Protein AF-A0A661XAD9-F1 (afdb_monomer)

pLDDT: mean 83.41, std 13.71, range [31.28, 97.62]

Sequence (780 aa):
NPQISVWRKWGVKIRLLHDPWTVIWEHNDRLERKMLQLRQERRSGLEYYFRLNKKLRKALHAAIPLLVQHSDDPRLLYIAGFYRDLLKRFVLTPRIHQNMITSIDPFAIDTTVFNLQEINEIGAQAGNGGLILGLQVSMSSRSEALIKLDQKLRARREAILRSAPGNALPYIWVIPLFEDFEVVTKTEDYLNDLWNYARTHRSASEDPETRFADMICEIFIAGSDLSQQVSQPVAAKLYKETKFKIVRWLAQKGLLDRVRLKLGSGEPMQRQGGFYDTAGGRQAFRSDKKSRQIIATHLKSSAAQSTRYAITPLRGILQSGDLRTFQSTISERLRMLAPLDRAELLFHLNQLQQYHDQELIRSAEPLILTRLKFHDRGEKELKRLTMGWPDPLYDQFLDFVRKNFREIIYGREEDVVGIHVVSYFISRMTPSFRDRPTVRPGSAATPEAGQRVITRLSRVLPLAQYGTLLRAIGHNRAQTMILGINQLTTGLFRALKEFADAQDNVTSARLLIQERILPFLPVYEILHTLRLYQDVNLEFFTPLRTLFPAGNSAVAALHEDLELMHQYIPLFQWELLKRHGLVAAEFTENGYFKQALLPAVRPDLAVLLQKDLFNRQPQNLFNFAGGTEDWQKEVARLLAIPERIRQWRKEIWQLISSKVALQVESFNQLALAISVLLKNRIDGNVTLNRNFDNLQRTFSQLRVSLQHLNDENLRQFLLAAVQYLGTASQGAGELPVNVMRALRDVERILKIEQQPLSSAEQDKFRFYILQIARLAGENG

Foldseek 3Di:
DPPDDPVNVVCCVVVVDPDVVVVVVVVVVVVVVVVVVVVVVVLVVLLVVLQVLLVVVVVVVVCVVVLVVVVVPVVSVVVVVVDDSPSPLAADAEEDELCCLVPPDVVSLLVVLLVLQSSLLSCQVSVGNGNAQEYEYPQPQALVSLVSSQVSNVVNNVVSCVVPVPGPHAAHEYEYEHQDPVRLVCVLVSVVVLLVVLCVPDDPPDDSLVSSLSHAAEYEYQLLNQCQQQHLLLSVLSQLVSQLVVLLSCLLVVCLVRHAYEYNADCAVSRVHQAADPQAFPQFFDPDPVLLVLLPVQFDPVQSVLSVLQGFHGGHLRPALHHYDRDPLRVVVLVPDDPVVSVVVVVSNVVRVVVLSVQSNVLSVLSHPDDPVSNVRSSVSSSCSRNNDDDVLQVLLSVQQRVQLLCQQQNDLVQFGHPLLLLVQQLLLADDPDPDDFFDDDDDDDPDDDCPLVVLLVCPTSCSVNGHRGGSVSNCLSVQQQQLHHSNQRSVLVSLVVSQVVCVVDDRSLVCCLPPNLVSGPLLSVLLSCQQRHPLPSPRCVVLLVLGDPPGRSSVSRNVSSVSVLVCLLSSLLVSSVSSVGPSVSQDDPSAGDLQSLQRGQLSNSCSRDNDVNQLDLCVSVVNYDHDPVSSVSNNLLSPNNVLSVVLSVVLCVQCVVLSSLLSNLVNLLSVLVSVLSVVVVPDDDDFDDDQPVVVVLLVVLLVLLVPDPDPSVSSNLNSSSVSLVVSQRRDPDRDPSSVSNSVSSVSNSVSSVVRRDPVSNVSSVVSSCSSCVSSSHRD

Nearest PDB structures (foldseek):
  1dik-assembly1_A  TM=5.136E-01  e=7.792E+00  [Clostridium] symbiosum

Mean predicted aligned error: 10.45 Å

Secondary structure (DSSP, 8-state):
-----HHHHHHHHTTSS--HHHHHHHHHHHHHHHHHHHHHHHHHHHHHHHHHHHHHHHHHHHHHHHHHHTTT-HHHHHHHHT---TTS-PPB--EEEHHHHS-S--HHHHHHHHHHHHHHHHHHHTT-TTSB-EEEEET---HHHHHHHHHHHHHHHHHHHHH-TT------EEEEEE-SHHHHHTHHHHHHHHHHHHHHSS-TTS-HHHHHHHH-SEEEE-HHHHHHHH-HHHHHHHHHHHHHHHHHHHHHTT-TTT-EEEE---SSGGGT-----TTTT-BSB--SHHHHHHHHHHS-HHHHHHGGG-BPPP-GGGS-S-EE---HHHHHHHHHS-HHHHHHHHHHHHHHHHHHHHHHHHHHHHHHHS-HHHHHHHHHHHHHHHT-S--HHHHHHHHHHHHHHHHHHH--TTTS--THHHHHHHHHHSPPSSS--SBPPPPPPPS-SSSHHHHHHHTTSSHHHH--SB-HHHHIIIIIIII---TTTTTHHHHHHHHHHHTTTSS-HHHHIIIIIGGGS-HHHHHHHHHHH--TT-TTTHHHHTTSPTT-HHHHHHHHHHHHHHHHHHHHHHHHHHHTT--HHHHEETTEE-GGGGGGB-HHHHHHHSSSTT---HHHHHTT----HHHHHHHHHHHHHHHHHHHHHHHHHHHHHHHHHHHHHHHHHHHHHHHHHHHHTTT---------HHHHHHHHHHHHHHHT-S-HHHHHHHHHHHHHHHHHTTT-SS--HHHHHHHHHHHHHHHHHTSPPPHHHHHHHHHHHHHHHHHHT---

Structure (mmCIF, N/CA/C/O backbone):
data_AF-A0A661XAD9-F1
#
_entry.id   AF-A0A661XAD9-F1
#
loop_
_atom_site.group_PDB
_atom_site.id
_atom_site.type_symbol
_atom_site.label_atom_id
_atom_site.label_alt_id
_atom_site.label_comp_id
_atom_site.label_asym_id
_atom_site.label_entity_id
_atom_site.label_seq_id
_atom_site.pdbx_PDB_ins_code
_atom_site.Cartn_x
_atom_site.Cartn_y
_atom_site.Cartn_z
_atom_site.occupancy
_atom_site.B_iso_or_equiv
_atom_site.auth_seq_id
_atom_site.auth_comp_id
_atom_site.auth_asym_id
_atom_site.auth_atom_id
_atom_site.pdbx_PDB_model_num
ATOM 1 N N . ASN A 1 1 ? -12.760 23.821 39.844 1.00 31.28 1 ASN A N 1
ATOM 2 C CA . ASN A 1 1 ? -13.287 24.764 40.851 1.00 31.28 1 ASN A CA 1
ATOM 3 C C . ASN A 1 1 ? -12.966 26.204 40.485 1.00 31.28 1 ASN A C 1
ATOM 5 O O . ASN A 1 1 ? -11.884 26.658 40.831 1.00 31.28 1 ASN A O 1
ATOM 9 N N . PRO A 1 2 ? -13.863 26.944 39.814 1.00 41.06 2 PRO A N 1
ATOM 10 C CA . PRO A 1 2 ? -13.881 28.393 39.927 1.00 41.06 2 PRO A CA 1
ATOM 11 C C . PRO A 1 2 ? -14.761 28.786 41.125 1.00 41.06 2 PRO A C 1
ATOM 13 O O . PRO A 1 2 ? -15.852 28.245 41.308 1.00 41.06 2 PRO A O 1
ATOM 16 N N . GLN A 1 3 ? -14.281 29.698 41.969 1.00 45.75 3 GLN A N 1
ATOM 17 C CA . GLN A 1 3 ? -15.066 30.274 43.061 1.00 45.75 3 GLN A CA 1
ATOM 18 C C . GLN A 1 3 ? -16.295 30.992 42.479 1.00 45.75 3 GLN A C 1
ATOM 20 O O . GLN A 1 3 ? -16.187 32.037 41.844 1.00 45.75 3 GLN A O 1
ATOM 25 N N . ILE A 1 4 ? -17.476 30.402 42.666 1.00 54.47 4 ILE A N 1
ATOM 26 C CA . ILE A 1 4 ? -18.758 31.016 42.309 1.00 54.47 4 ILE A CA 1
ATOM 27 C C . ILE A 1 4 ? -18.976 32.206 43.254 1.00 54.47 4 ILE A C 1
ATOM 29 O O . ILE A 1 4 ? -19.007 32.014 44.472 1.00 54.47 4 ILE A O 1
ATOM 33 N N . SER A 1 5 ? -19.117 33.419 42.706 1.00 63.31 5 SER A N 1
ATOM 34 C CA . SER A 1 5 ? -19.330 34.636 43.502 1.00 63.31 5 SER A CA 1
ATOM 35 C C . SER A 1 5 ? -20.592 34.530 44.370 1.00 63.31 5 SER A C 1
ATOM 37 O O . SER A 1 5 ? -21.587 33.909 43.982 1.00 63.31 5 SER A O 1
ATOM 39 N N . VAL A 1 6 ? -20.560 35.144 45.557 1.00 66.06 6 VAL A N 1
ATOM 40 C CA . VAL A 1 6 ? -21.659 35.123 46.546 1.00 66.06 6 VAL A CA 1
ATOM 41 C C . VAL A 1 6 ? -22.983 35.598 45.931 1.00 66.06 6 VAL A C 1
ATOM 43 O O . VAL A 1 6 ? -24.029 34.996 46.168 1.00 66.06 6 VAL A O 1
ATOM 46 N N . TRP A 1 7 ? -22.918 36.592 45.045 1.00 61.53 7 TRP A N 1
ATOM 47 C CA . TRP A 1 7 ? -24.056 37.127 44.296 1.00 61.53 7 TRP A CA 1
ATOM 48 C C . TRP A 1 7 ? -24.709 36.106 43.358 1.00 61.53 7 TRP A C 1
ATOM 50 O O . TRP A 1 7 ? -25.932 36.049 43.255 1.00 61.53 7 TRP A O 1
ATOM 60 N N . ARG A 1 8 ? -23.917 35.237 42.720 1.00 61.19 8 ARG A N 1
ATOM 61 C CA . ARG A 1 8 ? -24.435 34.191 41.827 1.00 61.19 8 ARG A CA 1
ATOM 62 C C . ARG A 1 8 ? -25.117 33.066 42.609 1.00 61.19 8 ARG A C 1
ATOM 64 O O . ARG A 1 8 ? -26.144 32.563 42.166 1.00 61.19 8 ARG A O 1
ATOM 71 N N . LYS A 1 9 ? -24.603 32.725 43.800 1.00 59.47 9 LYS A N 1
ATOM 72 C CA . LYS A 1 9 ? -25.277 31.801 44.733 1.00 59.47 9 LYS A CA 1
ATOM 73 C C . LYS A 1 9 ? -26.624 32.355 45.201 1.00 59.47 9 LYS A C 1
ATOM 75 O O . LYS A 1 9 ? -27.592 31.604 45.258 1.00 59.47 9 LYS A O 1
ATOM 80 N N . TRP A 1 10 ? -26.695 33.653 45.496 1.00 65.62 10 TRP A N 1
ATOM 81 C CA . TRP A 1 10 ? -27.948 34.327 45.853 1.00 65.62 10 TRP A CA 1
ATOM 82 C C . TRP A 1 10 ? -28.956 34.335 44.691 1.00 65.62 10 TRP A C 1
ATOM 84 O O . TRP A 1 10 ? -30.111 33.968 44.889 1.00 65.62 10 TRP A O 1
ATOM 94 N N . GLY A 1 11 ? -28.514 34.636 43.465 1.00 63.75 11 GLY A N 1
ATOM 95 C CA . GLY A 1 11 ? -29.372 34.613 42.272 1.00 63.75 11 GLY A CA 1
ATOM 96 C C . GLY A 1 11 ? -29.936 33.230 41.916 1.00 63.75 11 GLY A C 1
ATOM 97 O O . GLY A 1 11 ? -31.085 33.138 41.489 1.00 63.75 11 GLY A O 1
ATOM 98 N N . VAL A 1 12 ? -29.176 32.154 42.159 1.00 63.22 12 VAL A N 1
ATOM 99 C CA . VAL A 1 12 ? -29.658 30.763 42.045 1.00 63.22 12 VAL A CA 1
ATOM 100 C C . VAL A 1 12 ? -30.694 30.437 43.128 1.00 63.22 12 VAL A C 1
ATOM 102 O O . VAL A 1 12 ? -31.732 29.844 42.840 1.00 63.22 12 VAL A O 1
ATOM 105 N N . LYS A 1 13 ? -30.456 30.867 44.374 1.00 65.12 13 LYS A N 1
ATOM 106 C CA . LYS A 1 13 ? -31.336 30.580 45.522 1.00 65.12 13 LYS A CA 1
ATOM 107 C C . LYS A 1 13 ? -32.715 31.245 45.406 1.00 65.12 13 LYS A C 1
ATOM 109 O O . LYS A 1 13 ? -33.686 30.716 45.934 1.00 65.12 13 LYS A O 1
ATOM 114 N N . ILE A 1 14 ? -32.799 32.372 44.693 1.00 72.75 14 ILE A N 1
ATOM 115 C CA . ILE A 1 14 ? -34.033 33.152 44.470 1.00 72.75 14 ILE A CA 1
ATOM 116 C C . ILE A 1 14 ? -34.630 32.875 43.069 1.00 72.75 14 ILE A C 1
ATOM 118 O O . ILE A 1 14 ? -35.558 33.546 42.639 1.00 72.75 14 ILE A O 1
ATOM 122 N N . ARG A 1 15 ? -34.132 31.860 42.339 1.00 56.78 15 ARG A N 1
ATOM 123 C CA . ARG A 1 15 ? -34.590 31.461 40.986 1.00 56.78 15 ARG A CA 1
ATOM 124 C C . ARG A 1 15 ? -34.488 32.546 39.895 1.00 56.78 15 ARG A C 1
ATOM 126 O O . ARG A 1 15 ? -35.077 32.395 38.831 1.00 56.78 15 ARG A O 1
ATOM 133 N N . LEU A 1 16 ? -33.718 33.612 40.117 1.00 60.28 16 LEU A N 1
ATOM 134 C CA . LEU A 1 16 ? -33.465 34.664 39.118 1.00 60.28 16 LEU A CA 1
ATOM 135 C C . LEU A 1 16 ? -32.381 34.263 38.101 1.00 60.28 16 LEU A C 1
ATOM 137 O O . LEU A 1 16 ? -32.335 34.793 36.995 1.00 60.28 16 LEU A O 1
ATOM 141 N N . LEU A 1 17 ? -31.514 33.314 38.460 1.00 52.59 17 LEU A N 1
ATOM 142 C CA . LEU A 1 17 ? -30.503 32.714 37.589 1.00 52.59 17 LEU A CA 1
ATOM 143 C C . LEU A 1 17 ? -30.647 31.191 37.637 1.00 52.59 17 LEU A C 1
ATOM 145 O O . LEU A 1 17 ? -30.753 30.619 38.721 1.00 52.59 17 LEU A O 1
ATOM 149 N N . HIS A 1 18 ? -30.631 30.529 36.477 1.00 56.25 18 HIS A N 1
ATOM 150 C CA . HIS A 1 18 ? -30.647 29.065 36.431 1.00 56.25 18 HIS A CA 1
ATOM 151 C C . HIS A 1 18 ? -29.328 28.516 36.984 1.00 56.25 18 HIS A C 1
ATOM 153 O O . HIS A 1 18 ? -28.250 29.011 36.631 1.00 56.25 18 HIS A O 1
ATOM 159 N N . ASP A 1 19 ? -29.400 27.499 37.847 1.00 67.50 19 ASP A N 1
ATOM 160 C CA . ASP A 1 19 ? -28.199 26.826 38.328 1.00 67.50 19 ASP A CA 1
ATOM 161 C C . ASP A 1 19 ? -27.541 26.086 37.148 1.00 67.50 19 ASP A C 1
ATOM 163 O O . ASP A 1 19 ? -28.186 25.253 36.501 1.00 67.50 19 ASP A O 1
ATOM 167 N N . PRO A 1 20 ? -26.275 26.395 36.814 1.00 60.62 20 PRO A N 1
ATOM 168 C CA . PRO A 1 20 ? -25.577 25.749 35.710 1.00 60.62 20 PRO A CA 1
ATOM 169 C C . PRO A 1 20 ? -25.534 24.222 35.844 1.00 60.62 20 PRO A C 1
ATOM 171 O O . PRO A 1 20 ? -25.512 23.546 34.820 1.00 60.62 20 PRO A O 1
ATOM 174 N N . TRP A 1 21 ? -25.579 23.664 37.060 1.00 62.88 21 TRP A N 1
ATOM 175 C CA . TRP A 1 21 ? -25.668 22.214 37.252 1.00 62.88 21 TRP A CA 1
ATOM 176 C C . TRP A 1 21 ? -27.029 21.651 36.855 1.00 62.88 21 TRP A C 1
ATOM 178 O O . TRP A 1 21 ? -27.067 20.653 36.139 1.00 62.88 21 TRP A O 1
ATOM 188 N N . THR A 1 22 ? -28.132 22.306 37.226 1.00 66.81 22 THR A N 1
ATOM 189 C CA . THR A 1 22 ? -29.470 21.931 36.736 1.00 66.81 22 THR A CA 1
ATOM 190 C C . THR A 1 22 ? -29.607 22.100 35.230 1.00 66.81 22 THR A C 1
ATOM 192 O O . THR A 1 22 ? -30.152 21.213 34.594 1.00 66.81 22 THR A O 1
ATOM 195 N N . VAL A 1 23 ? -29.047 23.154 34.625 1.00 62.19 23 VAL A N 1
ATOM 196 C CA . VAL A 1 23 ? -29.096 23.336 33.159 1.00 62.19 23 VAL A CA 1
ATOM 197 C C . VAL A 1 23 ? -28.328 22.228 32.442 1.00 62.19 23 VAL A C 1
ATOM 199 O O . VAL A 1 23 ? -28.803 21.696 31.443 1.00 62.19 23 VAL A O 1
ATOM 202 N N . ILE A 1 24 ? -27.151 21.851 32.952 1.00 57.16 24 ILE A N 1
ATOM 203 C CA . ILE A 1 24 ? -26.378 20.724 32.416 1.00 57.16 24 ILE A CA 1
ATOM 204 C C . ILE A 1 24 ? -27.141 19.408 32.613 1.00 57.16 24 ILE A C 1
ATOM 206 O O . ILE A 1 24 ? -27.173 18.585 31.702 1.00 57.16 24 ILE A O 1
ATOM 210 N N . TRP A 1 25 ? -27.776 19.209 33.768 1.00 63.62 25 TRP A N 1
ATOM 211 C CA . TRP A 1 25 ? -28.559 18.010 34.063 1.00 63.62 25 TRP A CA 1
ATOM 212 C C . TRP A 1 25 ? -29.803 17.886 33.170 1.00 63.62 25 TRP A C 1
ATOM 214 O O . TRP A 1 25 ? -29.989 16.851 32.540 1.00 63.62 25 TRP A O 1
ATOM 224 N N . GLU A 1 26 ? -30.592 18.951 33.021 1.00 67.38 26 GLU A N 1
ATOM 225 C CA . GLU A 1 26 ? -31.750 19.016 32.120 1.00 67.38 26 GLU A CA 1
ATOM 226 C C . GLU A 1 26 ? -31.341 18.856 30.650 1.00 67.38 26 GLU A C 1
ATOM 228 O O . GLU A 1 26 ? -32.025 18.187 29.873 1.00 67.38 26 GLU A O 1
ATOM 233 N N . HIS A 1 27 ? -30.206 19.440 30.251 1.00 66.25 27 HIS A N 1
ATOM 234 C CA . HIS A 1 27 ? -29.651 19.254 28.913 1.00 66.25 27 HIS A CA 1
ATOM 235 C C . HIS A 1 27 ? -29.255 17.793 28.670 1.00 66.25 27 HIS A C 1
ATOM 237 O O . HIS A 1 27 ? -29.597 17.238 27.625 1.00 66.25 27 HIS A O 1
ATOM 243 N N . ASN A 1 28 ? -28.595 17.155 29.639 1.00 69.25 28 ASN A N 1
ATOM 244 C CA . ASN A 1 28 ? -28.218 15.746 29.565 1.00 69.25 28 ASN A CA 1
ATOM 245 C C . ASN A 1 28 ? -29.449 14.826 29.530 1.00 69.25 28 ASN A C 1
ATOM 247 O O . ASN A 1 28 ? -29.492 13.943 28.680 1.00 69.25 28 ASN A O 1
ATOM 251 N N . ASP A 1 29 ? -30.472 15.071 30.355 1.00 73.62 29 ASP A N 1
ATOM 252 C CA . ASP A 1 29 ? -31.743 14.323 30.342 1.00 73.62 29 ASP A CA 1
ATOM 253 C C . ASP A 1 29 ? -32.475 14.491 28.999 1.00 73.62 29 ASP A C 1
ATOM 255 O O . ASP A 1 29 ? -32.924 13.522 28.383 1.00 73.62 29 ASP A O 1
ATOM 259 N N . ARG A 1 30 ? -32.517 15.712 28.447 1.00 75.56 30 ARG A N 1
ATOM 260 C CA . ARG A 1 30 ? -33.074 15.955 27.107 1.00 75.56 30 ARG A CA 1
ATOM 261 C C . ARG A 1 30 ? -32.306 15.199 26.020 1.00 75.56 30 ARG A C 1
ATOM 263 O O . ARG A 1 30 ? -32.934 14.631 25.122 1.00 75.56 30 ARG A O 1
ATOM 270 N N . LEU A 1 31 ? -30.974 15.204 26.069 1.00 75.50 31 LEU A N 1
ATOM 271 C CA . LEU A 1 31 ? -30.135 14.465 25.125 1.00 75.50 31 LEU A CA 1
ATOM 272 C C . LEU A 1 31 ? -30.314 12.951 25.274 1.00 75.50 31 LEU A C 1
ATOM 274 O O . LEU A 1 31 ? -30.392 12.256 24.262 1.00 75.50 31 LEU A O 1
ATOM 278 N N . GLU A 1 32 ? -30.439 12.445 26.498 1.00 77.06 32 GLU A N 1
ATOM 279 C CA . GLU A 1 32 ? -30.681 11.032 26.784 1.00 77.06 32 GLU A CA 1
ATOM 280 C C . GLU A 1 32 ? -32.039 10.580 26.240 1.00 77.06 32 GLU A C 1
ATOM 282 O O . GLU A 1 32 ? -32.104 9.612 25.479 1.00 77.06 32 GLU A O 1
ATOM 287 N N . ARG A 1 33 ? -33.112 11.333 26.509 1.00 81.50 33 ARG A N 1
ATOM 288 C CA . ARG A 1 33 ? -34.440 11.076 25.927 1.00 81.50 33 ARG A CA 1
ATOM 289 C C . ARG A 1 33 ? -34.403 11.103 24.408 1.00 81.50 33 ARG A C 1
ATOM 291 O O . ARG A 1 33 ? -34.969 10.220 23.764 1.00 81.50 33 ARG A O 1
ATOM 298 N N . LYS A 1 34 ? -33.710 12.083 23.814 1.00 82.94 34 LYS A N 1
ATOM 299 C CA . LYS A 1 34 ? -33.582 12.158 22.355 1.00 82.94 34 LYS A CA 1
ATOM 300 C C . LYS A 1 34 ? -32.803 10.968 21.799 1.00 82.94 34 LYS A C 1
ATOM 302 O O . LYS A 1 34 ? -33.166 10.438 20.753 1.00 82.94 34 LYS A O 1
ATOM 307 N N . MET A 1 35 ? -31.761 10.529 22.492 1.00 81.31 35 MET A N 1
ATOM 308 C CA . MET A 1 35 ? -30.969 9.362 22.123 1.00 81.31 35 MET A CA 1
ATOM 309 C C . MET A 1 35 ? -31.800 8.073 22.201 1.00 81.31 35 MET A C 1
ATOM 311 O O . MET A 1 35 ? -31.758 7.278 21.262 1.00 81.31 35 MET A O 1
ATOM 315 N N . LEU A 1 36 ? -32.616 7.894 23.244 1.00 84.31 36 LEU A N 1
ATOM 316 C CA . LEU A 1 36 ? -33.561 6.778 23.355 1.00 84.31 36 LEU A CA 1
ATOM 317 C C . LEU A 1 36 ? -34.597 6.796 22.225 1.00 84.31 36 LEU A C 1
ATOM 319 O O . LEU A 1 36 ? -34.813 5.766 21.587 1.00 84.31 36 LEU A O 1
ATOM 323 N N . GLN A 1 37 ? -35.163 7.967 21.915 1.00 88.25 37 GLN A N 1
ATOM 324 C CA . GLN A 1 37 ? -36.078 8.139 20.785 1.00 88.25 37 GLN A CA 1
ATOM 325 C C . GLN A 1 37 ? -35.413 7.725 19.461 1.00 88.25 37 GLN A C 1
ATOM 327 O O . GLN A 1 37 ? -35.958 6.902 18.730 1.00 88.25 37 GLN A O 1
ATOM 332 N N . LEU A 1 38 ? -34.211 8.237 19.171 1.00 85.38 38 LEU A N 1
ATOM 333 C CA . LEU A 1 38 ? -33.466 7.899 17.952 1.00 85.38 38 LEU A CA 1
ATOM 334 C C . LEU A 1 38 ? -33.111 6.406 17.882 1.00 85.38 38 LEU A C 1
ATOM 336 O O . LEU A 1 38 ? -33.121 5.819 16.800 1.00 85.38 38 LEU A O 1
ATOM 340 N N . ARG A 1 39 ? -32.812 5.764 19.021 1.00 85.69 39 ARG A N 1
ATOM 341 C CA . ARG A 1 39 ? -32.597 4.309 19.087 1.00 85.69 39 ARG A CA 1
ATOM 342 C C . ARG A 1 39 ? -33.871 3.543 18.744 1.00 85.69 39 ARG A C 1
ATOM 344 O O . ARG A 1 39 ? -33.797 2.585 17.980 1.00 85.69 39 ARG A O 1
ATOM 351 N N . GLN A 1 40 ? -35.021 3.971 19.257 1.00 89.31 40 GLN A N 1
ATOM 352 C CA . GLN A 1 40 ? -36.305 3.337 18.969 1.00 89.31 40 GLN A CA 1
ATOM 353 C C . GLN A 1 40 ? -36.716 3.511 17.499 1.00 89.31 40 GLN A C 1
ATOM 355 O O . GLN A 1 40 ? -37.110 2.535 16.863 1.00 89.31 40 GLN A O 1
ATOM 360 N N . GLU A 1 41 ? -36.553 4.714 16.940 1.00 89.88 41 GLU A N 1
ATOM 361 C CA . GLU A 1 41 ? -36.772 5.007 15.514 1.00 89.88 41 GLU A CA 1
ATOM 362 C C . GLU A 1 41 ? -35.851 4.167 14.616 1.00 89.88 41 GLU A C 1
ATOM 364 O O . GLU A 1 41 ? -36.289 3.571 13.631 1.00 89.88 41 GLU A O 1
ATOM 369 N N . ARG A 1 42 ? -34.567 4.050 14.975 1.00 89.88 42 ARG A N 1
ATOM 370 C CA . ARG A 1 42 ? -33.625 3.181 14.259 1.00 89.88 42 ARG A CA 1
ATOM 371 C C . ARG A 1 42 ? -34.044 1.716 14.335 1.00 89.88 42 ARG A C 1
ATOM 373 O O . ARG A 1 42 ? -34.026 1.034 13.311 1.00 89.88 42 ARG A O 1
ATOM 380 N N . ARG A 1 43 ? -34.386 1.219 15.527 1.00 91.00 43 ARG A N 1
ATOM 381 C CA . ARG A 1 43 ? -34.778 -0.180 15.738 1.00 91.00 43 ARG A CA 1
ATOM 382 C C . ARG A 1 43 ? -36.010 -0.535 14.912 1.00 91.00 43 ARG A C 1
ATOM 384 O O . ARG A 1 43 ? -35.973 -1.533 14.198 1.00 91.00 43 ARG A O 1
ATOM 391 N N . SER A 1 44 ? -37.055 0.292 14.944 1.00 91.25 44 SER A N 1
ATOM 392 C CA . SER A 1 44 ? -38.271 0.060 14.155 1.00 91.25 44 SER A CA 1
ATOM 393 C C . SER A 1 44 ? -37.987 0.065 12.648 1.00 91.25 44 SER A C 1
ATOM 395 O O . SER A 1 44 ? -38.468 -0.814 11.928 1.00 91.25 44 SER A O 1
ATOM 397 N N . GLY A 1 45 ? -37.132 0.980 12.177 1.00 89.69 45 GLY A N 1
ATOM 398 C CA . GLY A 1 45 ? -36.659 1.004 10.794 1.00 89.69 45 GLY A CA 1
ATOM 399 C C . GLY A 1 45 ? -35.905 -0.271 10.401 1.00 89.69 45 GLY A C 1
ATOM 400 O O . GLY A 1 45 ? -36.210 -0.880 9.375 1.00 89.69 45 GLY A O 1
ATOM 401 N N . LEU A 1 46 ? -34.956 -0.722 11.228 1.00 88.06 46 LEU A N 1
ATOM 402 C CA . LEU A 1 46 ? -34.214 -1.965 10.994 1.00 88.06 46 LEU A CA 1
ATOM 403 C C . LEU A 1 46 ? -35.149 -3.179 10.966 1.00 88.06 46 LEU A C 1
ATOM 405 O O . LEU A 1 46 ? -35.093 -3.967 10.022 1.00 88.06 46 LEU A O 1
ATOM 409 N N . GLU A 1 47 ? -36.041 -3.319 11.948 1.00 90.75 47 GLU A N 1
ATOM 410 C CA . GLU A 1 47 ? -37.020 -4.410 12.004 1.00 90.75 47 GLU A CA 1
ATOM 411 C C . GLU A 1 47 ? -37.888 -4.466 10.740 1.00 90.75 47 GLU A C 1
ATOM 413 O O . GLU A 1 47 ? -38.100 -5.550 10.187 1.00 90.75 47 GLU A O 1
ATOM 418 N N . TYR A 1 48 ? -38.342 -3.313 10.238 1.00 89.88 48 TYR A N 1
ATOM 419 C CA . TYR A 1 48 ? -39.068 -3.223 8.973 1.00 89.88 48 TYR A CA 1
ATOM 420 C C . TYR A 1 48 ? -38.241 -3.770 7.799 1.00 89.88 48 TYR A C 1
ATOM 422 O O . TYR A 1 48 ? -38.704 -4.674 7.095 1.00 89.88 48 TYR A O 1
ATOM 430 N N . TYR A 1 49 ? -37.004 -3.296 7.615 1.00 85.25 49 TYR A N 1
ATOM 431 C CA . TYR A 1 49 ? -36.149 -3.729 6.503 1.00 85.25 49 TYR A CA 1
ATOM 432 C C . TYR A 1 49 ? -35.779 -5.214 6.578 1.00 85.25 49 TYR A C 1
ATOM 434 O O . TYR A 1 49 ? -35.824 -5.913 5.562 1.00 85.25 49 TYR A O 1
ATOM 442 N N . PHE A 1 50 ? -35.469 -5.738 7.766 1.00 84.75 50 PHE A N 1
ATOM 443 C CA . PHE A 1 50 ? -35.177 -7.162 7.946 1.00 84.75 50 PHE A CA 1
ATOM 444 C C . PHE A 1 50 ? -36.402 -8.043 7.665 1.00 84.75 50 PHE A C 1
ATOM 446 O O . PHE A 1 50 ? -36.277 -9.082 7.007 1.00 84.75 50 PHE A O 1
ATOM 453 N N . ARG A 1 51 ? -37.601 -7.628 8.100 1.00 85.50 51 ARG A N 1
ATOM 454 C CA . ARG A 1 51 ? -38.857 -8.331 7.782 1.00 85.50 51 ARG A CA 1
ATOM 455 C C . ARG A 1 51 ? -39.163 -8.289 6.287 1.00 85.50 51 ARG A C 1
ATOM 457 O O . ARG A 1 51 ? -39.536 -9.322 5.731 1.00 85.50 51 ARG A O 1
ATOM 464 N N . LEU A 1 52 ? -38.977 -7.142 5.632 1.00 84.56 52 LEU A N 1
ATOM 465 C CA . LEU A 1 52 ? -39.148 -6.997 4.186 1.00 84.56 52 LEU A CA 1
ATOM 466 C C . LEU A 1 52 ? -38.193 -7.923 3.425 1.00 84.56 52 LEU A C 1
ATOM 468 O O . LEU A 1 52 ? -38.641 -8.713 2.598 1.00 84.56 52 LEU A O 1
ATOM 472 N N . ASN A 1 53 ? -36.903 -7.913 3.770 1.00 79.31 53 ASN A N 1
ATOM 473 C CA . ASN A 1 53 ? -35.905 -8.802 3.174 1.00 79.31 53 ASN A CA 1
ATOM 474 C C . ASN A 1 53 ? -36.294 -10.284 3.353 1.00 79.31 53 ASN A C 1
ATOM 476 O O . ASN A 1 53 ? -36.284 -11.052 2.392 1.00 79.31 53 ASN A O 1
ATOM 480 N N . LYS A 1 54 ? -36.717 -10.698 4.557 1.00 82.38 54 LYS A N 1
ATOM 481 C CA . LYS A 1 54 ? -37.210 -12.066 4.808 1.00 82.38 54 LYS A CA 1
ATOM 482 C C . LYS A 1 54 ? -38.394 -12.429 3.904 1.00 82.38 54 LYS A C 1
ATOM 484 O O . LYS A 1 54 ? -38.409 -13.534 3.365 1.00 82.38 54 LYS A O 1
ATOM 489 N N . LYS A 1 55 ? -39.368 -11.527 3.730 1.00 86.00 55 LYS A N 1
ATOM 490 C CA . LYS A 1 55 ? -40.522 -11.741 2.838 1.00 86.00 55 LYS A CA 1
ATOM 491 C C . LYS A 1 55 ? -40.085 -11.889 1.381 1.00 86.00 55 LYS A C 1
ATOM 493 O O . LYS A 1 55 ? -40.482 -12.858 0.742 1.00 86.00 55 LYS A O 1
ATOM 498 N N . LEU A 1 56 ? -39.222 -10.995 0.896 1.00 79.12 56 LEU A N 1
ATOM 499 C CA . LEU A 1 56 ? -38.698 -11.041 -0.470 1.00 79.12 56 LEU A CA 1
ATOM 500 C C . LEU A 1 56 ? -37.922 -12.342 -0.740 1.00 79.12 56 LEU A C 1
ATOM 502 O O . LEU A 1 56 ? -38.151 -12.977 -1.764 1.00 79.12 56 LEU A O 1
ATOM 506 N N . ARG A 1 57 ? -37.080 -12.800 0.201 1.00 76.94 57 ARG A N 1
ATOM 507 C CA . ARG A 1 57 ? -36.338 -14.069 0.063 1.00 76.94 57 ARG A CA 1
ATOM 508 C C . ARG A 1 57 ? -37.270 -15.265 -0.018 1.00 76.94 57 ARG A C 1
ATOM 510 O O . ARG A 1 57 ? -37.071 -16.133 -0.858 1.00 76.94 57 ARG A O 1
ATOM 517 N N . LYS A 1 58 ? -38.288 -15.318 0.848 1.00 84.06 58 LYS A N 1
ATOM 518 C CA . LYS A 1 58 ? -39.285 -16.396 0.824 1.00 84.06 58 LYS A CA 1
ATOM 519 C C . LYS A 1 58 ? -40.055 -16.422 -0.494 1.00 84.06 58 LYS A C 1
ATOM 521 O O . LYS A 1 58 ? -40.216 -17.496 -1.058 1.00 84.06 58 LYS A O 1
ATOM 526 N N . ALA A 1 59 ? -40.489 -15.258 -0.978 1.00 83.50 59 ALA A N 1
ATOM 527 C CA . ALA A 1 59 ? -41.193 -15.142 -2.252 1.00 83.50 59 ALA A CA 1
ATOM 528 C C . ALA A 1 59 ? -40.318 -15.605 -3.425 1.00 83.50 59 ALA A C 1
ATOM 530 O O . ALA A 1 59 ? -40.771 -16.392 -4.249 1.00 83.50 59 ALA A O 1
ATOM 531 N N . LEU A 1 60 ? -39.045 -15.194 -3.452 1.00 74.19 60 LEU A N 1
ATOM 532 C CA . LEU A 1 60 ? -38.100 -15.640 -4.471 1.00 74.19 60 LEU A CA 1
ATOM 533 C C . LEU A 1 60 ? -37.886 -17.155 -4.426 1.00 74.19 60 LEU A C 1
ATOM 535 O O . LEU A 1 60 ? -38.031 -17.817 -5.445 1.00 74.19 60 LEU A O 1
ATOM 539 N N . HIS A 1 61 ? -37.564 -17.710 -3.255 1.00 77.38 61 HIS A N 1
ATOM 540 C CA . HIS A 1 61 ? -37.334 -19.148 -3.111 1.00 77.38 61 HIS A CA 1
ATOM 541 C C . HIS A 1 61 ? -38.557 -19.973 -3.521 1.00 77.38 61 HIS A C 1
ATOM 543 O O . HIS A 1 61 ? -38.393 -21.015 -4.147 1.00 77.38 61 HIS A O 1
ATOM 549 N N . ALA A 1 62 ? -39.767 -19.495 -3.219 1.00 85.31 62 ALA A N 1
ATOM 550 C CA . ALA A 1 62 ? -41.005 -20.128 -3.664 1.00 85.31 62 ALA A CA 1
ATOM 551 C C . ALA A 1 62 ? -41.199 -20.066 -5.192 1.00 85.31 62 ALA A C 1
ATOM 553 O O . ALA A 1 62 ? -41.839 -20.949 -5.752 1.00 85.31 62 ALA A O 1
ATOM 554 N N . ALA A 1 63 ? -40.633 -19.061 -5.868 1.00 80.50 63 ALA A N 1
ATOM 555 C CA . ALA A 1 63 ? -40.692 -18.912 -7.321 1.00 80.50 63 ALA A CA 1
ATOM 556 C C . ALA A 1 63 ? -39.614 -19.716 -8.075 1.00 80.50 63 ALA A C 1
ATOM 558 O O . ALA A 1 63 ? -39.766 -19.944 -9.272 1.00 80.50 63 ALA A O 1
ATOM 559 N N . ILE A 1 64 ? -38.544 -20.178 -7.409 1.00 77.25 64 ILE A N 1
ATOM 560 C CA . ILE A 1 64 ? -37.459 -20.945 -8.056 1.00 77.25 64 ILE A CA 1
ATOM 561 C C . ILE A 1 64 ? -37.978 -22.187 -8.806 1.00 77.25 64 ILE A C 1
ATOM 563 O O . ILE A 1 64 ? -37.590 -22.345 -9.960 1.00 77.25 64 ILE A O 1
ATOM 567 N N . PRO A 1 65 ? -38.853 -23.049 -8.243 1.00 83.50 65 PRO A N 1
ATOM 568 C CA . PRO A 1 65 ? -39.360 -24.217 -8.970 1.00 83.50 65 PRO A CA 1
ATOM 569 C C . PRO A 1 65 ? -40.081 -23.851 -10.274 1.00 83.50 65 PRO A C 1
ATOM 571 O O . PRO A 1 65 ? -39.867 -24.505 -11.288 1.00 83.50 65 PRO A O 1
ATOM 574 N N . LEU A 1 66 ? -40.865 -22.768 -10.264 1.00 81.81 66 LEU A N 1
ATOM 575 C CA . LEU A 1 66 ? -41.523 -22.215 -11.453 1.00 81.81 66 LEU A CA 1
ATOM 576 C C . LEU A 1 66 ? -40.501 -21.734 -12.493 1.00 81.81 66 LEU A C 1
ATOM 578 O O . LEU A 1 66 ? -40.648 -22.016 -13.676 1.00 81.81 66 LEU A O 1
ATOM 582 N N . LEU A 1 67 ? -39.436 -21.053 -12.060 1.00 74.81 67 LEU A N 1
ATOM 583 C CA . LEU A 1 67 ? -38.362 -20.613 -12.959 1.00 74.81 67 LEU A CA 1
ATOM 584 C C . LEU A 1 67 ? -37.610 -21.796 -13.587 1.00 74.81 67 LEU A C 1
ATOM 586 O O . LEU A 1 67 ? -37.250 -21.730 -14.757 1.00 74.81 67 LEU A O 1
ATOM 590 N N . VAL A 1 68 ? -37.393 -22.874 -12.827 1.00 77.31 68 VAL A N 1
ATOM 591 C CA . VAL A 1 68 ? -36.751 -24.103 -13.322 1.00 77.31 68 VAL A CA 1
ATOM 592 C C . VAL A 1 68 ? -37.654 -24.837 -14.315 1.00 77.31 68 VAL A C 1
ATOM 594 O O . VAL A 1 68 ? -37.163 -25.306 -15.331 1.00 77.31 68 VAL A O 1
ATOM 597 N N . GLN A 1 69 ? -38.966 -24.899 -14.072 1.00 84.38 69 GLN A N 1
ATOM 598 C CA . GLN A 1 69 ? -39.928 -25.520 -14.996 1.00 84.38 69 GLN A CA 1
ATOM 599 C C . GLN A 1 69 ? -40.011 -24.816 -16.356 1.00 84.38 69 GLN A C 1
ATOM 601 O O . GLN A 1 69 ? -40.377 -25.439 -17.347 1.00 84.38 69 GLN A O 1
ATOM 606 N N . HIS A 1 70 ? -39.663 -23.532 -16.408 1.00 82.38 70 HIS A N 1
ATOM 607 C CA . HIS A 1 70 ? -39.633 -22.733 -17.629 1.00 82.38 70 HIS A CA 1
ATOM 608 C C . HIS A 1 70 ? -38.197 -22.412 -18.077 1.00 82.38 70 HIS A C 1
ATOM 610 O O . HIS A 1 70 ? -37.973 -21.409 -18.755 1.00 82.38 70 HIS A O 1
ATOM 616 N N . SER A 1 71 ? -37.219 -23.259 -17.722 1.00 74.31 71 SER A N 1
ATOM 617 C CA . SER A 1 71 ? -35.812 -23.080 -18.111 1.00 74.31 71 SER A CA 1
ATOM 618 C C . SER A 1 71 ? -35.598 -23.038 -19.618 1.00 74.31 71 SER A C 1
ATOM 620 O O . SER A 1 71 ? -34.593 -22.507 -20.068 1.00 74.31 71 SER A O 1
ATOM 622 N N . ASP A 1 72 ? -36.531 -23.577 -20.393 1.00 83.69 72 ASP A N 1
ATOM 623 C CA . ASP A 1 72 ? -36.416 -23.656 -21.846 1.00 83.69 72 ASP A CA 1
ATOM 624 C C . ASP A 1 72 ? -36.808 -22.337 -22.535 1.00 83.69 72 ASP A C 1
ATOM 626 O O . ASP A 1 72 ? -36.561 -22.178 -23.729 1.00 83.69 72 ASP A O 1
ATOM 630 N N . ASP A 1 73 ? -37.386 -21.371 -21.801 1.00 84.94 73 ASP A N 1
ATOM 631 C CA . ASP A 1 73 ? -37.679 -20.028 -22.308 1.00 84.94 73 ASP A CA 1
ATOM 632 C C . ASP A 1 73 ? -36.402 -19.158 -22.294 1.00 84.94 73 ASP A C 1
ATOM 634 O O . ASP A 1 73 ? -35.947 -18.722 -21.225 1.00 84.94 73 ASP A O 1
ATOM 638 N N . PRO A 1 74 ? -35.831 -18.814 -23.468 1.00 77.62 74 PRO A N 1
ATOM 639 C CA . PRO A 1 74 ? -34.597 -18.039 -23.549 1.00 77.62 74 PRO A CA 1
ATOM 640 C C . PRO A 1 74 ? -34.731 -16.628 -22.963 1.00 77.62 74 PRO A C 1
ATOM 642 O O . PRO A 1 74 ? -33.746 -16.061 -22.487 1.00 77.62 74 PRO A O 1
ATOM 645 N N . ARG A 1 75 ? -35.935 -16.034 -22.983 1.00 79.38 75 ARG A N 1
ATOM 646 C CA . ARG A 1 75 ? -36.189 -14.699 -22.417 1.00 79.38 75 ARG A CA 1
ATOM 647 C C . ARG A 1 75 ? -36.195 -14.755 -20.900 1.00 79.38 75 ARG A C 1
ATOM 649 O O . ARG A 1 75 ? -35.608 -13.881 -20.261 1.00 79.38 75 ARG A O 1
ATOM 656 N N . LEU A 1 76 ? -36.814 -15.788 -20.332 1.00 73.56 76 LEU A N 1
ATOM 657 C CA . LEU A 1 76 ? -36.813 -16.018 -18.892 1.00 73.56 76 LEU A CA 1
ATOM 658 C C . LEU A 1 76 ? -35.392 -16.289 -18.390 1.00 73.56 76 LEU A C 1
ATOM 660 O O . LEU A 1 76 ? -34.972 -15.662 -17.423 1.00 73.56 76 LEU A O 1
ATOM 664 N N . LEU A 1 77 ? -34.629 -17.140 -19.084 1.00 69.38 77 LEU A N 1
ATOM 665 C CA . LEU A 1 77 ? -33.219 -17.416 -18.787 1.00 69.38 77 LEU A CA 1
ATOM 666 C C . LEU A 1 77 ? -32.348 -16.159 -18.868 1.00 69.38 77 LEU A C 1
ATOM 668 O O . LEU A 1 77 ? -31.525 -15.930 -17.985 1.00 69.38 77 LEU A O 1
ATOM 672 N N . TYR A 1 78 ? -32.540 -15.325 -19.893 1.00 69.44 78 TYR A N 1
ATOM 673 C CA . TYR A 1 78 ? -31.832 -14.052 -20.025 1.00 69.44 78 TYR A CA 1
ATOM 674 C C . TYR A 1 78 ? -32.127 -13.139 -18.828 1.00 69.44 78 TYR A C 1
ATOM 676 O O . TYR A 1 78 ? -31.198 -12.692 -18.159 1.00 69.44 78 TYR A O 1
ATOM 684 N N . ILE A 1 79 ? -33.404 -12.925 -18.487 1.00 70.19 79 ILE A N 1
ATOM 685 C CA . ILE A 1 79 ? -33.820 -12.086 -17.348 1.00 70.19 79 ILE A CA 1
ATOM 686 C C . ILE A 1 79 ? -33.333 -12.672 -16.012 1.00 70.19 79 ILE A C 1
ATOM 688 O O . ILE A 1 79 ? -32.799 -11.940 -15.177 1.00 70.19 79 ILE A O 1
ATOM 692 N N . ALA A 1 80 ? -33.454 -13.986 -15.818 1.00 65.44 80 ALA A N 1
ATOM 693 C CA . ALA A 1 80 ? -32.959 -14.696 -14.642 1.00 65.44 80 ALA A CA 1
ATOM 694 C C . ALA A 1 80 ? -31.425 -14.638 -14.541 1.00 65.44 80 ALA A C 1
ATOM 696 O O . ALA A 1 80 ? -30.890 -14.520 -13.443 1.00 65.44 80 ALA A O 1
ATOM 697 N N . GLY A 1 81 ? -30.706 -14.620 -15.665 1.00 61.84 81 GLY A N 1
ATOM 698 C CA . GLY A 1 81 ? -29.258 -14.407 -15.716 1.00 61.84 81 GLY A CA 1
ATOM 699 C C . GLY A 1 81 ? -28.829 -13.022 -15.217 1.00 61.84 81 GLY A C 1
ATOM 700 O O . GLY A 1 81 ? -27.738 -12.873 -14.662 1.00 61.84 81 GLY A O 1
ATOM 701 N N . PHE A 1 82 ? -29.699 -12.013 -15.337 1.00 57.72 82 PHE A N 1
ATOM 702 C CA . PHE A 1 82 ? -29.505 -10.694 -14.722 1.00 57.72 82 PHE A CA 1
ATOM 703 C C . PHE A 1 82 ? -30.048 -10.593 -13.297 1.00 57.72 82 PHE A C 1
ATOM 705 O O . PHE A 1 82 ? -29.783 -9.579 -12.639 1.00 57.72 82 PHE A O 1
ATOM 712 N N . TYR A 1 83 ? -30.765 -11.607 -12.794 1.00 58.69 83 TYR A N 1
ATOM 713 C CA . TYR A 1 83 ? -31.234 -11.623 -11.416 1.00 58.69 83 TYR A CA 1
ATOM 714 C C . TYR A 1 83 ? -30.030 -11.599 -10.474 1.00 58.69 83 TYR A C 1
ATOM 716 O O . TYR A 1 83 ? -29.341 -12.589 -10.220 1.00 58.69 83 TYR A O 1
ATOM 724 N N . ARG A 1 84 ? -29.764 -10.416 -9.929 1.00 53.50 84 ARG A N 1
ATOM 725 C CA . ARG A 1 84 ? -28.901 -10.266 -8.771 1.00 53.50 84 ARG A CA 1
ATOM 726 C C . ARG A 1 84 ? -29.777 -10.565 -7.576 1.00 53.50 84 ARG A C 1
ATOM 728 O O . ARG A 1 84 ? -30.719 -9.822 -7.320 1.00 53.50 84 ARG A O 1
ATOM 735 N N . ASP A 1 85 ? -29.450 -11.618 -6.838 1.00 55.69 85 ASP A N 1
ATOM 736 C CA . ASP A 1 85 ? -30.002 -11.804 -5.503 1.00 55.69 85 ASP A CA 1
ATOM 737 C C . ASP A 1 85 ? -29.568 -10.614 -4.632 1.00 55.69 85 ASP A C 1
ATOM 739 O O . ASP A 1 85 ? -28.499 -10.612 -4.016 1.00 55.69 85 ASP A O 1
ATOM 743 N N . LEU A 1 86 ? -30.397 -9.565 -4.625 1.00 46.84 86 LEU A N 1
ATOM 744 C CA . LEU A 1 86 ? -30.252 -8.364 -3.799 1.00 46.84 86 LEU A CA 1
ATOM 745 C C . LEU A 1 86 ? -30.331 -8.703 -2.301 1.00 46.84 86 LEU A C 1
ATOM 747 O O . LEU A 1 86 ? -30.107 -7.841 -1.454 1.00 46.84 86 LEU A O 1
ATOM 751 N N . LEU A 1 87 ? -30.659 -9.956 -1.977 1.00 49.56 87 LEU A N 1
ATOM 752 C CA . LEU A 1 87 ? -30.869 -10.497 -0.648 1.00 49.56 87 LEU A CA 1
ATOM 753 C C . LEU A 1 87 ? -29.804 -11.542 -0.287 1.00 49.56 87 LEU A C 1
ATOM 755 O O . LEU A 1 87 ? -29.920 -12.165 0.778 1.00 49.56 87 LEU A O 1
ATOM 759 N N . LYS A 1 88 ? -28.748 -11.697 -1.112 1.00 55.19 88 LYS A N 1
ATOM 760 C CA . LYS A 1 88 ? -27.540 -12.437 -0.731 1.00 55.19 88 LYS A CA 1
ATOM 761 C C . LYS A 1 88 ? -27.120 -11.950 0.645 1.00 55.19 88 LYS A C 1
ATOM 763 O O . LYS A 1 88 ? -27.039 -10.744 0.885 1.00 55.19 88 LYS A O 1
ATOM 768 N N . ARG A 1 89 ? -26.867 -12.893 1.557 1.00 61.22 89 ARG A N 1
ATOM 769 C CA . ARG A 1 89 ? -26.335 -12.584 2.887 1.00 61.22 89 ARG A CA 1
ATOM 770 C C . ARG A 1 89 ? -25.025 -11.822 2.692 1.00 61.22 89 ARG A C 1
ATOM 772 O O . ARG A 1 89 ? -24.014 -12.412 2.326 1.00 61.22 89 ARG A O 1
ATOM 779 N N . PHE A 1 90 ? -25.065 -10.510 2.873 1.00 65.88 90 PHE A N 1
ATOM 780 C CA . PHE A 1 90 ? -23.871 -9.689 2.948 1.00 65.88 90 PHE A CA 1
ATOM 781 C C . PHE A 1 90 ? -23.454 -9.616 4.410 1.00 65.88 90 PHE A C 1
ATOM 783 O O . PHE A 1 90 ? -24.299 -9.547 5.300 1.00 65.88 90 PHE A O 1
ATOM 790 N N . VAL A 1 91 ? -22.151 -9.659 4.651 1.00 77.75 91 VAL A N 1
ATOM 791 C CA . VAL A 1 91 ? -21.590 -9.475 5.985 1.00 77.75 91 VAL A CA 1
ATOM 792 C C . VAL A 1 91 ? -21.046 -8.059 6.054 1.00 77.75 91 VAL A C 1
ATOM 794 O O . VAL A 1 91 ? -20.345 -7.604 5.149 1.00 77.75 91 VAL A O 1
ATOM 797 N N . LEU A 1 92 ? -21.387 -7.352 7.120 1.00 86.31 92 LEU A N 1
ATOM 798 C CA . LEU A 1 92 ? -20.822 -6.056 7.443 1.00 86.31 92 LEU A CA 1
ATOM 799 C C . LEU A 1 92 ? -19.667 -6.269 8.420 1.00 86.31 92 LEU A C 1
ATOM 801 O O . LEU A 1 92 ? -19.826 -6.901 9.462 1.00 86.31 92 LEU A O 1
ATOM 805 N N . THR A 1 93 ? -18.508 -5.704 8.095 1.00 89.69 93 THR A N 1
ATOM 806 C CA . THR A 1 93 ? -17.344 -5.676 8.989 1.00 89.69 93 THR A CA 1
ATOM 807 C C . THR A 1 93 ? -16.974 -4.222 9.258 1.00 89.69 93 THR A C 1
ATOM 809 O O . THR A 1 93 ? -16.217 -3.625 8.486 1.00 89.69 93 THR A O 1
ATOM 812 N N . PRO A 1 94 ? -17.549 -3.598 10.300 1.00 92.31 94 PRO A N 1
ATOM 813 C CA . PRO A 1 94 ? -17.226 -2.226 10.663 1.00 92.31 94 PRO A CA 1
ATOM 814 C C . PRO A 1 94 ? -15.768 -2.096 11.104 1.00 92.31 94 PRO A C 1
ATOM 816 O O . PRO A 1 94 ? -15.163 -3.051 11.590 1.00 92.31 94 PRO A O 1
ATOM 819 N N . ARG A 1 95 ? -15.213 -0.890 10.965 1.00 90.62 95 ARG A N 1
ATOM 820 C CA . ARG A 1 95 ? -13.858 -0.550 11.410 1.00 90.62 95 ARG A CA 1
ATOM 821 C C . ARG A 1 95 ? -13.924 0.576 12.437 1.00 90.62 95 ARG A C 1
ATOM 823 O O . ARG A 1 95 ? -14.492 1.626 12.151 1.00 90.62 95 ARG A O 1
ATOM 830 N N . ILE A 1 96 ? -13.301 0.376 13.594 1.00 91.31 96 ILE A N 1
ATOM 831 C CA . ILE A 1 96 ? -13.132 1.387 14.648 1.00 91.31 96 ILE A CA 1
ATOM 832 C C . ILE A 1 96 ? -11.649 1.664 14.899 1.00 91.31 96 ILE A C 1
ATOM 834 O O . ILE A 1 96 ? -10.776 0.951 14.402 1.00 91.31 96 ILE A O 1
ATOM 838 N N . HIS A 1 97 ? -11.345 2.713 15.656 1.00 88.94 97 HIS A N 1
ATOM 839 C CA . HIS A 1 97 ? -9.983 3.035 16.080 1.00 88.94 97 HIS A CA 1
ATOM 840 C C . HIS A 1 97 ? -9.737 2.563 17.519 1.00 88.94 97 HIS A C 1
ATOM 842 O O . HIS A 1 97 ? -10.611 2.762 18.361 1.00 88.94 97 HIS A O 1
ATOM 848 N N . GLN A 1 98 ? -8.554 2.019 17.837 1.00 88.31 98 GLN A N 1
ATOM 849 C CA . GLN A 1 98 ? -8.224 1.551 19.194 1.00 88.31 98 GLN A CA 1
ATOM 850 C C . GLN A 1 98 ? -8.462 2.629 20.270 1.00 88.31 98 GLN A C 1
ATOM 852 O O . GLN A 1 98 ? -8.980 2.321 21.339 1.00 88.31 98 GLN A O 1
ATOM 857 N N . ASN A 1 99 ? -8.171 3.902 19.970 1.00 82.94 99 ASN A N 1
ATOM 858 C CA . ASN A 1 99 ? -8.426 5.030 20.887 1.00 82.94 99 ASN A CA 1
ATOM 859 C C . ASN A 1 99 ? -9.884 5.138 21.366 1.00 82.94 99 ASN A C 1
ATOM 861 O O . ASN A 1 99 ? -10.117 5.649 22.454 1.00 82.94 99 ASN A O 1
ATOM 865 N N . MET A 1 100 ? -10.858 4.660 20.585 1.00 86.06 100 MET A N 1
ATOM 866 C CA . MET A 1 100 ? -12.262 4.620 21.007 1.00 86.06 100 MET A CA 1
ATOM 867 C C . MET A 1 100 ? -12.465 3.661 22.188 1.00 86.06 100 MET A C 1
ATOM 869 O O . MET A 1 100 ? -13.303 3.909 23.045 1.00 86.06 100 MET A O 1
ATOM 873 N N . ILE A 1 101 ? -11.672 2.588 22.241 1.00 88.75 101 ILE A N 1
ATOM 874 C CA . ILE A 1 101 ? -11.703 1.564 23.290 1.00 88.75 101 ILE A CA 1
ATOM 875 C C . ILE A 1 101 ? -10.923 2.030 24.523 1.00 88.75 101 ILE A C 1
ATOM 877 O O . ILE A 1 101 ? -11.332 1.781 25.652 1.00 88.75 101 ILE A O 1
ATOM 881 N N . THR A 1 102 ? -9.789 2.704 24.313 1.00 84.94 102 THR A N 1
ATOM 882 C CA . THR A 1 102 ? -8.922 3.192 25.398 1.00 84.94 102 THR A CA 1
ATOM 883 C C . THR A 1 102 ? -9.306 4.584 25.907 1.00 84.94 102 THR A C 1
ATOM 885 O O . THR A 1 102 ? -8.576 5.147 26.721 1.00 84.94 102 THR A O 1
ATOM 888 N N . SER A 1 103 ? -10.391 5.167 25.393 1.00 82.44 103 SER A N 1
ATOM 889 C CA . SER A 1 103 ? -10.929 6.449 25.851 1.00 82.44 103 SER A CA 1
ATOM 890 C C . SER A 1 103 ? -11.281 6.384 27.339 1.00 82.44 103 SER A C 1
ATOM 892 O O . SER A 1 103 ? -11.707 5.343 27.836 1.00 82.44 103 SER A O 1
ATOM 894 N N . ILE A 1 104 ? -11.115 7.510 28.040 1.00 76.94 104 ILE A N 1
ATOM 895 C CA . ILE A 1 104 ? -11.543 7.644 29.441 1.00 76.94 104 ILE A CA 1
ATOM 896 C C . ILE A 1 104 ? -13.067 7.510 29.531 1.00 76.94 104 ILE A C 1
ATOM 898 O O . ILE A 1 104 ? -13.570 6.848 30.432 1.00 76.94 104 ILE A O 1
ATOM 902 N N . ASP A 1 105 ? -13.785 8.115 28.581 1.00 82.50 105 ASP A N 1
ATOM 903 C CA . ASP A 1 105 ? -15.231 7.963 28.446 1.00 82.50 105 ASP A CA 1
ATOM 904 C C . ASP A 1 105 ? -15.552 6.750 27.550 1.00 82.50 105 ASP A C 1
ATOM 906 O O . ASP A 1 105 ? -15.216 6.778 26.355 1.00 82.50 105 ASP A O 1
ATOM 910 N N . PRO A 1 106 ? -16.185 5.689 28.092 1.00 8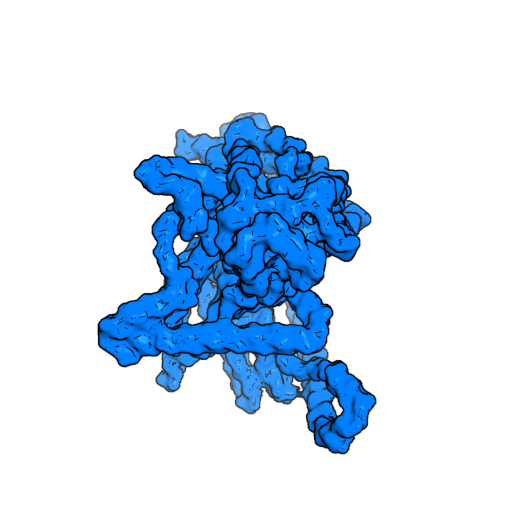4.75 106 PRO A N 1
ATOM 911 C CA . PRO A 1 106 ? -16.533 4.493 27.338 1.00 84.75 106 PRO A CA 1
ATOM 912 C C . PRO A 1 106 ? -17.828 4.639 26.520 1.00 84.75 106 PRO A C 1
ATOM 914 O O . PRO A 1 106 ? -18.152 3.732 25.750 1.00 84.75 106 PRO A O 1
ATOM 917 N N . PHE A 1 107 ? -18.567 5.750 26.630 1.00 85.94 107 PHE A N 1
ATOM 918 C CA . PHE A 1 107 ? -19.887 5.920 26.009 1.00 85.94 107 PHE A CA 1
ATOM 919 C C . PHE A 1 107 ? -19.903 5.584 24.511 1.00 85.94 107 PHE A C 1
ATOM 921 O O . PHE A 1 107 ? -20.810 4.904 24.019 1.00 85.94 107 PHE A O 1
ATOM 928 N N . ALA A 1 108 ? -18.877 6.026 23.779 1.00 86.38 108 ALA A N 1
ATOM 929 C CA . ALA A 1 108 ? -18.769 5.799 22.344 1.00 86.38 108 ALA A CA 1
ATOM 930 C C . ALA A 1 108 ? -18.607 4.304 22.009 1.00 86.38 108 ALA A C 1
ATOM 932 O O . ALA A 1 108 ? -19.301 3.786 21.124 1.00 86.38 108 ALA A O 1
ATOM 933 N N . ILE A 1 109 ? -17.714 3.595 22.711 1.00 92.19 109 ILE A N 1
ATOM 934 C CA . ILE A 1 109 ? -17.479 2.169 22.459 1.00 92.19 109 ILE A CA 1
ATOM 935 C C . ILE A 1 109 ? -18.665 1.318 22.920 1.00 92.19 109 ILE A C 1
ATOM 937 O O . ILE A 1 109 ? -19.071 0.413 22.195 1.00 92.19 109 ILE A O 1
ATOM 941 N N . ASP A 1 110 ? -19.292 1.661 24.045 1.00 92.62 110 ASP A N 1
ATOM 942 C CA . ASP A 1 110 ? -20.469 0.953 24.560 1.00 92.62 110 ASP A CA 1
ATOM 943 C C . ASP A 1 110 ? -21.672 1.111 23.635 1.00 92.62 110 ASP A C 1
ATOM 945 O O . ASP A 1 110 ? -22.343 0.131 23.303 1.00 92.62 110 ASP A O 1
ATOM 949 N N . THR A 1 111 ? -21.897 2.324 23.126 1.00 90.12 111 THR A N 1
ATOM 950 C CA . THR A 1 111 ? -22.923 2.574 22.109 1.00 90.12 111 THR A CA 1
ATOM 951 C C . THR A 1 111 ? -22.631 1.796 20.828 1.00 90.12 111 THR A C 1
ATOM 953 O O . THR A 1 111 ? -23.548 1.246 20.221 1.00 90.12 111 THR A O 1
ATOM 956 N N . THR A 1 112 ? -21.364 1.702 20.419 1.00 92.94 112 THR A N 1
ATOM 957 C CA . THR A 1 112 ? -20.975 0.921 19.238 1.00 92.94 112 THR A CA 1
ATOM 958 C C . THR A 1 112 ? -21.278 -0.560 19.443 1.00 92.94 112 THR A C 1
ATOM 960 O O . THR A 1 112 ? -22.024 -1.129 18.655 1.00 92.94 112 THR A O 1
ATOM 963 N N . VAL A 1 113 ? -20.794 -1.168 20.530 1.00 95.31 113 VAL A N 1
ATOM 964 C CA . VAL A 1 113 ? -21.053 -2.577 20.880 1.00 95.31 113 VAL A CA 1
ATOM 965 C C . VAL A 1 113 ? -22.551 -2.874 20.948 1.00 95.31 113 VAL A C 1
ATOM 967 O O . VAL A 1 113 ? -23.004 -3.874 20.388 1.00 95.31 113 VAL A O 1
ATOM 970 N N . PHE A 1 114 ? -23.331 -1.988 21.578 1.00 92.56 114 PHE A N 1
ATOM 971 C CA . PHE A 1 114 ? -24.786 -2.103 21.631 1.00 92.56 114 PHE A CA 1
ATOM 972 C C . PHE A 1 114 ? -25.396 -2.155 20.227 1.00 92.56 114 PHE A C 1
ATOM 974 O O . PHE A 1 114 ? -26.167 -3.065 19.936 1.00 92.56 114 PHE A O 1
ATOM 981 N N . ASN A 1 115 ? -25.027 -1.212 19.354 1.00 92.00 115 ASN A N 1
ATOM 982 C CA . ASN A 1 115 ? -25.571 -1.121 17.999 1.00 92.00 115 ASN A CA 1
ATOM 983 C C . ASN A 1 115 ? -25.223 -2.356 17.158 1.00 92.00 115 ASN A C 1
ATOM 985 O O . ASN A 1 115 ? -26.072 -2.852 16.423 1.00 92.00 115 ASN A O 1
ATOM 989 N N . LEU A 1 116 ? -23.989 -2.861 17.263 1.00 94.00 116 LEU A N 1
ATOM 990 C CA . LEU A 1 116 ? -23.554 -4.039 16.509 1.00 94.00 116 LEU A CA 1
ATOM 991 C C . LEU A 1 116 ? -24.368 -5.278 16.898 1.00 94.00 116 LEU A C 1
ATOM 993 O O . LEU A 1 116 ? -24.866 -5.995 16.032 1.00 94.00 116 LEU A O 1
ATOM 997 N N . GLN A 1 117 ? -24.543 -5.499 18.201 1.00 93.31 117 GLN A N 1
ATOM 998 C CA . GLN A 1 117 ? -25.307 -6.638 18.699 1.00 93.31 117 GLN A CA 1
ATOM 999 C C . GLN A 1 117 ? -26.813 -6.486 18.450 1.00 93.31 117 GLN A C 1
ATOM 1001 O O . GLN A 1 117 ? -27.465 -7.472 18.130 1.00 93.31 117 GLN A O 1
ATOM 1006 N N . GLU A 1 118 ? -27.367 -5.269 18.520 1.00 91.38 118 GLU A N 1
ATOM 1007 C CA . GLU A 1 118 ? -28.771 -5.004 18.165 1.00 91.38 118 GLU A CA 1
ATOM 1008 C C . GLU A 1 118 ? -29.063 -5.365 16.700 1.00 91.38 118 GLU A C 1
ATOM 1010 O O . GLU A 1 118 ? -30.079 -5.991 16.403 1.00 91.38 118 GLU A O 1
ATOM 1015 N N . ILE A 1 119 ? -28.160 -5.025 15.776 1.00 91.06 119 ILE A N 1
ATOM 1016 C CA . ILE A 1 119 ? -28.313 -5.382 14.361 1.00 91.06 119 ILE A CA 1
ATOM 1017 C C . ILE A 1 119 ? -28.355 -6.907 14.182 1.00 91.06 119 ILE A C 1
ATOM 1019 O O . ILE A 1 119 ? -29.209 -7.414 13.451 1.00 91.06 119 ILE A O 1
ATOM 1023 N N . ASN A 1 120 ? -27.473 -7.644 14.863 1.00 91.44 120 ASN A N 1
ATOM 1024 C CA . ASN A 1 120 ? -27.474 -9.107 14.832 1.00 91.44 120 ASN A CA 1
ATOM 1025 C C . ASN A 1 120 ? -28.696 -9.718 15.532 1.00 91.44 120 ASN A C 1
ATOM 1027 O O . ASN A 1 120 ? -29.218 -10.719 15.054 1.00 91.44 120 ASN A O 1
ATOM 1031 N N . GLU A 1 121 ? -29.188 -9.123 16.621 1.00 92.06 121 GLU A N 1
ATOM 1032 C CA . GLU A 1 121 ? -30.406 -9.548 17.326 1.00 92.06 121 GLU A CA 1
ATOM 1033 C C . GLU A 1 121 ? -31.629 -9.463 16.404 1.00 92.06 121 GLU A C 1
ATOM 1035 O O . GLU A 1 121 ? -32.336 -10.454 16.206 1.00 92.06 121 GLU A O 1
ATOM 1040 N N . ILE A 1 122 ? -31.850 -8.300 15.786 1.00 89.69 122 ILE A N 1
ATOM 1041 C CA . ILE A 1 122 ? -32.958 -8.085 14.844 1.00 89.69 122 ILE A CA 1
ATOM 1042 C C . ILE A 1 122 ? -32.792 -9.006 13.626 1.00 89.69 122 ILE A C 1
ATOM 1044 O O . ILE A 1 122 ? -33.753 -9.622 13.153 1.00 89.69 122 ILE A O 1
ATOM 1048 N N . GLY A 1 123 ? -31.555 -9.152 13.144 1.00 87.50 123 GLY A N 1
ATOM 1049 C CA . GLY A 1 123 ? -31.207 -10.092 12.088 1.00 87.50 123 GLY A CA 1
ATOM 1050 C C . GLY A 1 123 ? -31.574 -11.533 12.447 1.00 87.50 123 GLY A C 1
ATOM 1051 O O . GLY A 1 123 ? -32.216 -12.212 11.645 1.00 87.50 123 GLY A O 1
ATOM 1052 N N . ALA A 1 124 ? -31.237 -11.999 13.652 1.00 88.06 124 ALA A N 1
ATOM 1053 C CA . ALA A 1 124 ? -31.524 -13.347 14.146 1.00 88.06 124 ALA A CA 1
ATOM 1054 C C . ALA A 1 124 ? -33.029 -13.635 14.164 1.00 88.06 124 ALA A C 1
ATOM 1056 O O . ALA A 1 124 ? -33.452 -14.659 13.626 1.00 88.06 124 ALA A O 1
ATOM 1057 N N . GLN A 1 125 ? -33.849 -12.693 14.639 1.00 87.25 125 GLN A N 1
ATOM 1058 C CA . GLN A 1 125 ? -35.317 -12.797 14.600 1.00 87.25 125 GLN A CA 1
ATOM 1059 C C . GLN A 1 125 ? -35.854 -12.948 13.158 1.00 87.25 125 GLN A C 1
ATOM 1061 O O . GLN A 1 125 ? -36.859 -13.620 12.889 1.00 87.25 125 GLN A O 1
ATOM 1066 N N . ALA A 1 126 ? -35.155 -12.365 12.181 1.00 82.88 126 ALA A N 1
ATOM 1067 C CA . ALA A 1 126 ? -35.458 -12.495 10.759 1.00 82.88 126 ALA A CA 1
ATOM 1068 C C . ALA A 1 126 ? -34.788 -13.706 10.066 1.00 82.88 126 ALA A C 1
ATOM 1070 O O . ALA A 1 126 ? -34.973 -13.889 8.858 1.00 82.88 126 ALA A O 1
ATOM 1071 N N . GLY A 1 127 ? -34.066 -14.564 10.797 1.00 81.00 127 GLY A N 1
ATOM 1072 C CA . GLY A 1 127 ? -33.351 -15.735 10.267 1.00 81.00 127 GLY A CA 1
ATOM 1073 C C . GLY A 1 127 ? -31.969 -15.420 9.675 1.00 81.00 127 GLY A C 1
ATOM 1074 O O . GLY A 1 127 ? -31.509 -16.112 8.766 1.00 81.00 127 GLY A O 1
ATOM 1075 N N . ASN A 1 128 ? -31.334 -14.335 10.124 1.00 80.44 128 ASN A N 1
ATOM 1076 C CA . ASN A 1 128 ? -30.006 -13.886 9.705 1.00 80.44 128 ASN A CA 1
ATOM 1077 C C . ASN A 1 128 ? -29.223 -13.243 10.871 1.00 80.44 128 ASN A C 1
ATOM 1079 O O . ASN A 1 128 ? -28.955 -12.045 10.852 1.00 80.44 128 ASN A O 1
ATOM 1083 N N . GLY A 1 129 ? -28.874 -14.029 11.895 1.00 79.94 129 GLY A N 1
ATOM 1084 C CA . GLY A 1 129 ? -28.182 -13.530 13.096 1.00 79.94 129 GLY A CA 1
ATOM 1085 C C . GLY A 1 129 ? -26.724 -13.110 12.896 1.00 79.94 129 GLY A C 1
ATOM 1086 O O . GLY A 1 129 ? -26.145 -12.487 13.775 1.00 79.94 129 GLY A O 1
ATOM 1087 N N . GLY A 1 130 ? -26.129 -13.435 11.746 1.00 84.25 130 GLY A N 1
ATOM 1088 C CA . GLY A 1 130 ? -24.724 -13.173 11.431 1.00 84.25 130 GLY A CA 1
ATOM 1089 C C . GLY A 1 130 ? -24.521 -12.074 10.396 1.00 84.25 130 GLY A C 1
ATOM 1090 O O . GLY A 1 130 ? -23.736 -12.264 9.471 1.00 84.25 130 GLY A O 1
ATOM 1091 N N . LEU A 1 131 ? -25.249 -10.954 10.492 1.00 87.19 131 LEU A N 1
ATOM 1092 C CA . LEU A 1 131 ? -25.013 -9.830 9.578 1.00 87.19 131 LEU A CA 1
ATOM 1093 C C . LEU A 1 131 ? -23.660 -9.170 9.868 1.00 87.19 131 LEU A C 1
ATOM 1095 O O . LEU A 1 131 ? -22.935 -8.808 8.948 1.00 87.19 131 LEU A O 1
ATOM 1099 N N . ILE A 1 132 ? -23.315 -9.029 11.144 1.00 91.50 132 ILE A N 1
ATOM 1100 C CA . ILE A 1 132 ? -22.034 -8.512 11.611 1.00 91.50 132 ILE A CA 1
ATOM 1101 C C . ILE A 1 132 ? -21.283 -9.671 12.247 1.00 91.50 132 ILE A C 1
ATOM 1103 O O . ILE A 1 132 ? -21.630 -10.110 13.337 1.00 91.50 132 ILE A O 1
ATOM 1107 N N . LEU A 1 133 ? -20.261 -10.172 11.561 1.00 91.44 133 LEU A N 1
ATOM 1108 C CA . LEU A 1 133 ? -19.436 -11.274 12.066 1.00 91.44 133 LEU A CA 1
ATOM 1109 C C . LEU A 1 133 ? -18.081 -10.803 12.586 1.00 91.44 133 LEU A C 1
ATOM 1111 O O . LEU A 1 133 ? -17.434 -11.521 13.331 1.00 91.44 133 LEU A O 1
ATOM 1115 N N . GLY A 1 134 ? -17.647 -9.598 12.217 1.00 93.56 134 GLY A N 1
ATOM 1116 C CA . GLY A 1 134 ? -16.338 -9.092 12.603 1.00 93.56 134 GLY A CA 1
ATOM 1117 C C . GLY A 1 134 ? -16.337 -7.589 12.830 1.00 93.56 134 GLY A C 1
ATOM 1118 O O . GLY A 1 134 ? -17.063 -6.845 12.169 1.00 93.56 134 GLY A O 1
ATOM 1119 N N . LEU A 1 135 ? -15.483 -7.148 13.743 1.00 96.00 135 LEU A N 1
ATOM 1120 C CA . LEU A 1 135 ? -15.191 -5.757 14.042 1.00 96.00 135 LEU A CA 1
ATOM 1121 C C . LEU A 1 135 ? -13.685 -5.537 13.908 1.00 96.00 135 LEU A C 1
ATOM 1123 O O . LEU A 1 135 ? -12.888 -6.065 14.681 1.00 96.00 135 LEU A O 1
ATOM 1127 N N . GLN A 1 136 ? -13.294 -4.734 12.925 1.00 95.38 136 GLN A N 1
ATOM 1128 C CA . GLN A 1 136 ? -11.899 -4.400 12.686 1.00 95.38 136 GLN A CA 1
ATOM 1129 C C . GLN A 1 136 ? -11.441 -3.270 13.613 1.00 95.38 136 GLN A C 1
ATOM 1131 O O . GLN A 1 136 ? -12.047 -2.196 13.647 1.00 95.38 136 GLN A O 1
ATOM 1136 N N . VAL A 1 137 ? -10.325 -3.473 14.310 1.00 94.25 137 VAL A N 1
ATOM 1137 C CA . VAL A 1 137 ? -9.722 -2.478 15.206 1.00 94.25 137 VAL A CA 1
ATOM 1138 C C . VAL A 1 137 ? -8.465 -1.911 14.555 1.00 94.25 137 VAL A C 1
ATOM 1140 O O . VAL A 1 137 ? -7.525 -2.637 14.280 1.00 94.25 137 VAL A O 1
ATOM 1143 N N . SER A 1 138 ? -8.465 -0.610 14.274 1.00 89.81 138 SER A N 1
ATOM 1144 C CA . SER A 1 138 ? -7.327 0.125 13.693 1.00 89.81 138 SER A CA 1
ATOM 1145 C C . SER A 1 138 ? -6.300 0.483 14.753 1.00 89.81 138 SER A C 1
ATOM 1147 O O . SER A 1 138 ? -6.695 0.783 15.884 1.00 89.81 138 SER A O 1
ATOM 1149 N N . MET A 1 139 ? -5.032 0.599 14.355 1.00 84.81 139 MET A N 1
ATOM 1150 C CA . MET A 1 139 ? -3.911 0.923 15.244 1.00 84.81 139 MET A CA 1
ATOM 1151 C C . MET A 1 139 ? -3.854 -0.027 16.450 1.00 84.81 139 MET A C 1
ATOM 1153 O O . MET A 1 139 ? -3.680 0.416 17.588 1.00 84.81 139 MET A O 1
ATOM 1157 N N . SER A 1 140 ? -4.060 -1.327 16.205 1.00 90.44 140 SER A N 1
ATOM 1158 C CA . SER A 1 140 ? -4.013 -2.370 17.232 1.00 90.44 140 SER A CA 1
ATOM 1159 C C . SER A 1 140 ? -2.593 -2.521 17.762 1.00 90.44 140 SER A C 1
ATOM 1161 O O . SER A 1 140 ? -1.790 -3.235 17.179 1.00 90.44 140 SER A O 1
ATOM 1163 N N . SER A 1 141 ? -2.283 -1.831 18.853 1.00 88.38 141 SER A N 1
ATOM 1164 C CA . SER A 1 141 ? -0.965 -1.811 19.500 1.00 88.38 141 SER A CA 1
ATOM 1165 C C . SER A 1 141 ? -0.988 -2.289 20.948 1.00 88.38 141 SER A C 1
ATOM 1167 O O . SER A 1 141 ? 0.064 -2.584 21.501 1.00 88.38 141 SER A O 1
ATOM 1169 N N . ARG A 1 142 ? -2.173 -2.374 21.568 1.00 90.69 142 ARG A N 1
ATOM 1170 C CA . ARG A 1 142 ? -2.361 -2.838 22.950 1.00 90.69 142 ARG A CA 1
ATOM 1171 C C . ARG A 1 142 ? -3.305 -4.035 22.980 1.00 90.69 142 ARG A C 1
ATOM 1173 O O . ARG A 1 142 ? -4.446 -3.923 22.521 1.00 90.69 142 ARG A O 1
ATOM 1180 N N . SER A 1 143 ? -2.830 -5.175 23.469 1.00 93.69 143 SER A N 1
ATOM 1181 C CA . SER A 1 143 ? -3.604 -6.420 23.555 1.00 93.69 143 SER A CA 1
ATOM 1182 C C . SER A 1 143 ? -4.774 -6.263 24.536 1.00 93.69 143 SER A C 1
ATOM 1184 O O . SER A 1 143 ? -5.888 -6.711 24.257 1.00 93.69 143 SER A O 1
ATOM 1186 N N . GLU A 1 144 ? -4.599 -5.484 25.609 1.00 93.31 144 GLU A N 1
ATOM 1187 C CA . GLU A 1 144 ? -5.629 -5.243 26.627 1.00 93.31 144 GLU A CA 1
ATOM 1188 C C . GLU A 1 144 ? -6.839 -4.484 26.077 1.00 93.31 144 GLU A C 1
ATOM 1190 O O . GLU A 1 144 ? -7.958 -4.652 26.566 1.00 93.31 144 GLU A O 1
ATOM 1195 N N . ALA A 1 145 ? -6.642 -3.647 25.054 1.00 93.25 145 ALA A N 1
ATOM 1196 C CA . ALA A 1 145 ? -7.748 -2.964 24.392 1.00 93.25 145 ALA A CA 1
ATOM 1197 C C . ALA A 1 145 ? -8.669 -3.971 23.685 1.00 93.25 145 ALA A C 1
ATOM 1199 O O . ALA A 1 145 ? -9.889 -3.866 23.792 1.00 93.25 145 ALA A O 1
ATOM 1200 N N . LEU A 1 146 ? -8.104 -4.977 23.014 1.00 95.25 146 LEU A N 1
ATOM 1201 C CA . LEU A 1 146 ? -8.893 -6.013 22.347 1.00 95.25 146 LEU A CA 1
ATOM 1202 C C . LEU A 1 146 ? -9.596 -6.923 23.349 1.00 95.25 146 LEU A C 1
ATOM 1204 O O . LEU A 1 146 ? -10.776 -7.206 23.166 1.00 95.25 146 LEU A O 1
ATOM 1208 N N . ILE A 1 147 ? -8.919 -7.286 24.441 1.00 95.69 147 ILE A N 1
ATOM 1209 C CA . ILE A 1 147 ? -9.520 -8.053 25.540 1.00 95.69 147 ILE A CA 1
ATOM 1210 C C . ILE A 1 147 ? -10.745 -7.318 26.106 1.00 95.69 147 ILE A C 1
ATOM 1212 O O . ILE A 1 147 ? -11.819 -7.902 26.235 1.00 95.69 147 ILE A O 1
ATOM 1216 N N . LYS A 1 148 ? -10.630 -6.013 26.391 1.00 94.94 148 LYS A N 1
ATOM 1217 C CA . LYS A 1 148 ? -11.760 -5.202 26.884 1.00 94.94 148 LYS A CA 1
ATOM 1218 C C . LYS A 1 148 ? -12.919 -5.134 25.890 1.00 94.94 148 LYS A C 1
ATOM 1220 O O . LYS A 1 148 ? -14.079 -5.099 26.298 1.00 94.94 148 LYS A O 1
ATOM 1225 N N . LEU A 1 149 ? -12.620 -5.077 24.594 1.00 96.31 149 LEU A N 1
ATOM 1226 C CA . LEU A 1 149 ? -13.638 -5.058 23.549 1.00 96.31 149 LEU A CA 1
ATOM 1227 C C . LEU A 1 149 ? -14.377 -6.398 23.452 1.00 96.31 149 LEU A C 1
ATOM 1229 O O . LEU A 1 149 ? -15.608 -6.402 23.424 1.00 96.31 149 LEU A O 1
ATOM 1233 N N . ASP A 1 150 ? -13.646 -7.513 23.457 1.00 96.00 150 ASP A N 1
ATOM 1234 C CA . ASP A 1 150 ? -14.211 -8.866 23.478 1.00 96.00 150 ASP A CA 1
ATOM 1235 C C . ASP A 1 150 ? -15.133 -9.068 24.691 1.00 96.00 150 ASP A C 1
ATOM 1237 O O . ASP A 1 150 ? -16.288 -9.463 24.533 1.00 96.00 150 ASP A O 1
ATOM 1241 N N . GLN A 1 151 ? -14.690 -8.662 25.887 1.00 94.94 151 GLN A N 1
ATOM 1242 C CA . GLN A 1 151 ? -15.505 -8.709 27.106 1.00 94.94 151 GLN A CA 1
ATOM 1243 C C . GLN A 1 151 ? -16.838 -7.965 26.947 1.00 94.94 151 GLN A C 1
ATOM 1245 O O . GLN A 1 151 ? -17.891 -8.494 27.307 1.00 94.94 151 GLN A O 1
ATOM 1250 N N . LYS A 1 152 ? -16.820 -6.752 26.376 1.00 96.25 152 LYS A N 1
ATOM 1251 C CA . LYS A 1 152 ? -18.037 -5.960 26.128 1.00 96.25 152 LYS A CA 1
ATOM 1252 C C . LYS A 1 152 ? -18.954 -6.632 25.101 1.00 96.25 152 LYS A C 1
ATOM 1254 O O . LYS A 1 152 ? -20.164 -6.712 25.325 1.00 96.25 152 LYS A O 1
ATOM 1259 N N . LEU A 1 153 ? -18.398 -7.130 23.992 1.00 96.00 153 LEU A N 1
ATOM 1260 C CA . LEU A 1 153 ? -19.152 -7.825 22.942 1.00 96.00 153 LEU A CA 1
ATOM 1261 C C . LEU A 1 153 ? -19.820 -9.092 23.480 1.00 96.00 153 LEU A C 1
ATOM 1263 O O . LEU A 1 153 ? -21.007 -9.310 23.217 1.00 96.00 153 LEU A O 1
ATOM 1267 N N . ARG A 1 154 ? -19.087 -9.887 24.265 1.00 93.75 154 ARG A N 1
ATOM 1268 C CA . ARG A 1 154 ? -19.574 -11.114 24.896 1.00 93.75 154 ARG A CA 1
ATOM 1269 C C . ARG A 1 154 ? -20.640 -10.830 25.947 1.00 93.75 154 ARG A C 1
ATOM 1271 O O . ARG A 1 154 ? -21.714 -11.421 25.874 1.00 93.75 154 ARG A O 1
ATOM 1278 N N . ALA A 1 155 ? -20.405 -9.883 26.855 1.00 94.38 155 ALA A N 1
ATOM 1279 C CA . ALA A 1 155 ? -21.385 -9.504 27.872 1.00 94.38 155 ALA A CA 1
ATOM 1280 C C . ALA A 1 155 ? -22.712 -9.053 27.241 1.00 94.38 155 ALA A C 1
ATOM 1282 O O . ALA A 1 155 ? -23.790 -9.461 27.679 1.00 94.38 155 ALA A O 1
ATOM 1283 N N . ARG A 1 156 ? -22.651 -8.261 26.159 1.00 94.75 156 ARG A N 1
ATOM 1284 C CA . ARG A 1 156 ? -23.854 -7.833 25.437 1.00 94.75 156 ARG A CA 1
ATOM 1285 C C . ARG A 1 156 ? -24.548 -8.995 24.723 1.00 94.75 156 ARG A C 1
ATOM 1287 O O . ARG A 1 156 ? -25.774 -9.062 24.764 1.00 94.75 156 ARG A O 1
ATOM 1294 N N . ARG A 1 157 ? -23.793 -9.908 24.105 1.00 93.75 157 ARG A N 1
ATOM 1295 C CA . ARG A 1 157 ? -24.336 -11.126 23.481 1.00 93.75 157 ARG A CA 1
ATOM 1296 C C . ARG A 1 157 ? -25.071 -11.996 24.499 1.00 93.75 157 ARG A C 1
ATOM 1298 O O . ARG A 1 157 ? -26.206 -12.389 24.256 1.00 93.75 157 ARG A O 1
ATOM 1305 N N . GLU A 1 158 ? -24.447 -12.269 25.641 1.00 92.44 158 GLU A N 1
ATOM 1306 C CA . GLU A 1 158 ? -25.042 -13.075 26.711 1.00 92.44 158 GLU A CA 1
ATOM 1307 C C . GLU A 1 158 ? -26.313 -12.427 27.267 1.00 92.44 158 GLU A C 1
ATOM 1309 O O . GLU A 1 158 ? -27.300 -13.123 27.494 1.00 92.44 158 GLU A O 1
ATOM 1314 N N . ALA A 1 159 ? -26.335 -11.100 27.424 1.00 93.06 159 ALA A N 1
ATOM 1315 C CA . ALA A 1 159 ? -27.537 -10.381 27.843 1.00 93.06 159 ALA A CA 1
ATOM 1316 C C . ALA A 1 159 ? -28.716 -10.587 26.872 1.00 93.06 159 ALA A C 1
ATOM 1318 O O . ALA A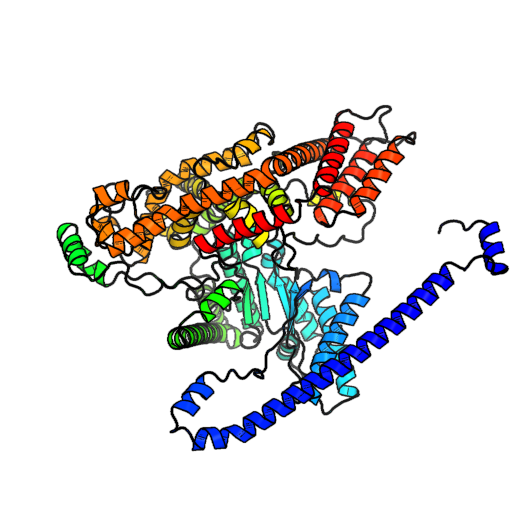 1 159 ? -29.847 -10.760 27.320 1.00 93.06 159 ALA A O 1
ATOM 1319 N N . ILE A 1 160 ? -28.453 -10.615 25.560 1.00 91.75 160 ILE A N 1
ATOM 1320 C CA . ILE A 1 160 ? -29.480 -10.862 24.536 1.00 91.75 160 ILE A CA 1
ATOM 1321 C C . ILE A 1 160 ? -29.916 -12.332 24.531 1.00 91.75 160 ILE A C 1
ATOM 1323 O O . ILE A 1 160 ? -31.102 -12.623 24.420 1.00 91.75 160 ILE A O 1
ATOM 1327 N N . LEU A 1 161 ? -28.986 -13.277 24.677 1.00 91.38 161 LEU A N 1
ATOM 1328 C CA . LEU A 1 161 ? -29.325 -14.704 24.731 1.00 91.38 161 LEU A CA 1
ATOM 1329 C C . LEU A 1 161 ? -30.148 -15.062 25.974 1.00 91.38 161 LEU A C 1
ATOM 1331 O O . LEU A 1 161 ? -31.002 -15.939 25.900 1.00 91.38 161 LEU A O 1
ATOM 1335 N N . ARG A 1 162 ? -29.950 -14.362 27.098 1.00 91.19 162 ARG A N 1
ATOM 1336 C CA . ARG A 1 162 ? -30.801 -14.519 28.289 1.00 91.19 162 ARG A CA 1
ATOM 1337 C C . ARG A 1 162 ? -32.231 -14.031 28.048 1.00 91.19 162 ARG A C 1
ATOM 1339 O O . ARG A 1 162 ? -33.158 -14.657 28.547 1.00 91.19 162 ARG A O 1
ATOM 1346 N N . SER A 1 163 ? -32.421 -12.940 27.301 1.00 88.25 163 SER A N 1
ATOM 1347 C CA . SER A 1 163 ? -33.762 -12.419 26.993 1.00 88.25 163 SER A CA 1
ATOM 1348 C C . SER A 1 163 ? -34.445 -13.142 25.827 1.00 88.25 163 SER A C 1
ATOM 1350 O O . SER A 1 163 ? -35.672 -13.173 25.769 1.00 88.25 163 SER A O 1
ATOM 1352 N N . ALA A 1 164 ? -33.677 -13.737 24.912 1.00 85.25 164 ALA A N 1
ATOM 1353 C CA . ALA A 1 164 ? -34.181 -14.469 23.753 1.00 85.25 164 ALA A CA 1
ATOM 1354 C C . ALA A 1 164 ? -33.335 -15.730 23.459 1.00 85.25 164 ALA A C 1
ATOM 1356 O O . ALA A 1 164 ? -32.543 -15.732 22.511 1.00 85.25 164 ALA A O 1
ATOM 1357 N N . PRO A 1 165 ? -33.526 -16.831 24.217 1.00 80.88 165 PRO A N 1
ATOM 1358 C CA . PRO A 1 165 ? -32.687 -18.035 24.121 1.00 80.88 165 PRO A CA 1
ATOM 1359 C C . PRO A 1 165 ? -32.750 -18.745 22.763 1.00 80.88 165 PRO A C 1
ATOM 1361 O O . PRO A 1 165 ? -31.797 -19.403 22.362 1.00 80.88 165 PRO A O 1
ATOM 1364 N N . GLY A 1 166 ? -33.864 -18.598 22.036 1.00 79.31 166 GLY A N 1
ATOM 1365 C CA . GLY A 1 166 ? -34.055 -19.192 20.709 1.00 79.31 166 GLY A CA 1
ATOM 1366 C C . GLY A 1 166 ? -33.309 -18.479 19.573 1.00 79.31 166 GLY A C 1
ATOM 1367 O O . GLY A 1 166 ? -33.349 -18.944 18.434 1.00 79.31 166 GLY A O 1
ATOM 1368 N N . ASN A 1 167 ? -32.644 -17.351 19.843 1.00 83.12 167 ASN A N 1
ATOM 1369 C CA . ASN A 1 167 ? -31.908 -16.614 18.821 1.00 83.12 167 ASN A CA 1
ATOM 1370 C C . ASN A 1 167 ? -30.523 -17.230 18.583 1.00 83.12 167 ASN A C 1
ATOM 1372 O O . ASN A 1 167 ? -29.659 -17.214 19.456 1.00 83.12 167 ASN A O 1
ATOM 1376 N N . ALA A 1 168 ? -30.263 -17.673 17.353 1.00 84.12 168 ALA A N 1
ATOM 1377 C CA . ALA A 1 168 ? -28.920 -18.045 16.920 1.00 84.12 168 ALA A CA 1
ATOM 1378 C C . ALA A 1 168 ? -28.058 -16.784 16.703 1.00 84.12 168 ALA A C 1
ATOM 1380 O O . ALA A 1 168 ? -28.074 -16.183 15.625 1.00 84.12 168 ALA A O 1
ATOM 1381 N N . LEU A 1 169 ? -27.329 -16.375 17.744 1.00 89.19 169 LEU A N 1
ATOM 1382 C CA . LEU A 1 169 ? -26.428 -15.219 17.742 1.00 89.19 169 LEU A CA 1
ATOM 1383 C C . LEU A 1 169 ? -24.957 -15.672 17.719 1.00 89.19 169 LEU A C 1
ATOM 1385 O O . LEU A 1 169 ? -24.460 -16.156 18.744 1.00 89.19 169 LEU A O 1
ATOM 1389 N N . PRO A 1 170 ? -24.243 -15.526 16.588 1.00 89.25 170 PRO A N 1
ATOM 1390 C CA . PRO A 1 170 ? -22.812 -15.806 16.523 1.00 89.25 170 PRO A CA 1
ATOM 1391 C C . PRO A 1 170 ? -22.002 -14.780 17.329 1.00 89.25 170 PRO A C 1
ATOM 1393 O O . PRO A 1 170 ? -22.505 -13.716 17.703 1.00 89.25 170 PRO A O 1
ATOM 1396 N N . TYR A 1 171 ? -20.739 -15.103 17.603 1.00 91.88 171 TYR A N 1
ATOM 1397 C CA . TYR A 1 171 ? -19.790 -14.121 18.120 1.00 91.88 171 TYR A CA 1
ATOM 1398 C C . TYR A 1 171 ? -19.468 -13.068 17.057 1.00 91.88 171 TYR A C 1
ATOM 1400 O O . TYR A 1 171 ? -19.510 -13.334 15.855 1.00 91.88 171 TYR A O 1
ATOM 1408 N N . ILE A 1 172 ? -19.158 -11.859 17.522 1.00 95.31 172 ILE A N 1
ATOM 1409 C CA . ILE A 1 172 ? -18.560 -10.825 16.683 1.00 95.31 172 ILE A CA 1
ATOM 1410 C C . ILE A 1 172 ? -17.057 -10.912 16.921 1.00 95.31 172 ILE A C 1
ATOM 1412 O O . ILE A 1 172 ? -16.589 -10.523 17.989 1.00 95.31 172 ILE A O 1
ATOM 1416 N N . TRP A 1 173 ? -16.319 -11.409 15.934 1.00 95.81 173 TRP A N 1
ATOM 1417 C CA . TRP A 1 173 ? -14.870 -11.532 16.012 1.00 95.81 173 TRP A CA 1
ATOM 1418 C C . TRP A 1 173 ? -14.201 -10.163 16.055 1.00 95.81 173 TRP A C 1
ATOM 1420 O O . TRP A 1 173 ? -14.591 -9.229 15.350 1.00 95.81 173 TRP A O 1
ATOM 1430 N N . VAL A 1 174 ? -13.143 -10.048 16.841 1.00 96.75 174 VAL A N 1
ATOM 1431 C CA . VAL A 1 174 ? -12.293 -8.867 16.881 1.00 96.75 174 VAL A CA 1
ATOM 1432 C C . VAL A 1 174 ? -11.121 -9.088 15.932 1.00 96.75 174 VAL A C 1
ATOM 1434 O O . VAL A 1 174 ? -10.355 -10.035 16.075 1.00 96.75 174 VAL A O 1
ATOM 1437 N N . ILE A 1 175 ? -10.986 -8.215 14.936 1.00 96.69 175 ILE A N 1
ATOM 1438 C CA . ILE A 1 175 ? -9.962 -8.324 13.892 1.00 96.69 175 ILE A CA 1
ATOM 1439 C C . ILE A 1 175 ? -8.895 -7.251 14.158 1.00 96.69 175 ILE A C 1
ATOM 1441 O O . ILE A 1 175 ? -9.138 -6.077 13.841 1.00 96.69 175 ILE A O 1
ATOM 1445 N N . PRO A 1 176 ? -7.735 -7.595 14.756 1.00 96.44 176 PRO A N 1
ATOM 1446 C CA . PRO A 1 176 ? -6.643 -6.642 14.926 1.00 96.44 176 PRO A CA 1
ATOM 1447 C C . PRO A 1 176 ? -6.095 -6.193 13.569 1.00 96.44 176 PRO A C 1
ATOM 1449 O O . PRO A 1 176 ? -5.749 -7.029 12.732 1.00 96.44 176 PRO A O 1
ATOM 1452 N N . LEU A 1 177 ? -5.978 -4.876 13.367 1.00 94.81 177 LEU A N 1
ATOM 1453 C CA . LEU A 1 177 ? -5.236 -4.285 12.255 1.00 94.81 177 LEU A CA 1
ATOM 1454 C C . LEU A 1 177 ? -3.926 -3.672 12.762 1.00 94.81 177 LEU A C 1
ATOM 1456 O O . LEU A 1 177 ? -3.921 -2.619 13.407 1.00 94.81 177 LEU A O 1
ATOM 1460 N N . PHE A 1 178 ? -2.816 -4.303 12.389 1.00 93.31 178 PHE A N 1
ATOM 1461 C CA . PHE A 1 178 ? -1.462 -3.837 12.667 1.00 93.31 178 PHE A CA 1
ATOM 1462 C C . PHE A 1 178 ? -0.978 -2.885 11.563 1.00 93.31 178 PHE A C 1
ATOM 1464 O O . PHE A 1 178 ? -0.927 -3.265 10.391 1.00 93.31 178 PHE A O 1
ATOM 1471 N N . GLU A 1 179 ? -0.645 -1.642 11.925 1.00 86.19 179 GLU A N 1
ATOM 1472 C CA . GLU A 1 179 ? -0.306 -0.562 10.970 1.00 86.19 179 GLU A CA 1
ATOM 1473 C C . GLU A 1 179 ? 1.118 -0.000 11.159 1.00 86.19 179 GLU A C 1
ATOM 1475 O O . GLU A 1 179 ? 1.706 0.524 10.209 1.00 86.19 179 GLU A O 1
ATOM 1480 N N . ASP A 1 180 ? 1.687 -0.136 12.362 1.00 84.00 180 ASP A N 1
ATOM 1481 C CA . ASP A 1 180 ? 2.978 0.447 12.735 1.00 84.00 180 ASP A CA 1
ATOM 1482 C C . ASP A 1 180 ? 4.126 -0.557 12.687 1.00 84.00 180 ASP A C 1
ATOM 1484 O O . ASP A 1 180 ? 3.970 -1.714 13.079 1.00 84.00 180 ASP A O 1
ATOM 1488 N N . PHE A 1 181 ? 5.302 -0.089 12.251 1.00 84.75 181 PHE A N 1
ATOM 1489 C CA . PHE A 1 181 ? 6.496 -0.921 12.091 1.00 84.75 181 PHE A CA 1
ATOM 1490 C C . PHE A 1 181 ? 6.864 -1.668 13.382 1.00 84.75 181 PHE A C 1
ATOM 1492 O O . PHE A 1 181 ? 7.009 -2.887 13.364 1.00 84.75 181 PHE A O 1
ATOM 1499 N N . GLU A 1 182 ? 6.942 -0.959 14.512 1.00 84.12 182 GLU A N 1
ATOM 1500 C CA . GLU A 1 182 ? 7.313 -1.545 15.810 1.00 84.12 182 GLU A CA 1
ATOM 1501 C C . GLU A 1 182 ? 6.299 -2.566 16.337 1.00 84.12 182 GLU A C 1
ATOM 1503 O O . GLU A 1 182 ? 6.651 -3.481 17.076 1.00 84.12 182 GLU A O 1
ATOM 1508 N N . VAL A 1 183 ? 5.027 -2.412 15.972 1.00 86.19 183 VAL A N 1
ATOM 1509 C CA . VAL A 1 183 ? 3.962 -3.314 16.418 1.00 86.19 183 VAL A CA 1
ATOM 1510 C C . VAL A 1 183 ? 3.948 -4.582 15.561 1.00 86.19 183 VAL A C 1
ATOM 1512 O O . VAL A 1 183 ? 3.768 -5.689 16.068 1.00 86.19 183 VAL A O 1
ATOM 1515 N N . VAL A 1 184 ? 4.194 -4.440 14.257 1.00 89.69 184 VAL A N 1
ATOM 1516 C CA . VAL A 1 184 ? 4.278 -5.561 13.308 1.00 89.69 184 VAL A CA 1
ATOM 1517 C C . VAL A 1 184 ? 5.476 -6.472 13.601 1.00 89.69 184 VAL A C 1
ATOM 1519 O O . VAL A 1 184 ? 5.401 -7.680 13.371 1.00 89.69 184 VAL A O 1
ATOM 1522 N N . THR A 1 185 ? 6.571 -5.939 14.149 1.00 88.00 185 THR A N 1
ATOM 1523 C CA . THR A 1 185 ? 7.718 -6.760 14.573 1.00 88.00 185 THR A CA 1
ATOM 1524 C C . THR A 1 185 ? 7.458 -7.527 15.873 1.00 88.00 185 THR A C 1
ATOM 1526 O O . THR A 1 185 ? 8.036 -8.601 16.051 1.00 88.00 185 THR A O 1
ATOM 1529 N N . LYS A 1 186 ? 6.558 -7.025 16.732 1.00 90.31 186 LYS A N 1
ATOM 1530 C CA . LYS A 1 186 ? 6.184 -7.584 18.048 1.00 90.31 186 LYS A CA 1
ATOM 1531 C C . LYS A 1 186 ? 4.818 -8.284 18.058 1.00 90.31 186 LYS A C 1
ATOM 1533 O O . LYS A 1 186 ? 4.160 -8.384 19.090 1.00 90.31 186 LYS A O 1
ATOM 1538 N N . THR A 1 187 ? 4.351 -8.762 16.903 1.00 93.12 187 THR A N 1
ATOM 1539 C CA . THR A 1 187 ? 3.010 -9.365 16.804 1.00 93.12 187 THR A CA 1
ATOM 1540 C C . THR A 1 187 ? 2.877 -10.670 17.598 1.00 93.12 187 THR A C 1
ATOM 1542 O O . THR A 1 187 ? 1.799 -10.947 18.108 1.00 93.12 187 THR A O 1
ATOM 1545 N N . GLU A 1 188 ? 3.946 -11.455 17.760 1.00 93.06 188 GLU A N 1
ATOM 1546 C CA . GLU A 1 188 ? 3.894 -12.676 18.582 1.00 93.06 188 GLU A CA 1
ATOM 1547 C C . GLU A 1 188 ? 3.595 -12.371 20.056 1.00 93.06 188 GLU A C 1
ATOM 1549 O O . GLU A 1 188 ? 2.727 -13.019 20.636 1.00 93.06 188 GLU A O 1
ATOM 1554 N N . ASP A 1 189 ? 4.238 -11.353 20.639 1.00 93.88 189 ASP A N 1
ATOM 1555 C CA . ASP A 1 189 ? 3.993 -10.925 22.025 1.00 93.88 189 ASP A CA 1
ATOM 1556 C C . ASP A 1 189 ? 2.525 -10.531 22.218 1.00 93.88 189 ASP A C 1
ATOM 1558 O O . ASP A 1 189 ? 1.848 -11.000 23.132 1.00 93.88 189 ASP A O 1
ATOM 1562 N N . TYR A 1 190 ? 1.999 -9.755 21.269 1.00 95.00 190 TYR A N 1
ATOM 1563 C CA . TYR A 1 190 ? 0.598 -9.355 21.245 1.00 95.00 190 TYR A CA 1
ATOM 1564 C C . TYR A 1 190 ? -0.358 -10.558 21.216 1.00 95.00 190 TYR A C 1
ATOM 1566 O O . TYR A 1 190 ? -1.363 -10.579 21.926 1.00 95.00 190 TYR A O 1
ATOM 1574 N N . LEU A 1 191 ? -0.067 -11.570 20.392 1.00 96.38 191 LEU A N 1
ATOM 1575 C CA . LEU A 1 191 ? -0.879 -12.786 20.296 1.00 96.38 191 LEU A CA 1
ATOM 1576 C C . LEU A 1 191 ? -0.740 -13.673 21.541 1.00 96.38 191 LEU A C 1
ATOM 1578 O O . LEU A 1 191 ? -1.722 -14.292 21.953 1.00 96.38 191 LEU A O 1
ATOM 1582 N N . ASN A 1 192 ? 0.434 -13.702 22.174 1.00 96.62 192 ASN A N 1
ATOM 1583 C CA . ASN A 1 192 ? 0.663 -14.426 23.423 1.00 96.62 192 ASN A CA 1
ATOM 1584 C C . ASN A 1 192 ? -0.211 -13.887 24.561 1.00 96.62 192 ASN A C 1
ATOM 1586 O O . ASN A 1 192 ? -0.810 -14.683 25.287 1.00 96.62 192 ASN A O 1
ATOM 1590 N N . ASP A 1 193 ? -0.355 -12.568 24.688 1.00 96.19 193 ASP A N 1
ATOM 1591 C CA . ASP A 1 193 ? -1.249 -11.960 25.684 1.00 96.19 193 ASP A CA 1
ATOM 1592 C C . ASP A 1 193 ? -2.704 -12.396 25.481 1.00 96.19 193 ASP A C 1
ATOM 1594 O O . ASP A 1 193 ? -3.395 -12.801 26.421 1.00 96.19 193 ASP A O 1
ATOM 1598 N N . LEU A 1 194 ? -3.162 -12.363 24.229 1.00 96.19 194 LEU A N 1
ATOM 1599 C CA . LEU A 1 194 ? -4.513 -12.768 23.851 1.00 96.19 194 LEU A CA 1
ATOM 1600 C C . LEU A 1 194 ? -4.757 -14.263 24.076 1.00 96.19 194 LEU A C 1
ATOM 1602 O O . LEU A 1 194 ? -5.820 -14.654 24.556 1.00 96.19 194 LEU A O 1
ATOM 1606 N N . TRP A 1 195 ? -3.765 -15.100 23.779 1.00 96.69 195 TRP A N 1
ATOM 1607 C CA . TRP A 1 195 ? -3.807 -16.532 24.054 1.00 96.69 195 TRP A CA 1
ATOM 1608 C C . TRP A 1 195 ? -3.866 -16.827 25.553 1.00 96.69 195 TRP A C 1
ATOM 1610 O O . TRP A 1 195 ? -4.677 -17.637 26.001 1.00 96.69 195 TRP A O 1
ATOM 1620 N N . ASN A 1 196 ? -3.052 -16.138 26.353 1.00 96.56 196 ASN A N 1
ATOM 1621 C CA . ASN A 1 196 ? -3.064 -16.270 27.807 1.00 96.56 196 ASN A CA 1
ATOM 1622 C C . ASN A 1 196 ? -4.422 -15.868 28.394 1.00 96.56 196 ASN A C 1
ATOM 1624 O O . ASN A 1 196 ? -4.939 -16.557 29.281 1.00 96.56 196 ASN A O 1
ATOM 1628 N N . TYR A 1 197 ? -5.032 -14.806 27.866 1.00 95.62 197 TYR A N 1
ATOM 1629 C CA . TYR A 1 197 ? -6.395 -14.420 28.209 1.00 95.62 197 TYR A CA 1
ATOM 1630 C C . TYR A 1 197 ? -7.415 -15.508 27.835 1.00 95.62 197 TYR A C 1
ATOM 1632 O O . TYR A 1 197 ? -8.180 -15.939 28.697 1.00 95.62 197 TYR A O 1
ATOM 1640 N N . ALA A 1 198 ? -7.391 -16.018 26.599 1.00 94.94 198 ALA A N 1
ATOM 1641 C CA . ALA A 1 198 ? -8.303 -17.074 26.150 1.00 94.94 198 ALA A CA 1
ATOM 1642 C C . ALA A 1 198 ? -8.184 -18.346 27.008 1.00 94.94 198 ALA A C 1
ATOM 1644 O O . ALA A 1 198 ? -9.188 -18.899 27.448 1.00 94.94 198 ALA A O 1
ATOM 1645 N N . ARG A 1 199 ? -6.957 -18.760 27.343 1.00 94.12 199 ARG A N 1
ATOM 1646 C CA . ARG A 1 199 ? -6.690 -19.929 28.194 1.00 94.12 199 ARG A CA 1
ATOM 1647 C C . ARG A 1 199 ? -7.248 -19.778 29.612 1.00 94.12 199 ARG A C 1
ATOM 1649 O O . ARG A 1 199 ? -7.679 -20.766 30.200 1.00 94.12 199 ARG A O 1
ATOM 1656 N N . THR A 1 200 ? -7.208 -18.565 30.163 1.00 92.69 200 THR A N 1
ATOM 1657 C CA . THR A 1 200 ? -7.666 -18.265 31.532 1.00 92.69 200 THR A CA 1
ATOM 1658 C C . THR A 1 200 ? -9.166 -17.971 31.613 1.00 92.69 200 THR A C 1
ATOM 1660 O O . THR A 1 200 ? -9.768 -18.226 32.649 1.00 92.69 200 THR A O 1
ATOM 1663 N N . HIS A 1 201 ? -9.782 -17.483 30.531 1.00 88.69 201 HIS A N 1
ATOM 1664 C CA . HIS A 1 201 ? -11.181 -17.035 30.478 1.00 88.69 201 HIS A CA 1
ATOM 1665 C C . HIS A 1 201 ? -12.029 -17.861 29.490 1.00 88.69 201 HIS A C 1
ATOM 1667 O O . HIS A 1 201 ? -12.856 -17.321 28.739 1.00 88.69 201 HIS A O 1
ATOM 1673 N N . ARG A 1 202 ? -11.810 -19.180 29.495 1.00 89.06 202 ARG A N 1
ATOM 1674 C CA . ARG A 1 202 ? -12.623 -20.190 28.799 1.00 89.06 202 ARG A CA 1
ATOM 1675 C C . ARG A 1 202 ? -13.634 -20.822 29.749 1.00 89.06 202 ARG A C 1
ATOM 1677 O O . ARG A 1 202 ? -13.425 -20.842 30.963 1.00 89.06 202 ARG A O 1
ATOM 1684 N N . SER A 1 203 ? -14.720 -21.355 29.205 1.00 85.56 203 SER A N 1
ATOM 1685 C CA . SER A 1 203 ? -15.583 -22.246 29.987 1.00 85.56 203 SER A CA 1
ATOM 1686 C C . SER A 1 203 ? -14.889 -23.593 30.241 1.00 85.56 203 SER A C 1
ATOM 1688 O O . SER A 1 203 ? -13.989 -23.983 29.504 1.00 85.56 203 SER A O 1
ATOM 1690 N N . ALA A 1 204 ? -15.284 -24.323 31.289 1.00 83.25 204 ALA A N 1
ATOM 1691 C CA . ALA A 1 204 ? -14.638 -25.595 31.639 1.00 83.25 204 ALA A CA 1
ATOM 1692 C C . ALA A 1 204 ? -14.745 -26.662 30.528 1.00 83.25 204 ALA A C 1
ATOM 1694 O O . ALA A 1 204 ? -13.874 -27.520 30.413 1.00 83.25 204 ALA A O 1
ATOM 1695 N N . SER A 1 205 ? -15.797 -26.589 29.707 1.00 85.94 205 SER A N 1
ATOM 1696 C CA . SER A 1 205 ? -16.066 -27.485 28.577 1.00 85.94 205 SER A CA 1
ATOM 1697 C C . SER A 1 205 ? -15.412 -27.059 27.258 1.00 85.94 205 SER A C 1
ATOM 1699 O O . SER A 1 205 ? -15.530 -27.772 26.269 1.00 85.94 205 SER A O 1
ATOM 1701 N N . GLU A 1 206 ? -14.783 -25.888 27.211 1.00 91.06 206 GLU A N 1
ATOM 1702 C CA . GLU A 1 206 ? -14.244 -25.272 25.996 1.00 91.06 206 GLU A CA 1
ATOM 1703 C C . GLU A 1 206 ? -12.720 -25.327 26.030 1.00 91.06 206 GLU A C 1
ATOM 1705 O O . GLU A 1 206 ? -12.107 -24.987 27.041 1.00 91.06 206 GLU A O 1
ATOM 1710 N N . ASP A 1 207 ? -12.090 -25.762 24.945 1.00 92.06 207 ASP A N 1
ATOM 1711 C CA . ASP A 1 207 ? -10.636 -25.757 24.783 1.00 92.06 207 ASP A CA 1
ATOM 1712 C C . ASP A 1 207 ? -10.106 -24.319 24.542 1.00 92.06 207 ASP A C 1
ATOM 1714 O O . ASP A 1 207 ? -10.838 -23.434 24.080 1.00 92.06 207 ASP A O 1
ATOM 1718 N N . PRO A 1 208 ? -8.842 -24.019 24.901 1.00 92.50 208 PRO A N 1
ATOM 1719 C CA . PRO A 1 208 ? -8.255 -22.700 24.652 1.00 92.50 208 PRO A CA 1
ATOM 1720 C C . PRO A 1 208 ? -8.322 -22.271 23.178 1.00 92.50 208 PRO A C 1
ATOM 1722 O O . PRO A 1 208 ? -8.499 -21.088 22.886 1.00 92.50 208 PRO A O 1
ATOM 1725 N N . GLU A 1 209 ? -8.211 -23.229 22.260 1.00 93.56 209 GLU A N 1
ATOM 1726 C CA . GLU A 1 209 ? -8.246 -23.044 20.815 1.00 93.56 209 GLU A CA 1
ATOM 1727 C C . GLU A 1 209 ? -9.609 -22.533 20.342 1.00 93.56 209 GLU A C 1
ATOM 1729 O O . GLU A 1 209 ? -9.667 -21.572 19.571 1.00 93.56 209 GLU A O 1
ATOM 1734 N N . THR A 1 210 ? -10.718 -23.124 20.806 1.00 93.69 210 THR A N 1
ATOM 1735 C CA . THR A 1 210 ? -12.066 -22.634 20.467 1.00 93.69 210 THR A CA 1
ATOM 1736 C C . THR A 1 210 ? -12.312 -21.284 21.107 1.00 93.69 210 THR A C 1
ATOM 1738 O O . THR A 1 210 ? -12.768 -20.373 20.420 1.00 93.69 210 THR A O 1
ATOM 1741 N N . ARG A 1 211 ? -11.888 -21.083 22.361 1.00 94.12 211 ARG A N 1
ATOM 1742 C CA . ARG A 1 211 ? -12.050 -19.783 23.021 1.00 94.12 211 ARG A CA 1
ATOM 1743 C C . ARG A 1 211 ? -11.328 -18.657 22.288 1.00 94.12 211 ARG A C 1
ATOM 1745 O O . ARG A 1 211 ? -11.843 -17.536 22.207 1.00 94.12 211 ARG A O 1
ATOM 1752 N N . PHE A 1 212 ? -10.131 -18.939 21.779 1.00 95.94 212 PHE A N 1
ATOM 1753 C CA . PHE A 1 212 ? -9.371 -17.995 20.972 1.00 95.94 212 PHE A CA 1
ATOM 1754 C C . PHE A 1 212 ? -10.056 -17.736 19.624 1.00 95.94 212 PHE A C 1
ATOM 1756 O O . PHE A 1 212 ? -10.195 -16.577 19.235 1.00 95.94 212 PHE A O 1
ATOM 1763 N N . ALA A 1 213 ? -10.536 -18.782 18.945 1.00 94.31 213 ALA A N 1
ATOM 1764 C CA . ALA A 1 213 ? -11.244 -18.672 17.666 1.00 94.31 213 ALA A CA 1
ATOM 1765 C C . ALA A 1 213 ? -12.604 -17.948 17.776 1.00 94.31 213 ALA A C 1
ATOM 1767 O O . ALA A 1 213 ? -13.022 -17.266 16.840 1.00 94.31 213 ALA A O 1
ATOM 1768 N N . ASP A 1 214 ? -13.268 -18.018 18.933 1.00 92.81 214 ASP A N 1
ATOM 1769 C CA . ASP A 1 214 ? -14.471 -17.233 19.240 1.00 92.81 214 ASP A CA 1
ATOM 1770 C C . ASP A 1 214 ? -14.165 -15.732 19.369 1.00 92.81 214 ASP A C 1
ATOM 1772 O O . ASP A 1 214 ? -15.021 -14.891 19.085 1.00 92.81 214 ASP A O 1
ATOM 1776 N N . MET A 1 215 ? -12.934 -15.383 19.760 1.00 94.62 215 MET A N 1
ATOM 1777 C CA . MET A 1 215 ? -12.473 -13.999 19.877 1.00 94.62 215 MET A CA 1
ATOM 1778 C C . MET A 1 215 ? -11.930 -13.455 18.551 1.00 94.62 215 MET A C 1
ATOM 1780 O O . MET A 1 215 ? -12.250 -12.328 18.180 1.00 94.62 215 MET A O 1
ATOM 1784 N N . ILE A 1 216 ? -11.098 -14.222 17.840 1.00 95.06 216 ILE A N 1
ATOM 1785 C CA . ILE A 1 216 ? -10.362 -13.778 16.648 1.00 95.06 216 ILE A CA 1
ATOM 1786 C C . ILE A 1 216 ? -10.485 -14.812 15.534 1.00 95.06 216 ILE A C 1
ATOM 1788 O O . ILE A 1 216 ? -10.076 -15.954 15.699 1.00 95.06 216 ILE A O 1
ATOM 1792 N N . CYS A 1 217 ? -10.941 -14.370 14.360 1.00 92.69 217 CYS A N 1
ATOM 1793 C CA . CYS A 1 217 ? -10.972 -15.183 13.139 1.00 92.69 217 CYS A CA 1
ATOM 1794 C C . CYS A 1 217 ? -9.977 -14.718 12.064 1.00 92.69 217 CYS A C 1
ATOM 1796 O O . CYS A 1 217 ? -9.734 -15.420 11.085 1.00 92.69 217 CYS A O 1
ATOM 1798 N N . GLU A 1 218 ? -9.457 -13.494 12.177 1.00 95.19 218 GLU A N 1
ATOM 1799 C CA . GLU A 1 218 ? -8.619 -12.860 11.159 1.00 95.19 218 GLU A CA 1
ATOM 1800 C C . GLU A 1 218 ? -7.584 -11.950 11.821 1.00 95.19 218 GLU A C 1
ATOM 1802 O O . GLU A 1 218 ? -7.921 -11.148 12.689 1.00 95.19 218 GLU A O 1
ATOM 1807 N N . ILE A 1 219 ? -6.338 -12.037 11.362 1.00 96.19 219 ILE A N 1
ATOM 1808 C CA . ILE A 1 219 ? -5.269 -11.092 11.687 1.00 96.19 219 ILE A CA 1
ATOM 1809 C C . ILE A 1 219 ? -4.990 -10.247 10.447 1.00 96.19 219 ILE A C 1
ATOM 1811 O O . ILE A 1 219 ? -4.781 -10.784 9.358 1.00 96.19 219 ILE A O 1
ATOM 1815 N N . PHE A 1 220 ? -4.977 -8.923 10.591 1.00 95.25 220 PHE A N 1
ATOM 1816 C CA . PHE A 1 220 ? -4.866 -8.007 9.461 1.00 95.25 220 PHE A CA 1
ATOM 1817 C C . PHE A 1 220 ? -3.595 -7.150 9.570 1.00 95.25 220 PHE A C 1
ATOM 1819 O O . PHE A 1 220 ? -3.381 -6.458 10.561 1.00 95.25 220 PHE A O 1
ATOM 1826 N N . ILE A 1 221 ? -2.748 -7.159 8.535 1.00 93.75 221 ILE A N 1
ATOM 1827 C CA . ILE A 1 221 ? -1.533 -6.328 8.461 1.00 93.75 221 ILE A CA 1
ATOM 1828 C C . ILE A 1 221 ? -1.695 -5.264 7.369 1.00 93.75 221 ILE A C 1
ATOM 1830 O O . ILE A 1 221 ? -1.908 -5.597 6.202 1.00 93.75 221 ILE A O 1
ATOM 1834 N N . ALA A 1 222 ? -1.564 -3.978 7.707 1.00 89.56 222 ALA A N 1
ATOM 1835 C CA . ALA A 1 222 ? -1.664 -2.870 6.754 1.00 89.56 222 ALA A CA 1
ATOM 1836 C C . ALA A 1 222 ? -0.360 -2.661 5.969 1.00 89.56 222 ALA A C 1
ATOM 1838 O O . ALA A 1 222 ? 0.418 -1.741 6.226 1.00 89.56 222 ALA A O 1
ATOM 1839 N N . GLY A 1 223 ? -0.146 -3.482 4.943 1.00 86.50 223 GLY A N 1
ATOM 1840 C CA . GLY A 1 223 ? 1.027 -3.381 4.079 1.00 86.50 223 GLY A CA 1
ATOM 1841 C C . GLY A 1 223 ? 1.225 -1.997 3.441 1.00 86.50 223 GLY A C 1
ATOM 1842 O O . GLY A 1 223 ? 2.360 -1.545 3.305 1.00 86.50 223 GLY A O 1
ATOM 1843 N N . SER A 1 224 ? 0.143 -1.282 3.105 1.00 83.69 224 SER A N 1
ATOM 1844 C CA . SER A 1 224 ? 0.251 0.059 2.512 1.00 83.69 224 SER A CA 1
ATOM 1845 C C . SER A 1 224 ? 0.802 1.128 3.455 1.00 83.69 224 SER A C 1
ATOM 1847 O O . SER A 1 224 ? 1.484 2.038 2.994 1.00 83.69 224 SER A O 1
ATOM 1849 N N . ASP A 1 225 ? 0.490 1.048 4.748 1.00 84.00 225 ASP A N 1
ATOM 1850 C CA . ASP A 1 225 ? 0.938 2.027 5.744 1.00 84.00 225 ASP A CA 1
ATOM 1851 C C . ASP A 1 225 ? 2.370 1.728 6.212 1.00 84.00 225 ASP A C 1
ATOM 1853 O O . ASP A 1 225 ? 3.122 2.661 6.501 1.00 84.00 225 ASP A O 1
ATOM 1857 N N . LEU A 1 226 ? 2.789 0.456 6.175 1.00 87.31 226 LEU A N 1
ATOM 1858 C CA . LEU A 1 226 ? 4.184 0.048 6.369 1.00 87.31 226 LEU A CA 1
ATOM 1859 C C . LEU A 1 226 ? 5.098 0.585 5.262 1.00 87.31 226 LEU A C 1
ATOM 1861 O O . LEU A 1 226 ? 6.150 1.149 5.561 1.00 87.31 226 LEU A O 1
ATOM 1865 N N . SER A 1 227 ? 4.685 0.492 3.991 1.00 88.12 227 SER A N 1
ATOM 1866 C CA . SER A 1 227 ? 5.485 0.977 2.851 1.00 88.12 227 SER A CA 1
ATOM 1867 C C . SER A 1 227 ? 5.828 2.462 2.926 1.00 88.12 227 SER A C 1
ATOM 1869 O O . SER A 1 227 ? 6.820 2.897 2.349 1.00 88.12 227 SER A O 1
ATOM 1871 N N . GLN A 1 228 ? 5.040 3.252 3.654 1.00 84.94 228 GLN A N 1
ATOM 1872 C CA . GLN A 1 228 ? 5.363 4.654 3.890 1.00 84.94 228 GLN A CA 1
ATOM 1873 C C . GLN A 1 228 ? 6.459 4.854 4.923 1.00 84.94 228 GLN A C 1
ATOM 1875 O O . GLN A 1 228 ? 7.186 5.831 4.836 1.00 84.94 228 GLN A O 1
ATOM 1880 N N . GLN A 1 229 ? 6.553 3.983 5.925 1.00 84.81 229 GLN A N 1
ATOM 1881 C CA . GLN A 1 229 ? 7.496 4.153 7.030 1.00 84.81 229 GLN A CA 1
ATOM 1882 C C . GLN A 1 229 ? 8.902 3.685 6.649 1.00 84.81 229 GLN A C 1
ATOM 1884 O O . GLN A 1 229 ? 9.889 4.247 7.126 1.00 84.81 229 GLN A O 1
ATOM 1889 N N . VAL A 1 230 ? 8.988 2.650 5.804 1.00 87.62 230 VAL A N 1
ATOM 1890 C CA . VAL A 1 230 ? 10.247 1.933 5.548 1.00 87.62 230 VAL A CA 1
ATOM 1891 C C . VAL A 1 230 ? 10.550 1.656 4.075 1.00 87.62 230 VAL A C 1
ATOM 1893 O O . VAL A 1 230 ? 11.553 1.005 3.815 1.00 87.62 230 VAL A O 1
ATOM 1896 N N . SER A 1 231 ? 9.757 2.172 3.126 1.00 90.75 231 SER A N 1
ATOM 1897 C CA . SER A 1 231 ? 9.733 1.823 1.687 1.00 90.75 231 SER A CA 1
ATOM 1898 C C . SER A 1 231 ? 8.983 0.526 1.348 1.00 90.75 231 SER A C 1
ATOM 1900 O O . SER A 1 231 ? 8.695 -0.310 2.208 1.00 90.75 231 SER A O 1
ATOM 1902 N N . GLN A 1 232 ? 8.643 0.350 0.067 1.00 90.56 232 GLN A N 1
ATOM 1903 C CA . GLN A 1 232 ? 7.860 -0.793 -0.406 1.00 90.56 232 GLN A CA 1
ATOM 1904 C C . GLN A 1 232 ? 8.599 -2.141 -0.309 1.00 90.56 232 GLN A C 1
ATOM 1906 O O . GLN A 1 232 ? 7.995 -3.054 0.264 1.00 90.56 232 GLN A O 1
ATOM 1911 N N . PRO A 1 233 ? 9.855 -2.299 -0.783 1.00 92.19 233 PRO A N 1
ATOM 1912 C CA . PRO A 1 233 ? 10.550 -3.590 -0.722 1.00 92.19 233 PRO A CA 1
ATOM 1913 C C . PRO A 1 233 ? 10.769 -4.066 0.717 1.00 92.19 233 PRO A C 1
ATOM 1915 O O . PRO A 1 233 ? 10.500 -5.221 1.049 1.00 92.19 233 PRO A O 1
ATOM 1918 N N . VAL A 1 234 ? 11.152 -3.142 1.600 1.00 92.88 234 VAL A N 1
ATOM 1919 C CA . VAL A 1 234 ? 11.380 -3.418 3.025 1.00 92.88 234 VAL A CA 1
ATOM 1920 C C . VAL A 1 234 ? 10.071 -3.809 3.713 1.00 92.88 234 VAL A C 1
ATOM 1922 O O . VAL A 1 234 ? 10.024 -4.794 4.443 1.00 92.88 234 VAL A O 1
ATOM 1925 N N . ALA A 1 235 ? 8.973 -3.097 3.437 1.00 91.88 235 ALA A N 1
ATOM 1926 C CA . ALA A 1 235 ? 7.659 -3.451 3.972 1.00 91.88 235 ALA A CA 1
ATOM 1927 C C . ALA A 1 235 ? 7.156 -4.812 3.461 1.00 91.88 235 ALA A C 1
ATOM 1929 O O . ALA A 1 235 ? 6.514 -5.546 4.210 1.00 91.88 235 ALA A O 1
ATOM 1930 N N . ALA A 1 236 ? 7.445 -5.168 2.204 1.00 90.56 236 ALA A N 1
ATOM 1931 C CA . ALA A 1 236 ? 7.089 -6.471 1.647 1.00 90.56 236 ALA A CA 1
ATOM 1932 C C . ALA A 1 236 ? 7.870 -7.613 2.323 1.00 90.56 236 ALA A C 1
ATOM 1934 O O . ALA A 1 236 ? 7.279 -8.643 2.652 1.00 90.56 236 ALA A O 1
ATOM 1935 N N . LYS A 1 237 ? 9.172 -7.421 2.582 1.00 91.62 237 LYS A N 1
ATOM 1936 C CA . LYS A 1 237 ? 9.995 -8.360 3.361 1.00 91.62 237 LYS A CA 1
ATOM 1937 C C . LYS A 1 237 ? 9.479 -8.498 4.793 1.00 91.62 237 LYS A C 1
ATOM 1939 O O . LYS A 1 237 ? 9.229 -9.620 5.224 1.00 91.62 237 LYS A O 1
ATOM 1944 N N . LEU A 1 238 ? 9.224 -7.381 5.474 1.00 92.00 238 LEU A N 1
ATOM 1945 C CA . LEU A 1 238 ? 8.674 -7.374 6.831 1.00 92.00 238 LEU A CA 1
ATOM 1946 C C . LEU A 1 238 ? 7.337 -8.120 6.905 1.00 92.00 238 LEU A C 1
ATOM 1948 O O . LEU A 1 238 ? 7.134 -8.932 7.799 1.00 92.00 238 LEU A O 1
ATOM 1952 N N . TYR A 1 239 ? 6.432 -7.901 5.945 1.00 92.12 239 TYR A N 1
ATOM 1953 C CA . TYR A 1 239 ? 5.175 -8.648 5.891 1.00 92.12 239 TYR A CA 1
ATOM 1954 C C . TYR A 1 239 ? 5.409 -10.156 5.768 1.00 92.12 239 TYR A C 1
ATOM 1956 O O . TYR A 1 239 ? 4.757 -10.924 6.469 1.00 92.12 239 TYR A O 1
ATOM 1964 N N . LYS A 1 240 ? 6.336 -10.594 4.908 1.00 91.62 240 LYS A N 1
ATOM 1965 C CA . LYS A 1 240 ? 6.668 -12.018 4.755 1.00 91.62 240 LYS A CA 1
ATOM 1966 C C . LYS A 1 240 ? 7.250 -12.618 6.039 1.00 91.62 240 LYS A C 1
ATOM 1968 O O . LYS A 1 240 ? 6.868 -13.725 6.413 1.00 91.62 240 LYS A O 1
ATOM 1973 N N . GLU A 1 241 ? 8.128 -11.891 6.726 1.00 92.62 241 GLU A N 1
ATOM 1974 C CA . GLU A 1 241 ? 8.685 -12.294 8.024 1.00 92.62 241 GLU A CA 1
ATOM 1975 C C . GLU A 1 241 ? 7.599 -12.411 9.092 1.00 92.62 241 GLU A C 1
ATOM 1977 O O . GLU A 1 241 ? 7.493 -13.438 9.762 1.00 92.62 241 GLU A O 1
ATOM 1982 N N . THR A 1 242 ? 6.746 -11.396 9.219 1.00 93.25 242 THR A N 1
ATOM 1983 C CA . THR A 1 242 ? 5.632 -11.414 10.168 1.00 93.25 242 THR A CA 1
ATOM 1984 C C . THR A 1 242 ? 4.607 -12.490 9.806 1.00 93.25 242 THR A C 1
ATOM 1986 O O . THR A 1 242 ? 4.094 -13.159 10.697 1.00 93.25 242 THR A O 1
ATOM 1989 N N . LYS A 1 243 ? 4.345 -12.736 8.516 1.00 93.38 243 LYS A N 1
ATOM 1990 C CA . LYS A 1 243 ? 3.503 -13.850 8.056 1.00 93.38 243 LYS A CA 1
ATOM 1991 C C . LYS A 1 243 ? 4.066 -15.185 8.528 1.00 93.38 243 LYS A C 1
ATOM 1993 O O . LYS A 1 243 ? 3.312 -15.970 9.087 1.00 93.38 243 LYS A O 1
ATOM 1998 N N . PHE A 1 244 ? 5.361 -15.436 8.332 1.00 93.25 244 PHE A N 1
ATOM 1999 C CA . PHE A 1 244 ? 6.001 -16.662 8.815 1.00 93.25 244 PHE A CA 1
ATOM 2000 C C . PHE A 1 244 ? 5.839 -16.820 10.330 1.00 93.25 244 PHE A C 1
ATOM 2002 O O . PHE A 1 244 ? 5.385 -17.867 10.785 1.00 93.25 244 PHE A O 1
ATOM 2009 N N . LYS A 1 245 ? 6.144 -15.764 11.093 1.00 94.06 245 LYS A N 1
ATOM 2010 C CA . LYS A 1 245 ? 6.003 -15.722 12.555 1.00 94.06 245 LYS A CA 1
ATOM 2011 C C . LYS A 1 245 ? 4.584 -16.062 13.017 1.00 94.06 245 LYS A C 1
ATOM 2013 O O . LYS A 1 245 ? 4.392 -16.978 13.809 1.00 94.06 245 LYS A O 1
ATOM 2018 N N . ILE A 1 246 ? 3.579 -15.392 12.452 1.00 94.81 246 ILE A N 1
ATOM 2019 C CA . ILE A 1 246 ? 2.167 -15.621 12.787 1.00 94.81 246 ILE A CA 1
ATOM 2020 C C . ILE A 1 246 ? 1.726 -17.029 12.386 1.00 94.81 246 ILE A C 1
ATOM 2022 O O . ILE A 1 246 ? 1.106 -17.713 13.188 1.00 94.81 246 ILE A O 1
ATOM 2026 N N . VAL A 1 247 ? 2.045 -17.485 11.172 1.00 93.50 247 VAL A N 1
ATOM 2027 C CA . VAL A 1 247 ? 1.659 -18.825 10.696 1.00 93.50 247 VAL A CA 1
ATOM 2028 C C . VAL A 1 247 ? 2.289 -19.913 11.564 1.00 93.50 247 VAL A C 1
ATOM 2030 O O . VAL A 1 247 ? 1.602 -20.854 11.952 1.00 93.50 247 VAL A O 1
ATOM 2033 N N . ARG A 1 248 ? 3.569 -19.769 11.923 1.00 93.00 248 ARG A N 1
ATOM 2034 C CA . ARG A 1 248 ? 4.257 -20.674 12.852 1.00 93.00 248 ARG A CA 1
ATOM 2035 C C . ARG A 1 248 ? 3.587 -20.669 14.223 1.00 93.00 248 ARG A C 1
ATOM 2037 O O . ARG A 1 248 ? 3.336 -21.738 14.771 1.00 93.00 248 ARG A O 1
ATOM 2044 N N . TRP A 1 249 ? 3.272 -19.490 14.755 1.00 94.50 249 TRP A N 1
ATOM 2045 C CA . TRP A 1 249 ? 2.585 -19.348 16.037 1.00 94.50 249 TRP A CA 1
ATOM 2046 C C . TRP A 1 249 ? 1.205 -20.020 16.012 1.00 94.50 249 TRP A C 1
ATOM 2048 O O . TRP A 1 249 ? 0.898 -20.823 16.887 1.00 94.50 249 TRP A O 1
ATOM 2058 N N . LEU A 1 250 ? 0.405 -19.778 14.969 1.00 94.25 250 LEU A N 1
ATOM 2059 C CA . LEU A 1 250 ? -0.907 -20.406 14.782 1.00 94.25 250 LEU A CA 1
ATOM 2060 C C . LEU A 1 250 ? -0.796 -21.929 14.667 1.00 94.25 250 LEU A C 1
ATOM 2062 O O . LEU A 1 250 ? -1.573 -22.641 15.297 1.00 94.25 250 LEU A O 1
ATOM 2066 N N . ALA A 1 251 ? 0.188 -22.432 13.918 1.00 91.31 251 ALA A N 1
ATOM 2067 C CA . ALA A 1 251 ? 0.459 -23.861 13.798 1.00 91.31 251 ALA A CA 1
ATOM 2068 C C . ALA A 1 251 ? 0.783 -24.499 15.158 1.00 91.31 251 ALA A C 1
ATOM 2070 O O . ALA A 1 251 ? 0.185 -25.505 15.523 1.00 91.31 251 ALA A O 1
ATOM 2071 N N . GLN A 1 252 ? 1.664 -23.879 15.948 1.00 89.62 252 GLN A N 1
ATOM 2072 C CA . GLN A 1 252 ? 2.038 -24.358 17.286 1.00 89.62 252 GLN A CA 1
ATOM 2073 C C . GLN A 1 252 ? 0.872 -24.367 18.286 1.00 89.62 252 GLN A C 1
ATOM 2075 O O . GLN A 1 252 ? 0.948 -25.056 19.302 1.00 89.62 252 GLN A O 1
ATOM 2080 N N . LYS A 1 253 ? -0.182 -23.583 18.032 1.00 91.12 253 LYS A N 1
ATOM 2081 C CA . LYS A 1 253 ? -1.399 -23.522 18.855 1.00 91.12 253 LYS A CA 1
ATOM 2082 C C . LYS A 1 253 ? -2.588 -24.273 18.249 1.00 91.12 253 LYS A C 1
ATOM 2084 O O . LYS A 1 253 ? -3.673 -24.177 18.799 1.00 91.12 253 LYS A O 1
ATOM 2089 N N . GLY A 1 254 ? -2.421 -24.976 17.125 1.00 89.69 254 GLY A N 1
ATOM 2090 C CA . GLY A 1 254 ? -3.527 -25.684 16.465 1.00 89.69 254 GLY A CA 1
ATOM 2091 C C . GLY A 1 254 ? -4.636 -24.762 15.933 1.00 89.69 254 GLY A C 1
ATOM 2092 O O . GLY A 1 254 ? -5.800 -25.142 15.926 1.00 89.69 254 GLY A O 1
ATOM 2093 N N . LEU A 1 255 ? -4.290 -23.536 15.525 1.00 92.69 255 LEU A N 1
ATOM 2094 C CA . LEU A 1 255 ? -5.235 -22.492 15.098 1.00 92.69 255 LEU A CA 1
ATOM 2095 C C . LEU A 1 255 ? -5.203 -22.194 13.590 1.00 92.69 255 LEU A C 1
ATOM 2097 O O . LEU A 1 255 ? -5.896 -21.284 13.130 1.00 92.69 255 LEU A O 1
ATOM 2101 N N . LEU A 1 256 ? -4.370 -22.892 12.817 1.00 89.06 256 LEU A N 1
ATOM 2102 C CA . LEU A 1 256 ? -4.064 -22.516 11.432 1.00 89.06 256 LEU A CA 1
ATOM 2103 C C . LEU A 1 256 ? -5.263 -22.644 10.473 1.00 89.06 256 LEU A C 1
ATOM 2105 O O . LEU A 1 256 ? -5.365 -21.878 9.521 1.00 89.06 256 LEU A O 1
ATOM 2109 N N . ASP A 1 257 ? -6.189 -23.557 10.750 1.00 88.62 257 ASP A N 1
ATOM 2110 C CA . ASP A 1 257 ? -7.460 -23.740 10.039 1.00 88.62 257 ASP A CA 1
ATOM 2111 C C . ASP A 1 257 ? -8.601 -22.858 10.591 1.00 88.62 257 ASP A C 1
ATOM 2113 O O . ASP A 1 257 ? -9.678 -22.789 9.999 1.00 88.62 257 ASP A O 1
ATOM 2117 N N . ARG A 1 258 ? -8.371 -22.155 11.711 1.00 91.44 258 ARG A N 1
ATOM 2118 C CA . ARG A 1 258 ? -9.376 -21.336 12.416 1.00 91.44 258 ARG A CA 1
ATOM 2119 C C . ARG A 1 258 ? -9.154 -19.832 12.274 1.00 91.44 258 ARG A C 1
ATOM 2121 O O . ARG A 1 258 ? -10.116 -19.066 12.314 1.00 91.44 258 ARG A O 1
ATOM 2128 N N . VAL A 1 259 ? -7.904 -19.397 12.117 1.00 94.19 259 VAL A N 1
ATOM 2129 C CA . VAL A 1 259 ? -7.527 -17.977 12.063 1.00 94.19 259 VAL A CA 1
ATOM 2130 C C . VAL A 1 259 ? -6.773 -17.685 10.776 1.00 94.19 259 VAL A C 1
ATOM 2132 O O . VAL A 1 259 ? -5.668 -18.174 10.556 1.00 94.19 259 VAL A O 1
ATOM 2135 N N . ARG A 1 260 ? -7.342 -16.817 9.937 1.00 91.88 260 ARG A N 1
ATOM 2136 C CA . ARG A 1 260 ? -6.723 -16.429 8.663 1.00 91.88 260 ARG A CA 1
ATOM 2137 C C . ARG A 1 260 ? -5.852 -15.183 8.797 1.00 91.88 260 ARG A C 1
ATOM 2139 O O . ARG A 1 260 ? -6.126 -14.296 9.604 1.00 91.88 260 ARG A O 1
ATOM 2146 N N . LEU A 1 261 ? -4.839 -15.064 7.944 1.00 92.75 261 LEU A N 1
ATOM 2147 C CA . LEU A 1 261 ? -4.023 -13.856 7.828 1.00 92.75 261 LEU A CA 1
ATOM 2148 C C . LEU A 1 261 ? -4.411 -13.073 6.573 1.00 92.75 261 LEU A C 1
ATOM 2150 O O . LEU A 1 261 ? -4.490 -13.633 5.484 1.00 92.75 261 LEU A O 1
ATOM 2154 N N . LYS A 1 262 ? -4.579 -11.757 6.709 1.00 92.69 262 LYS A N 1
ATOM 2155 C CA . LYS A 1 262 ? -4.929 -10.856 5.610 1.00 92.69 262 LYS A CA 1
ATOM 2156 C C . LYS A 1 262 ? -3.886 -9.765 5.401 1.00 92.69 262 LYS A C 1
ATOM 2158 O O . LYS A 1 262 ? -3.452 -9.104 6.347 1.00 92.69 262 LYS A O 1
ATOM 2163 N N . LEU A 1 263 ? -3.555 -9.510 4.135 1.00 90.62 263 LEU A N 1
ATOM 2164 C CA . LEU A 1 263 ? -2.728 -8.383 3.709 1.00 90.62 263 LEU A CA 1
ATOM 2165 C C . LEU A 1 263 ? -3.581 -7.185 3.272 1.00 90.62 263 LEU A C 1
ATOM 2167 O O . LEU A 1 263 ? -4.449 -7.252 2.393 1.00 90.62 263 LEU A O 1
ATOM 2171 N N . GLY A 1 264 ? -3.281 -6.038 3.868 1.00 88.50 264 GLY A N 1
ATOM 2172 C CA . GLY A 1 264 ? -3.836 -4.736 3.526 1.00 88.50 264 GLY A CA 1
ATOM 2173 C C . GLY A 1 264 ? -3.040 -4.098 2.410 1.00 88.50 264 GLY A C 1
ATOM 2174 O O . GLY A 1 264 ? -2.135 -3.309 2.673 1.00 88.50 264 GLY A O 1
ATOM 2175 N N . SER A 1 265 ? -3.393 -4.423 1.171 1.00 85.81 265 SER A N 1
ATOM 2176 C CA . SER A 1 265 ? -2.818 -3.801 -0.017 1.00 85.81 265 SER A CA 1
ATOM 2177 C C . SER A 1 265 ? -3.712 -2.679 -0.554 1.00 85.81 265 SER A C 1
ATOM 2179 O O . SER A 1 265 ? -4.943 -2.733 -0.518 1.00 85.81 265 SER A O 1
ATOM 2181 N N . GLY A 1 266 ? -3.076 -1.606 -1.013 1.00 81.88 266 GLY A N 1
ATOM 2182 C CA . GLY A 1 266 ? -3.625 -0.665 -1.979 1.00 81.88 266 GLY A CA 1
ATOM 2183 C C . GLY A 1 266 ? -3.218 -1.037 -3.392 1.00 81.88 266 GLY A C 1
ATOM 2184 O O . GLY A 1 266 ? -2.297 -1.819 -3.586 1.00 81.88 266 GLY A O 1
ATOM 2185 N N . GLU A 1 267 ? -3.929 -0.493 -4.374 1.00 79.25 267 GLU A N 1
ATOM 2186 C CA . GLU A 1 267 ? -3.737 -0.900 -5.769 1.00 79.25 267 GLU A CA 1
ATOM 2187 C C . GLU A 1 267 ? -2.381 -0.520 -6.347 1.00 79.25 267 GLU A C 1
ATOM 2189 O O . GLU A 1 267 ? -1.770 -1.407 -6.931 1.00 79.25 267 GLU A O 1
ATOM 2194 N N . PRO A 1 268 ? -1.852 0.708 -6.177 1.00 82.31 268 PRO A N 1
ATOM 2195 C CA . PRO A 1 268 ? -0.514 1.008 -6.669 1.00 82.31 268 PRO A CA 1
ATOM 2196 C C . PRO A 1 268 ? 0.513 0.089 -6.005 1.00 82.31 268 PRO A C 1
ATOM 2198 O O . PRO A 1 268 ? 0.374 -0.271 -4.830 1.00 82.31 268 PRO A O 1
ATOM 2201 N N . MET A 1 269 ? 1.572 -0.280 -6.726 1.00 85.25 269 MET A N 1
ATOM 2202 C CA . MET A 1 269 ? 2.608 -1.163 -6.181 1.00 85.25 269 MET A CA 1
ATOM 2203 C C . MET A 1 269 ? 3.289 -0.560 -4.947 1.00 85.25 269 MET A C 1
ATOM 2205 O O . MET A 1 269 ? 3.554 -1.281 -3.991 1.00 85.25 269 MET A O 1
ATOM 2209 N N . GLN A 1 270 ? 3.413 0.771 -4.890 1.00 80.69 270 GLN A N 1
ATOM 2210 C CA . GLN A 1 270 ? 3.803 1.573 -3.718 1.00 80.69 270 GLN A CA 1
ATOM 2211 C C . GLN A 1 270 ? 3.038 1.181 -2.442 1.00 80.69 270 GLN A C 1
ATOM 2213 O O . GLN A 1 270 ? 3.518 1.382 -1.330 1.00 80.69 270 GLN A O 1
ATOM 2218 N N . ARG A 1 271 ? 1.822 0.651 -2.603 1.00 80.88 271 ARG A N 1
ATOM 2219 C CA . ARG A 1 271 ? 0.898 0.237 -1.549 1.00 80.88 271 ARG A CA 1
ATOM 2220 C C . ARG A 1 271 ? 0.690 -1.284 -1.533 1.00 80.88 271 ARG A C 1
ATOM 2222 O O . ARG A 1 271 ? -0.355 -1.724 -1.075 1.00 80.88 271 ARG A O 1
ATOM 2229 N N . GLN A 1 272 ? 1.665 -2.083 -1.969 1.00 86.06 272 GLN A N 1
ATOM 2230 C CA . GLN A 1 272 ? 1.629 -3.559 -2.033 1.00 86.06 272 GLN A CA 1
ATOM 2231 C C . GLN A 1 272 ? 0.809 -4.168 -3.188 1.00 86.06 272 GLN A C 1
ATOM 2233 O O . GLN A 1 272 ? 0.475 -5.352 -3.150 1.00 86.06 272 GLN A O 1
ATOM 2238 N N . GLY A 1 273 ? 0.487 -3.393 -4.228 1.00 84.69 273 GLY A N 1
ATOM 2239 C CA . GLY A 1 273 ? 0.103 -3.950 -5.530 1.00 84.69 273 GLY A CA 1
ATOM 2240 C C . GLY A 1 273 ? -1.203 -4.754 -5.541 1.00 84.69 273 GLY A C 1
ATOM 2241 O O . GLY A 1 273 ? -1.281 -5.812 -6.153 1.00 84.69 273 GLY A O 1
ATOM 2242 N N . GLY A 1 274 ? -2.249 -4.289 -4.865 1.00 85.31 274 GLY A N 1
ATOM 2243 C CA . GLY A 1 274 ? -3.585 -4.900 -4.861 1.00 85.31 274 GLY A CA 1
ATOM 2244 C C . GLY A 1 274 ? -4.404 -4.631 -6.130 1.00 85.31 274 GLY A C 1
ATOM 2245 O O . GLY A 1 274 ? -5.588 -4.336 -6.013 1.00 85.31 274 GLY A O 1
ATOM 2246 N N . PHE A 1 275 ? -3.788 -4.657 -7.315 1.00 86.50 275 PHE A N 1
ATOM 2247 C CA . PHE A 1 275 ? -4.443 -4.398 -8.603 1.00 86.50 275 PHE A CA 1
ATOM 2248 C C . PHE A 1 275 ? -4.716 -5.688 -9.382 1.00 86.50 275 PHE A C 1
ATOM 2250 O O . PHE A 1 275 ? -4.088 -6.721 -9.151 1.00 86.50 275 PHE A O 1
ATOM 2257 N N . TYR A 1 276 ? -5.652 -5.615 -10.328 1.00 86.50 276 TYR A N 1
ATOM 2258 C CA . TYR A 1 276 ? -5.840 -6.651 -11.341 1.00 86.50 276 TYR A CA 1
ATOM 2259 C C . TYR A 1 276 ? -5.044 -6.284 -12.596 1.00 86.50 276 TYR A C 1
ATOM 2261 O O . TYR A 1 276 ? -5.220 -5.186 -13.139 1.00 86.50 276 TYR A O 1
ATOM 2269 N N . ASP A 1 277 ? -4.165 -7.192 -13.017 1.00 86.38 277 ASP A N 1
ATOM 2270 C CA . ASP A 1 277 ? -3.351 -7.066 -14.219 1.00 86.38 277 ASP A CA 1
ATOM 2271 C C . ASP A 1 277 ? -3.987 -7.827 -15.384 1.00 86.38 277 ASP A C 1
ATOM 2273 O O . ASP A 1 277 ? -4.002 -9.055 -15.397 1.00 86.38 277 ASP A O 1
ATOM 2277 N N . THR A 1 278 ? -4.472 -7.100 -16.388 1.00 83.12 278 THR A N 1
ATOM 2278 C CA . THR A 1 278 ? -5.049 -7.704 -17.596 1.00 83.12 278 THR A CA 1
ATOM 2279 C C . THR A 1 278 ? -3.991 -8.279 -18.535 1.00 83.12 278 THR A C 1
ATOM 2281 O O . THR A 1 278 ? -4.341 -9.024 -19.448 1.00 83.12 278 THR A O 1
ATOM 2284 N N . ALA A 1 279 ? -2.713 -7.935 -18.349 1.00 87.12 279 ALA A N 1
ATOM 2285 C CA . ALA A 1 279 ? -1.616 -8.446 -19.160 1.00 87.12 279 ALA A CA 1
ATOM 2286 C C . ALA A 1 279 ? -1.032 -9.766 -18.633 1.00 87.12 279 ALA A C 1
ATOM 2288 O O . ALA A 1 279 ? -0.334 -10.448 -19.383 1.00 87.12 279 ALA A O 1
ATOM 2289 N N . GLY A 1 280 ? -1.316 -10.140 -17.381 1.00 88.75 280 GLY A N 1
ATOM 2290 C CA . GLY A 1 280 ? -0.828 -11.378 -16.777 1.00 88.75 280 GLY A CA 1
ATOM 2291 C C . GLY A 1 280 ? -1.250 -12.600 -17.593 1.00 88.75 280 GLY A C 1
ATOM 2292 O O . GLY A 1 280 ? -2.406 -12.724 -17.990 1.00 88.75 280 GLY A O 1
ATOM 2293 N N . GLY A 1 281 ? -0.301 -13.486 -17.892 1.00 88.56 281 GLY A N 1
ATOM 2294 C CA . GLY A 1 281 ? -0.527 -14.674 -18.717 1.00 88.56 281 GLY A CA 1
ATOM 2295 C C . GLY A 1 281 ? -0.575 -14.421 -20.230 1.00 88.56 281 GLY A C 1
ATOM 2296 O O . GLY A 1 281 ? -0.688 -15.377 -20.994 1.00 88.56 281 GLY A O 1
ATOM 2297 N N . ARG A 1 282 ? -0.452 -13.172 -20.706 1.00 91.69 282 ARG A N 1
ATOM 2298 C CA . ARG A 1 282 ? -0.439 -12.859 -22.149 1.00 91.69 282 ARG A CA 1
ATOM 2299 C C . ARG A 1 282 ? 0.966 -12.914 -22.744 1.00 91.69 282 ARG A C 1
ATOM 2301 O O . ARG A 1 282 ? 1.944 -12.567 -22.085 1.00 91.69 282 ARG A O 1
ATOM 2308 N N . GLN A 1 283 ? 1.054 -13.260 -24.030 1.00 94.69 283 GLN A N 1
ATOM 2309 C CA . GLN A 1 283 ? 2.314 -13.235 -24.780 1.00 94.69 283 GLN A CA 1
ATOM 2310 C C . GLN A 1 283 ? 2.907 -11.817 -24.856 1.00 94.69 283 GLN A C 1
ATOM 2312 O O . GLN A 1 283 ? 2.188 -10.833 -25.065 1.00 94.69 283 GLN A O 1
ATOM 2317 N N . ALA A 1 284 ? 4.226 -11.720 -24.683 1.00 95.19 284 ALA A N 1
ATOM 2318 C CA . ALA A 1 284 ? 4.992 -10.478 -24.778 1.00 95.19 284 ALA A CA 1
ATOM 2319 C C . ALA A 1 284 ? 5.173 -10.023 -26.233 1.00 95.19 284 ALA A C 1
ATOM 2321 O O . ALA A 1 284 ? 5.104 -8.828 -26.528 1.00 95.19 284 ALA A O 1
ATOM 2322 N N . PHE A 1 285 ? 5.380 -10.984 -27.135 1.00 95.25 285 PHE A N 1
ATOM 2323 C CA . PHE A 1 285 ? 5.516 -10.754 -28.568 1.00 95.25 285 PHE A CA 1
ATOM 2324 C C . PHE A 1 285 ? 4.204 -11.016 -29.291 1.00 95.25 285 PHE A C 1
ATOM 2326 O O . PHE A 1 285 ? 3.405 -11.872 -28.911 1.00 95.25 285 PHE A O 1
ATOM 2333 N N . ARG A 1 286 ? 3.989 -10.265 -30.363 1.00 92.69 286 ARG A N 1
ATOM 2334 C CA . ARG A 1 286 ? 2.814 -10.379 -31.216 1.00 92.69 286 ARG A CA 1
ATOM 2335 C C . ARG A 1 286 ? 3.011 -11.497 -32.233 1.00 92.69 286 ARG A C 1
ATOM 2337 O O . ARG A 1 286 ? 4.107 -11.716 -32.742 1.00 92.69 286 ARG A O 1
ATOM 2344 N N . SER A 1 287 ? 1.925 -12.186 -32.559 1.00 88.31 287 SER A N 1
ATOM 2345 C CA . SER A 1 287 ? 1.940 -13.371 -33.420 1.00 88.31 287 SER A CA 1
ATOM 2346 C C . SER A 1 287 ? 1.619 -13.085 -34.894 1.00 88.31 287 SER A C 1
ATOM 2348 O O . SER A 1 287 ? 1.532 -14.029 -35.687 1.00 88.31 287 SER A O 1
ATOM 2350 N N . ASP A 1 288 ? 1.460 -11.818 -35.287 1.00 89.75 288 ASP A N 1
ATOM 2351 C CA . ASP A 1 288 ? 1.149 -11.421 -36.663 1.00 89.75 288 ASP A CA 1
ATOM 2352 C C . ASP A 1 288 ? 2.335 -11.617 -37.629 1.00 89.75 288 ASP A C 1
ATOM 2354 O O . ASP A 1 288 ? 3.494 -11.736 -37.223 1.00 89.75 288 ASP A O 1
ATOM 2358 N N . LYS A 1 289 ? 2.044 -11.666 -38.938 1.00 89.94 289 LYS A N 1
ATOM 2359 C CA . LYS A 1 289 ? 3.041 -11.953 -39.987 1.00 89.94 289 LYS A CA 1
ATOM 2360 C C . LYS A 1 289 ? 4.214 -10.967 -39.967 1.00 89.94 289 LYS A C 1
ATOM 2362 O O . LYS A 1 289 ? 5.355 -11.395 -40.129 1.00 89.94 289 LYS A O 1
ATOM 2367 N N . LYS A 1 290 ? 3.946 -9.676 -39.744 1.00 89.38 290 LYS A N 1
ATOM 2368 C CA . LYS A 1 290 ? 4.969 -8.623 -39.740 1.00 89.38 290 LYS A CA 1
ATOM 2369 C C . LYS A 1 290 ? 5.896 -8.778 -38.535 1.00 89.38 290 LYS A C 1
ATOM 2371 O O . LYS A 1 290 ? 7.112 -8.753 -38.692 1.00 89.38 290 LYS A O 1
ATOM 2376 N N . SER A 1 291 ? 5.334 -9.042 -37.358 1.00 90.75 291 SER A N 1
ATOM 2377 C CA . SER A 1 291 ? 6.099 -9.316 -36.136 1.00 90.75 291 SER A CA 1
ATOM 2378 C C . SER A 1 291 ? 7.003 -10.544 -36.276 1.00 90.75 291 SER A C 1
ATOM 2380 O O . SER A 1 291 ? 8.172 -10.486 -35.902 1.00 90.75 291 SER A O 1
ATOM 2382 N N . ARG A 1 292 ? 6.519 -11.630 -36.898 1.00 91.00 292 ARG A N 1
ATOM 2383 C CA . ARG A 1 292 ? 7.348 -12.822 -37.175 1.00 91.00 292 ARG A CA 1
ATOM 2384 C C . ARG A 1 292 ? 8.514 -12.524 -38.118 1.00 91.00 292 ARG A C 1
ATOM 2386 O O . ARG A 1 292 ? 9.604 -13.036 -37.891 1.00 91.00 292 ARG A O 1
ATOM 2393 N N . GLN A 1 293 ? 8.295 -11.702 -39.147 1.00 91.44 293 GLN A N 1
ATOM 2394 C CA . GLN A 1 293 ? 9.359 -11.272 -40.061 1.00 91.44 293 GLN A CA 1
ATOM 2395 C C . GLN A 1 293 ? 10.422 -10.452 -39.324 1.00 91.44 293 GLN A C 1
ATOM 2397 O O . GLN A 1 293 ? 11.600 -10.765 -39.427 1.00 91.44 293 GLN A O 1
ATOM 2402 N N . ILE A 1 294 ? 10.011 -9.467 -38.518 1.00 91.44 294 ILE A N 1
ATOM 2403 C CA . ILE A 1 294 ? 10.923 -8.651 -37.699 1.00 91.44 294 ILE A CA 1
ATOM 2404 C C . ILE A 1 294 ? 11.765 -9.538 -36.767 1.00 91.44 294 ILE A C 1
ATOM 2406 O O . ILE A 1 294 ? 12.985 -9.397 -36.708 1.00 91.44 294 ILE A O 1
ATOM 2410 N N . ILE A 1 295 ? 11.125 -10.479 -36.068 1.00 93.50 295 ILE A N 1
ATOM 2411 C CA . ILE A 1 295 ? 11.800 -11.425 -35.170 1.00 93.50 295 ILE A CA 1
ATOM 2412 C C . ILE A 1 295 ? 12.834 -12.261 -35.935 1.00 93.50 295 ILE A C 1
ATOM 2414 O O . ILE A 1 295 ? 13.979 -12.343 -35.499 1.00 93.50 295 ILE A O 1
ATOM 2418 N N . ALA A 1 296 ? 12.461 -12.838 -37.080 1.00 92.88 296 ALA A N 1
ATOM 2419 C CA . ALA A 1 296 ? 13.356 -13.675 -37.880 1.00 92.88 296 ALA A CA 1
ATOM 2420 C C . ALA A 1 296 ? 14.560 -12.902 -38.448 1.00 92.88 296 ALA A C 1
ATOM 2422 O O . ALA A 1 296 ? 15.642 -13.467 -38.565 1.00 92.88 296 ALA A O 1
ATOM 2423 N N . THR A 1 297 ? 14.392 -11.616 -38.770 1.00 92.81 297 THR A N 1
ATOM 2424 C CA . THR A 1 297 ? 15.472 -10.770 -39.301 1.00 92.81 297 THR A CA 1
ATOM 2425 C C . THR A 1 297 ? 16.496 -10.378 -38.233 1.00 92.81 297 THR A C 1
ATOM 2427 O O . THR A 1 297 ? 17.683 -10.272 -38.528 1.00 92.81 297 THR A O 1
ATOM 2430 N N . HIS A 1 298 ? 16.062 -10.140 -36.991 1.00 92.00 298 HIS A N 1
ATOM 2431 C CA . HIS A 1 298 ? 16.904 -9.517 -35.955 1.00 92.00 298 HIS A CA 1
ATOM 2432 C C . HIS A 1 298 ? 17.354 -10.464 -34.829 1.00 92.00 298 HIS A C 1
ATOM 2434 O O . HIS A 1 298 ? 18.133 -10.063 -33.949 1.00 92.00 298 HIS A O 1
ATOM 2440 N N . LEU A 1 299 ? 16.881 -11.713 -34.831 1.00 94.19 299 LEU A N 1
ATOM 2441 C CA . LEU A 1 299 ? 17.205 -12.727 -33.830 1.00 94.19 299 LEU A CA 1
ATOM 2442 C C . LEU A 1 299 ? 17.665 -14.035 -34.476 1.00 94.19 299 LEU A C 1
ATOM 2444 O O . LEU A 1 299 ? 17.203 -14.429 -35.541 1.00 94.19 299 LEU A O 1
ATOM 2448 N N . LYS A 1 300 ? 18.557 -14.745 -33.777 1.00 93.75 300 LYS A N 1
ATOM 2449 C CA . LYS A 1 300 ? 18.934 -16.124 -34.121 1.00 93.75 300 LYS A CA 1
ATOM 2450 C C . LYS A 1 300 ? 17.736 -17.059 -33.932 1.00 93.75 300 LYS A C 1
ATOM 2452 O O . LYS A 1 300 ? 16.862 -16.775 -33.117 1.00 93.75 300 LYS A O 1
ATOM 2457 N N . SER A 1 301 ? 17.731 -18.211 -34.601 1.00 90.88 301 SER A N 1
ATOM 2458 C CA . SER A 1 301 ? 16.609 -19.164 -34.566 1.00 90.88 301 SER A CA 1
ATOM 2459 C C . SER A 1 301 ? 16.193 -19.599 -33.151 1.00 90.88 301 SER A C 1
ATOM 2461 O O . SER A 1 301 ? 14.999 -19.701 -32.876 1.00 90.88 301 SER A O 1
ATOM 2463 N N . SER A 1 302 ? 17.148 -19.803 -32.233 1.00 91.81 302 SER A N 1
ATOM 2464 C CA . SER A 1 302 ? 16.871 -20.132 -30.822 1.00 91.81 302 SER A CA 1
ATOM 2465 C C . SER A 1 302 ? 16.128 -19.002 -30.100 1.00 91.81 302 SER A C 1
ATOM 2467 O O . SER A 1 302 ? 15.068 -19.221 -29.513 1.00 91.81 302 SER A O 1
ATOM 2469 N N . ALA A 1 303 ? 16.651 -17.779 -30.205 1.00 93.12 303 ALA A N 1
ATOM 2470 C CA . ALA A 1 303 ? 16.068 -16.569 -29.636 1.00 93.12 303 ALA A CA 1
ATOM 2471 C C . ALA A 1 303 ? 14.693 -16.262 -30.247 1.00 93.12 303 ALA A C 1
ATOM 2473 O O . ALA A 1 303 ? 13.750 -15.909 -29.546 1.00 93.12 303 ALA A O 1
ATOM 2474 N N . ALA A 1 304 ? 14.541 -16.450 -31.559 1.00 93.25 304 ALA A N 1
ATOM 2475 C CA . ALA A 1 304 ? 13.265 -16.301 -32.244 1.00 93.25 304 ALA A CA 1
ATOM 2476 C C . ALA A 1 304 ? 12.224 -17.298 -31.711 1.00 93.25 304 ALA A C 1
ATOM 2478 O O . ALA A 1 304 ? 11.079 -16.920 -31.471 1.00 93.25 304 ALA A O 1
ATOM 2479 N N . GLN A 1 305 ? 12.612 -18.550 -31.456 1.00 92.12 305 GLN A N 1
ATOM 2480 C CA . GLN A 1 305 ? 11.708 -19.557 -30.905 1.00 92.12 305 GLN A CA 1
ATOM 2481 C C . GLN A 1 305 ? 11.286 -19.242 -29.461 1.00 92.12 305 GLN A C 1
ATOM 2483 O O . GLN A 1 305 ? 10.122 -19.460 -29.118 1.00 92.12 305 GLN A O 1
ATOM 2488 N N . SER A 1 306 ? 12.174 -18.683 -28.628 1.00 93.12 306 SER A N 1
ATOM 2489 C CA . SER A 1 306 ? 11.837 -18.321 -27.240 1.00 93.12 306 SER A CA 1
ATOM 2490 C C . SER A 1 306 ? 10.757 -17.234 -27.154 1.00 93.12 306 SER A C 1
ATOM 2492 O O . SER A 1 306 ? 9.929 -17.272 -26.245 1.00 93.12 306 SER A O 1
ATOM 2494 N N . THR A 1 307 ? 10.651 -16.349 -28.157 1.00 94.62 307 THR A N 1
ATOM 2495 C CA . THR A 1 307 ? 9.584 -15.326 -28.220 1.00 94.62 307 THR A CA 1
ATOM 2496 C C . THR A 1 307 ? 8.166 -15.904 -28.196 1.00 94.62 307 THR A C 1
ATOM 2498 O O . THR A 1 307 ? 7.248 -15.247 -27.706 1.00 94.62 307 THR A O 1
ATOM 2501 N N . ARG A 1 308 ? 7.970 -17.144 -28.669 1.00 91.19 308 ARG A N 1
ATOM 2502 C CA . ARG A 1 308 ? 6.658 -17.819 -28.702 1.00 91.19 308 ARG A CA 1
ATOM 2503 C C . ARG A 1 308 ? 6.161 -18.220 -27.314 1.00 91.19 308 ARG A C 1
ATOM 2505 O O . ARG A 1 308 ? 4.953 -18.304 -27.102 1.00 91.19 308 ARG A O 1
ATOM 2512 N N . TYR A 1 309 ? 7.092 -18.462 -26.397 1.00 91.62 309 TYR A N 1
ATOM 2513 C CA . TYR A 1 309 ? 6.827 -18.860 -25.014 1.00 91.62 309 TYR A CA 1
ATOM 2514 C C . TYR A 1 309 ? 6.948 -17.689 -24.040 1.00 91.62 309 TYR A C 1
ATOM 2516 O O . TYR A 1 309 ? 6.728 -17.858 -22.843 1.00 91.62 309 TYR A O 1
ATOM 2524 N N . ALA A 1 310 ? 7.287 -16.502 -24.546 1.00 95.31 310 ALA A N 1
ATOM 2525 C CA . ALA A 1 310 ? 7.503 -15.340 -23.716 1.00 95.31 310 ALA A CA 1
ATOM 2526 C C . ALA A 1 310 ? 6.171 -14.793 -23.203 1.00 95.31 310 ALA A C 1
ATOM 2528 O O . ALA A 1 310 ? 5.418 -14.163 -23.950 1.00 95.31 310 ALA A O 1
ATOM 2529 N N . ILE A 1 311 ? 5.870 -15.049 -21.933 1.00 94.44 311 ILE A N 1
ATOM 2530 C CA . ILE A 1 311 ? 4.582 -14.744 -21.307 1.00 94.44 311 ILE A CA 1
ATOM 2531 C C . ILE A 1 311 ? 4.800 -13.768 -20.152 1.00 94.44 311 ILE A C 1
ATOM 2533 O O . ILE A 1 311 ? 5.742 -13.901 -19.375 1.00 94.44 311 ILE A O 1
ATOM 2537 N N . THR A 1 312 ? 3.930 -12.765 -20.037 1.00 93.62 312 THR A N 1
ATOM 2538 C CA . THR A 1 312 ? 3.933 -11.846 -18.896 1.00 93.62 312 THR A CA 1
ATOM 2539 C C . THR A 1 312 ? 3.546 -12.616 -17.627 1.00 93.62 312 THR A C 1
ATOM 2541 O O . THR A 1 312 ? 2.494 -13.259 -17.616 1.00 93.62 312 THR A O 1
ATOM 2544 N N . PRO A 1 313 ? 4.353 -12.568 -16.550 1.00 91.88 313 PRO A N 1
ATOM 2545 C CA . PRO A 1 313 ? 4.058 -13.302 -15.323 1.00 91.88 313 PRO A CA 1
ATOM 2546 C C . PRO A 1 313 ? 2.751 -12.823 -14.680 1.00 91.88 313 PRO A C 1
ATOM 2548 O O . PRO A 1 313 ? 2.304 -11.699 -14.912 1.00 91.88 313 PRO A O 1
ATOM 2551 N N . LEU A 1 314 ? 2.146 -13.668 -13.842 1.00 90.50 314 LEU A N 1
ATOM 2552 C CA . LEU A 1 314 ? 0.995 -13.272 -13.030 1.00 90.50 314 LEU A CA 1
ATOM 2553 C C . LEU A 1 314 ? 1.420 -12.237 -11.979 1.00 90.50 314 LEU A C 1
ATOM 2555 O O . LEU A 1 314 ? 2.457 -12.374 -11.328 1.00 90.50 314 LEU A O 1
ATOM 2559 N N . ARG A 1 315 ? 0.619 -11.179 -11.829 1.00 89.12 315 ARG A N 1
ATOM 2560 C CA . ARG A 1 315 ? 0.928 -10.015 -10.986 1.00 89.12 315 ARG A CA 1
ATOM 2561 C C . ARG A 1 315 ? -0.294 -9.548 -10.210 1.00 89.12 315 ARG A C 1
ATOM 2563 O O . ARG A 1 315 ? -1.419 -10.001 -10.427 1.00 89.12 315 ARG A O 1
ATOM 2570 N N . GLY A 1 316 ? -0.053 -8.621 -9.289 1.00 87.88 316 GLY A N 1
ATOM 2571 C CA . GLY A 1 316 ? -1.095 -8.020 -8.475 1.00 87.88 316 GLY A CA 1
ATOM 2572 C C . GLY A 1 316 ? -1.803 -9.058 -7.605 1.00 87.88 316 GLY A C 1
ATOM 2573 O O . GLY A 1 316 ? -1.155 -9.812 -6.878 1.00 87.88 316 GLY A O 1
ATOM 2574 N N . ILE A 1 317 ? -3.132 -9.132 -7.692 1.00 88.00 317 ILE A N 1
ATOM 2575 C CA . ILE A 1 317 ? -3.927 -10.104 -6.920 1.00 88.00 317 ILE A CA 1
ATOM 2576 C C . ILE A 1 317 ? -3.691 -11.572 -7.306 1.00 88.00 317 ILE A C 1
ATOM 2578 O O . ILE A 1 317 ? -4.050 -12.446 -6.529 1.00 88.00 317 ILE A O 1
ATOM 2582 N N . LEU A 1 318 ? -3.091 -11.845 -8.470 1.00 88.00 318 LEU A N 1
ATOM 2583 C CA . LEU A 1 318 ? -2.768 -13.202 -8.933 1.00 88.00 318 LEU A CA 1
ATOM 2584 C C . LEU A 1 318 ? -1.319 -13.612 -8.624 1.00 88.00 318 LEU A C 1
ATOM 2586 O O . LEU A 1 318 ? -0.901 -14.707 -8.983 1.00 88.00 318 LEU A O 1
ATOM 2590 N N . GLN A 1 319 ? -0.534 -12.738 -7.986 1.00 85.62 319 GLN A N 1
ATOM 2591 C CA . GLN A 1 319 ? 0.879 -13.001 -7.700 1.00 85.62 319 GLN A CA 1
ATOM 2592 C C . GLN A 1 319 ? 1.082 -14.048 -6.591 1.00 85.62 319 GLN A C 1
ATOM 2594 O O . GLN A 1 319 ? 2.095 -14.743 -6.579 1.00 85.62 319 GLN A O 1
ATOM 2599 N N . SER A 1 320 ? 0.165 -14.122 -5.625 1.00 84.00 320 SER A N 1
ATOM 2600 C CA . SER A 1 320 ? 0.242 -15.047 -4.491 1.00 84.00 320 SER A CA 1
ATOM 2601 C C . SER A 1 320 ? -1.150 -15.476 -4.038 1.00 84.00 320 SER A C 1
ATOM 2603 O O . SER A 1 320 ? -2.118 -14.750 -4.253 1.00 84.00 320 SER A O 1
ATOM 2605 N N . GLY A 1 321 ? -1.237 -16.621 -3.354 1.00 85.56 321 GLY A N 1
ATOM 2606 C CA . GLY A 1 321 ? -2.464 -17.088 -2.694 1.00 85.56 321 GLY A CA 1
ATOM 2607 C C . GLY A 1 321 ? -2.796 -16.366 -1.391 1.00 85.56 321 GLY A C 1
ATOM 2608 O O . GLY A 1 321 ? -3.609 -16.853 -0.616 1.00 85.56 321 GLY A O 1
ATOM 2609 N N . ASP A 1 322 ? -2.179 -15.210 -1.130 1.00 87.06 322 ASP A N 1
ATOM 2610 C CA . ASP A 1 322 ? -2.482 -14.424 0.062 1.00 87.06 322 ASP A CA 1
ATOM 2611 C C . ASP A 1 322 ? -3.909 -13.876 0.008 1.00 87.06 322 ASP A C 1
ATOM 2613 O O . ASP A 1 322 ? -4.347 -13.315 -1.004 1.00 87.06 322 ASP A O 1
ATOM 2617 N N . LEU A 1 323 ? -4.605 -13.918 1.143 1.00 88.75 323 LEU A N 1
ATOM 2618 C CA . LEU A 1 323 ? -5.851 -13.187 1.306 1.00 88.75 323 LEU A CA 1
ATOM 2619 C C . LEU A 1 323 ? -5.560 -11.679 1.302 1.00 88.75 323 LEU A C 1
ATOM 2621 O O . LEU A 1 323 ? -4.971 -11.124 2.234 1.00 88.75 323 LEU A O 1
ATOM 2625 N N . ARG A 1 324 ? -5.984 -10.994 0.238 1.00 87.31 324 ARG A N 1
ATOM 2626 C CA . ARG A 1 324 ? -5.740 -9.561 0.024 1.00 87.31 324 ARG A CA 1
ATOM 2627 C C . ARG A 1 324 ? -7.024 -8.749 0.098 1.00 87.31 324 ARG A C 1
ATOM 2629 O O . ARG A 1 324 ? -8.128 -9.232 -0.137 1.00 87.31 324 ARG A O 1
ATOM 2636 N N . THR A 1 325 ? -6.869 -7.468 0.406 1.00 82.06 325 THR A N 1
ATOM 2637 C CA . THR A 1 325 ? -7.987 -6.519 0.382 1.00 82.06 325 THR A CA 1
ATOM 2638 C C . THR A 1 325 ? -8.273 -6.067 -1.047 1.00 82.06 325 THR A C 1
ATOM 2640 O O . THR A 1 325 ? -7.392 -5.516 -1.701 1.00 82.06 325 THR A O 1
ATOM 2643 N N . PHE A 1 326 ? -9.512 -6.222 -1.515 1.00 79.81 326 PHE A N 1
ATOM 2644 C CA . PHE A 1 326 ? -9.958 -5.602 -2.765 1.00 79.81 326 PHE A CA 1
ATOM 2645 C C . PHE A 1 326 ? -10.454 -4.188 -2.475 1.00 79.81 326 PHE A C 1
ATOM 2647 O O . PHE A 1 326 ? -11.464 -3.989 -1.801 1.00 79.81 326 PHE A O 1
ATOM 2654 N N . GLN A 1 327 ? -9.704 -3.188 -2.940 1.00 77.62 327 GLN A N 1
ATOM 2655 C CA . GLN A 1 327 ? -10.119 -1.790 -2.847 1.00 77.62 327 GLN A CA 1
ATOM 2656 C C . GLN A 1 327 ? -11.174 -1.462 -3.916 1.00 77.62 327 GLN A C 1
ATOM 2658 O O . GLN A 1 327 ? -11.581 -2.303 -4.724 1.00 77.62 327 GLN A O 1
ATOM 2663 N N . SER A 1 328 ? -11.713 -0.246 -3.869 1.00 69.31 328 SER A N 1
ATOM 2664 C CA . SER A 1 328 ? -12.852 0.130 -4.708 1.00 69.31 328 SER A CA 1
ATOM 2665 C C . SER A 1 328 ? -12.552 0.070 -6.196 1.00 69.31 328 SER A C 1
ATOM 2667 O O . SER A 1 328 ? -13.421 -0.294 -6.970 1.00 69.31 328 SER A O 1
ATOM 2669 N N . THR A 1 329 ? -11.338 0.397 -6.607 1.00 72.56 329 THR A N 1
ATOM 2670 C CA . THR A 1 329 ? -10.987 0.489 -8.021 1.00 72.56 329 THR A CA 1
ATOM 2671 C C . THR A 1 329 ? -10.857 -0.882 -8.642 1.00 72.56 329 THR A C 1
ATOM 2673 O O . THR A 1 329 ? -11.395 -1.100 -9.725 1.00 72.56 329 THR A O 1
ATOM 2676 N N . ILE A 1 330 ? -10.192 -1.819 -7.964 1.00 79.44 330 ILE A N 1
ATOM 2677 C CA . ILE A 1 330 ? -10.180 -3.204 -8.415 1.00 79.44 330 ILE A CA 1
ATOM 2678 C C . ILE A 1 330 ? -11.608 -3.738 -8.431 1.00 79.44 330 ILE A C 1
ATOM 2680 O O . ILE A 1 330 ? -12.011 -4.291 -9.442 1.00 79.44 330 ILE A O 1
ATOM 2684 N N . SER A 1 331 ? -12.416 -3.462 -7.404 1.00 79.69 331 SER A N 1
ATOM 2685 C CA . SER A 1 331 ? -13.827 -3.869 -7.380 1.00 79.69 331 SER A CA 1
ATOM 2686 C C . SER A 1 331 ? -14.613 -3.329 -8.584 1.00 79.69 331 SER A C 1
ATOM 2688 O O . SER A 1 331 ? -15.367 -4.080 -9.198 1.00 79.69 331 SER A O 1
ATOM 2690 N N . GLU A 1 332 ? -14.409 -2.067 -8.969 1.00 77.62 332 GLU A N 1
ATOM 2691 C CA . GLU A 1 332 ? -15.007 -1.473 -10.172 1.00 77.62 332 GLU A CA 1
ATOM 2692 C C . GLU A 1 332 ? -14.459 -2.094 -11.460 1.00 77.62 332 GLU A C 1
ATOM 2694 O O . GLU A 1 332 ? -15.233 -2.456 -12.342 1.00 77.62 332 GLU A O 1
ATOM 2699 N N . ARG A 1 333 ? -13.144 -2.315 -11.565 1.00 79.62 333 ARG A N 1
ATOM 2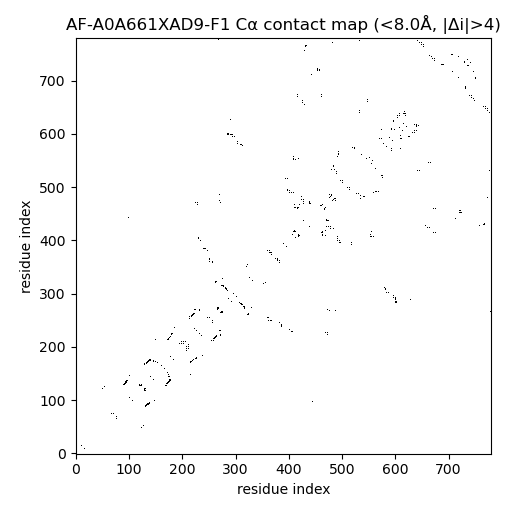700 C CA . ARG A 1 333 ? -12.553 -3.022 -12.711 1.00 79.62 333 ARG A CA 1
ATOM 2701 C C . ARG A 1 333 ? -13.163 -4.410 -12.870 1.00 79.62 333 ARG A C 1
ATOM 2703 O O . ARG A 1 333 ? -13.559 -4.762 -13.972 1.00 79.62 333 ARG A O 1
ATOM 2710 N N . LEU A 1 334 ? -13.312 -5.157 -11.774 1.00 82.31 334 LEU A N 1
ATOM 2711 C CA . LEU A 1 334 ? -13.944 -6.476 -11.773 1.00 82.31 334 LEU A CA 1
ATOM 2712 C C . LEU A 1 334 ? -15.423 -6.410 -12.171 1.00 82.31 334 LEU A C 1
ATOM 2714 O O . LEU A 1 334 ? -15.919 -7.338 -12.801 1.00 82.31 334 LEU A O 1
ATOM 2718 N N . ARG A 1 335 ? -16.142 -5.331 -11.831 1.00 79.62 335 ARG A N 1
ATOM 2719 C CA . ARG A 1 335 ? -17.531 -5.116 -12.278 1.00 79.62 335 ARG A CA 1
ATOM 2720 C C . ARG A 1 335 ? -17.633 -4.896 -13.783 1.00 79.62 335 ARG A C 1
ATOM 2722 O O . ARG A 1 335 ? -18.633 -5.315 -14.356 1.00 79.62 335 ARG A O 1
ATOM 2729 N N . MET A 1 336 ? -16.623 -4.263 -14.377 1.00 83.25 336 MET A N 1
ATOM 2730 C CA . MET A 1 336 ? -16.558 -3.952 -15.807 1.00 83.25 336 MET A CA 1
ATOM 2731 C C . MET A 1 336 ? -16.010 -5.101 -16.665 1.00 83.25 336 MET A C 1
ATOM 2733 O O . MET A 1 336 ? -16.042 -5.000 -17.888 1.00 83.25 336 MET A O 1
ATOM 2737 N N . LEU A 1 337 ? -15.516 -6.184 -16.054 1.00 83.50 337 LEU A N 1
ATOM 2738 C CA . LEU A 1 337 ? -15.151 -7.399 -16.783 1.00 83.50 337 LEU A CA 1
ATOM 2739 C C . LEU A 1 337 ? -16.390 -8.084 -17.366 1.00 83.50 337 LEU A C 1
ATOM 2741 O O . LEU A 1 337 ? -17.478 -8.036 -16.778 1.00 83.50 337 LEU A O 1
ATOM 2745 N N . ALA A 1 338 ? -16.203 -8.780 -18.490 1.00 85.50 338 ALA A N 1
ATOM 2746 C CA . ALA A 1 338 ? -17.233 -9.655 -19.026 1.00 85.50 338 ALA A CA 1
ATOM 2747 C C . ALA A 1 338 ? -17.618 -10.720 -17.975 1.00 85.50 338 ALA A C 1
ATOM 2749 O O . ALA A 1 338 ? -16.768 -11.132 -17.177 1.00 85.50 338 ALA A O 1
ATOM 2750 N N . PRO A 1 339 ? -18.884 -11.184 -17.937 1.00 80.81 339 PRO A N 1
ATOM 2751 C CA . PRO A 1 339 ? -19.326 -12.154 -16.936 1.00 80.81 339 PRO A CA 1
ATOM 2752 C C . PRO A 1 339 ? -18.459 -13.417 -16.863 1.00 80.81 339 PRO A C 1
ATOM 2754 O O . PRO A 1 339 ? -18.206 -13.887 -15.754 1.00 80.81 339 PRO A O 1
ATOM 2757 N N . LEU A 1 340 ? -17.981 -13.913 -18.013 1.00 82.50 340 LEU A N 1
ATOM 2758 C CA . LEU A 1 340 ? -17.092 -15.073 -18.106 1.00 82.50 340 LEU A CA 1
ATOM 2759 C C . LEU A 1 340 ? -15.721 -14.786 -17.477 1.00 82.50 340 LEU A C 1
ATOM 2761 O O . LEU A 1 340 ? -15.378 -15.432 -16.493 1.00 82.50 340 LEU A O 1
ATOM 2765 N N . ASP A 1 341 ? -15.010 -13.754 -17.944 1.00 83.44 341 ASP A N 1
ATOM 2766 C CA . ASP A 1 341 ? -13.696 -13.354 -17.408 1.00 83.44 341 ASP A CA 1
ATOM 2767 C C . ASP A 1 341 ? -13.735 -13.121 -15.892 1.00 83.44 341 ASP A C 1
ATOM 2769 O O . ASP A 1 341 ? -12.821 -13.479 -15.147 1.00 83.44 341 ASP A O 1
ATOM 2773 N N . ARG A 1 342 ? -14.826 -12.515 -15.404 1.00 85.50 342 ARG A N 1
ATOM 2774 C CA . ARG A 1 342 ? -15.031 -12.295 -13.973 1.00 85.50 342 ARG A CA 1
ATOM 2775 C C . ARG A 1 342 ? -15.217 -13.610 -13.220 1.00 85.50 342 ARG A C 1
ATOM 2777 O O . ARG A 1 342 ? -14.690 -13.741 -12.118 1.00 85.50 342 ARG A O 1
ATOM 2784 N N . ALA A 1 343 ? -15.996 -14.543 -13.765 1.00 84.44 343 ALA A N 1
ATOM 2785 C CA . ALA A 1 343 ? -16.218 -15.848 -13.153 1.00 84.44 343 ALA A CA 1
ATOM 2786 C C . ALA A 1 343 ? -14.917 -16.660 -13.101 1.00 84.44 343 ALA A C 1
ATOM 2788 O O . ALA A 1 343 ? -14.578 -17.172 -12.036 1.00 84.44 343 ALA A O 1
ATOM 2789 N N . GLU A 1 344 ? -14.158 -16.691 -14.197 1.00 85.69 344 GLU A N 1
ATOM 2790 C CA . GLU A 1 344 ? -12.845 -17.339 -14.272 1.00 85.69 344 GLU A CA 1
ATOM 2791 C C . GLU A 1 344 ? -11.868 -16.741 -13.261 1.00 85.69 344 GLU A C 1
ATOM 2793 O O . GLU A 1 344 ? -11.258 -17.465 -12.476 1.00 85.69 344 GLU A O 1
ATOM 2798 N N . LEU A 1 345 ? -11.771 -15.411 -13.201 1.00 86.81 345 LEU A N 1
ATOM 2799 C CA . LEU A 1 345 ? -10.898 -14.741 -12.245 1.00 86.81 345 LEU A CA 1
ATOM 2800 C C . LEU A 1 345 ? -11.255 -15.095 -10.797 1.00 86.81 345 LEU A C 1
ATOM 2802 O O . LEU A 1 345 ? -10.372 -15.437 -10.013 1.00 86.81 345 LEU A O 1
ATOM 2806 N N . LEU A 1 346 ? -12.536 -15.005 -10.424 1.00 87.62 346 LEU A N 1
ATOM 2807 C CA . LEU A 1 346 ? -12.982 -15.323 -9.064 1.00 87.62 346 LEU A CA 1
ATOM 2808 C C . LEU A 1 346 ? -12.771 -16.803 -8.727 1.00 87.62 346 LEU A C 1
ATOM 2810 O O . LEU A 1 346 ? -12.383 -17.114 -7.601 1.00 87.62 346 LEU A O 1
ATOM 2814 N N . PHE A 1 347 ? -12.982 -17.699 -9.693 1.00 88.06 347 PHE A N 1
ATOM 2815 C CA . PHE A 1 347 ? -12.691 -19.120 -9.545 1.00 88.06 347 PHE A CA 1
ATOM 2816 C C . PHE A 1 347 ? -11.201 -19.349 -9.273 1.00 88.06 347 PHE A C 1
ATOM 2818 O O . PHE A 1 347 ? -10.859 -19.968 -8.268 1.00 88.06 347 PHE A O 1
ATOM 2825 N N . HIS A 1 348 ? -10.312 -18.796 -10.101 1.00 89.38 348 HIS A N 1
ATOM 2826 C CA . HIS A 1 348 ? -8.868 -18.968 -9.942 1.00 89.38 348 HIS A CA 1
ATOM 2827 C C . HIS A 1 348 ? -8.327 -18.337 -8.660 1.00 89.38 348 HIS A C 1
ATOM 2829 O O . HIS A 1 348 ? -7.463 -18.927 -8.020 1.00 89.38 348 HIS A O 1
ATOM 2835 N N . LEU A 1 349 ? -8.852 -17.183 -8.238 1.00 88.94 349 LEU A N 1
ATOM 2836 C CA . LEU A 1 349 ? -8.495 -16.580 -6.952 1.00 88.94 349 LEU A CA 1
ATOM 2837 C C . LEU A 1 349 ? -8.886 -17.477 -5.777 1.00 88.94 349 LEU A C 1
ATOM 2839 O O . LEU A 1 349 ? -8.089 -17.657 -4.860 1.00 88.94 349 LEU A O 1
ATOM 2843 N N . ASN A 1 350 ? -10.091 -18.052 -5.815 1.00 90.19 350 ASN A N 1
ATOM 2844 C CA . ASN A 1 350 ? -10.548 -18.970 -4.778 1.00 90.19 350 ASN A CA 1
ATOM 2845 C C . ASN A 1 350 ? -9.695 -20.248 -4.751 1.00 90.19 350 ASN A C 1
ATOM 2847 O O . ASN A 1 350 ? -9.232 -20.646 -3.690 1.00 90.19 350 ASN A O 1
ATOM 2851 N N . GLN A 1 351 ? -9.423 -20.845 -5.915 1.00 92.50 351 GLN A N 1
ATOM 2852 C CA . GLN A 1 351 ? -8.563 -22.029 -6.023 1.00 92.50 351 GLN A CA 1
ATOM 2853 C C . GLN A 1 351 ? -7.144 -21.756 -5.514 1.00 92.50 351 GLN A C 1
ATOM 2855 O O . GLN A 1 351 ? -6.595 -22.554 -4.762 1.00 92.50 351 GLN A O 1
ATOM 2860 N N . LEU A 1 352 ? -6.563 -20.608 -5.872 1.00 91.12 352 LEU A N 1
ATOM 2861 C CA . LEU A 1 352 ? -5.226 -20.219 -5.433 1.00 91.12 352 LEU A CA 1
ATOM 2862 C C . LEU A 1 352 ? -5.152 -20.041 -3.909 1.00 91.12 352 LEU A C 1
ATOM 2864 O O . LEU A 1 352 ? -4.176 -20.470 -3.300 1.00 91.12 352 LEU A O 1
ATOM 2868 N N . GLN A 1 353 ? -6.174 -19.435 -3.296 1.00 90.06 353 GLN A N 1
ATOM 2869 C CA . GLN A 1 353 ? -6.259 -19.272 -1.840 1.00 90.06 353 GLN A CA 1
ATOM 2870 C C . GLN A 1 353 ? -6.451 -20.615 -1.131 1.00 90.06 353 GLN A C 1
ATOM 2872 O O . GLN A 1 353 ? -5.700 -20.927 -0.215 1.00 90.06 353 GLN A O 1
ATOM 2877 N N . GLN A 1 354 ? -7.391 -21.443 -1.597 1.00 91.69 354 GLN A N 1
ATOM 2878 C CA . GLN A 1 354 ? -7.643 -22.769 -1.025 1.00 91.69 354 GLN A CA 1
ATOM 2879 C C . GLN A 1 354 ? -6.405 -23.665 -1.092 1.00 91.69 354 GLN A C 1
ATOM 2881 O O . GLN A 1 354 ? -6.048 -24.289 -0.096 1.00 91.69 354 GLN A O 1
ATOM 2886 N N . TYR A 1 355 ? -5.728 -23.693 -2.242 1.00 92.81 355 TYR A N 1
ATOM 2887 C CA . TYR A 1 355 ? -4.481 -24.432 -2.409 1.00 92.81 355 TYR A CA 1
ATOM 2888 C C . TYR A 1 355 ? -3.398 -23.923 -1.452 1.00 92.81 355 TYR A C 1
ATOM 2890 O O . TYR A 1 355 ? -2.743 -24.712 -0.777 1.00 92.81 355 TYR A O 1
ATOM 2898 N N . HIS A 1 356 ? -3.228 -22.601 -1.354 1.00 90.75 356 HIS A N 1
ATOM 2899 C CA . HIS A 1 356 ? -2.233 -21.996 -0.469 1.00 90.75 356 HIS A CA 1
ATOM 2900 C C . HIS A 1 356 ? -2.496 -22.321 1.010 1.00 90.75 356 HIS A C 1
ATOM 2902 O O . HIS A 1 356 ? -1.565 -22.681 1.729 1.00 90.75 356 HIS A O 1
ATOM 2908 N N . ASP A 1 357 ? -3.750 -22.248 1.457 1.00 89.88 357 ASP A N 1
ATOM 2909 C CA . ASP A 1 357 ? -4.139 -22.569 2.834 1.00 89.88 357 ASP A CA 1
ATOM 2910 C C . ASP A 1 357 ? -3.943 -24.061 3.149 1.00 89.88 357 ASP A C 1
ATOM 2912 O O . ASP A 1 357 ? -3.389 -24.403 4.196 1.00 89.88 357 ASP A O 1
ATOM 2916 N N . GLN A 1 358 ? -4.312 -24.957 2.226 1.00 91.81 358 GLN A N 1
ATOM 2917 C CA . GLN A 1 358 ? -4.079 -26.400 2.366 1.00 91.81 358 GLN A CA 1
ATOM 2918 C C . GLN A 1 358 ? -2.590 -26.734 2.474 1.00 91.81 358 GLN A C 1
ATOM 2920 O O . GLN A 1 358 ? -2.198 -27.530 3.327 1.00 91.81 358 GLN A O 1
ATOM 2925 N N . GLU A 1 359 ? -1.752 -26.102 1.652 1.00 91.81 359 GLU A N 1
ATOM 2926 C CA . GLU A 1 359 ? -0.303 -26.289 1.708 1.00 91.81 359 GLU A CA 1
ATOM 2927 C C . GLU A 1 359 ? 0.274 -25.825 3.050 1.00 91.81 359 GLU A C 1
ATOM 2929 O O . GLU A 1 359 ? 1.090 -26.536 3.635 1.00 91.81 359 GLU A O 1
ATOM 2934 N N . LEU A 1 360 ? -0.186 -24.689 3.588 1.00 90.69 360 LEU A N 1
ATOM 2935 C CA . LEU A 1 360 ? 0.227 -24.234 4.919 1.00 90.69 360 LEU A CA 1
ATOM 2936 C C . LEU A 1 360 ? -0.182 -25.222 6.019 1.00 90.69 360 LEU A C 1
ATOM 2938 O O . LEU A 1 360 ? 0.647 -25.540 6.872 1.00 90.69 360 LEU A O 1
ATOM 2942 N N . ILE A 1 361 ? -1.423 -25.718 5.998 1.00 89.81 361 ILE A N 1
ATOM 2943 C CA . ILE A 1 361 ? -1.926 -26.693 6.981 1.00 89.81 361 ILE A CA 1
ATOM 2944 C C . ILE A 1 361 ? -1.103 -27.980 6.923 1.00 89.81 361 ILE A C 1
ATOM 2946 O O . ILE A 1 361 ? -0.572 -28.414 7.945 1.00 89.81 361 ILE A O 1
ATOM 2950 N N . ARG A 1 362 ? -0.902 -28.532 5.723 1.00 88.75 362 ARG A N 1
ATOM 2951 C CA . ARG A 1 362 ? -0.102 -29.743 5.507 1.00 88.75 362 ARG A CA 1
ATOM 2952 C C . ARG A 1 362 ? 1.331 -29.582 6.011 1.00 88.75 362 ARG A C 1
ATOM 2954 O O . ARG A 1 362 ? 1.874 -30.468 6.664 1.00 88.75 362 ARG A O 1
ATOM 2961 N N . SER A 1 363 ? 1.964 -28.444 5.730 1.00 87.94 363 SER A N 1
ATOM 2962 C CA . SER A 1 363 ? 3.322 -28.155 6.204 1.00 87.94 363 SER A CA 1
ATOM 2963 C C . SER A 1 363 ? 3.406 -27.944 7.717 1.00 87.94 363 SER A C 1
ATOM 2965 O O . SER A 1 363 ? 4.486 -28.101 8.287 1.00 87.94 363 SER A O 1
ATOM 2967 N N . ALA A 1 364 ? 2.291 -27.603 8.366 1.00 86.38 364 ALA A N 1
ATOM 2968 C CA . ALA A 1 364 ? 2.196 -27.405 9.805 1.00 86.38 364 ALA A CA 1
ATOM 2969 C C . ALA A 1 364 ? 1.913 -28.692 10.598 1.00 86.38 364 ALA A C 1
ATOM 2971 O O . ALA A 1 364 ? 2.265 -28.739 11.775 1.00 86.38 364 ALA A O 1
ATOM 2972 N N . GLU A 1 365 ? 1.352 -29.745 9.991 1.00 83.56 365 GLU A N 1
ATOM 2973 C CA . GLU A 1 365 ? 1.075 -31.034 10.660 1.00 83.56 365 GLU A CA 1
ATOM 2974 C C . GLU A 1 365 ? 2.254 -31.576 11.503 1.00 83.56 365 GLU A C 1
ATOM 2976 O O . GLU A 1 365 ? 2.031 -31.981 12.651 1.00 83.56 365 GLU A O 1
ATOM 2981 N N . PRO A 1 366 ? 3.522 -31.533 11.030 1.00 82.69 366 PRO A N 1
ATOM 2982 C CA . PRO A 1 366 ? 4.666 -32.016 11.805 1.00 82.69 366 PRO A CA 1
ATOM 2983 C C . PRO A 1 366 ? 4.936 -31.230 13.098 1.00 82.69 366 PRO A C 1
ATOM 2985 O O . PRO A 1 366 ? 5.576 -31.768 13.999 1.00 82.69 366 PRO A O 1
ATOM 2988 N N . LEU A 1 367 ? 4.474 -29.976 13.198 1.00 78.75 367 LEU A N 1
ATOM 2989 C CA . LEU A 1 367 ? 4.637 -29.130 14.389 1.00 78.75 367 LEU A CA 1
ATOM 2990 C C . LEU A 1 367 ? 3.667 -29.513 15.511 1.00 78.75 367 LEU A C 1
ATOM 2992 O O . LEU A 1 367 ? 3.978 -29.299 16.679 1.00 78.75 367 LEU A O 1
ATOM 2996 N N . ILE A 1 368 ? 2.508 -30.070 15.153 1.00 72.19 368 ILE A N 1
ATOM 2997 C CA . ILE A 1 368 ? 1.449 -30.454 16.093 1.00 72.19 368 ILE A CA 1
ATOM 2998 C C . ILE A 1 368 ? 1.660 -31.894 16.578 1.00 72.19 368 ILE A C 1
ATOM 3000 O O . ILE A 1 368 ? 1.440 -32.193 17.749 1.00 72.19 368 ILE A O 1
ATOM 3004 N N . LEU A 1 369 ? 2.083 -32.798 15.684 1.00 62.56 369 LEU A N 1
ATOM 3005 C CA . LEU A 1 369 ? 1.893 -34.235 15.893 1.00 62.56 369 LEU A CA 1
ATOM 3006 C C . LEU A 1 369 ? 3.095 -35.017 16.459 1.00 62.56 369 LEU A C 1
ATOM 3008 O O . LEU A 1 369 ? 2.847 -36.067 17.046 1.00 62.56 369 LEU A O 1
ATOM 3012 N N . THR A 1 370 ? 4.377 -34.625 16.313 1.00 52.62 370 THR A N 1
ATOM 3013 C CA . THR A 1 370 ? 5.480 -35.581 16.625 1.00 52.62 370 THR A CA 1
ATOM 3014 C C . THR A 1 370 ? 6.905 -35.032 16.881 1.00 52.62 370 THR A C 1
ATOM 3016 O O . THR A 1 370 ? 7.266 -33.927 16.499 1.00 52.62 370 THR A O 1
ATOM 3019 N N . ARG A 1 371 ? 7.720 -35.899 17.531 1.00 56.44 371 ARG A N 1
ATOM 3020 C CA . ARG A 1 371 ? 9.193 -35.938 17.769 1.00 56.44 371 ARG A CA 1
ATOM 3021 C C . ARG A 1 371 ? 10.046 -34.841 17.086 1.00 56.44 371 ARG A C 1
ATOM 3023 O O . ARG A 1 371 ? 10.018 -34.718 15.868 1.00 56.44 371 ARG A O 1
ATOM 3030 N N . LEU A 1 372 ? 10.945 -34.201 17.856 1.00 58.97 372 LEU A N 1
ATOM 3031 C CA . LEU A 1 372 ? 11.882 -33.104 17.492 1.00 58.97 372 LEU A CA 1
ATOM 3032 C C . LEU A 1 372 ? 12.360 -33.039 16.021 1.00 58.97 372 LEU A C 1
ATOM 3034 O O . LEU A 1 372 ? 12.344 -31.969 15.425 1.00 58.97 372 LEU A O 1
ATOM 3038 N N . LYS A 1 373 ? 12.751 -34.161 15.397 1.00 59.19 373 LYS A N 1
ATOM 3039 C CA . LYS A 1 373 ? 13.236 -34.181 13.999 1.00 59.19 373 LYS A CA 1
ATOM 3040 C C . LYS A 1 373 ? 12.175 -33.799 12.950 1.00 59.19 373 LYS A C 1
ATOM 3042 O O . LYS A 1 373 ? 12.533 -33.309 11.881 1.00 59.19 373 LYS A O 1
ATOM 3047 N N . PHE A 1 374 ? 10.889 -34.034 13.216 1.00 62.03 374 PHE A N 1
ATOM 3048 C CA . PHE A 1 374 ? 9.793 -33.674 12.305 1.00 62.03 374 PHE A CA 1
ATOM 3049 C C . PHE A 1 374 ? 9.397 -32.198 12.434 1.00 62.03 374 PHE A C 1
ATOM 3051 O O . PHE A 1 374 ? 9.042 -31.579 11.429 1.00 62.03 374 PHE A O 1
ATOM 3058 N N . HIS A 1 375 ? 9.574 -31.619 13.626 1.00 74.25 375 HIS A N 1
ATOM 3059 C CA . HIS A 1 375 ? 9.365 -30.196 13.893 1.00 74.25 375 HIS A CA 1
ATOM 3060 C C . HIS A 1 375 ? 10.254 -29.316 12.994 1.00 74.25 375 HIS A C 1
ATOM 3062 O O . HIS A 1 375 ? 9.749 -28.437 12.296 1.00 74.25 375 HIS A O 1
ATOM 3068 N N . ASP A 1 376 ? 11.556 -29.614 12.908 1.00 80.12 376 ASP A N 1
ATOM 3069 C CA . ASP A 1 376 ? 12.502 -28.853 12.071 1.00 80.12 376 ASP A CA 1
ATOM 3070 C C . ASP A 1 376 ? 12.152 -28.895 10.578 1.00 80.12 376 ASP A C 1
ATOM 3072 O O . ASP A 1 376 ? 12.373 -27.929 9.843 1.00 80.12 376 ASP A O 1
ATOM 3076 N N . ARG A 1 377 ? 11.613 -30.026 10.106 1.00 82.31 377 ARG A N 1
ATOM 3077 C CA . ARG A 1 377 ? 11.191 -30.185 8.711 1.00 82.31 377 ARG A CA 1
ATOM 3078 C C . ARG A 1 377 ? 9.948 -29.349 8.413 1.00 82.31 377 ARG A C 1
ATOM 3080 O O . ARG A 1 377 ? 9.944 -28.645 7.405 1.00 82.31 377 ARG A O 1
ATOM 3087 N N . GLY A 1 378 ? 8.931 -29.413 9.275 1.00 83.62 378 GLY A N 1
ATOM 3088 C CA . GLY A 1 378 ? 7.714 -28.606 9.138 1.00 83.62 378 GLY A CA 1
ATOM 3089 C C . GLY A 1 378 ? 8.020 -27.109 9.171 1.00 83.62 378 GLY A C 1
ATOM 3090 O O . GLY A 1 378 ? 7.572 -26.359 8.308 1.00 83.62 378 GLY A O 1
ATOM 3091 N N . GLU A 1 379 ? 8.888 -26.676 10.090 1.00 86.50 379 GLU A N 1
ATOM 3092 C CA . GLU A 1 379 ? 9.283 -25.270 10.198 1.00 86.50 379 GLU A CA 1
ATOM 3093 C C . GLU A 1 379 ? 10.027 -24.767 8.949 1.00 86.50 379 GLU A C 1
ATOM 3095 O O . GLU A 1 379 ? 9.725 -23.683 8.444 1.00 86.50 379 GLU A O 1
ATOM 3100 N N . LYS A 1 380 ? 10.963 -25.558 8.403 1.00 87.69 380 LYS A N 1
ATOM 3101 C CA . LYS A 1 380 ? 11.662 -25.218 7.150 1.00 87.69 380 LYS A CA 1
ATOM 3102 C C . LYS A 1 380 ? 10.698 -25.083 5.975 1.00 87.69 380 LYS A C 1
ATOM 3104 O O . LYS A 1 380 ? 10.848 -24.162 5.172 1.00 87.69 380 LYS A O 1
ATOM 3109 N N . GLU A 1 381 ? 9.710 -25.966 5.884 1.00 88.38 381 GLU A N 1
ATOM 3110 C CA . GLU A 1 381 ? 8.734 -25.934 4.797 1.00 88.38 381 GLU A CA 1
ATOM 3111 C C . GLU A 1 381 ? 7.775 -24.743 4.921 1.00 88.38 381 GLU A C 1
ATOM 3113 O O . GLU A 1 381 ? 7.573 -24.012 3.949 1.00 88.38 381 GLU A O 1
ATOM 3118 N N . LEU A 1 382 ? 7.281 -24.449 6.129 1.00 89.94 382 LEU A N 1
ATOM 3119 C CA . LEU A 1 382 ? 6.509 -23.228 6.379 1.00 89.94 382 LEU A CA 1
ATOM 3120 C C . LEU A 1 382 ? 7.311 -21.975 6.031 1.00 89.94 382 LEU A C 1
ATOM 3122 O O . LEU A 1 382 ? 6.779 -21.046 5.419 1.00 89.94 382 LEU A O 1
ATOM 3126 N N . LYS A 1 383 ? 8.604 -21.946 6.372 1.00 91.06 383 LYS A N 1
ATOM 3127 C CA . LYS A 1 383 ? 9.499 -20.838 6.026 1.00 91.06 383 LYS A CA 1
ATOM 3128 C C . LYS A 1 383 ? 9.601 -20.659 4.509 1.00 91.06 383 LYS A C 1
ATOM 3130 O O . LYS A 1 383 ? 9.486 -19.533 4.022 1.00 91.06 383 LYS A O 1
ATOM 3135 N N . ARG A 1 384 ? 9.729 -21.759 3.759 1.00 89.94 384 ARG A N 1
ATOM 3136 C CA . ARG A 1 384 ? 9.758 -21.768 2.287 1.00 89.94 384 ARG A CA 1
ATOM 3137 C C . ARG A 1 384 ? 8.458 -21.226 1.683 1.00 89.94 384 ARG A C 1
ATOM 3139 O O . ARG A 1 384 ? 8.527 -20.396 0.782 1.00 89.94 384 ARG A O 1
ATOM 3146 N N . LEU A 1 385 ? 7.297 -21.655 2.184 1.00 88.38 385 LEU A N 1
ATOM 3147 C CA . LEU A 1 385 ? 5.977 -21.248 1.675 1.00 88.38 385 LEU A CA 1
ATOM 3148 C C . LEU A 1 385 ? 5.592 -19.799 2.022 1.00 88.38 385 LEU A C 1
ATOM 3150 O O . LEU A 1 385 ? 4.771 -19.191 1.335 1.00 88.38 385 LEU A O 1
ATOM 3154 N N . THR A 1 386 ? 6.150 -19.237 3.096 1.00 89.00 386 THR A N 1
ATOM 3155 C CA . THR A 1 386 ? 5.790 -17.894 3.582 1.00 89.00 386 THR A CA 1
ATOM 3156 C C . THR A 1 386 ? 6.817 -16.827 3.202 1.00 89.00 386 THR A C 1
ATOM 3158 O O . THR A 1 386 ? 6.460 -15.839 2.558 1.00 89.00 386 THR A O 1
ATOM 3161 N N . MET A 1 387 ? 8.089 -17.012 3.565 1.00 86.31 387 MET A N 1
ATOM 3162 C CA . MET A 1 387 ? 9.171 -16.068 3.260 1.00 86.31 387 MET A CA 1
ATOM 3163 C C . MET A 1 387 ? 9.897 -16.379 1.956 1.00 86.31 387 MET A C 1
ATOM 3165 O O . MET A 1 387 ? 10.326 -15.453 1.264 1.00 86.31 387 MET A O 1
ATOM 3169 N N . GLY A 1 388 ? 10.035 -17.662 1.627 1.00 85.00 388 GLY A N 1
ATOM 3170 C CA . GLY A 1 388 ? 11.021 -18.132 0.661 1.00 85.00 388 GLY A CA 1
ATOM 3171 C C . GLY A 1 388 ? 12.405 -18.284 1.298 1.00 85.00 388 GLY A C 1
ATOM 3172 O O . GLY A 1 388 ? 12.548 -18.336 2.523 1.00 85.00 388 GLY A O 1
ATOM 3173 N N . TRP A 1 389 ? 13.435 -18.384 0.460 1.00 79.75 389 TRP A N 1
ATOM 3174 C CA . TRP A 1 389 ? 14.811 -18.543 0.926 1.00 79.75 389 TRP A CA 1
ATOM 3175 C C . TRP A 1 389 ? 15.393 -17.198 1.375 1.00 79.75 389 TRP A C 1
ATOM 3177 O O . TRP A 1 389 ? 15.264 -16.216 0.641 1.00 79.75 389 TRP A O 1
ATOM 3187 N N . PRO A 1 390 ? 16.009 -17.124 2.570 1.00 81.62 390 PRO A N 1
ATOM 3188 C CA . PRO A 1 390 ? 16.693 -15.916 3.000 1.00 81.62 390 PRO A CA 1
ATOM 3189 C C . PRO A 1 390 ? 17.908 -15.670 2.104 1.00 81.62 390 PRO A C 1
ATOM 3191 O O . PRO A 1 390 ? 18.629 -16.605 1.756 1.00 81.62 390 PRO A O 1
ATOM 3194 N N . ASP A 1 391 ? 18.134 -14.408 1.766 1.00 89.19 391 ASP A N 1
ATOM 3195 C CA . ASP A 1 391 ? 19.291 -13.975 0.998 1.00 89.19 391 ASP A CA 1
ATOM 3196 C C . ASP A 1 391 ? 19.971 -12.827 1.756 1.00 89.19 391 ASP A C 1
ATOM 3198 O O . ASP A 1 391 ? 19.457 -11.707 1.733 1.00 89.19 391 ASP A O 1
ATOM 3202 N N . PRO A 1 392 ? 21.107 -13.084 2.433 1.00 91.38 392 PRO A N 1
ATOM 3203 C CA . PRO A 1 392 ? 21.794 -12.071 3.231 1.00 91.38 392 PRO A CA 1
ATOM 3204 C C . PRO A 1 392 ? 22.188 -10.825 2.432 1.00 91.38 392 PRO A C 1
ATOM 3206 O O . PRO A 1 392 ? 22.177 -9.726 2.978 1.00 91.38 392 PRO A O 1
ATOM 3209 N N . LEU A 1 393 ? 22.496 -10.976 1.137 1.00 92.75 393 LEU A N 1
ATOM 3210 C CA . LEU A 1 393 ? 22.837 -9.842 0.273 1.00 92.75 393 LEU A CA 1
ATOM 3211 C C . LEU A 1 393 ? 21.612 -8.976 -0.014 1.00 92.75 393 LEU A C 1
ATOM 3213 O O . LEU A 1 393 ? 21.706 -7.750 -0.031 1.00 92.75 393 LEU A O 1
ATOM 3217 N N . TYR A 1 394 ? 20.451 -9.604 -0.203 1.00 94.25 394 TYR A N 1
ATOM 3218 C CA . TYR A 1 394 ? 19.201 -8.871 -0.354 1.00 94.25 394 TYR A CA 1
ATOM 3219 C C . TYR A 1 394 ? 18.811 -8.165 0.947 1.00 94.25 394 TYR A C 1
ATOM 3221 O O . TYR A 1 394 ? 18.398 -7.010 0.910 1.00 94.25 394 TYR A O 1
ATOM 3229 N N . ASP A 1 395 ? 18.994 -8.817 2.096 1.00 93.25 395 ASP A N 1
ATOM 3230 C CA . ASP A 1 395 ? 18.709 -8.219 3.403 1.00 93.25 395 ASP A CA 1
ATOM 3231 C C . ASP A 1 395 ? 19.626 -7.005 3.671 1.00 93.25 395 ASP A C 1
ATOM 3233 O O . ASP A 1 395 ? 19.133 -5.941 4.047 1.00 93.25 395 ASP A O 1
ATOM 3237 N N . GLN A 1 396 ? 20.922 -7.098 3.346 1.00 94.94 396 GLN A N 1
ATOM 3238 C CA . GLN A 1 396 ? 21.852 -5.959 3.385 1.00 94.94 396 GLN A CA 1
ATOM 3239 C C . GLN A 1 396 ? 21.419 -4.825 2.439 1.00 94.94 396 GLN A C 1
ATOM 3241 O O . GLN A 1 396 ? 21.440 -3.650 2.805 1.00 94.94 396 GLN A O 1
ATOM 3246 N N . PHE A 1 397 ? 21.000 -5.154 1.217 1.00 96.62 397 PHE A N 1
ATOM 3247 C CA . PHE A 1 397 ? 20.475 -4.165 0.276 1.00 96.62 397 PHE A CA 1
ATOM 3248 C C . PHE A 1 397 ? 19.227 -3.450 0.819 1.00 96.62 397 PHE A C 1
ATOM 3250 O O . PHE A 1 397 ? 19.096 -2.234 0.671 1.00 96.62 397 PHE A O 1
ATOM 3257 N N . LEU A 1 398 ? 18.321 -4.171 1.484 1.00 96.12 398 LEU A N 1
ATOM 3258 C CA . LEU A 1 398 ? 17.123 -3.584 2.085 1.00 96.12 398 LEU A CA 1
ATOM 3259 C C . LEU A 1 398 ? 17.450 -2.575 3.194 1.00 96.12 398 LEU A C 1
ATOM 3261 O O . LEU A 1 398 ? 16.704 -1.604 3.352 1.00 96.12 398 LEU A O 1
ATOM 3265 N N . ASP A 1 399 ? 18.563 -2.739 3.911 1.00 95.94 399 ASP A N 1
ATOM 3266 C CA . ASP A 1 399 ? 19.038 -1.734 4.865 1.00 95.94 399 ASP A CA 1
ATOM 3267 C C . ASP A 1 399 ? 19.432 -0.427 4.170 1.00 95.94 399 ASP A C 1
ATOM 3269 O O . ASP A 1 399 ? 19.001 0.648 4.608 1.00 95.94 399 ASP A O 1
ATOM 3273 N N . PHE A 1 400 ? 20.150 -0.501 3.042 1.00 97.00 400 PHE A N 1
ATOM 3274 C CA . PHE A 1 400 ? 20.460 0.675 2.223 1.00 97.00 400 PHE A CA 1
ATOM 3275 C C . PHE A 1 400 ? 19.196 1.334 1.663 1.00 97.00 400 PHE A C 1
ATOM 3277 O O . PHE A 1 400 ? 19.078 2.560 1.715 1.00 97.00 400 PHE A O 1
ATOM 3284 N N . VAL A 1 401 ? 18.223 0.548 1.185 1.00 96.69 401 VAL A N 1
ATOM 3285 C CA . VAL A 1 401 ? 16.933 1.071 0.697 1.00 96.69 401 VAL A CA 1
ATOM 3286 C C . VAL A 1 401 ? 16.193 1.801 1.815 1.00 96.69 401 VAL A C 1
ATOM 3288 O O . VAL A 1 401 ? 15.744 2.929 1.620 1.00 96.69 401 VAL A O 1
ATOM 3291 N N . ARG A 1 402 ? 16.080 1.194 3.003 1.00 94.44 402 ARG A N 1
ATOM 3292 C CA . ARG A 1 402 ? 15.405 1.799 4.160 1.00 94.44 402 ARG A CA 1
ATOM 3293 C C . ARG A 1 402 ? 16.066 3.116 4.560 1.00 94.44 402 ARG A C 1
ATOM 3295 O O . ARG A 1 402 ? 15.359 4.098 4.780 1.00 94.44 402 ARG A O 1
ATOM 3302 N N . LYS A 1 403 ? 17.398 3.126 4.665 1.00 94.81 403 LYS A N 1
ATOM 3303 C CA . LYS A 1 403 ? 18.200 4.304 5.017 1.00 94.81 403 LYS A CA 1
ATOM 3304 C C . LYS A 1 403 ? 17.964 5.439 4.019 1.00 94.81 403 LYS A C 1
ATOM 3306 O O . LYS A 1 403 ? 17.520 6.508 4.425 1.00 94.81 403 LYS A O 1
ATOM 3311 N N . ASN A 1 404 ? 18.168 5.182 2.727 1.00 96.06 404 ASN A N 1
ATOM 3312 C CA . ASN A 1 404 ? 18.022 6.183 1.668 1.00 96.06 404 ASN A CA 1
ATOM 3313 C C . ASN A 1 404 ? 16.592 6.706 1.531 1.00 96.06 404 ASN A C 1
ATOM 3315 O O . ASN A 1 404 ? 16.373 7.909 1.402 1.00 96.06 404 ASN A O 1
ATOM 3319 N N . PHE A 1 405 ? 15.604 5.816 1.621 1.00 94.50 405 PHE A N 1
ATOM 3320 C CA . PHE A 1 405 ? 14.201 6.206 1.620 1.00 94.50 405 PHE A CA 1
ATOM 3321 C C . PHE A 1 405 ? 13.881 7.146 2.791 1.00 94.50 405 PHE A C 1
ATOM 3323 O O . PHE A 1 405 ? 13.251 8.184 2.592 1.00 94.50 405 PHE A O 1
ATOM 3330 N N . ARG A 1 406 ? 14.311 6.811 4.017 1.00 92.06 406 ARG A N 1
ATOM 3331 C CA . ARG A 1 406 ? 14.046 7.656 5.192 1.00 92.06 406 ARG A CA 1
ATOM 3332 C C . ARG A 1 406 ? 14.792 8.983 5.124 1.00 92.06 406 ARG A C 1
ATOM 3334 O O . ARG A 1 406 ? 14.183 9.995 5.444 1.00 92.06 406 ARG A O 1
ATOM 3341 N N . GLU A 1 407 ? 16.042 8.984 4.669 1.00 93.25 407 GLU A N 1
ATOM 3342 C CA . GLU A 1 407 ? 16.838 10.202 4.479 1.00 93.25 407 GLU A CA 1
ATOM 3343 C C . GLU A 1 407 ? 16.145 11.174 3.518 1.00 93.25 407 GLU A C 1
ATOM 3345 O O . GLU A 1 407 ? 15.926 12.327 3.870 1.00 93.25 407 GLU A O 1
ATOM 3350 N N . ILE A 1 408 ? 15.698 10.709 2.348 1.00 93.56 408 ILE A N 1
ATOM 3351 C CA . ILE A 1 408 ? 15.024 11.579 1.373 1.00 93.56 408 ILE A CA 1
ATOM 3352 C C . ILE A 1 408 ? 13.662 12.051 1.896 1.00 93.56 408 ILE A C 1
ATOM 3354 O O . ILE A 1 408 ? 13.336 13.235 1.830 1.00 93.56 408 ILE A O 1
ATOM 3358 N N . ILE A 1 409 ? 12.830 11.138 2.403 1.00 91.62 409 ILE A N 1
ATOM 3359 C CA . ILE A 1 409 ? 11.454 11.481 2.783 1.00 91.62 409 ILE A CA 1
ATOM 3360 C C . ILE A 1 409 ? 11.417 12.299 4.074 1.00 91.62 409 ILE A C 1
ATOM 3362 O O . ILE A 1 409 ? 10.757 13.336 4.130 1.00 91.62 409 ILE A O 1
ATOM 3366 N N . TYR A 1 410 ? 12.107 11.846 5.114 1.00 90.06 410 TYR A N 1
ATOM 3367 C CA . TYR A 1 410 ? 11.993 12.389 6.466 1.00 90.06 410 TYR A CA 1
ATOM 3368 C C . TYR A 1 410 ? 13.186 13.248 6.892 1.00 90.06 410 TYR A C 1
ATOM 3370 O O . TYR A 1 410 ? 13.057 13.971 7.880 1.00 90.06 410 TYR A O 1
ATOM 3378 N N . GLY A 1 411 ? 14.288 13.227 6.139 1.00 89.38 411 GLY A N 1
ATOM 3379 C CA . GLY A 1 411 ? 15.545 13.860 6.527 1.00 89.38 411 GLY A CA 1
ATOM 3380 C C . GLY A 1 411 ? 16.324 13.011 7.525 1.00 89.38 411 GLY A C 1
ATOM 3381 O O . GLY A 1 411 ? 15.867 11.954 7.972 1.00 89.38 411 GLY A O 1
ATOM 3382 N N . ARG A 1 412 ? 17.510 13.490 7.889 1.00 88.62 412 ARG A N 1
ATOM 3383 C CA . ARG A 1 412 ? 18.250 13.028 9.066 1.00 88.62 412 ARG A CA 1
ATOM 3384 C C . ARG A 1 412 ? 17.844 13.826 10.304 1.00 88.62 412 ARG A C 1
ATOM 3386 O O . ARG A 1 412 ? 17.044 14.760 10.232 1.00 88.62 412 ARG A O 1
ATOM 3393 N N . GLU A 1 413 ? 18.366 13.451 11.466 1.00 83.44 413 GLU A N 1
ATOM 3394 C CA . GLU A 1 413 ? 18.045 14.154 12.712 1.00 83.44 413 GLU A CA 1
ATOM 3395 C C . GLU A 1 413 ? 18.506 15.618 12.677 1.00 83.44 413 GLU A C 1
ATOM 3397 O O . GLU A 1 413 ? 17.808 16.504 13.176 1.00 83.44 413 GLU A O 1
ATOM 3402 N N . GLU A 1 414 ? 19.644 15.880 12.032 1.00 83.81 414 GLU A N 1
ATOM 3403 C CA . GLU A 1 414 ? 20.201 17.210 11.800 1.00 83.81 414 GLU A CA 1
ATOM 3404 C C . GLU A 1 414 ? 19.351 18.079 10.868 1.00 83.81 414 GLU A C 1
ATOM 3406 O O . GLU A 1 414 ? 19.267 19.288 11.086 1.00 83.81 414 GLU A O 1
ATOM 3411 N N . ASP A 1 415 ? 18.666 17.477 9.892 1.00 83.50 415 ASP A N 1
ATOM 3412 C CA . ASP A 1 415 ? 17.812 18.201 8.946 1.00 83.50 415 ASP A CA 1
ATOM 3413 C C . ASP A 1 415 ? 16.523 18.700 9.597 1.00 83.50 415 ASP A C 1
ATOM 3415 O O . ASP A 1 415 ? 15.902 19.643 9.101 1.00 83.50 415 ASP A O 1
ATOM 3419 N N . VAL A 1 416 ? 16.107 18.058 10.700 1.00 81.50 416 VAL A N 1
ATOM 3420 C CA . VAL A 1 416 ? 14.832 18.237 11.419 1.00 81.50 416 VAL A CA 1
ATOM 3421 C C . VAL A 1 416 ? 13.605 17.811 10.594 1.00 81.50 416 VAL A C 1
ATOM 3423 O O . VAL A 1 416 ? 12.700 17.159 11.126 1.00 81.50 416 VAL A O 1
ATOM 3426 N N . VAL A 1 417 ? 13.583 18.143 9.301 1.00 84.12 417 VAL A N 1
ATOM 3427 C CA . VAL A 1 417 ? 12.509 17.906 8.333 1.00 84.12 417 VAL A CA 1
ATOM 3428 C C . VAL A 1 417 ? 13.063 17.530 6.949 1.00 84.12 417 VAL A C 1
ATOM 3430 O O . VAL A 1 417 ? 13.967 18.181 6.424 1.00 84.12 417 VAL A O 1
ATOM 3433 N N . GLY A 1 418 ? 12.481 16.497 6.333 1.00 87.88 418 GLY A N 1
ATOM 3434 C CA . GLY A 1 418 ? 12.709 16.119 4.930 1.00 87.88 418 GLY A CA 1
ATOM 3435 C C . GLY A 1 418 ? 11.575 16.558 3.999 1.00 87.88 418 GLY A C 1
ATOM 3436 O O . GLY A 1 418 ? 10.682 17.317 4.389 1.00 87.88 418 GLY A O 1
ATOM 3437 N N . ILE A 1 419 ? 11.554 16.041 2.763 1.00 91.44 419 ILE A N 1
ATOM 3438 C CA . ILE A 1 419 ? 10.573 16.458 1.741 1.00 91.44 419 ILE A CA 1
ATOM 3439 C C . ILE A 1 419 ? 9.120 16.092 2.091 1.00 91.44 419 ILE A C 1
ATOM 3441 O O . ILE A 1 419 ? 8.185 16.627 1.492 1.00 91.44 419 ILE A O 1
ATOM 3445 N N . HIS A 1 420 ? 8.903 15.214 3.078 1.00 90.56 420 HIS A N 1
ATOM 3446 C CA . HIS A 1 420 ? 7.583 14.817 3.571 1.00 90.56 420 HIS A CA 1
ATOM 3447 C C . HIS A 1 420 ? 6.699 16.013 3.940 1.00 90.56 420 HIS A C 1
ATOM 3449 O O . HIS A 1 420 ? 5.485 15.949 3.746 1.00 90.56 420 HIS A O 1
ATOM 3455 N N . VAL A 1 421 ? 7.282 17.114 4.428 1.00 89.38 421 VAL A N 1
ATOM 3456 C CA . VAL A 1 421 ? 6.535 18.330 4.787 1.00 89.38 421 VAL A CA 1
ATOM 3457 C C . VAL A 1 421 ? 5.769 18.913 3.591 1.00 89.38 421 VAL A C 1
ATOM 3459 O O . VAL A 1 421 ? 4.625 19.345 3.734 1.00 89.38 421 VAL A O 1
ATOM 3462 N N . VAL A 1 422 ? 6.344 18.841 2.387 1.00 92.56 422 VAL A N 1
ATOM 3463 C CA . VAL A 1 422 ? 5.695 19.289 1.146 1.00 92.56 422 VAL A CA 1
ATOM 3464 C C . VAL A 1 422 ? 4.488 18.405 0.857 1.00 92.56 422 VAL A C 1
ATOM 3466 O O . VAL A 1 422 ? 3.376 18.897 0.666 1.00 92.56 422 VAL A O 1
ATOM 3469 N N . SER A 1 423 ? 4.686 17.086 0.904 1.00 91.75 423 SER A N 1
ATOM 3470 C CA . SER A 1 423 ? 3.614 16.107 0.720 1.00 91.75 423 SER A CA 1
ATOM 3471 C C . SER A 1 423 ? 2.493 16.289 1.750 1.00 91.75 423 SER A C 1
ATOM 3473 O O . SER A 1 423 ? 1.313 16.173 1.410 1.00 91.75 423 SER A O 1
ATOM 3475 N N . TYR A 1 424 ? 2.840 16.607 3.000 1.00 88.62 424 TYR A N 1
ATOM 3476 C CA . TYR A 1 424 ? 1.889 16.869 4.077 1.00 88.62 424 TYR A CA 1
ATOM 3477 C C . TYR A 1 424 ? 0.963 18.043 3.743 1.00 88.62 424 TYR A C 1
ATOM 3479 O O . TYR A 1 424 ? -0.258 17.870 3.737 1.00 88.62 424 TYR A O 1
ATOM 3487 N N . PHE A 1 425 ? 1.515 19.201 3.376 1.00 89.06 425 PHE A N 1
ATOM 3488 C CA . PHE A 1 425 ? 0.713 20.386 3.055 1.00 89.06 425 PHE A CA 1
ATOM 3489 C C . PHE A 1 425 ? -0.075 20.253 1.746 1.00 89.06 425 PHE A C 1
ATOM 3491 O O . PHE A 1 425 ? -1.245 20.638 1.701 1.00 89.06 425 PHE A O 1
ATOM 3498 N N . ILE A 1 426 ? 0.476 19.596 0.719 1.00 90.88 426 ILE A N 1
ATOM 3499 C CA . ILE A 1 426 ? -0.292 19.251 -0.491 1.00 90.88 426 ILE A CA 1
ATOM 3500 C C . ILE A 1 426 ? -1.495 18.367 -0.127 1.00 90.88 426 ILE A C 1
ATOM 3502 O O . ILE A 1 426 ? -2.614 18.614 -0.584 1.00 90.88 426 ILE A O 1
ATOM 3506 N N . SER A 1 427 ? -1.302 17.347 0.718 1.00 87.19 427 SER A N 1
ATOM 3507 C CA . SER A 1 427 ? -2.389 16.446 1.118 1.00 87.19 427 SER A CA 1
ATOM 3508 C C . SER A 1 427 ? -3.475 17.142 1.940 1.00 87.19 427 SER A C 1
ATOM 3510 O O . SER A 1 427 ? -4.607 16.660 1.923 1.00 87.19 427 SER A O 1
ATOM 3512 N N . ARG A 1 428 ? -3.156 18.222 2.664 1.00 82.25 428 ARG A N 1
ATOM 3513 C CA . ARG A 1 428 ? -4.138 19.032 3.408 1.00 82.25 428 ARG A CA 1
ATOM 3514 C C . ARG A 1 428 ? -4.966 19.920 2.489 1.00 82.25 428 ARG A C 1
ATOM 3516 O O . ARG A 1 428 ? -6.168 20.044 2.685 1.00 82.25 428 ARG A O 1
ATOM 3523 N N . MET A 1 429 ? -4.326 20.492 1.471 1.00 84.00 429 MET A N 1
ATOM 3524 C CA . MET A 1 429 ? -4.995 21.299 0.446 1.00 84.00 429 MET A CA 1
ATOM 3525 C C . MET A 1 429 ? -5.846 20.449 -0.502 1.00 84.00 429 MET A C 1
ATOM 3527 O O . MET A 1 429 ? -6.764 20.959 -1.141 1.00 84.00 429 MET A O 1
ATOM 3531 N N . THR A 1 430 ? -5.540 19.154 -0.609 1.00 84.06 430 THR A N 1
ATOM 3532 C CA . THR A 1 430 ? -6.268 18.222 -1.468 1.00 84.06 430 THR A CA 1
ATOM 3533 C C . THR A 1 430 ? -7.670 17.957 -0.904 1.00 84.06 430 THR A C 1
ATOM 3535 O O . THR A 1 430 ? -7.785 17.403 0.192 1.00 84.06 430 THR A O 1
ATOM 3538 N N . PRO A 1 431 ? -8.747 18.262 -1.652 1.00 78.25 431 PRO A N 1
ATOM 3539 C CA . PRO A 1 431 ? -10.106 17.988 -1.203 1.00 78.25 431 PRO A CA 1
ATOM 3540 C C . PRO A 1 431 ? -10.331 16.495 -0.941 1.00 78.25 431 PRO A C 1
ATOM 3542 O O . PRO A 1 431 ? -9.833 15.625 -1.665 1.00 78.25 431 PRO A O 1
ATOM 3545 N N . SER A 1 432 ? -11.128 16.172 0.078 1.00 69.62 432 SER A N 1
ATOM 3546 C CA . SER A 1 432 ? -11.537 14.792 0.324 1.00 69.62 432 SER A CA 1
ATOM 3547 C C . SER A 1 432 ? -12.472 14.304 -0.793 1.00 69.62 432 SER A C 1
ATOM 3549 O O . SER A 1 432 ? -13.436 14.970 -1.166 1.00 69.62 432 SER A O 1
ATOM 3551 N N . PHE A 1 433 ? -12.173 13.120 -1.337 1.00 64.88 433 PHE A N 1
ATOM 3552 C CA . PHE A 1 433 ? -13.054 12.387 -2.264 1.00 64.88 433 PHE A CA 1
ATOM 3553 C C . PHE A 1 433 ? -13.971 11.389 -1.534 1.00 64.88 433 PHE A C 1
ATOM 3555 O O . PHE A 1 433 ? -14.907 10.851 -2.117 1.00 64.88 433 PHE A O 1
ATOM 3562 N N . ARG A 1 434 ? -13.670 11.102 -0.260 1.00 60.56 434 ARG A N 1
ATOM 3563 C CA . ARG A 1 434 ? -14.389 10.193 0.645 1.00 60.56 434 ARG A CA 1
ATOM 3564 C C . ARG A 1 434 ? -14.276 10.703 2.077 1.00 60.56 434 ARG A C 1
ATOM 3566 O O . ARG A 1 434 ? -13.260 11.318 2.403 1.00 60.56 434 ARG A O 1
ATOM 3573 N N . ASP A 1 435 ? -15.185 10.274 2.950 1.00 51.47 435 ASP A N 1
ATOM 3574 C CA . ASP A 1 435 ? -15.113 10.440 4.416 1.00 51.47 435 ASP A CA 1
ATOM 3575 C C . ASP A 1 435 ? -14.008 9.582 5.072 1.00 51.47 435 ASP A C 1
ATOM 3577 O O . ASP A 1 435 ? -14.148 9.067 6.181 1.00 51.47 435 ASP A O 1
ATOM 3581 N N . ARG A 1 436 ? -12.886 9.358 4.375 1.00 54.41 436 ARG A N 1
ATOM 3582 C CA . ARG A 1 436 ? -11.725 8.659 4.924 1.00 54.41 436 ARG A CA 1
ATOM 3583 C C . ARG A 1 436 ? -10.639 9.687 5.242 1.00 54.41 436 ARG A C 1
ATOM 3585 O O . ARG A 1 436 ? -10.097 10.272 4.304 1.00 54.41 436 ARG A O 1
ATOM 3592 N N . PRO A 1 437 ? -10.243 9.848 6.518 1.00 57.00 437 PRO A N 1
ATOM 3593 C CA . PRO A 1 437 ? -9.164 10.761 6.868 1.00 57.00 437 PRO A CA 1
ATOM 3594 C C . PRO A 1 437 ? -7.859 10.320 6.193 1.00 57.00 437 PRO A C 1
ATOM 3596 O O . PRO A 1 437 ? -7.543 9.123 6.169 1.00 57.00 437 PRO A O 1
ATOM 3599 N N . THR A 1 438 ? -7.141 11.287 5.618 1.00 56.94 438 THR A N 1
ATOM 3600 C CA . THR A 1 438 ? -5.851 11.139 4.915 1.00 56.94 438 THR A CA 1
ATOM 3601 C C . THR A 1 438 ? -4.648 11.332 5.835 1.00 56.94 438 THR A C 1
ATOM 3603 O O . THR A 1 438 ? -3.544 10.928 5.479 1.00 56.94 438 THR A O 1
ATOM 3606 N N . VAL A 1 439 ? -4.872 11.881 7.028 1.00 56.91 439 VAL A N 1
ATOM 3607 C CA . VAL A 1 439 ? -3.880 12.098 8.086 1.00 56.91 439 VAL A CA 1
ATOM 3608 C C . VAL A 1 439 ? -4.012 10.990 9.133 1.00 56.91 439 VAL A C 1
ATOM 3610 O O . VAL A 1 439 ? -5.109 10.468 9.372 1.00 56.91 439 VAL A O 1
ATOM 3613 N N . ARG A 1 440 ? -2.892 10.567 9.726 1.00 56.12 440 ARG A N 1
ATOM 3614 C CA . ARG A 1 440 ? -2.909 9.580 10.813 1.00 56.12 440 ARG A CA 1
ATOM 3615 C C . ARG A 1 440 ? -3.468 10.223 12.087 1.00 56.12 440 ARG A C 1
ATOM 3617 O O . ARG A 1 440 ? -3.040 11.316 12.424 1.00 56.12 440 ARG A O 1
ATOM 3624 N N . PRO A 1 441 ? -4.396 9.591 12.817 1.00 54.53 441 PRO A N 1
ATOM 3625 C CA . PRO A 1 441 ? -4.737 10.056 14.158 1.00 54.53 441 PRO A CA 1
ATOM 3626 C C . PRO A 1 441 ? -3.524 9.902 15.090 1.00 54.53 441 PRO A C 1
ATOM 3628 O O . PRO A 1 441 ? -2.807 8.906 15.002 1.00 54.53 441 PRO A O 1
ATOM 3631 N N . GLY A 1 442 ? -3.292 10.877 15.971 1.00 53.00 442 GLY A N 1
ATOM 3632 C CA . GLY A 1 442 ? -2.183 10.838 16.925 1.00 53.00 442 GLY A CA 1
ATOM 3633 C C . GLY A 1 442 ? -2.238 9.625 17.864 1.00 53.00 442 GLY A C 1
ATOM 3634 O O . GLY A 1 442 ? -3.314 9.168 18.273 1.00 53.00 442 GLY A O 1
ATOM 3635 N N . SER A 1 443 ? -1.064 9.105 18.231 1.00 46.59 443 SER A N 1
ATOM 3636 C CA . SER A 1 443 ? -0.917 8.079 19.265 1.00 46.59 443 SER A CA 1
ATOM 3637 C C . SER A 1 443 ? -1.339 8.648 20.626 1.00 46.59 443 SER A C 1
ATOM 3639 O O . SER A 1 443 ? -0.947 9.752 21.010 1.00 46.59 443 SER A O 1
ATOM 3641 N N . ALA A 1 444 ? -2.194 7.914 21.348 1.00 40.66 444 ALA A N 1
ATOM 3642 C CA . ALA A 1 444 ? -2.792 8.382 22.596 1.00 40.66 444 ALA A CA 1
ATOM 3643 C C . ALA A 1 444 ? -1.733 8.874 23.602 1.00 40.66 444 ALA A C 1
ATOM 3645 O O . ALA A 1 444 ? -0.679 8.260 23.794 1.00 40.66 444 ALA A O 1
ATOM 3646 N N . ALA A 1 445 ? -2.032 9.990 24.268 1.00 39.75 445 ALA A N 1
ATOM 3647 C CA . ALA A 1 445 ? -1.243 10.478 25.388 1.00 39.75 445 ALA A CA 1
ATOM 3648 C C . ALA A 1 445 ? -1.262 9.444 26.526 1.00 39.75 445 ALA A C 1
ATOM 3650 O O . ALA A 1 445 ? -2.327 9.030 26.982 1.00 39.75 445 ALA A O 1
ATOM 3651 N N . THR A 1 446 ? -0.084 9.037 26.998 1.00 40.16 446 THR A N 1
ATOM 3652 C CA . THR A 1 446 ? 0.061 8.417 28.316 1.00 40.16 446 THR A CA 1
ATOM 3653 C C . THR A 1 446 ? -0.244 9.465 29.401 1.00 40.16 446 THR A C 1
ATOM 3655 O O . THR A 1 446 ? 0.010 10.657 29.192 1.00 40.16 446 THR A O 1
ATOM 3658 N N . PRO A 1 447 ? -0.837 9.070 30.541 1.00 37.09 447 PRO A N 1
ATOM 3659 C CA . PRO A 1 447 ? -1.450 9.992 31.500 1.00 37.09 447 PRO A CA 1
ATOM 3660 C C . PRO A 1 447 ? -0.479 10.795 32.391 1.00 37.09 447 PRO A C 1
ATOM 3662 O O . PRO A 1 447 ? -0.921 11.365 33.379 1.00 37.09 447 PRO A O 1
ATOM 3665 N N . GLU A 1 448 ? 0.801 10.965 32.059 1.00 36.25 448 GLU A N 1
ATOM 3666 C CA . GLU A 1 448 ? 1.744 11.715 32.915 1.00 36.25 448 GLU A CA 1
ATOM 3667 C C . GLU A 1 448 ? 1.799 13.206 32.543 1.00 36.25 448 GLU A C 1
ATOM 3669 O O . GLU A 1 448 ? 1.817 13.564 31.365 1.00 36.25 448 GLU A O 1
ATOM 3674 N N . ALA A 1 449 ? 1.705 14.100 33.539 1.00 37.94 449 ALA A N 1
ATOM 3675 C CA . ALA A 1 449 ? 1.245 15.486 33.364 1.00 37.94 449 ALA A CA 1
ATOM 3676 C C . ALA A 1 449 ? 2.304 16.601 33.296 1.00 37.94 449 ALA A C 1
ATOM 3678 O O . ALA A 1 449 ? 1.955 17.701 32.874 1.00 37.94 449 ALA A O 1
ATOM 3679 N N . GLY A 1 450 ? 3.578 16.337 33.602 1.00 38.62 450 GLY A N 1
ATOM 3680 C CA . GLY A 1 450 ? 4.640 17.364 33.624 1.00 38.62 450 GLY A CA 1
ATOM 3681 C C . GLY A 1 450 ? 5.559 17.394 32.391 1.00 38.62 450 GLY A C 1
ATOM 3682 O O . GLY A 1 450 ? 5.859 18.466 31.877 1.00 38.62 450 GLY A O 1
ATOM 3683 N N . GLN A 1 451 ? 5.936 16.231 31.842 1.00 48.19 451 GLN A N 1
ATOM 3684 C CA . GLN A 1 451 ? 6.833 16.084 30.671 1.00 48.19 451 GLN A CA 1
ATOM 3685 C C . GLN A 1 451 ? 6.142 16.290 29.301 1.00 48.19 451 GLN A C 1
ATOM 3687 O O . GLN A 1 451 ? 6.765 16.187 28.247 1.00 48.19 451 GLN A O 1
ATOM 3692 N N . ARG A 1 452 ? 4.847 16.641 29.291 1.00 59.31 452 ARG A N 1
ATOM 3693 C CA . ARG A 1 452 ? 3.958 16.578 28.112 1.00 59.31 452 ARG A CA 1
ATOM 3694 C C . ARG A 1 452 ? 4.376 17.420 26.906 1.00 59.31 452 ARG A C 1
ATOM 3696 O O . ARG A 1 452 ? 4.084 17.008 25.791 1.00 59.31 452 ARG A O 1
ATOM 3703 N N . VAL A 1 453 ? 4.975 18.598 27.084 1.00 58.62 453 VAL A N 1
ATOM 3704 C CA . VAL A 1 453 ? 5.221 19.517 25.951 1.00 58.62 453 VAL A CA 1
ATOM 3705 C C . VAL A 1 453 ? 6.445 19.092 25.148 1.00 58.62 453 VAL A C 1
ATOM 3707 O O . VAL A 1 453 ? 6.346 18.937 23.933 1.00 58.62 453 VAL A O 1
ATOM 3710 N N . ILE A 1 454 ? 7.562 18.829 25.832 1.00 57.12 454 ILE A N 1
ATOM 3711 C CA . ILE A 1 454 ? 8.795 18.356 25.193 1.00 57.12 454 ILE A CA 1
ATOM 3712 C C . ILE A 1 454 ? 8.550 16.990 24.565 1.00 57.12 454 ILE A C 1
ATOM 3714 O O . ILE A 1 454 ? 8.861 16.822 23.398 1.00 57.12 454 ILE A O 1
ATOM 3718 N N . THR A 1 455 ? 7.889 16.061 25.265 1.00 60.56 455 THR A N 1
ATOM 3719 C CA . THR A 1 455 ? 7.546 14.749 24.698 1.00 60.56 455 THR A CA 1
ATOM 3720 C C . THR A 1 455 ? 6.614 14.849 23.483 1.00 60.56 455 THR A C 1
ATOM 3722 O O . THR A 1 455 ? 6.672 14.005 22.599 1.00 60.56 455 THR A O 1
ATOM 3725 N N . ARG A 1 456 ? 5.735 15.859 23.395 1.00 64.50 456 ARG A N 1
ATOM 3726 C CA . ARG A 1 456 ? 4.878 16.070 22.209 1.00 64.50 456 ARG A CA 1
ATOM 3727 C C . ARG A 1 456 ? 5.641 16.659 21.030 1.00 64.50 456 ARG A C 1
ATOM 3729 O O . ARG A 1 456 ? 5.399 16.239 19.907 1.00 64.50 456 ARG A O 1
ATOM 3736 N N . LEU A 1 457 ? 6.531 17.619 21.281 1.00 64.69 457 LEU A N 1
ATOM 3737 C CA . LEU A 1 457 ? 7.387 18.190 20.241 1.00 64.69 457 LEU A CA 1
ATOM 3738 C C . LEU A 1 457 ? 8.405 17.170 19.748 1.00 64.69 457 LEU A C 1
ATOM 3740 O O . LEU A 1 457 ? 8.563 17.018 18.541 1.00 64.69 457 LEU A O 1
ATOM 3744 N N . SER A 1 458 ? 9.010 16.421 20.670 1.00 59.28 458 SER A N 1
ATOM 3745 C CA . SER A 1 458 ? 9.926 15.341 20.336 1.00 59.28 458 SER A CA 1
ATOM 3746 C C . SER A 1 458 ? 9.209 14.269 19.529 1.00 59.28 458 SER A C 1
ATOM 3748 O O . SER A 1 458 ? 9.759 13.855 18.540 1.00 59.28 458 SER A O 1
ATOM 3750 N N . ARG A 1 459 ? 7.947 13.908 19.813 1.00 62.16 459 ARG A N 1
ATOM 3751 C CA . ARG A 1 459 ? 7.160 12.949 18.996 1.00 62.16 459 ARG A CA 1
ATOM 3752 C C . ARG A 1 459 ? 6.925 13.347 17.533 1.00 62.16 459 ARG A C 1
ATOM 3754 O O . ARG A 1 459 ? 6.415 12.529 16.772 1.00 62.16 459 ARG A O 1
ATOM 3761 N N . VAL A 1 460 ? 7.202 14.593 17.157 1.00 61.25 460 VAL A N 1
ATOM 3762 C CA . VAL A 1 460 ? 7.012 15.095 15.789 1.00 61.25 460 VAL A CA 1
ATOM 3763 C C . VAL A 1 460 ? 8.348 15.468 15.152 1.00 61.25 460 VAL A C 1
ATOM 3765 O O . VAL A 1 460 ? 8.500 15.299 13.947 1.00 61.25 460 VAL A O 1
ATOM 3768 N N . LEU A 1 461 ? 9.316 15.948 15.936 1.00 64.50 461 LEU A N 1
ATOM 3769 C CA . LEU A 1 461 ? 10.621 16.389 15.456 1.00 64.50 461 LEU A CA 1
ATOM 3770 C C . LEU A 1 461 ? 11.766 15.677 16.201 1.00 64.50 461 LEU A C 1
ATOM 3772 O O . LEU A 1 461 ? 11.757 15.654 17.432 1.00 64.50 461 LEU A O 1
ATOM 3776 N N . PRO A 1 462 ? 12.792 15.187 15.486 1.00 63.69 462 PRO A N 1
ATOM 3777 C CA . PRO A 1 462 ? 12.941 15.238 14.030 1.00 63.69 462 PRO A CA 1
ATOM 3778 C C . PRO A 1 462 ? 12.036 14.215 13.323 1.00 63.69 462 PRO A C 1
ATOM 3780 O O . PRO A 1 462 ? 11.832 13.104 13.818 1.00 63.69 462 PRO A O 1
ATOM 3783 N N . LEU A 1 463 ? 11.530 14.554 12.130 1.00 74.50 463 LEU A N 1
ATOM 3784 C CA . LEU A 1 463 ? 10.685 13.637 11.341 1.00 74.50 463 LEU A CA 1
ATOM 3785 C C . LEU A 1 463 ? 11.399 12.306 11.047 1.00 74.50 463 LEU A C 1
ATOM 3787 O O . LEU A 1 463 ? 10.754 11.259 10.964 1.00 74.50 463 LEU A O 1
ATOM 3791 N N . ALA A 1 464 ? 12.731 12.345 10.961 1.00 67.94 464 ALA A N 1
ATOM 3792 C CA . ALA A 1 464 ? 13.620 11.200 10.802 1.00 67.94 464 ALA A CA 1
ATOM 3793 C C . ALA A 1 464 ? 13.380 10.066 11.813 1.00 67.94 464 ALA A C 1
ATOM 3795 O O . ALA A 1 464 ? 13.578 8.902 11.467 1.00 67.94 464 ALA A O 1
ATOM 3796 N N . GLN A 1 465 ? 12.939 10.374 13.038 1.00 67.06 465 GLN A N 1
ATOM 3797 C CA . GLN A 1 465 ? 12.676 9.384 14.089 1.00 67.06 465 GLN A CA 1
ATOM 3798 C C . GLN A 1 465 ? 11.247 8.823 13.993 1.00 67.06 465 GLN A C 1
ATOM 3800 O O . GLN A 1 465 ? 11.056 7.606 13.992 1.00 67.06 465 GLN A O 1
ATOM 3805 N N . TYR A 1 466 ? 10.245 9.691 13.831 1.00 64.06 466 TYR A N 1
ATOM 3806 C CA . TYR A 1 466 ? 8.830 9.339 14.039 1.00 64.06 466 TYR A CA 1
ATOM 3807 C C . TYR A 1 466 ? 8.048 9.043 12.749 1.00 64.06 466 TYR A C 1
ATOM 3809 O O . TYR A 1 466 ? 6.969 8.453 12.803 1.00 64.06 466 TYR A O 1
ATOM 3817 N N . GLY A 1 467 ? 8.599 9.378 11.577 1.00 68.38 467 GLY A N 1
ATOM 3818 C CA . GLY A 1 467 ? 8.041 9.010 10.276 1.00 68.38 467 GLY A CA 1
ATOM 3819 C C . GLY A 1 467 ? 6.856 9.871 9.816 1.00 68.38 467 GLY A C 1
ATOM 3820 O O . GLY A 1 467 ? 6.817 11.082 10.018 1.00 68.38 467 GLY A O 1
ATOM 3821 N N . THR A 1 468 ? 5.907 9.254 9.102 1.00 69.75 468 THR A N 1
ATOM 3822 C CA . THR A 1 468 ? 4.854 9.961 8.345 1.00 69.75 468 THR A CA 1
ATOM 3823 C C . THR A 1 468 ? 3.685 10.444 9.205 1.00 69.75 468 THR A C 1
ATOM 3825 O O . THR A 1 468 ? 3.073 9.677 9.947 1.00 69.75 468 THR A O 1
ATOM 3828 N N . LEU A 1 469 ? 3.266 11.692 8.979 1.00 71.69 469 LEU A N 1
ATOM 3829 C CA . LEU A 1 469 ? 2.002 12.246 9.485 1.00 71.69 469 LEU A CA 1
ATOM 3830 C C . LEU A 1 469 ? 0.801 11.874 8.590 1.00 71.69 469 LEU A C 1
ATOM 3832 O O . LEU A 1 469 ? -0.358 11.961 9.002 1.00 71.69 469 LEU A O 1
ATOM 3836 N N . LEU A 1 470 ? 1.062 11.426 7.360 1.00 72.38 470 LEU A N 1
ATOM 3837 C CA . LEU A 1 470 ? 0.065 11.019 6.370 1.00 72.38 470 LEU A CA 1
ATOM 3838 C C . LEU A 1 470 ? -0.231 9.514 6.411 1.00 72.38 470 LEU A C 1
ATOM 3840 O O . LEU A 1 470 ? 0.621 8.689 6.747 1.00 72.38 470 LEU A O 1
ATOM 3844 N N . ARG A 1 471 ? -1.438 9.142 5.978 1.00 72.12 471 ARG A N 1
ATOM 3845 C CA . ARG A 1 471 ? -1.794 7.765 5.598 1.00 72.12 471 ARG A CA 1
ATOM 3846 C C . ARG A 1 471 ? -1.328 7.435 4.185 1.00 72.12 471 ARG A C 1
ATOM 3848 O O . ARG A 1 471 ? -1.147 8.346 3.370 1.00 72.12 471 ARG A O 1
ATOM 3855 N N . ALA A 1 472 ? -1.252 6.137 3.862 1.00 73.94 472 ALA A N 1
ATOM 3856 C CA . ALA A 1 472 ? -0.803 5.596 2.564 1.00 73.94 472 ALA A CA 1
ATOM 3857 C C . ALA A 1 472 ? -1.333 6.368 1.354 1.00 73.94 472 ALA A C 1
ATOM 3859 O O . ALA A 1 472 ? -0.599 6.745 0.442 1.00 73.94 472 ALA A O 1
ATOM 3860 N N . ILE A 1 473 ? -2.638 6.623 1.364 1.00 75.88 473 ILE A N 1
ATOM 3861 C CA . ILE A 1 473 ? -3.340 7.215 0.232 1.00 75.88 473 ILE A CA 1
ATOM 3862 C C . ILE A 1 473 ? -3.108 8.727 0.086 1.00 75.88 473 ILE A C 1
ATOM 3864 O O . ILE A 1 473 ? -3.163 9.227 -1.033 1.00 75.88 473 ILE A O 1
ATOM 3868 N N . GLY A 1 474 ? -2.886 9.450 1.190 1.00 79.44 474 GLY A N 1
ATOM 3869 C CA . GLY A 1 474 ? -2.607 10.890 1.158 1.00 79.44 474 GLY A CA 1
ATOM 3870 C C . GLY A 1 474 ? -1.207 11.149 0.616 1.00 79.44 474 GLY A C 1
ATOM 3871 O O . GLY A 1 474 ? -1.017 11.979 -0.265 1.00 79.44 474 GLY A O 1
ATOM 3872 N N . HIS A 1 475 ? -0.251 10.335 1.056 1.00 82.00 475 HIS A N 1
ATOM 3873 C CA . HIS A 1 475 ? 1.136 10.426 0.618 1.00 82.00 475 HIS A CA 1
ATOM 3874 C C . HIS A 1 475 ? 1.322 10.078 -0.861 1.00 82.00 475 HIS A C 1
ATOM 3876 O O . HIS A 1 475 ? 1.970 10.835 -1.571 1.00 82.00 475 HIS A O 1
ATOM 3882 N N . ASN A 1 476 ? 0.706 8.993 -1.357 1.00 84.31 476 ASN A N 1
ATOM 3883 C CA . ASN A 1 476 ? 0.800 8.638 -2.780 1.00 84.31 476 ASN A CA 1
ATOM 3884 C C . ASN A 1 476 ? 0.240 9.754 -3.681 1.00 84.31 476 ASN A C 1
ATOM 3886 O O . ASN A 1 476 ? 0.856 10.134 -4.675 1.00 84.31 476 ASN A O 1
ATOM 3890 N N . ARG A 1 477 ? -0.913 10.323 -3.299 1.00 87.81 477 ARG A N 1
ATOM 3891 C CA . ARG A 1 477 ? -1.531 11.439 -4.026 1.00 87.81 477 ARG A CA 1
ATOM 3892 C C . ARG A 1 477 ? -0.637 12.676 -4.021 1.00 87.81 477 ARG A C 1
ATOM 3894 O O . ARG A 1 477 ? -0.340 13.222 -5.077 1.00 87.81 477 ARG A O 1
ATOM 3901 N N . ALA A 1 478 ? -0.173 13.092 -2.849 1.00 90.88 478 ALA A N 1
ATOM 3902 C CA . ALA A 1 478 ? 0.634 14.295 -2.725 1.00 90.88 478 ALA A CA 1
ATOM 3903 C C . ALA A 1 478 ? 2.013 14.156 -3.390 1.00 90.88 478 ALA A C 1
ATOM 3905 O O . ALA A 1 478 ? 2.401 15.007 -4.185 1.00 90.88 478 ALA A O 1
ATOM 3906 N N . GLN A 1 479 ? 2.732 13.068 -3.118 1.00 91.75 479 GLN A N 1
ATOM 3907 C CA . GLN A 1 479 ? 4.113 12.908 -3.564 1.00 91.75 479 GLN A CA 1
ATOM 3908 C C . GLN A 1 479 ? 4.219 12.388 -5.003 1.00 91.75 479 GLN A C 1
ATOM 3910 O O . GLN A 1 479 ? 4.890 12.986 -5.838 1.00 91.75 479 GLN A O 1
ATOM 3915 N N . THR A 1 480 ? 3.558 11.274 -5.322 1.00 91.88 480 THR A N 1
ATOM 3916 C CA . THR A 1 480 ? 3.711 10.622 -6.633 1.00 91.88 480 THR A CA 1
ATOM 3917 C C . THR A 1 480 ? 2.828 11.271 -7.696 1.00 91.88 480 THR A C 1
ATOM 3919 O O . THR A 1 480 ? 3.307 11.579 -8.789 1.00 91.88 480 THR A O 1
ATOM 3922 N N . MET A 1 481 ? 1.554 11.548 -7.392 1.00 91.62 481 MET A N 1
ATOM 3923 C CA . MET A 1 481 ? 0.654 12.136 -8.394 1.00 91.62 481 MET A CA 1
ATOM 3924 C C . MET A 1 481 ? 0.888 13.634 -8.597 1.00 91.62 481 MET A C 1
ATOM 3926 O O . MET A 1 481 ? 0.974 14.055 -9.748 1.00 91.62 481 MET A O 1
ATOM 3930 N N . ILE A 1 482 ? 0.990 14.425 -7.522 1.00 94.06 482 ILE A N 1
ATOM 3931 C CA . ILE A 1 482 ? 1.041 15.898 -7.606 1.00 94.06 482 ILE A CA 1
ATOM 3932 C C . ILE A 1 482 ? 2.478 16.424 -7.694 1.00 94.06 482 ILE A C 1
ATOM 3934 O O . ILE A 1 482 ? 2.778 17.207 -8.594 1.00 94.06 482 ILE A O 1
ATOM 3938 N N . LEU A 1 483 ? 3.366 15.998 -6.789 1.00 93.94 483 LEU A N 1
ATOM 3939 C CA . LEU A 1 483 ? 4.757 16.470 -6.758 1.00 93.94 483 LEU A CA 1
ATOM 3940 C C . LEU A 1 483 ? 5.636 15.808 -7.834 1.00 93.94 483 LEU A C 1
ATOM 3942 O O . LEU A 1 483 ? 6.620 16.395 -8.263 1.00 93.94 483 LEU A O 1
ATOM 3946 N N . GLY A 1 484 ? 5.272 14.609 -8.298 1.00 94.31 484 GLY A N 1
ATOM 3947 C CA . GLY A 1 484 ? 6.013 13.885 -9.335 1.00 94.31 484 GLY A CA 1
ATOM 3948 C C . GLY A 1 484 ? 7.248 13.136 -8.829 1.00 94.31 484 GLY A C 1
ATOM 3949 O O . GLY A 1 484 ? 8.061 12.697 -9.634 1.00 94.31 484 GLY A O 1
ATOM 3950 N N . ILE A 1 485 ? 7.386 12.945 -7.515 1.00 95.00 485 ILE A N 1
ATOM 3951 C CA . ILE A 1 485 ? 8.451 12.124 -6.926 1.00 95.00 485 ILE A CA 1
ATOM 3952 C C . ILE A 1 485 ? 7.885 10.723 -6.684 1.00 95.00 485 ILE A C 1
ATOM 3954 O O . ILE A 1 485 ? 6.994 10.523 -5.848 1.00 95.00 485 ILE A O 1
ATOM 3958 N N . ASN A 1 486 ? 8.362 9.733 -7.437 1.00 92.38 486 ASN A N 1
ATOM 3959 C CA . ASN A 1 486 ? 7.815 8.383 -7.362 1.00 92.38 486 ASN A CA 1
ATOM 3960 C C . ASN A 1 486 ? 8.216 7.683 -6.054 1.00 92.38 486 ASN A C 1
ATOM 3962 O O . ASN A 1 486 ? 9.371 7.308 -5.853 1.00 92.38 486 ASN A O 1
ATOM 3966 N N . GLN A 1 487 ? 7.232 7.429 -5.188 1.00 89.12 487 GLN A N 1
ATOM 3967 C CA . GLN A 1 487 ? 7.460 6.805 -3.887 1.00 89.12 487 GLN A CA 1
ATOM 3968 C C . GLN A 1 487 ? 7.985 5.363 -3.998 1.00 89.12 487 GLN A C 1
ATOM 3970 O O . GLN A 1 487 ? 8.679 4.905 -3.095 1.00 89.12 487 GLN A O 1
ATOM 3975 N N . LEU A 1 488 ? 7.676 4.638 -5.084 1.00 91.38 488 LEU A N 1
ATOM 3976 C CA . LEU A 1 488 ? 8.119 3.244 -5.258 1.00 91.38 488 LEU A CA 1
ATOM 3977 C C . LEU A 1 488 ? 9.639 3.140 -5.385 1.00 91.38 488 LEU A C 1
ATOM 3979 O O . LEU A 1 488 ? 10.217 2.126 -5.007 1.00 91.38 488 LEU A O 1
ATOM 3983 N N . THR A 1 489 ? 10.257 4.175 -5.948 1.00 94.12 489 THR A N 1
ATOM 3984 C CA . THR A 1 489 ? 11.669 4.191 -6.332 1.00 94.12 489 THR A CA 1
ATOM 3985 C C . THR A 1 489 ? 12.492 5.183 -5.527 1.00 94.12 489 THR A C 1
ATOM 3987 O O . THR A 1 489 ? 13.689 5.263 -5.752 1.00 94.12 489 THR A O 1
ATOM 3990 N N . THR A 1 490 ? 11.884 5.935 -4.603 1.00 94.69 490 THR A N 1
ATOM 3991 C CA . THR A 1 490 ? 12.612 6.931 -3.807 1.00 94.69 490 THR A CA 1
ATOM 3992 C C . THR A 1 490 ? 13.704 6.256 -2.973 1.00 94.69 490 THR A C 1
ATOM 3994 O O . THR A 1 490 ? 13.398 5.412 -2.129 1.00 94.69 490 THR A O 1
ATOM 3997 N N . GLY A 1 491 ? 14.960 6.639 -3.203 1.00 95.38 491 GLY A N 1
ATOM 3998 C CA . GLY A 1 491 ? 16.142 6.100 -2.529 1.00 95.38 491 GLY A CA 1
ATOM 3999 C C . GLY A 1 491 ? 16.615 4.750 -3.071 1.00 95.38 491 GLY A C 1
ATOM 4000 O O . GLY A 1 491 ? 17.571 4.181 -2.544 1.00 95.38 491 GLY A O 1
ATOM 4001 N N . LEU A 1 492 ? 15.951 4.210 -4.098 1.00 97.06 492 LEU A N 1
ATOM 4002 C CA . LEU A 1 492 ? 16.276 2.905 -4.667 1.00 97.06 492 LEU A CA 1
ATOM 4003 C C . LEU A 1 492 ? 17.603 2.934 -5.430 1.00 97.06 492 LEU A C 1
ATOM 4005 O O . LEU A 1 492 ? 18.363 1.971 -5.361 1.00 97.06 492 LEU A O 1
ATOM 4009 N N . PHE A 1 493 ? 17.881 4.007 -6.168 1.00 97.62 493 PHE A N 1
ATOM 4010 C CA . PHE A 1 493 ? 19.048 4.078 -7.046 1.00 97.62 493 PHE A CA 1
ATOM 4011 C C . PHE A 1 493 ? 20.319 4.392 -6.266 1.00 97.62 493 PHE A C 1
ATOM 4013 O O . PHE A 1 493 ? 21.348 3.764 -6.518 1.00 97.62 493 PHE A O 1
ATOM 4020 N N . ARG A 1 494 ? 20.227 5.245 -5.239 1.00 97.56 494 ARG A N 1
ATOM 4021 C CA . ARG A 1 494 ? 21.295 5.389 -4.235 1.00 97.56 494 ARG A CA 1
ATOM 4022 C C . ARG A 1 494 ? 21.584 4.076 -3.528 1.00 97.56 494 ARG A C 1
ATOM 4024 O O . ARG A 1 494 ? 22.739 3.688 -3.431 1.00 97.56 494 ARG A O 1
ATOM 4031 N N . ALA A 1 495 ? 20.551 3.338 -3.120 1.00 97.62 495 ALA A N 1
ATOM 4032 C CA . ALA A 1 495 ? 20.746 2.039 -2.481 1.00 97.62 495 ALA A CA 1
ATOM 4033 C C . ALA A 1 495 ? 21.433 1.018 -3.402 1.00 97.62 495 ALA A C 1
ATOM 4035 O O . ALA A 1 495 ? 22.250 0.233 -2.931 1.00 97.62 495 ALA A O 1
ATOM 4036 N N . LEU A 1 496 ? 21.143 1.033 -4.709 1.00 97.00 496 LEU A N 1
ATOM 4037 C CA . LEU A 1 496 ? 21.852 0.199 -5.686 1.00 97.00 496 LEU A CA 1
ATOM 4038 C C . LEU A 1 496 ? 23.326 0.601 -5.823 1.00 97.00 496 LEU A C 1
ATOM 4040 O O . LEU A 1 496 ? 24.174 -0.282 -5.916 1.00 97.00 496 LEU A O 1
ATOM 4044 N N . LYS A 1 497 ? 23.632 1.905 -5.803 1.00 96.12 497 LYS A N 1
ATOM 4045 C CA . LYS A 1 497 ? 25.007 2.422 -5.835 1.00 96.12 497 LYS A CA 1
ATOM 4046 C C . LYS A 1 497 ? 25.778 2.079 -4.561 1.00 96.12 497 LYS A C 1
ATOM 4048 O O . LYS A 1 497 ? 26.839 1.483 -4.667 1.00 96.12 497 LYS A O 1
ATOM 4053 N N . GLU A 1 498 ? 25.219 2.363 -3.386 1.00 95.88 498 GLU A N 1
ATOM 4054 C CA . GLU A 1 498 ? 25.826 2.015 -2.092 1.00 95.88 498 GLU A CA 1
ATOM 4055 C C . GLU A 1 498 ? 26.041 0.504 -1.960 1.00 95.88 498 GLU A C 1
ATOM 4057 O O . GLU A 1 498 ? 27.089 0.067 -1.490 1.00 95.88 498 GLU A O 1
ATOM 4062 N N . PHE A 1 499 ? 25.075 -0.306 -2.409 1.00 95.56 499 PHE A N 1
ATOM 4063 C CA . PHE A 1 499 ? 25.249 -1.752 -2.448 1.00 95.56 499 PHE A CA 1
ATOM 4064 C C . PHE A 1 499 ? 26.375 -2.149 -3.401 1.00 95.56 499 PHE A C 1
ATOM 4066 O O . PHE A 1 499 ? 27.186 -2.982 -3.025 1.00 95.56 499 PHE A O 1
ATOM 4073 N N . ALA A 1 500 ? 26.452 -1.569 -4.602 1.00 93.31 500 ALA A N 1
ATOM 4074 C CA . ALA A 1 500 ? 27.518 -1.889 -5.545 1.00 93.31 500 ALA A CA 1
ATOM 4075 C C . ALA A 1 500 ? 28.907 -1.584 -4.965 1.00 93.31 500 ALA A C 1
ATOM 4077 O O . ALA A 1 500 ? 29.756 -2.469 -4.963 1.00 93.31 500 ALA A O 1
ATOM 4078 N N . ASP A 1 501 ? 29.079 -0.391 -4.394 1.00 92.94 501 ASP A N 1
ATOM 4079 C CA . ASP A 1 501 ? 30.340 0.067 -3.799 1.00 92.94 501 ASP A CA 1
ATOM 4080 C C . ASP A 1 501 ? 30.749 -0.803 -2.599 1.00 92.94 501 ASP A C 1
ATOM 4082 O O . ASP A 1 501 ? 31.916 -1.145 -2.414 1.00 92.94 501 ASP A O 1
ATOM 4086 N N . ALA A 1 502 ? 29.778 -1.244 -1.792 1.00 91.31 502 ALA A N 1
ATOM 4087 C CA . ALA A 1 502 ? 30.032 -2.155 -0.678 1.00 91.31 502 ALA A CA 1
ATOM 4088 C C . ALA A 1 502 ? 30.512 -3.553 -1.124 1.00 91.31 502 ALA A C 1
ATOM 4090 O O . ALA A 1 502 ? 31.046 -4.298 -0.301 1.00 91.31 502 ALA A O 1
ATOM 4091 N N . GLN A 1 503 ? 30.316 -3.921 -2.396 1.00 87.50 503 GLN A N 1
ATOM 4092 C CA . GLN A 1 503 ? 30.696 -5.219 -2.963 1.00 87.50 503 GLN A CA 1
ATOM 4093 C C . GLN A 1 503 ? 31.913 -5.145 -3.898 1.00 87.50 503 GLN A C 1
ATOM 4095 O O . GLN A 1 503 ? 32.211 -6.143 -4.552 1.00 87.50 503 GLN A O 1
ATOM 4100 N N . ASP A 1 504 ? 32.646 -4.026 -3.946 1.00 70.00 504 ASP A N 1
ATOM 4101 C CA . ASP A 1 504 ? 33.781 -3.815 -4.868 1.00 70.00 504 ASP A CA 1
ATOM 4102 C C . ASP A 1 504 ? 34.893 -4.887 -4.773 1.00 70.00 504 ASP A C 1
ATOM 4104 O O . ASP A 1 504 ? 35.665 -5.074 -5.712 1.00 70.00 504 ASP A O 1
ATOM 4108 N N . ASN A 1 505 ? 34.943 -5.651 -3.675 1.00 67.12 505 ASN A N 1
ATOM 4109 C CA . ASN A 1 505 ? 35.897 -6.747 -3.453 1.00 67.12 505 ASN A CA 1
ATOM 4110 C C . ASN A 1 505 ? 35.414 -8.133 -3.938 1.00 67.12 505 ASN A C 1
ATOM 4112 O O . ASN A 1 505 ? 36.152 -9.114 -3.829 1.00 67.12 505 ASN A O 1
ATOM 4116 N N . VAL A 1 506 ? 34.178 -8.251 -4.429 1.00 61.19 506 VAL A N 1
ATOM 4117 C CA . VAL A 1 506 ? 33.541 -9.507 -4.865 1.00 61.19 506 VAL A CA 1
ATOM 4118 C C . VAL A 1 506 ? 33.231 -9.419 -6.366 1.00 61.19 506 VAL A C 1
ATOM 4120 O O . VAL A 1 506 ? 33.220 -8.339 -6.950 1.00 61.19 506 VAL A O 1
ATOM 4123 N N . THR A 1 507 ? 33.026 -10.565 -7.025 1.00 61.12 507 THR A N 1
ATOM 4124 C CA . THR A 1 507 ? 32.553 -10.698 -8.418 1.00 61.12 507 THR A CA 1
ATOM 4125 C C . THR A 1 507 ? 31.646 -9.539 -8.849 1.00 61.12 507 THR A C 1
ATOM 4127 O O . THR A 1 507 ? 30.736 -9.197 -8.104 1.00 61.12 507 THR A O 1
ATOM 4130 N N . SER A 1 508 ? 31.877 -8.980 -10.051 1.00 82.00 508 SER A N 1
ATOM 4131 C CA . SER A 1 508 ? 31.190 -7.803 -10.626 1.00 82.00 508 SER A CA 1
ATOM 4132 C C . SER A 1 508 ? 29.881 -7.428 -9.915 1.00 82.00 508 SER A C 1
ATOM 4134 O O . SER A 1 508 ? 28.868 -8.105 -10.093 1.00 82.00 508 SER A O 1
ATOM 4136 N N . ALA A 1 509 ? 29.876 -6.332 -9.148 1.00 84.81 509 ALA A N 1
ATOM 4137 C CA . ALA A 1 509 ? 28.711 -5.855 -8.392 1.00 84.81 509 ALA A CA 1
ATOM 4138 C C . ALA A 1 509 ? 27.416 -5.784 -9.229 1.00 84.81 509 ALA A C 1
ATOM 4140 O O . ALA A 1 509 ? 26.314 -6.056 -8.748 1.00 84.81 509 ALA A O 1
ATOM 4141 N N . ARG A 1 510 ? 27.551 -5.502 -10.531 1.00 87.56 510 ARG A N 1
ATOM 4142 C CA . ARG A 1 510 ? 26.457 -5.543 -11.509 1.00 87.56 510 ARG A CA 1
ATOM 4143 C C . ARG A 1 510 ? 25.787 -6.919 -11.598 1.00 87.56 510 ARG A C 1
ATOM 4145 O O . ARG A 1 510 ? 24.562 -6.980 -11.680 1.00 87.56 510 ARG A O 1
ATOM 4152 N N . LEU A 1 511 ? 26.563 -8.002 -11.588 1.00 89.31 511 LEU A N 1
ATOM 4153 C CA . LEU A 1 511 ? 26.056 -9.375 -11.605 1.00 89.31 511 LEU A CA 1
ATOM 4154 C C . LEU A 1 511 ? 25.290 -9.686 -10.315 1.00 89.31 511 LEU A C 1
ATOM 4156 O O . LEU A 1 511 ? 24.176 -10.199 -10.383 1.00 89.31 511 LEU A O 1
ATOM 4160 N N . LEU A 1 512 ? 25.826 -9.289 -9.155 1.00 92.12 512 LEU A N 1
ATOM 4161 C CA . LEU A 1 512 ? 25.140 -9.456 -7.868 1.00 92.12 512 LEU A CA 1
ATOM 4162 C C . LEU A 1 512 ? 23.790 -8.731 -7.852 1.00 92.12 512 LEU A C 1
ATOM 4164 O O . LEU A 1 512 ? 22.783 -9.313 -7.453 1.00 92.12 512 LEU A O 1
ATOM 4168 N N . ILE A 1 513 ? 23.731 -7.499 -8.364 1.00 93.94 513 ILE A N 1
ATOM 4169 C CA . ILE A 1 513 ? 22.465 -6.770 -8.516 1.00 93.94 513 ILE A CA 1
ATOM 4170 C C . ILE A 1 513 ? 21.488 -7.556 -9.404 1.00 93.94 513 ILE A C 1
ATOM 4172 O O . ILE A 1 513 ? 20.324 -7.735 -9.039 1.00 93.94 513 ILE A O 1
ATOM 4176 N N . GLN A 1 514 ? 21.948 -8.056 -10.552 1.00 92.00 514 GLN A N 1
ATOM 4177 C CA . GLN A 1 514 ? 21.108 -8.787 -11.503 1.00 92.00 514 GLN A CA 1
ATOM 4178 C C . GLN A 1 514 ? 20.597 -10.133 -10.977 1.00 92.00 514 GLN A C 1
ATOM 4180 O O . GLN A 1 514 ? 19.493 -10.533 -11.338 1.00 92.00 514 GLN A O 1
ATOM 4185 N N . GLU A 1 515 ? 21.377 -10.844 -10.168 1.00 90.88 515 GLU A N 1
ATOM 4186 C CA . GLU A 1 515 ? 21.048 -12.204 -9.726 1.00 90.88 515 GLU A CA 1
ATOM 4187 C C . GLU A 1 515 ? 20.424 -12.262 -8.333 1.00 90.88 515 GLU A C 1
ATOM 4189 O O . GLU A 1 515 ? 19.641 -13.169 -8.055 1.00 90.88 515 GLU A O 1
ATOM 4194 N N . ARG A 1 516 ? 20.758 -11.310 -7.456 1.00 92.56 516 ARG A N 1
ATOM 4195 C CA . ARG A 1 516 ? 20.405 -11.354 -6.029 1.00 92.56 516 ARG A CA 1
ATOM 4196 C C . ARG A 1 516 ? 19.485 -10.222 -5.592 1.00 92.56 516 ARG A C 1
ATOM 4198 O O . ARG A 1 516 ? 18.827 -10.355 -4.570 1.00 92.56 516 ARG A O 1
ATOM 4205 N N . ILE A 1 517 ? 19.398 -9.125 -6.351 1.00 95.38 517 ILE A N 1
ATOM 4206 C CA . ILE A 1 517 ? 18.592 -7.954 -5.966 1.00 95.38 517 ILE A CA 1
ATOM 4207 C C . ILE A 1 517 ? 17.355 -7.794 -6.851 1.00 95.38 517 ILE A C 1
ATOM 4209 O O . ILE A 1 517 ? 16.220 -7.863 -6.371 1.00 95.38 517 ILE A O 1
ATOM 4213 N N . LEU A 1 518 ? 17.551 -7.603 -8.158 1.00 95.38 518 LEU A N 1
ATOM 4214 C CA . LEU A 1 518 ? 16.465 -7.324 -9.102 1.00 95.38 518 LEU A CA 1
ATOM 4215 C C . LEU A 1 518 ? 15.362 -8.396 -9.145 1.00 95.38 518 LEU A C 1
ATOM 4217 O O . LEU A 1 518 ? 14.198 -7.997 -9.257 1.00 95.38 518 LEU A O 1
ATOM 4221 N N . PRO A 1 519 ? 15.638 -9.709 -8.984 1.00 92.25 519 PRO A N 1
ATOM 4222 C CA . PRO A 1 519 ? 14.593 -10.738 -8.966 1.00 92.25 519 PRO A CA 1
ATOM 4223 C C . PRO A 1 519 ? 13.532 -10.546 -7.874 1.00 92.25 519 PRO A C 1
ATOM 4225 O O . PRO A 1 519 ? 12.394 -10.986 -8.036 1.00 92.25 519 PRO A O 1
ATOM 4228 N N . PHE A 1 520 ? 13.855 -9.836 -6.791 1.00 90.81 520 PHE A N 1
ATOM 4229 C CA . PHE A 1 520 ? 12.927 -9.585 -5.687 1.00 90.81 520 PHE A CA 1
ATOM 4230 C C . PHE A 1 520 ? 12.159 -8.258 -5.805 1.00 90.81 520 PHE A C 1
ATOM 4232 O O . PHE A 1 520 ? 11.194 -8.045 -5.070 1.00 90.81 520 PHE A O 1
ATOM 4239 N N . LEU A 1 521 ? 12.538 -7.365 -6.728 1.00 93.81 521 LEU A N 1
ATOM 4240 C CA . LEU A 1 521 ? 11.891 -6.058 -6.908 1.00 93.81 521 LEU A CA 1
ATOM 4241 C C . LEU A 1 521 ? 10.699 -6.118 -7.882 1.00 93.81 521 LEU A C 1
ATOM 4243 O O . LEU A 1 521 ? 10.692 -6.932 -8.800 1.00 93.81 521 LEU A O 1
ATOM 4247 N N . PRO A 1 522 ? 9.677 -5.258 -7.770 1.00 92.75 522 PRO A N 1
ATOM 4248 C CA . PRO A 1 522 ? 8.577 -5.200 -8.738 1.00 92.75 522 PRO A CA 1
ATOM 4249 C C . PRO A 1 522 ? 8.980 -4.411 -10.001 1.00 92.75 522 PRO A C 1
ATOM 4251 O O . PRO A 1 522 ? 8.543 -3.286 -10.231 1.00 92.75 522 PRO A O 1
ATOM 4254 N N . VAL A 1 523 ? 9.873 -4.989 -10.811 1.00 94.94 523 VAL A N 1
ATOM 4255 C CA . VAL A 1 523 ? 10.555 -4.321 -11.937 1.00 94.94 523 VAL A CA 1
ATOM 4256 C C . VAL A 1 523 ? 9.601 -3.729 -12.974 1.00 94.94 523 VAL A C 1
ATOM 4258 O O . VAL A 1 523 ? 9.821 -2.613 -13.443 1.00 94.94 523 VAL A O 1
ATOM 4261 N N . TYR A 1 524 ? 8.532 -4.449 -13.320 1.00 94.06 524 TYR A N 1
ATOM 4262 C CA . TYR A 1 524 ? 7.550 -3.953 -14.283 1.00 94.06 524 TYR A CA 1
ATOM 4263 C C . TYR A 1 524 ? 6.890 -2.680 -13.753 1.00 94.06 524 TYR A C 1
ATOM 4265 O O . TYR A 1 524 ? 6.816 -1.668 -14.449 1.00 94.06 524 TYR A O 1
ATOM 4273 N N . GLU A 1 525 ? 6.417 -2.722 -12.509 1.00 93.00 525 GLU A N 1
ATOM 4274 C CA . GLU A 1 525 ? 5.728 -1.607 -11.875 1.00 93.00 525 GLU A CA 1
ATOM 4275 C C . GLU A 1 525 ? 6.670 -0.426 -11.664 1.00 93.00 525 GLU A C 1
ATOM 4277 O O . GLU A 1 525 ? 6.251 0.699 -11.902 1.00 93.00 525 GLU A O 1
ATOM 4282 N N . ILE A 1 526 ? 7.938 -0.674 -11.317 1.00 95.94 526 ILE A N 1
ATOM 4283 C CA . ILE A 1 526 ? 8.984 0.352 -11.225 1.00 95.94 526 ILE A CA 1
ATOM 4284 C C . ILE A 1 526 ? 9.120 1.105 -12.551 1.00 95.94 526 ILE A C 1
ATOM 4286 O O . ILE A 1 526 ? 8.949 2.324 -12.571 1.00 95.94 526 ILE A O 1
ATOM 4290 N N . LEU A 1 527 ? 9.356 0.399 -13.663 1.00 96.94 527 LEU A N 1
ATOM 4291 C CA . LEU A 1 527 ? 9.504 1.024 -14.983 1.00 96.94 527 LEU A CA 1
ATOM 4292 C C . LEU A 1 527 ? 8.231 1.772 -15.395 1.00 96.94 527 LEU A C 1
ATOM 4294 O O . LEU A 1 527 ? 8.292 2.908 -15.868 1.00 96.94 527 LEU A O 1
ATOM 4298 N N . HIS A 1 528 ? 7.069 1.160 -15.168 1.00 94.75 528 HIS A N 1
ATOM 4299 C CA . HIS A 1 528 ? 5.777 1.751 -15.492 1.00 94.75 528 HIS A CA 1
ATOM 4300 C C . HIS A 1 528 ? 5.512 3.037 -14.699 1.00 94.75 528 HIS A C 1
ATOM 4302 O O . HIS A 1 528 ? 5.154 4.061 -15.281 1.00 94.75 528 HIS A O 1
ATOM 4308 N N . THR A 1 529 ? 5.715 3.028 -13.380 1.00 93.75 529 THR A N 1
ATOM 4309 C CA . THR A 1 529 ? 5.432 4.194 -12.535 1.00 93.75 529 THR A CA 1
ATOM 4310 C C . THR A 1 529 ? 6.465 5.296 -12.709 1.00 93.75 529 THR A C 1
ATOM 4312 O O . THR A 1 529 ? 6.089 6.462 -12.656 1.00 93.75 529 THR A O 1
ATOM 4315 N N . LEU A 1 530 ? 7.738 4.957 -12.956 1.00 96.06 530 LEU A N 1
ATOM 4316 C CA . LEU A 1 530 ? 8.755 5.947 -13.318 1.00 96.06 530 LEU A CA 1
ATOM 4317 C C . LEU A 1 530 ? 8.321 6.700 -14.568 1.00 96.06 530 LEU A C 1
ATOM 4319 O O . LEU A 1 530 ? 8.206 7.919 -14.549 1.00 96.06 530 LEU A O 1
ATOM 4323 N N . ARG A 1 531 ? 7.980 5.965 -15.625 1.00 95.56 531 ARG A N 1
ATOM 4324 C CA . ARG A 1 531 ? 7.546 6.554 -16.886 1.00 95.56 531 ARG A CA 1
ATOM 4325 C C . ARG A 1 531 ? 6.319 7.457 -16.734 1.00 95.56 531 ARG A C 1
ATOM 4327 O O . ARG A 1 531 ? 6.258 8.511 -17.360 1.00 95.56 531 ARG A O 1
ATOM 4334 N N . LEU A 1 532 ? 5.319 7.027 -15.962 1.00 94.38 532 LEU A N 1
ATOM 4335 C CA . LEU A 1 532 ? 4.070 7.777 -15.809 1.00 94.38 532 LEU A CA 1
ATOM 4336 C C . LEU A 1 532 ? 4.200 8.985 -14.885 1.00 94.38 532 LEU A C 1
ATOM 4338 O O . LEU A 1 532 ? 3.628 10.035 -15.179 1.00 94.38 532 LEU A O 1
ATOM 4342 N N . TYR A 1 533 ? 4.891 8.824 -13.757 1.00 94.06 533 TYR A N 1
ATOM 4343 C CA . TYR A 1 533 ? 4.818 9.781 -12.663 1.00 94.06 533 TYR A CA 1
ATOM 4344 C C . TYR A 1 533 ? 6.107 10.546 -12.401 1.00 94.06 533 TYR A C 1
ATOM 4346 O O . TYR A 1 533 ? 6.002 11.665 -11.898 1.00 94.06 533 TYR A O 1
ATOM 4354 N N . GLN A 1 534 ? 7.283 10.004 -12.719 1.00 95.62 534 GLN A N 1
ATOM 4355 C CA . GLN A 1 534 ? 8.536 10.654 -12.352 1.00 95.62 534 GLN A CA 1
ATOM 4356 C C . GLN A 1 534 ? 8.702 11.980 -13.100 1.00 95.62 534 GLN A C 1
ATOM 4358 O O . GLN A 1 534 ? 8.747 12.031 -14.329 1.00 95.62 534 GLN A O 1
ATOM 4363 N N . ASP A 1 535 ? 8.802 13.064 -12.340 1.00 95.56 535 ASP A N 1
ATOM 4364 C CA . ASP A 1 535 ? 9.248 14.355 -12.838 1.00 95.56 535 ASP A CA 1
ATOM 4365 C C . ASP A 1 535 ? 10.779 14.369 -12.848 1.00 95.56 535 ASP A C 1
ATOM 4367 O O . ASP A 1 535 ? 11.423 14.573 -11.822 1.00 95.56 535 ASP A O 1
ATOM 4371 N N . VAL A 1 536 ? 11.358 14.064 -14.010 1.00 92.81 536 VAL A N 1
ATOM 4372 C CA . VAL A 1 536 ? 12.813 13.922 -14.197 1.00 92.81 536 VAL A CA 1
ATOM 4373 C C . VAL A 1 536 ? 13.551 15.236 -13.929 1.00 92.81 536 VAL A C 1
ATOM 4375 O O . VAL A 1 536 ? 14.655 15.220 -13.401 1.00 92.81 536 VAL A O 1
ATOM 4378 N N . ASN A 1 537 ? 12.921 16.373 -14.234 1.00 92.19 537 ASN A N 1
ATOM 4379 C CA . ASN A 1 537 ? 13.538 17.694 -14.096 1.00 92.19 537 ASN A CA 1
ATOM 4380 C C . ASN A 1 537 ? 13.193 18.379 -12.768 1.00 92.19 537 ASN A C 1
ATOM 4382 O O . ASN A 1 537 ? 13.589 19.525 -12.563 1.00 92.19 537 ASN A O 1
ATOM 4386 N N . LEU A 1 538 ? 12.414 17.720 -11.899 1.00 93.50 538 LEU A N 1
ATOM 4387 C CA . LEU A 1 538 ? 11.894 18.306 -10.663 1.00 93.50 538 LEU A CA 1
ATOM 4388 C C . LEU A 1 538 ? 11.254 19.694 -10.880 1.00 93.50 538 LEU A C 1
ATOM 4390 O O . LEU A 1 538 ? 11.418 20.587 -10.045 1.00 93.50 538 LEU A O 1
ATOM 4394 N N . GLU A 1 539 ? 10.521 19.891 -11.981 1.00 94.50 539 GLU A N 1
ATOM 4395 C CA . GLU A 1 539 ? 9.850 21.152 -12.342 1.00 94.50 539 GLU A CA 1
ATOM 4396 C C . GLU A 1 539 ? 8.983 21.674 -11.189 1.00 94.50 539 GLU A C 1
ATOM 4398 O O . GLU A 1 539 ? 8.975 22.871 -10.904 1.00 94.50 539 GLU A O 1
ATOM 4403 N N . PHE A 1 540 ? 8.297 20.772 -10.486 1.00 94.00 540 PHE A N 1
ATOM 4404 C CA . PHE A 1 540 ? 7.378 21.136 -9.406 1.00 94.00 540 PHE A CA 1
ATOM 4405 C C . PHE A 1 540 ? 8.039 21.244 -8.025 1.00 94.00 540 PHE A C 1
ATOM 4407 O O . PHE A 1 540 ? 7.541 21.965 -7.163 1.00 94.00 540 PHE A O 1
ATOM 4414 N N . PHE A 1 541 ? 9.159 20.551 -7.796 1.00 93.81 541 PHE A N 1
ATOM 4415 C CA . PHE A 1 541 ? 9.865 20.582 -6.509 1.00 93.81 541 PHE A CA 1
ATOM 4416 C C . PHE A 1 541 ? 10.932 21.683 -6.442 1.00 93.81 541 PHE A C 1
ATOM 4418 O O . PHE A 1 541 ? 11.136 22.276 -5.384 1.00 93.81 541 PHE A O 1
ATOM 4425 N N . THR A 1 542 ? 11.583 22.005 -7.563 1.00 92.31 542 THR A N 1
ATOM 4426 C CA . THR A 1 542 ? 12.665 23.002 -7.637 1.00 92.31 542 THR A CA 1
ATOM 4427 C C . THR A 1 542 ? 12.290 24.360 -7.026 1.00 92.31 542 THR A C 1
ATOM 4429 O O . THR A 1 542 ? 13.100 24.880 -6.256 1.00 92.31 542 THR A O 1
ATOM 4432 N N . PRO A 1 543 ? 11.081 24.921 -7.251 1.00 91.38 543 PRO A N 1
ATOM 4433 C CA . PRO A 1 543 ? 10.682 26.181 -6.619 1.00 91.38 543 PRO A CA 1
ATOM 4434 C C . PRO A 1 543 ? 10.610 26.119 -5.086 1.00 91.38 543 PRO A C 1
ATOM 4436 O O . PRO A 1 543 ? 10.773 27.135 -4.422 1.00 91.38 543 PRO A O 1
ATOM 4439 N N . LEU A 1 544 ? 10.371 24.934 -4.516 1.00 91.88 544 LEU A N 1
ATOM 4440 C CA . LEU A 1 544 ? 10.287 24.722 -3.069 1.00 91.88 544 LEU A CA 1
ATOM 4441 C C . LEU A 1 544 ? 11.646 24.415 -2.438 1.00 91.88 544 LEU A C 1
ATOM 4443 O O . LEU A 1 544 ? 11.792 24.500 -1.221 1.00 91.88 544 LEU A O 1
ATOM 4447 N N . ARG A 1 545 ? 12.649 24.065 -3.248 1.00 89.19 545 ARG A N 1
ATOM 4448 C CA . ARG A 1 545 ? 13.982 23.662 -2.789 1.00 89.19 545 ARG A CA 1
ATOM 4449 C C . ARG A 1 545 ? 14.643 24.725 -1.914 1.00 89.19 545 ARG A C 1
ATOM 4451 O O . ARG A 1 545 ? 15.270 24.393 -0.917 1.00 89.19 545 ARG A O 1
ATOM 4458 N N . THR A 1 546 ? 14.482 25.995 -2.276 1.00 87.81 546 THR A N 1
ATOM 4459 C CA . THR A 1 546 ? 15.059 27.146 -1.563 1.00 87.81 546 THR A CA 1
ATOM 4460 C C . THR A 1 546 ? 14.414 27.408 -0.202 1.00 87.81 546 THR A C 1
ATOM 4462 O O . THR A 1 546 ? 14.959 28.171 0.588 1.00 87.81 546 THR A O 1
ATOM 4465 N N . LEU A 1 547 ? 13.273 26.774 0.086 1.00 90.50 547 LEU A N 1
ATOM 4466 C CA . LEU A 1 547 ? 12.563 26.890 1.361 1.00 90.50 547 LEU A CA 1
ATOM 4467 C C . LEU A 1 547 ? 13.103 25.917 2.417 1.00 90.50 547 LEU A C 1
ATOM 4469 O O . LEU A 1 547 ? 12.730 26.003 3.590 1.00 90.50 547 LEU A O 1
ATOM 4473 N N . PHE A 1 548 ? 13.949 24.970 2.009 1.00 89.25 548 PHE A N 1
ATOM 4474 C CA . PHE A 1 548 ? 14.668 24.089 2.919 1.00 89.25 548 PHE A CA 1
ATOM 4475 C C . PHE A 1 548 ? 15.972 24.746 3.389 1.00 89.25 548 PHE A C 1
ATOM 4477 O O . PHE A 1 548 ? 16.562 25.542 2.655 1.00 89.25 548 PHE A O 1
ATOM 4484 N N . PRO A 1 549 ? 16.447 24.417 4.603 1.00 84.75 549 PRO A N 1
ATOM 4485 C CA . PRO A 1 549 ? 17.722 24.921 5.104 1.00 84.75 549 PRO A CA 1
ATOM 4486 C C . PRO A 1 549 ? 18.880 24.568 4.162 1.00 84.75 549 PRO A C 1
ATOM 4488 O O . PRO A 1 549 ? 18.900 23.490 3.563 1.00 84.75 549 PRO A O 1
ATOM 4491 N N . ALA A 1 550 ? 19.864 25.462 4.048 1.00 83.19 550 ALA A N 1
ATOM 4492 C CA . ALA A 1 550 ? 21.072 25.176 3.282 1.00 83.19 550 ALA A CA 1
ATOM 4493 C C . ALA A 1 550 ? 21.780 23.937 3.854 1.00 83.19 550 ALA A C 1
ATOM 4495 O O . ALA A 1 550 ? 21.932 23.813 5.067 1.00 83.19 550 ALA A O 1
ATOM 4496 N N . GLY A 1 551 ? 22.198 23.022 2.976 1.00 83.06 551 GLY A N 1
ATOM 4497 C CA . GLY A 1 551 ? 22.821 21.760 3.383 1.00 83.06 551 GLY A CA 1
ATOM 4498 C C . GLY A 1 551 ? 21.845 20.667 3.833 1.00 83.06 551 GLY A C 1
ATOM 4499 O O . GLY A 1 551 ? 22.310 19.644 4.323 1.00 83.06 551 GLY A O 1
ATOM 4500 N N . ASN A 1 552 ? 20.527 20.841 3.657 1.00 89.31 552 ASN A N 1
ATOM 4501 C CA . ASN A 1 552 ? 19.551 19.795 3.971 1.00 89.31 552 ASN A CA 1
ATOM 4502 C C . ASN A 1 552 ? 19.833 18.517 3.154 1.00 89.31 552 ASN A C 1
ATOM 4504 O O . ASN A 1 552 ? 19.764 18.523 1.917 1.00 89.31 552 ASN A O 1
ATOM 4508 N N . SER A 1 553 ? 20.145 17.423 3.852 1.00 92.38 553 SER A N 1
ATOM 4509 C CA . SER A 1 553 ? 20.629 16.189 3.230 1.00 92.38 553 SER A CA 1
ATOM 4510 C C . SER A 1 553 ? 19.557 15.508 2.380 1.00 92.38 553 SER A C 1
ATOM 4512 O O . SER A 1 553 ? 19.874 14.963 1.326 1.00 92.38 553 SER A O 1
ATOM 4514 N N . ALA A 1 554 ? 18.280 15.636 2.756 1.00 92.56 554 ALA A N 1
ATOM 4515 C CA . ALA A 1 554 ? 17.154 15.058 2.026 1.00 92.56 554 ALA A CA 1
ATOM 4516 C C . ALA A 1 554 ? 17.050 15.590 0.588 1.00 92.56 554 ALA A C 1
ATOM 4518 O O . ALA A 1 554 ? 16.754 14.846 -0.349 1.00 92.56 554 ALA A O 1
ATOM 4519 N N . VAL A 1 555 ? 17.311 16.889 0.405 1.00 93.06 555 VAL A N 1
ATOM 4520 C CA . VAL A 1 555 ? 17.291 17.544 -0.908 1.00 93.06 555 VAL A CA 1
ATOM 4521 C C . VAL A 1 555 ? 18.461 17.073 -1.766 1.00 93.06 555 VAL A C 1
ATOM 4523 O O . VAL A 1 555 ? 18.258 16.769 -2.941 1.00 93.06 555 VAL A O 1
ATOM 4526 N N . ALA A 1 556 ? 19.668 17.011 -1.197 1.00 92.88 556 ALA A N 1
ATOM 4527 C CA . ALA A 1 556 ? 20.858 16.542 -1.907 1.00 92.88 556 ALA A CA 1
ATOM 4528 C C . ALA A 1 556 ? 20.709 15.069 -2.322 1.00 92.88 556 ALA A C 1
ATOM 4530 O O . ALA A 1 556 ? 20.883 14.734 -3.492 1.00 92.88 556 ALA A O 1
ATOM 4531 N N . ALA A 1 557 ? 20.265 14.227 -1.389 1.00 95.06 557 ALA A N 1
ATOM 4532 C CA . ALA A 1 557 ? 19.954 12.823 -1.607 1.00 95.06 557 ALA A CA 1
ATOM 4533 C C . ALA A 1 557 ? 18.920 12.608 -2.721 1.00 95.06 557 ALA A C 1
ATOM 4535 O O . ALA A 1 557 ? 19.084 11.725 -3.556 1.00 95.06 557 ALA A O 1
ATOM 4536 N N . LEU A 1 558 ? 17.860 13.422 -2.776 1.00 95.38 558 LEU A N 1
ATOM 4537 C CA . LEU A 1 558 ? 16.865 13.326 -3.846 1.00 95.38 558 LEU A CA 1
ATOM 4538 C C . LEU A 1 558 ? 17.477 13.591 -5.230 1.00 95.38 558 LEU A C 1
ATOM 4540 O O . LEU A 1 558 ? 17.128 12.898 -6.181 1.00 95.38 558 LEU A O 1
ATOM 4544 N N . HIS A 1 559 ? 18.355 14.591 -5.354 1.00 93.44 559 HIS A N 1
ATOM 4545 C CA . HIS A 1 559 ? 18.998 14.898 -6.636 1.00 93.44 559 HIS A CA 1
ATOM 4546 C C . HIS A 1 559 ? 19.936 13.761 -7.056 1.00 93.44 559 HIS A C 1
ATOM 4548 O O . HIS A 1 559 ? 19.833 13.284 -8.182 1.00 93.44 559 HIS A O 1
ATOM 4554 N N . GLU A 1 560 ? 20.764 13.267 -6.132 1.00 95.31 560 GLU A N 1
ATOM 4555 C CA . GLU A 1 560 ? 21.666 12.137 -6.381 1.00 95.31 560 GLU A CA 1
ATOM 4556 C C . GLU A 1 560 ? 20.897 10.879 -6.830 1.00 95.31 560 GLU A C 1
ATOM 4558 O O . GLU A 1 560 ? 21.272 10.227 -7.804 1.00 95.31 560 GLU A O 1
ATOM 4563 N N . ASP A 1 561 ? 19.775 10.555 -6.177 1.00 96.38 561 ASP A N 1
ATOM 4564 C CA . ASP A 1 561 ? 18.936 9.402 -6.541 1.00 96.38 561 ASP A CA 1
ATOM 4565 C C . ASP A 1 561 ? 18.367 9.516 -7.966 1.00 96.38 561 ASP A C 1
ATOM 4567 O O . ASP A 1 561 ? 18.279 8.517 -8.684 1.00 96.38 561 ASP A O 1
ATOM 4571 N N . LEU A 1 562 ? 18.024 10.729 -8.411 1.00 93.69 562 LEU A N 1
ATOM 4572 C CA . LEU A 1 562 ? 17.524 10.978 -9.766 1.00 93.69 562 LEU A CA 1
ATOM 4573 C C . LEU A 1 562 ? 18.620 10.955 -10.826 1.00 93.69 562 LEU A C 1
ATOM 4575 O O . LEU A 1 562 ? 18.380 10.458 -11.925 1.00 93.69 562 LEU A O 1
ATOM 4579 N N . GLU A 1 563 ? 19.816 11.443 -10.511 1.00 93.81 563 GLU A N 1
ATOM 4580 C CA . GLU A 1 563 ? 20.966 11.355 -11.414 1.00 93.81 563 GLU A CA 1
ATOM 4581 C C . GLU A 1 563 ? 21.362 9.890 -11.651 1.00 93.81 563 GLU A C 1
ATOM 4583 O O . GLU A 1 563 ? 21.551 9.463 -12.795 1.00 93.81 563 GLU A O 1
ATOM 4588 N N . LEU A 1 564 ? 21.383 9.080 -10.586 1.00 96.06 564 LEU A N 1
ATOM 4589 C CA . LEU A 1 564 ? 21.709 7.651 -10.651 1.00 96.06 564 LEU A CA 1
ATOM 4590 C C . LEU A 1 564 ? 20.649 6.818 -11.385 1.00 96.06 564 LEU A C 1
ATOM 4592 O O . LEU A 1 564 ? 20.963 5.761 -11.936 1.00 96.06 564 LEU A O 1
ATOM 4596 N N . MET A 1 565 ? 19.395 7.270 -11.433 1.00 95.00 565 MET A N 1
ATOM 4597 C CA . MET A 1 565 ? 18.283 6.543 -12.055 1.00 95.00 565 MET A CA 1
ATOM 4598 C C . MET A 1 565 ? 18.600 6.069 -13.481 1.00 95.00 565 MET A C 1
ATOM 4600 O O . MET A 1 565 ? 18.378 4.900 -13.816 1.00 95.00 565 MET A O 1
ATOM 4604 N N . HIS A 1 566 ? 19.147 6.949 -14.324 1.00 91.69 566 HIS A N 1
ATOM 4605 C CA . HIS A 1 566 ? 19.431 6.641 -15.729 1.00 91.69 566 HIS A CA 1
ATOM 4606 C C . HIS A 1 566 ? 20.477 5.532 -15.896 1.00 91.69 566 HIS A C 1
ATOM 4608 O O . HIS A 1 566 ? 20.381 4.737 -16.833 1.00 91.69 566 HIS A O 1
ATOM 4614 N N . GLN A 1 567 ? 21.428 5.426 -14.964 1.00 92.88 567 GLN A N 1
ATOM 4615 C CA . GLN A 1 567 ? 22.460 4.390 -14.971 1.00 92.88 567 GLN A CA 1
ATOM 4616 C C . GLN A 1 567 ? 21.874 2.987 -14.751 1.00 92.88 567 GLN A C 1
ATOM 4618 O O . GLN A 1 567 ? 22.363 2.011 -15.325 1.00 92.88 567 GLN A O 1
ATOM 4623 N N . TYR A 1 568 ? 20.820 2.875 -13.937 1.00 95.38 568 TYR A N 1
ATOM 4624 C CA . TYR A 1 568 ? 20.262 1.589 -13.517 1.00 95.38 568 TYR A CA 1
ATOM 4625 C C . TYR A 1 568 ? 19.050 1.127 -14.333 1.00 95.38 568 TYR A C 1
ATOM 4627 O O . TYR A 1 568 ? 18.825 -0.083 -14.403 1.00 95.38 568 TYR A O 1
ATOM 4635 N N . ILE A 1 569 ? 18.301 2.024 -14.994 1.00 95.69 569 ILE A N 1
ATOM 4636 C CA . ILE A 1 569 ? 17.150 1.668 -15.858 1.00 95.69 569 ILE A CA 1
ATOM 4637 C C . ILE A 1 569 ? 17.444 0.489 -16.812 1.00 95.69 569 ILE A C 1
ATOM 4639 O O . ILE A 1 569 ? 16.610 -0.422 -16.875 1.00 95.69 569 ILE A O 1
ATOM 4643 N N . PRO A 1 570 ? 18.605 0.412 -17.498 1.00 95.25 570 PRO A N 1
ATOM 4644 C CA . PRO A 1 570 ? 18.903 -0.715 -18.383 1.00 95.25 570 PRO A CA 1
ATOM 4645 C C . PRO A 1 570 ? 18.912 -2.074 -17.669 1.00 95.25 570 PRO A C 1
ATOM 4647 O O . PRO A 1 570 ? 18.510 -3.083 -18.247 1.00 95.25 570 PRO A O 1
ATOM 4650 N N . LEU A 1 571 ? 19.311 -2.126 -16.391 1.00 95.69 571 LEU A N 1
ATOM 4651 C CA . LEU A 1 571 ? 19.265 -3.364 -15.607 1.00 95.69 571 LEU A CA 1
ATOM 4652 C C . LEU A 1 571 ? 17.826 -3.786 -15.289 1.00 95.69 571 LEU A C 1
ATOM 4654 O O . LEU A 1 571 ? 17.512 -4.974 -15.335 1.00 95.69 571 LEU A O 1
ATOM 4658 N N . PHE A 1 572 ? 16.935 -2.828 -15.022 1.00 97.12 572 PHE A N 1
ATOM 4659 C CA . PHE A 1 572 ? 15.508 -3.106 -14.851 1.00 97.12 572 PHE A CA 1
ATOM 4660 C C . PHE A 1 572 ? 14.887 -3.622 -16.156 1.00 97.12 572 PHE A C 1
ATOM 4662 O O . PHE A 1 572 ? 14.148 -4.601 -16.138 1.00 97.12 572 PHE A O 1
ATOM 4669 N N . GLN A 1 573 ? 15.217 -3.029 -17.305 1.00 96.62 573 GLN A N 1
ATOM 4670 C CA . GLN A 1 573 ? 14.758 -3.528 -18.609 1.00 96.62 573 GLN A CA 1
ATOM 4671 C C . GLN A 1 573 ? 15.284 -4.943 -18.899 1.00 96.62 573 GLN A C 1
ATOM 4673 O O . GLN A 1 573 ? 14.549 -5.788 -19.409 1.00 96.62 573 GLN A O 1
ATOM 4678 N N . TRP A 1 574 ? 16.529 -5.232 -18.517 1.00 95.88 574 TRP A N 1
ATOM 4679 C CA . TRP A 1 574 ? 17.116 -6.566 -18.625 1.00 95.88 574 TRP A CA 1
ATOM 4680 C C . TRP A 1 574 ? 16.356 -7.609 -17.800 1.00 95.88 574 TRP A C 1
ATOM 4682 O O . TRP A 1 574 ? 15.992 -8.672 -18.306 1.00 95.88 574 TRP A O 1
ATOM 4692 N N . GLU A 1 575 ? 16.080 -7.296 -16.534 1.00 97.00 575 GLU A N 1
ATOM 4693 C CA . GLU A 1 575 ? 15.309 -8.172 -15.652 1.00 97.00 575 GLU A CA 1
ATOM 4694 C C . GLU A 1 575 ? 13.856 -8.323 -16.129 1.00 97.00 575 GLU A C 1
ATOM 4696 O O . GLU A 1 575 ? 13.280 -9.408 -16.041 1.00 97.00 575 GLU A O 1
ATOM 4701 N N . LEU A 1 576 ? 13.265 -7.276 -16.715 1.00 96.50 576 LEU A N 1
ATOM 4702 C CA . LEU A 1 576 ? 11.939 -7.357 -17.324 1.00 96.50 576 LEU A CA 1
ATOM 4703 C C . LEU A 1 576 ? 11.895 -8.440 -18.411 1.00 96.50 576 LEU A C 1
ATOM 4705 O O . LEU A 1 576 ? 10.949 -9.223 -18.435 1.00 96.50 576 LEU A O 1
ATOM 4709 N N . LEU A 1 577 ? 12.913 -8.530 -19.274 1.00 95.94 577 LEU A N 1
ATOM 4710 C CA . LEU A 1 577 ? 13.005 -9.580 -20.298 1.00 95.94 577 LEU A CA 1
ATOM 4711 C C . LEU A 1 577 ? 13.155 -10.970 -19.667 1.00 95.94 577 LEU A C 1
ATOM 4713 O O . LEU A 1 57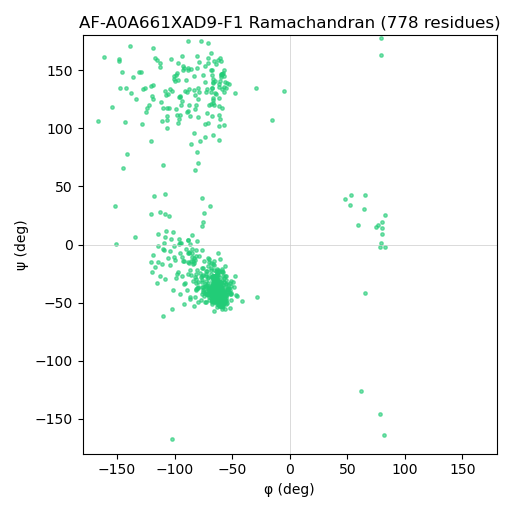7 ? 12.425 -11.889 -20.045 1.00 95.94 577 LEU A O 1
ATOM 4717 N N . LYS A 1 578 ? 14.034 -11.115 -18.664 1.00 95.38 578 LYS A N 1
ATOM 4718 C CA . LYS A 1 578 ? 14.219 -12.379 -17.929 1.00 95.38 578 LYS A CA 1
ATOM 4719 C C . LYS A 1 578 ? 12.906 -12.907 -17.350 1.00 95.38 578 LYS A C 1
ATOM 4721 O O . LYS A 1 578 ? 12.606 -14.089 -17.490 1.00 95.38 578 LYS A O 1
ATOM 4726 N N . ARG A 1 579 ? 12.079 -12.034 -16.769 1.00 93.75 579 ARG A N 1
ATOM 4727 C CA . ARG A 1 579 ? 10.770 -12.404 -16.196 1.00 93.75 579 ARG A CA 1
ATOM 4728 C C . ARG A 1 579 ? 9.742 -12.877 -17.208 1.00 93.75 579 ARG A C 1
ATOM 4730 O O . ARG A 1 579 ? 8.811 -13.575 -16.827 1.00 93.75 579 ARG A O 1
ATOM 4737 N N . HIS A 1 580 ? 9.914 -12.509 -18.472 1.00 94.50 580 HIS A N 1
ATOM 4738 C CA . HIS A 1 580 ? 9.119 -13.046 -19.570 1.00 94.50 580 HIS A CA 1
ATOM 4739 C C . HIS A 1 580 ? 9.690 -14.368 -20.106 1.00 94.50 580 HIS A C 1
ATOM 4741 O O . HIS A 1 580 ? 9.225 -14.842 -21.132 1.00 94.50 580 HIS A O 1
ATOM 4747 N N . GLY A 1 581 ? 10.691 -14.969 -19.452 1.00 93.06 581 GLY A N 1
ATOM 4748 C CA . GLY A 1 581 ? 11.310 -16.228 -19.877 1.00 93.06 581 GLY A CA 1
ATOM 4749 C C . GLY A 1 581 ? 12.337 -16.075 -21.002 1.00 93.06 581 GLY A C 1
ATOM 4750 O O . GLY A 1 581 ? 12.635 -17.047 -21.690 1.00 93.06 581 GLY A O 1
ATOM 4751 N N . LEU A 1 582 ? 12.867 -14.866 -21.221 1.00 94.50 582 LEU A N 1
ATOM 4752 C CA . LEU A 1 582 ? 13.817 -14.584 -22.298 1.00 94.50 582 LEU A CA 1
ATOM 4753 C C . LEU A 1 582 ? 15.266 -14.586 -21.805 1.00 94.50 582 LEU A C 1
ATOM 4755 O O . LEU A 1 582 ? 15.581 -14.084 -20.724 1.00 94.50 582 LEU A O 1
ATOM 4759 N N . VAL A 1 583 ? 16.178 -15.043 -22.664 1.00 93.88 583 VAL A N 1
ATOM 4760 C CA . VAL A 1 583 ? 17.622 -14.862 -22.473 1.00 93.88 583 VAL A CA 1
ATOM 4761 C C . VAL A 1 583 ? 17.982 -13.433 -22.869 1.00 93.88 583 VAL A C 1
ATOM 4763 O O . VAL A 1 583 ? 18.292 -13.157 -24.022 1.00 93.88 583 VAL A O 1
ATOM 4766 N N . ALA A 1 584 ? 17.910 -12.507 -21.912 1.00 92.06 584 ALA A N 1
ATOM 4767 C CA . ALA A 1 584 ? 18.006 -11.066 -22.164 1.00 92.06 584 ALA A CA 1
ATOM 4768 C C . ALA A 1 584 ? 19.195 -10.647 -23.060 1.00 92.06 584 ALA A C 1
ATOM 4770 O O . ALA A 1 584 ? 19.007 -9.812 -23.940 1.00 92.06 584 ALA A O 1
ATOM 4771 N N . ALA A 1 585 ? 20.358 -11.300 -22.939 1.00 92.31 585 ALA A N 1
ATOM 4772 C CA . ALA A 1 585 ? 21.537 -11.027 -23.769 1.00 92.31 585 ALA A CA 1
ATOM 4773 C C . ALA A 1 585 ? 21.297 -11.161 -25.282 1.00 92.31 585 ALA A C 1
ATOM 4775 O O . ALA A 1 585 ? 21.885 -10.419 -26.063 1.00 92.31 585 ALA A O 1
ATOM 4776 N N . GLU A 1 586 ? 20.407 -12.058 -25.713 1.00 94.06 586 GLU A N 1
ATOM 4777 C CA . GLU A 1 586 ? 20.084 -12.247 -27.134 1.00 94.06 586 GLU A CA 1
ATOM 4778 C C . GLU A 1 586 ? 19.195 -11.121 -27.696 1.00 94.06 586 GLU A C 1
ATOM 4780 O O . GLU A 1 586 ? 19.153 -10.891 -28.911 1.00 94.06 586 GLU A O 1
ATOM 4785 N N . PHE A 1 587 ? 18.508 -10.393 -26.812 1.00 95.19 587 PHE A N 1
ATOM 4786 C CA . PHE A 1 587 ? 17.527 -9.350 -27.125 1.00 95.19 587 PHE A CA 1
ATOM 4787 C C . PHE A 1 587 ? 18.063 -7.932 -26.930 1.00 95.19 587 PHE A C 1
ATOM 4789 O O . PHE A 1 587 ? 17.381 -6.963 -27.269 1.00 95.19 587 PHE A O 1
ATOM 4796 N N . THR A 1 588 ? 19.279 -7.801 -26.408 1.00 93.38 588 THR A N 1
ATOM 4797 C CA . THR A 1 588 ? 19.918 -6.515 -26.140 1.00 93.38 588 THR A CA 1
ATOM 4798 C C . THR A 1 588 ? 21.130 -6.252 -27.022 1.00 93.38 588 THR A C 1
ATOM 4800 O O . THR A 1 588 ? 21.825 -7.177 -27.431 1.00 93.38 588 THR A O 1
ATOM 4803 N N . GLU A 1 589 ? 21.416 -4.978 -27.250 1.00 90.38 589 GLU A N 1
ATOM 4804 C CA . GLU A 1 589 ? 22.595 -4.455 -27.928 1.00 90.38 589 GLU A CA 1
ATOM 4805 C C . GLU A 1 589 ? 23.093 -3.225 -27.155 1.00 90.38 589 GLU A C 1
ATOM 4807 O O . GLU A 1 589 ? 22.303 -2.353 -26.786 1.00 90.38 589 GLU A O 1
ATOM 4812 N N . ASN A 1 590 ? 24.391 -3.173 -26.838 1.00 87.00 590 ASN A N 1
ATOM 4813 C CA . ASN A 1 590 ? 24.999 -2.105 -26.026 1.00 87.00 590 ASN A CA 1
ATOM 4814 C C . ASN A 1 590 ? 24.288 -1.858 -24.677 1.00 87.00 590 ASN A C 1
ATOM 4816 O O . ASN A 1 590 ? 24.198 -0.729 -24.201 1.00 87.00 590 ASN A O 1
ATOM 4820 N N . GLY A 1 591 ? 23.753 -2.921 -24.067 1.00 84.69 591 GLY A N 1
ATOM 4821 C CA . GLY A 1 591 ? 23.052 -2.868 -22.781 1.00 84.69 591 GLY A CA 1
ATOM 4822 C C . GLY A 1 591 ? 21.576 -2.458 -22.844 1.00 84.69 591 GLY A C 1
ATOM 482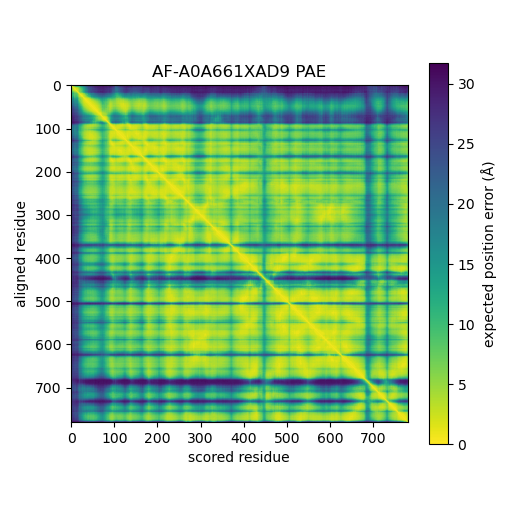3 O O . GLY A 1 591 ? 20.922 -2.483 -21.807 1.00 84.69 591 GLY A O 1
ATOM 4824 N N . TYR A 1 592 ? 21.037 -2.142 -24.024 1.00 91.94 592 TYR A N 1
ATOM 4825 C CA . TYR A 1 592 ? 19.633 -1.763 -24.225 1.00 91.94 592 TYR A CA 1
ATOM 4826 C C . TYR A 1 592 ? 18.900 -2.785 -25.088 1.00 91.94 592 TYR A C 1
ATOM 4828 O O . TYR A 1 592 ? 19.525 -3.513 -25.850 1.00 91.94 592 TYR A O 1
ATOM 4836 N N . PHE A 1 593 ? 17.569 -2.833 -25.019 1.00 94.31 593 PHE A N 1
ATOM 4837 C CA . PHE A 1 593 ? 16.774 -3.668 -25.925 1.00 94.31 593 PHE A CA 1
ATOM 4838 C C . PHE A 1 593 ? 16.987 -3.256 -27.392 1.00 94.31 593 PHE A C 1
ATOM 4840 O O . PHE A 1 593 ? 17.060 -2.064 -27.708 1.00 94.31 593 PHE A O 1
ATOM 4847 N N . LYS A 1 594 ? 17.060 -4.230 -28.304 1.00 93.25 594 LYS A N 1
ATOM 4848 C CA . LYS A 1 594 ? 17.198 -3.977 -29.746 1.00 93.25 594 LYS A CA 1
ATOM 4849 C C . LYS A 1 594 ? 15.992 -3.186 -30.259 1.00 93.25 594 LYS A C 1
ATOM 4851 O O . LYS A 1 594 ? 14.884 -3.713 -30.334 1.00 93.25 594 LYS A O 1
ATOM 4856 N N . GLN A 1 595 ? 16.203 -1.928 -30.651 1.00 90.94 595 GLN A N 1
ATOM 4857 C CA . GLN A 1 595 ? 15.103 -1.023 -31.024 1.00 90.94 595 GLN A CA 1
ATOM 4858 C C . GLN A 1 595 ? 14.306 -1.530 -32.240 1.00 90.94 595 GLN A C 1
ATOM 4860 O O . GLN A 1 595 ? 13.088 -1.373 -32.287 1.00 90.94 595 GLN A O 1
ATOM 4865 N N . ALA A 1 596 ? 14.961 -2.242 -33.164 1.00 90.50 596 ALA A N 1
ATOM 4866 C CA . ALA A 1 596 ? 14.310 -2.859 -34.321 1.00 90.50 596 ALA A CA 1
ATOM 4867 C C . ALA A 1 596 ? 13.266 -3.934 -33.950 1.00 90.50 596 ALA A C 1
ATOM 4869 O O . ALA A 1 596 ? 12.357 -4.205 -34.731 1.00 90.50 596 ALA A O 1
ATOM 4870 N N . LEU A 1 597 ? 13.354 -4.527 -32.751 1.00 92.94 597 LEU A N 1
ATOM 4871 C CA . LEU A 1 597 ? 12.391 -5.520 -32.264 1.00 92.94 597 LEU A CA 1
ATOM 4872 C C . LEU A 1 597 ? 11.144 -4.900 -31.626 1.00 92.94 597 LEU A C 1
ATOM 4874 O O . LEU A 1 597 ? 10.156 -5.611 -31.447 1.00 92.94 597 LEU A O 1
ATOM 4878 N N . LEU A 1 598 ? 11.150 -3.603 -31.295 1.00 93.81 598 LEU A N 1
ATOM 4879 C CA . LEU A 1 598 ? 10.030 -2.946 -30.609 1.00 93.81 598 LEU A CA 1
ATOM 4880 C C . LEU A 1 598 ? 8.665 -3.176 -31.282 1.00 93.81 598 LEU A C 1
ATOM 4882 O O . LEU A 1 598 ? 7.716 -3.468 -30.552 1.00 93.81 598 LEU A O 1
ATOM 4886 N N . PRO A 1 599 ? 8.518 -3.135 -32.624 1.00 93.06 599 PRO A N 1
ATOM 4887 C CA . PRO A 1 599 ? 7.211 -3.333 -33.249 1.00 93.06 599 PRO A CA 1
ATOM 4888 C C . PRO A 1 599 ? 6.642 -4.746 -33.128 1.00 93.06 599 PRO A C 1
ATOM 4890 O O . PRO A 1 599 ? 5.431 -4.932 -33.282 1.00 93.06 599 PRO A O 1
ATOM 4893 N N . ALA A 1 600 ? 7.504 -5.730 -32.857 1.00 93.56 600 ALA A N 1
ATOM 4894 C CA . ALA A 1 600 ? 7.103 -7.109 -32.614 1.00 93.56 600 ALA A CA 1
ATOM 4895 C C . ALA A 1 600 ? 6.641 -7.341 -31.164 1.00 93.56 600 ALA A C 1
ATOM 4897 O O . ALA A 1 600 ? 6.038 -8.372 -30.868 1.00 93.56 600 ALA A O 1
ATOM 4898 N N . VAL A 1 601 ? 6.896 -6.393 -30.258 1.00 94.69 601 VAL A N 1
ATOM 4899 C CA . VAL A 1 601 ? 6.508 -6.454 -28.845 1.00 94.69 601 VAL A CA 1
ATOM 4900 C C . VAL A 1 601 ? 5.144 -5.783 -28.639 1.00 94.69 601 VAL A C 1
ATOM 4902 O O . VAL A 1 601 ? 4.759 -4.861 -29.363 1.00 94.69 601 VAL A O 1
ATOM 4905 N N . ARG A 1 602 ? 4.379 -6.239 -27.643 1.00 94.75 602 ARG A N 1
ATOM 4906 C CA . ARG A 1 602 ? 3.114 -5.610 -27.232 1.00 94.75 602 ARG A CA 1
ATOM 4907 C C . ARG A 1 602 ? 3.327 -4.119 -26.865 1.00 94.75 602 ARG A C 1
ATOM 4909 O O . ARG A 1 602 ? 4.345 -3.803 -26.246 1.00 94.75 602 ARG A O 1
ATOM 4916 N N . PRO A 1 603 ? 2.411 -3.195 -27.227 1.00 94.50 603 PRO A N 1
ATOM 4917 C CA . PRO A 1 603 ? 2.618 -1.749 -27.051 1.00 94.50 603 PRO A CA 1
ATOM 4918 C C . PRO A 1 603 ? 3.013 -1.291 -25.639 1.00 94.50 603 PRO A C 1
ATOM 4920 O O . PRO A 1 603 ? 3.888 -0.442 -25.487 1.00 94.50 603 PRO A O 1
ATOM 4923 N N . ASP A 1 604 ? 2.400 -1.869 -24.604 1.00 94.38 604 ASP A N 1
ATOM 4924 C CA . ASP A 1 604 ? 2.680 -1.592 -23.190 1.00 94.38 604 ASP A CA 1
ATOM 4925 C C . ASP A 1 604 ? 4.109 -1.960 -22.783 1.00 94.38 604 ASP A C 1
ATOM 4927 O O . ASP A 1 604 ? 4.716 -1.242 -21.998 1.00 94.38 604 ASP A O 1
ATOM 4931 N N . LEU A 1 605 ? 4.667 -3.038 -23.333 1.00 95.69 605 LEU A N 1
ATOM 4932 C CA . LEU A 1 605 ? 6.055 -3.436 -23.104 1.00 95.69 605 LEU A CA 1
ATOM 4933 C C . LEU A 1 605 ? 7.027 -2.622 -23.966 1.00 95.69 605 LEU A C 1
ATOM 4935 O O . LEU A 1 605 ? 8.102 -2.258 -23.493 1.00 95.69 605 LEU A O 1
ATOM 4939 N N . ALA A 1 606 ? 6.650 -2.284 -25.202 1.00 95.06 606 ALA A N 1
ATOM 4940 C CA . ALA A 1 606 ? 7.488 -1.494 -26.104 1.00 95.06 606 ALA A CA 1
ATOM 4941 C C . ALA A 1 606 ? 7.839 -0.119 -25.507 1.00 95.06 606 ALA A C 1
ATOM 4943 O O . ALA A 1 606 ? 8.998 0.291 -25.542 1.00 95.06 606 ALA A O 1
ATOM 4944 N N . VAL A 1 607 ? 6.875 0.562 -24.873 1.00 95.69 607 VAL A N 1
ATOM 4945 C CA . VAL A 1 607 ? 7.128 1.852 -24.199 1.00 95.69 607 VAL A CA 1
ATOM 4946 C C . VAL A 1 607 ? 7.975 1.736 -22.924 1.00 95.69 607 VAL A C 1
ATOM 4948 O O . VAL A 1 607 ? 8.474 2.753 -22.443 1.00 95.69 607 VAL A O 1
ATOM 4951 N N . LEU A 1 608 ? 8.145 0.531 -22.367 1.00 96.75 608 LEU A N 1
ATOM 4952 C CA . LEU A 1 608 ? 9.030 0.269 -21.223 1.00 96.75 608 LEU A CA 1
ATOM 4953 C C . LEU A 1 608 ? 10.430 -0.186 -21.654 1.00 96.75 608 LEU A C 1
ATOM 4955 O O . LEU A 1 608 ? 11.384 0.028 -20.911 1.00 96.75 608 LEU A O 1
ATOM 4959 N N . LEU A 1 609 ? 10.554 -0.806 -22.832 1.00 95.69 609 LEU A N 1
ATOM 4960 C CA . LEU A 1 609 ? 11.804 -1.338 -23.392 1.00 95.69 609 LEU A CA 1
ATOM 4961 C C . LEU A 1 609 ? 12.516 -0.371 -24.354 1.00 95.69 609 LEU A C 1
ATOM 4963 O O . LEU A 1 609 ? 13.633 -0.652 -24.787 1.00 95.69 609 LEU A O 1
ATOM 4967 N N . GLN A 1 610 ? 11.901 0.758 -24.710 1.00 93.00 610 GLN A N 1
ATOM 4968 C CA . GLN A 1 610 ? 12.576 1.814 -25.471 1.00 93.00 610 GLN A CA 1
ATOM 4969 C C . GLN A 1 610 ? 13.841 2.307 -24.747 1.00 93.00 610 GLN A C 1
ATOM 4971 O O . GLN A 1 610 ? 13.918 2.282 -23.517 1.00 93.00 610 GLN A O 1
ATOM 4976 N N . LYS A 1 611 ? 14.840 2.756 -25.517 1.00 91.88 611 LYS A N 1
ATOM 4977 C CA . LYS A 1 611 ? 16.145 3.166 -24.971 1.00 91.88 611 LYS A CA 1
ATOM 4978 C C . LYS A 1 611 ? 16.022 4.297 -23.943 1.00 91.88 611 LYS A C 1
ATOM 4980 O O . LYS A 1 611 ? 16.596 4.204 -22.864 1.00 91.88 611 LYS A O 1
ATOM 4985 N N . ASP A 1 612 ? 15.262 5.337 -24.277 1.00 93.31 612 ASP A N 1
ATOM 4986 C CA . ASP A 1 612 ? 14.883 6.391 -23.338 1.00 93.31 612 ASP A CA 1
ATOM 4987 C C . ASP A 1 612 ? 13.487 6.102 -22.777 1.00 93.31 612 ASP A C 1
ATOM 4989 O O . ASP A 1 612 ? 12.478 6.302 -23.456 1.00 93.31 612 ASP A O 1
ATOM 4993 N N . LEU A 1 613 ? 13.428 5.644 -21.522 1.00 95.00 613 LEU A N 1
ATOM 4994 C CA . LEU A 1 613 ? 12.177 5.344 -20.818 1.00 95.00 613 LEU A CA 1
ATOM 4995 C C . LEU A 1 613 ? 11.218 6.548 -20.782 1.00 95.00 613 LEU A C 1
ATOM 4997 O O . LEU A 1 613 ? 9.998 6.358 -20.766 1.00 95.00 613 LEU A O 1
ATOM 5001 N N . PHE A 1 614 ? 11.756 7.770 -20.773 1.00 95.12 614 PHE A N 1
ATOM 5002 C CA . PHE A 1 614 ? 10.998 9.009 -20.616 1.00 95.12 614 PHE A CA 1
ATOM 5003 C C . PHE A 1 614 ? 10.618 9.667 -21.941 1.00 95.12 614 PHE A C 1
ATOM 5005 O O . PHE A 1 614 ? 9.942 10.700 -21.918 1.00 95.12 614 PHE A O 1
ATOM 5012 N N . ASN A 1 615 ? 10.977 9.065 -23.079 1.00 93.12 615 ASN A N 1
ATOM 5013 C CA . ASN A 1 615 ? 10.579 9.557 -24.389 1.00 93.12 615 ASN A CA 1
ATOM 5014 C C . ASN A 1 615 ? 9.045 9.650 -24.496 1.00 93.12 615 ASN A C 1
ATOM 5016 O O . ASN A 1 615 ? 8.303 8.742 -24.105 1.00 93.12 615 ASN A O 1
ATOM 5020 N N . ARG A 1 616 ? 8.582 10.775 -25.051 1.00 91.56 616 ARG A N 1
ATOM 5021 C CA . ARG A 1 616 ? 7.159 11.119 -25.243 1.00 91.56 616 ARG A CA 1
ATOM 5022 C C . ARG A 1 616 ? 6.794 11.305 -26.714 1.00 91.56 616 ARG A C 1
ATOM 5024 O O . ARG A 1 616 ? 5.619 11.446 -27.032 1.00 91.56 616 ARG A O 1
ATOM 5031 N N . GLN A 1 617 ? 7.785 11.327 -27.603 1.00 90.06 617 GLN A N 1
ATOM 5032 C CA . GLN A 1 617 ? 7.604 11.623 -29.019 1.00 90.06 617 GLN A CA 1
ATOM 5033 C C . GLN A 1 617 ? 7.548 10.312 -29.814 1.00 90.06 617 GLN A C 1
ATOM 5035 O O . GLN A 1 617 ? 8.536 9.570 -29.841 1.00 90.06 617 GLN A O 1
ATOM 5040 N N . PRO A 1 618 ? 6.417 10.001 -30.474 1.00 87.19 618 PRO A N 1
ATOM 5041 C CA . PRO A 1 618 ? 6.291 8.780 -31.263 1.00 87.19 618 PRO A CA 1
ATOM 5042 C C . PRO A 1 618 ? 7.298 8.701 -32.413 1.00 87.19 618 PRO A C 1
ATOM 5044 O O . PRO A 1 618 ? 7.788 7.618 -32.712 1.00 87.19 618 PRO A O 1
ATOM 5047 N N . GLN A 1 619 ? 7.666 9.839 -33.012 1.00 84.94 619 GLN A N 1
ATOM 5048 C CA . GLN A 1 619 ? 8.623 9.906 -34.121 1.00 84.94 619 GLN A CA 1
ATOM 5049 C C . GLN A 1 619 ? 9.984 9.319 -33.731 1.00 84.94 619 GLN A C 1
ATOM 5051 O O . GLN A 1 619 ? 10.549 8.536 -34.489 1.00 84.94 619 GLN A O 1
ATOM 5056 N N . ASN A 1 620 ? 10.458 9.595 -32.510 1.00 83.88 620 ASN A N 1
ATOM 5057 C CA . ASN A 1 620 ? 11.726 9.063 -32.001 1.00 83.88 620 ASN A CA 1
ATOM 5058 C C . ASN A 1 620 ? 11.741 7.533 -31.930 1.00 83.88 620 ASN A C 1
ATOM 5060 O O . ASN A 1 620 ? 12.811 6.937 -31.957 1.00 83.88 620 ASN A O 1
ATOM 5064 N N . LEU A 1 621 ? 10.569 6.899 -31.846 1.00 81.62 621 LEU A N 1
ATOM 5065 C CA . LEU A 1 621 ? 10.427 5.448 -31.830 1.00 81.62 621 LEU A CA 1
ATOM 5066 C C . LEU A 1 621 ? 10.149 4.908 -33.242 1.00 81.62 621 LEU A C 1
ATOM 5068 O O . LEU A 1 621 ? 10.756 3.926 -33.657 1.00 81.62 621 LEU A O 1
ATOM 5072 N N . PHE A 1 622 ? 9.278 5.564 -34.010 1.00 81.38 622 PHE A N 1
ATOM 5073 C CA . PHE A 1 622 ? 8.860 5.113 -35.343 1.00 81.38 622 PHE A CA 1
ATOM 5074 C C . PHE A 1 622 ? 9.949 5.243 -36.406 1.00 81.38 622 PHE A C 1
ATOM 5076 O O . PHE A 1 622 ? 9.998 4.405 -37.304 1.00 81.38 622 PHE A O 1
ATOM 5083 N N . ASN A 1 623 ? 10.863 6.207 -36.271 1.00 72.25 623 ASN A N 1
ATOM 5084 C CA . ASN A 1 623 ? 11.999 6.365 -37.184 1.00 72.25 623 ASN A CA 1
ATOM 5085 C C . ASN A 1 623 ? 12.900 5.117 -37.234 1.00 72.25 623 ASN A C 1
ATOM 5087 O O . ASN A 1 623 ? 13.591 4.899 -38.223 1.00 72.25 623 ASN A O 1
ATOM 5091 N N . PHE A 1 624 ? 12.862 4.279 -36.194 1.00 65.12 624 PHE A N 1
ATOM 5092 C CA . PHE A 1 624 ? 13.647 3.048 -36.095 1.00 65.12 624 PHE A CA 1
ATOM 5093 C C . PHE A 1 624 ? 12.795 1.772 -36.208 1.00 65.12 624 PHE A C 1
ATOM 5095 O O . PHE A 1 624 ? 13.343 0.671 -36.164 1.00 65.12 624 PHE A O 1
ATOM 5102 N N . ALA A 1 625 ? 11.461 1.885 -36.303 1.00 64.75 625 ALA A N 1
ATOM 5103 C CA . ALA A 1 625 ? 10.559 0.788 -35.956 1.00 64.75 625 ALA A CA 1
ATOM 5104 C C . ALA A 1 625 ? 9.317 0.709 -36.881 1.00 64.75 625 ALA A C 1
ATOM 5106 O O . ALA A 1 625 ? 8.358 1.474 -36.764 1.00 64.75 625 ALA A O 1
ATOM 5107 N N . GLY A 1 626 ? 9.297 -0.275 -37.791 1.00 68.06 626 GLY A N 1
ATOM 5108 C CA . GLY A 1 626 ? 8.236 -0.487 -38.791 1.00 68.06 626 GLY A CA 1
ATOM 5109 C C . GLY A 1 626 ? 6.994 -1.240 -38.286 1.00 68.06 626 GLY A C 1
ATOM 5110 O O . GLY A 1 626 ? 6.696 -2.327 -38.777 1.00 68.06 626 GLY A O 1
ATOM 5111 N N . GLY A 1 627 ? 6.240 -0.689 -37.330 1.00 77.62 627 GLY A N 1
ATOM 5112 C CA . GLY A 1 627 ? 5.022 -1.313 -36.774 1.00 77.62 627 GLY A CA 1
ATOM 5113 C C . GLY A 1 627 ? 3.801 -1.369 -37.695 1.00 77.62 627 GLY A C 1
ATOM 5114 O O . GLY A 1 627 ? 3.817 -0.869 -38.818 1.00 77.62 627 GLY A O 1
ATOM 5115 N N . THR A 1 628 ? 2.747 -2.051 -37.243 1.00 86.12 628 THR A N 1
ATOM 5116 C CA . THR A 1 628 ? 1.399 -1.957 -37.837 1.00 86.12 628 THR A CA 1
ATOM 5117 C C . THR A 1 628 ? 0.700 -0.688 -37.354 1.00 86.12 628 THR A C 1
ATOM 5119 O O . THR A 1 628 ? 1.047 -0.168 -36.294 1.00 86.12 628 THR A O 1
ATOM 5122 N N . GLU A 1 629 ? -0.287 -0.198 -38.105 1.00 88.75 629 GLU A N 1
ATOM 5123 C CA . GLU A 1 629 ? -0.980 1.060 -37.792 1.00 88.75 629 GLU A CA 1
ATOM 5124 C C . GLU A 1 629 ? -1.631 1.039 -36.398 1.00 88.75 629 GLU A C 1
ATOM 5126 O O . GLU A 1 629 ? -1.434 1.962 -35.611 1.00 88.75 629 GLU A O 1
ATOM 5131 N N . ASP A 1 630 ? -2.315 -0.050 -36.036 1.00 90.94 630 ASP A N 1
ATOM 5132 C CA . ASP A 1 630 ? -2.944 -0.198 -34.713 1.00 90.94 630 ASP A CA 1
ATOM 5133 C C . ASP A 1 630 ? -1.927 -0.154 -33.571 1.00 90.94 630 ASP A C 1
ATOM 5135 O O . ASP A 1 630 ? -2.163 0.441 -32.519 1.00 90.94 630 ASP A O 1
ATOM 5139 N N . TRP A 1 631 ? -0.756 -0.755 -33.787 1.00 92.75 631 TRP A N 1
ATOM 5140 C CA . TRP A 1 631 ? 0.325 -0.723 -32.811 1.00 92.75 631 TRP A CA 1
ATOM 5141 C C . TRP A 1 631 ? 0.913 0.676 -32.678 1.00 92.75 631 TRP A C 1
ATOM 5143 O O . TRP A 1 631 ? 1.142 1.128 -31.561 1.00 92.75 631 TRP A O 1
ATOM 5153 N N . GLN A 1 632 ? 1.104 1.387 -33.791 1.00 91.81 632 GLN A N 1
ATOM 5154 C CA . GLN A 1 632 ? 1.581 2.769 -33.768 1.00 91.81 632 GLN A CA 1
ATOM 5155 C C . GLN A 1 632 ? 0.581 3.681 -33.048 1.00 91.81 632 GLN A C 1
ATOM 5157 O O . GLN A 1 632 ? 0.991 4.476 -32.205 1.00 91.81 632 GLN A O 1
ATOM 5162 N N . LYS A 1 633 ? -0.725 3.525 -33.306 1.00 93.69 633 LYS A N 1
ATOM 5163 C CA . LYS A 1 633 ? -1.790 4.260 -32.603 1.00 93.69 633 LYS A CA 1
ATOM 5164 C C . LYS A 1 633 ? -1.738 4.020 -31.097 1.00 93.69 633 LYS A C 1
ATOM 5166 O O . LYS A 1 633 ? -1.748 4.978 -30.324 1.00 93.69 633 LYS A O 1
ATOM 5171 N N . GLU A 1 634 ? -1.632 2.763 -30.673 1.00 94.50 634 GLU A N 1
ATOM 5172 C CA . GLU A 1 634 ? -1.603 2.420 -29.251 1.00 94.50 634 GLU A CA 1
ATOM 5173 C C . GLU A 1 634 ? -0.310 2.883 -28.561 1.00 94.50 634 GLU A C 1
ATOM 5175 O O . GLU A 1 634 ? -0.361 3.460 -27.474 1.00 94.50 634 GLU A O 1
ATOM 5180 N N . VAL A 1 635 ? 0.851 2.721 -29.202 1.00 94.44 635 VAL A N 1
ATOM 5181 C CA . VAL A 1 635 ? 2.126 3.249 -28.690 1.00 94.44 635 VAL A CA 1
ATOM 5182 C C . VAL A 1 635 ? 2.073 4.770 -28.579 1.00 94.44 635 VAL A C 1
ATOM 5184 O O . VAL A 1 635 ? 2.425 5.306 -27.532 1.00 94.44 635 VAL A O 1
ATOM 5187 N N . ALA A 1 636 ? 1.577 5.479 -29.597 1.00 94.69 636 ALA A N 1
ATOM 5188 C CA . ALA A 1 636 ? 1.432 6.933 -29.550 1.00 94.69 636 ALA A CA 1
ATOM 5189 C C . ALA A 1 636 ? 0.505 7.377 -28.407 1.00 94.69 636 ALA A C 1
ATOM 5191 O O . ALA A 1 636 ? 0.831 8.311 -27.670 1.00 94.69 636 ALA A O 1
ATOM 5192 N N . ARG A 1 637 ? -0.610 6.662 -28.196 1.00 95.62 637 ARG A N 1
ATOM 5193 C CA . ARG A 1 637 ? -1.520 6.893 -27.067 1.00 95.62 637 ARG A CA 1
ATOM 5194 C C . ARG A 1 637 ? -0.792 6.753 -25.733 1.00 95.62 637 ARG A C 1
ATOM 5196 O O . ARG A 1 637 ? -0.917 7.637 -24.889 1.00 95.62 637 ARG A O 1
ATOM 5203 N N . LEU A 1 638 ? -0.026 5.677 -25.543 1.00 95.56 638 LEU A N 1
ATOM 5204 C CA . LEU A 1 638 ? 0.739 5.426 -24.319 1.00 95.56 638 LEU A CA 1
ATOM 5205 C C . LEU A 1 638 ? 1.851 6.468 -24.111 1.00 95.56 638 LEU A C 1
ATOM 5207 O O . LEU A 1 638 ? 2.021 6.950 -22.987 1.00 95.56 638 LEU A O 1
ATOM 5211 N N . LEU A 1 639 ? 2.570 6.854 -25.174 1.00 95.19 639 LEU A N 1
ATOM 5212 C CA . LEU A 1 639 ? 3.610 7.898 -25.199 1.00 95.19 639 LEU A CA 1
ATOM 5213 C C . LEU A 1 639 ? 3.092 9.278 -24.783 1.00 95.19 639 LEU A C 1
ATOM 5215 O O . LEU A 1 639 ? 3.804 9.996 -24.086 1.00 95.19 639 LEU A O 1
ATOM 5219 N N . ALA A 1 640 ? 1.837 9.602 -25.095 1.00 95.56 640 ALA A N 1
ATOM 5220 C CA . ALA A 1 640 ? 1.220 10.872 -24.720 1.00 95.56 640 ALA A CA 1
ATOM 5221 C C . ALA A 1 640 ? 0.800 10.966 -23.238 1.00 95.56 640 ALA A C 1
ATOM 5223 O O . ALA A 1 640 ? 0.618 12.071 -22.724 1.00 95.56 640 ALA A O 1
ATOM 5224 N N . ILE A 1 641 ? 0.625 9.838 -22.531 1.00 96.12 641 ILE A N 1
ATOM 5225 C CA . ILE A 1 641 ? 0.099 9.832 -21.151 1.00 96.12 641 ILE A CA 1
ATOM 5226 C C . ILE A 1 641 ? 0.946 10.682 -20.183 1.00 96.12 641 ILE A C 1
ATOM 5228 O O . ILE A 1 641 ? 0.353 11.523 -19.502 1.00 96.12 641 ILE A O 1
ATOM 5232 N N . PRO A 1 642 ? 2.287 10.532 -20.108 1.00 95.62 642 PRO A N 1
ATOM 5233 C CA . PRO A 1 642 ? 3.103 11.307 -19.172 1.00 95.62 642 PRO A CA 1
ATOM 5234 C C . PRO A 1 642 ? 3.002 12.821 -19.393 1.00 95.62 642 PRO A C 1
ATOM 5236 O O . PRO A 1 642 ? 2.953 13.582 -18.428 1.00 95.62 642 PRO A O 1
ATOM 5239 N N . GLU A 1 643 ? 2.901 13.273 -20.648 1.00 94.75 643 GLU A N 1
ATOM 5240 C CA . GLU A 1 643 ? 2.744 14.702 -20.946 1.00 94.75 643 GLU A CA 1
ATOM 5241 C C . GLU A 1 643 ? 1.383 15.227 -20.481 1.00 94.75 643 GLU A C 1
ATOM 5243 O O . GLU A 1 643 ? 1.301 16.290 -19.871 1.00 94.75 643 GLU A O 1
ATOM 5248 N N . ARG A 1 644 ? 0.311 14.452 -20.677 1.00 96.19 644 ARG A N 1
ATOM 5249 C CA . ARG A 1 644 ? -1.019 14.815 -20.165 1.00 96.19 644 ARG A CA 1
ATOM 5250 C C . ARG A 1 644 ? -1.040 14.873 -18.638 1.00 96.19 644 ARG A C 1
ATOM 5252 O O . ARG A 1 644 ? -1.638 15.782 -18.074 1.00 96.19 644 ARG A O 1
ATOM 5259 N N . ILE A 1 645 ? -0.371 13.938 -17.958 1.00 96.06 645 ILE A N 1
ATOM 5260 C CA . ILE A 1 645 ? -0.215 13.977 -16.494 1.00 96.06 645 ILE A CA 1
ATOM 5261 C C . ILE A 1 645 ? 0.523 15.253 -16.073 1.00 96.06 645 ILE A C 1
ATOM 5263 O O . ILE A 1 645 ? 0.066 15.953 -15.170 1.00 96.06 645 ILE A O 1
ATOM 5267 N N . ARG A 1 646 ? 1.627 15.596 -16.748 1.00 96.00 646 ARG A N 1
ATOM 5268 C CA . ARG A 1 646 ? 2.379 16.831 -16.494 1.00 96.00 646 ARG A CA 1
ATOM 5269 C C . ARG A 1 646 ? 1.514 18.082 -16.673 1.00 96.00 646 ARG A C 1
ATOM 5271 O O . ARG A 1 646 ? 1.579 18.969 -15.828 1.00 96.00 646 ARG A O 1
ATOM 5278 N N . GLN A 1 647 ? 0.686 18.147 -17.715 1.00 96.81 647 GLN A N 1
ATOM 5279 C CA . GLN A 1 647 ? -0.250 19.257 -17.935 1.00 96.81 647 GLN A CA 1
ATOM 5280 C C . GLN A 1 647 ? -1.237 19.405 -16.771 1.00 96.81 647 GLN A C 1
ATOM 5282 O O . GLN A 1 647 ? -1.350 20.486 -16.203 1.00 96.81 647 GLN A O 1
ATOM 5287 N N . TRP A 1 648 ? -1.877 18.317 -16.331 1.00 97.00 648 TRP A N 1
ATOM 5288 C CA . TRP A 1 648 ? -2.785 18.373 -15.178 1.00 97.00 648 TRP A CA 1
ATOM 5289 C C . TRP A 1 648 ? -2.083 18.758 -13.874 1.00 97.00 648 TRP A C 1
ATOM 5291 O O . TRP A 1 648 ? -2.668 19.456 -13.050 1.00 97.00 648 TRP A O 1
ATOM 5301 N N . ARG A 1 649 ? -0.819 18.360 -13.679 1.00 96.44 649 ARG A N 1
ATOM 5302 C CA . ARG A 1 649 ? -0.024 18.841 -12.539 1.00 96.44 649 ARG A CA 1
ATOM 5303 C C . ARG A 1 649 ? 0.190 20.346 -12.592 1.00 96.44 649 ARG A C 1
ATOM 5305 O O . ARG A 1 649 ? 0.056 20.985 -11.557 1.00 96.44 649 ARG A O 1
ATOM 5312 N N . LYS A 1 650 ? 0.480 20.923 -13.763 1.00 97.19 650 LYS A N 1
ATOM 5313 C CA . LYS A 1 650 ? 0.621 22.383 -13.910 1.00 97.19 650 LYS A CA 1
ATOM 5314 C C . LYS A 1 650 ? -0.640 23.109 -13.459 1.00 97.19 650 LYS A C 1
ATOM 5316 O O . LYS A 1 650 ? -0.539 24.033 -12.660 1.00 97.19 650 LYS A O 1
ATOM 5321 N N . GLU A 1 651 ? -1.804 22.629 -13.883 1.00 97.31 651 GLU A N 1
ATOM 5322 C CA . GLU A 1 651 ? -3.099 23.171 -13.461 1.00 97.31 651 GLU A CA 1
ATOM 5323 C C . GLU A 1 651 ? -3.310 23.071 -11.941 1.00 97.31 651 GLU A C 1
ATOM 5325 O O . GLU A 1 651 ? -3.781 24.011 -11.308 1.00 97.31 651 GLU A O 1
ATOM 5330 N N . ILE A 1 652 ? -2.902 21.961 -11.316 1.00 95.50 652 ILE A N 1
ATOM 5331 C CA . ILE A 1 652 ? -2.935 21.816 -9.852 1.00 95.50 652 ILE A CA 1
ATOM 5332 C C . ILE A 1 652 ? -2.003 22.832 -9.179 1.00 95.50 652 ILE A C 1
ATOM 5334 O O . ILE A 1 652 ? -2.407 23.515 -8.239 1.00 95.50 652 ILE A O 1
ATOM 5338 N N . TRP A 1 653 ? -0.762 22.958 -9.651 1.00 95.62 653 TRP A N 1
ATOM 5339 C CA . TRP A 1 653 ? 0.233 23.852 -9.056 1.00 95.62 653 TRP A CA 1
ATOM 5340 C C . TRP A 1 653 ? -0.113 25.334 -9.223 1.00 95.62 653 TRP A C 1
ATOM 5342 O O . TRP A 1 653 ? 0.207 26.124 -8.335 1.00 95.62 653 TRP A O 1
ATOM 5352 N N . GLN A 1 654 ? -0.844 25.717 -10.271 1.00 94.88 654 GLN A N 1
ATOM 5353 C CA . GLN A 1 654 ? -1.417 27.063 -10.383 1.00 94.88 654 GLN A CA 1
ATOM 535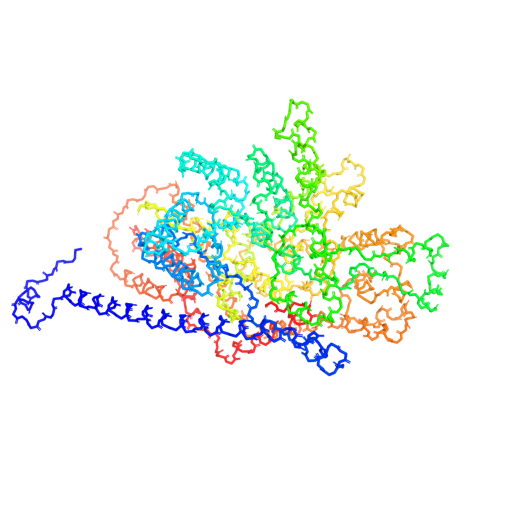4 C C . GLN A 1 654 ? -2.392 27.381 -9.235 1.00 94.88 654 GLN A C 1
ATOM 5356 O O . GLN A 1 654 ? -2.443 28.524 -8.791 1.00 94.88 654 GLN A O 1
ATOM 5361 N N . LEU A 1 655 ? -3.116 26.382 -8.712 1.00 92.88 655 LEU A N 1
ATOM 5362 C CA . LEU A 1 655 ? -4.060 26.563 -7.602 1.00 92.88 655 LEU A CA 1
ATOM 5363 C C . LEU A 1 655 ? -3.379 26.607 -6.225 1.00 92.88 655 LEU A C 1
ATOM 5365 O O . LEU A 1 655 ? -3.833 27.332 -5.341 1.00 92.88 655 LEU A O 1
ATOM 5369 N N . ILE A 1 656 ? -2.330 25.801 -6.007 1.00 92.88 656 ILE A N 1
ATOM 5370 C CA . ILE A 1 656 ? -1.812 25.538 -4.647 1.00 92.88 656 ILE A CA 1
ATOM 5371 C C . ILE A 1 656 ? -0.396 26.054 -4.366 1.00 92.88 656 ILE A C 1
ATOM 5373 O O . ILE A 1 656 ? -0.018 26.118 -3.196 1.00 92.88 656 ILE A O 1
ATOM 5377 N N . SER A 1 657 ? 0.388 26.416 -5.388 1.00 90.94 657 SER A N 1
ATOM 5378 C CA . SER A 1 657 ? 1.832 26.700 -5.261 1.00 90.94 657 SER A CA 1
ATOM 5379 C C . SER A 1 657 ? 2.174 27.712 -4.168 1.00 90.94 657 SER A C 1
ATOM 5381 O O . SER A 1 657 ? 2.962 27.400 -3.278 1.00 90.94 657 SER A O 1
ATOM 5383 N N . SER A 1 658 ? 1.564 28.898 -4.199 1.00 89.56 658 SER A N 1
ATOM 5384 C CA . SER A 1 658 ? 1.854 29.987 -3.257 1.00 89.56 658 SER A CA 1
ATOM 5385 C C . SER A 1 658 ? 1.505 29.623 -1.813 1.00 89.56 658 SER A C 1
ATOM 5387 O O . SER A 1 658 ? 2.289 29.880 -0.899 1.00 89.56 658 SER A O 1
ATOM 5389 N N . LYS A 1 659 ? 0.353 28.972 -1.604 1.00 89.88 659 LYS A N 1
ATOM 5390 C CA . LYS A 1 659 ? -0.101 28.537 -0.277 1.00 89.88 659 LYS A CA 1
ATOM 5391 C C . LYS A 1 659 ? 0.813 27.451 0.290 1.00 89.88 659 LYS A C 1
ATOM 5393 O O . LYS A 1 659 ? 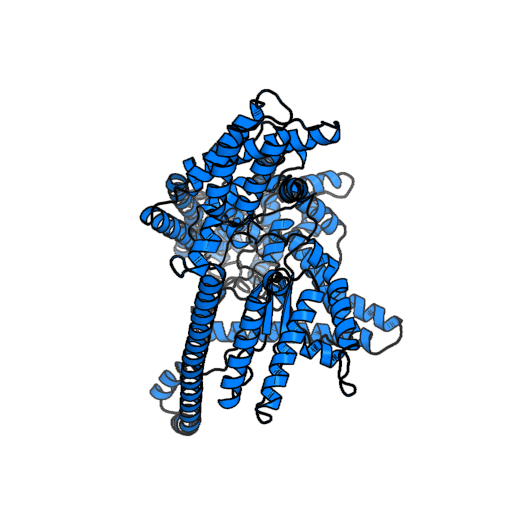1.252 27.570 1.430 1.00 89.88 659 LYS A O 1
ATOM 5398 N N . VAL A 1 660 ? 1.134 26.429 -0.509 1.00 91.19 660 VAL A N 1
ATOM 5399 C CA . VAL A 1 660 ? 2.024 25.331 -0.098 1.00 91.19 660 VAL A CA 1
ATOM 5400 C C . VAL A 1 660 ? 3.429 25.854 0.196 1.00 91.19 660 VAL A C 1
ATOM 5402 O O . VAL A 1 660 ? 3.991 25.495 1.226 1.00 91.19 660 VAL A O 1
ATOM 5405 N N . ALA A 1 661 ? 3.977 26.733 -0.648 1.00 91.62 661 ALA A N 1
ATOM 5406 C CA . ALA A 1 661 ? 5.290 27.336 -0.428 1.00 91.62 661 ALA A CA 1
ATOM 5407 C C . ALA A 1 661 ? 5.359 28.063 0.923 1.00 91.62 661 ALA A C 1
ATOM 5409 O O . ALA A 1 661 ? 6.227 27.767 1.741 1.00 91.62 661 ALA A O 1
ATOM 5410 N N . LEU A 1 662 ? 4.390 28.936 1.211 1.00 89.56 662 LEU A N 1
ATOM 5411 C CA . LEU A 1 662 ? 4.366 29.690 2.465 1.00 89.56 662 LEU A CA 1
ATOM 5412 C C . LEU A 1 662 ? 4.206 28.781 3.699 1.00 89.56 662 LEU A C 1
ATOM 5414 O O . LEU A 1 662 ? 4.807 29.046 4.742 1.00 89.56 662 LEU A O 1
ATOM 5418 N N . GLN A 1 663 ? 3.423 27.701 3.593 1.00 89.81 663 GLN A N 1
ATOM 5419 C CA . GLN A 1 663 ? 3.276 26.710 4.666 1.00 89.81 663 GLN A CA 1
ATOM 5420 C C . GLN A 1 663 ? 4.568 25.931 4.918 1.00 89.81 663 GLN A C 1
ATOM 5422 O O . GLN A 1 663 ? 4.964 25.776 6.071 1.00 89.81 663 GLN A O 1
ATOM 5427 N N . VAL A 1 664 ? 5.230 25.470 3.854 1.00 91.00 664 VAL A N 1
ATOM 5428 C CA . VAL A 1 664 ? 6.505 24.745 3.938 1.00 91.00 664 VAL A CA 1
ATOM 5429 C C . VAL A 1 664 ? 7.583 25.637 4.546 1.00 91.00 664 VAL A C 1
ATOM 5431 O O . VAL A 1 664 ? 8.248 25.220 5.489 1.00 91.00 664 VAL A O 1
ATOM 5434 N N . GLU A 1 665 ? 7.707 26.878 4.074 1.00 91.06 665 GLU A N 1
ATOM 5435 C CA . GLU A 1 665 ? 8.659 27.849 4.615 1.00 91.06 665 GLU A CA 1
ATOM 5436 C C . GLU A 1 665 ? 8.414 28.098 6.108 1.00 91.06 665 GLU A C 1
ATOM 5438 O O . GLU A 1 665 ? 9.315 27.913 6.926 1.00 91.06 665 GLU A O 1
ATOM 5443 N N . SER A 1 666 ? 7.178 28.451 6.479 1.00 88.75 666 SER A N 1
ATOM 5444 C CA . SER A 1 666 ? 6.821 28.761 7.869 1.00 88.75 666 SER A CA 1
ATOM 5445 C C . SER A 1 666 ? 7.035 27.551 8.785 1.00 88.75 666 SER A C 1
ATOM 5447 O O . SER A 1 666 ? 7.535 27.691 9.900 1.00 88.75 666 SER A O 1
ATOM 5449 N N . PHE A 1 667 ? 6.701 26.343 8.321 1.00 89.31 667 PHE A N 1
ATOM 5450 C CA . PHE A 1 667 ? 6.911 25.124 9.099 1.00 89.31 667 PHE A CA 1
ATOM 5451 C C . PHE A 1 667 ? 8.395 24.799 9.272 1.00 89.31 667 PHE A C 1
ATOM 5453 O O . PHE A 1 667 ? 8.807 24.475 10.384 1.00 89.31 667 PHE A O 1
ATOM 5460 N N . ASN A 1 668 ? 9.205 24.919 8.217 1.00 88.06 668 ASN A N 1
ATOM 5461 C CA . ASN A 1 668 ? 10.647 24.682 8.290 1.00 88.06 668 ASN A CA 1
ATOM 5462 C C . ASN A 1 668 ? 11.316 25.647 9.281 1.00 88.06 668 ASN A C 1
ATOM 5464 O O . ASN A 1 668 ? 12.091 25.21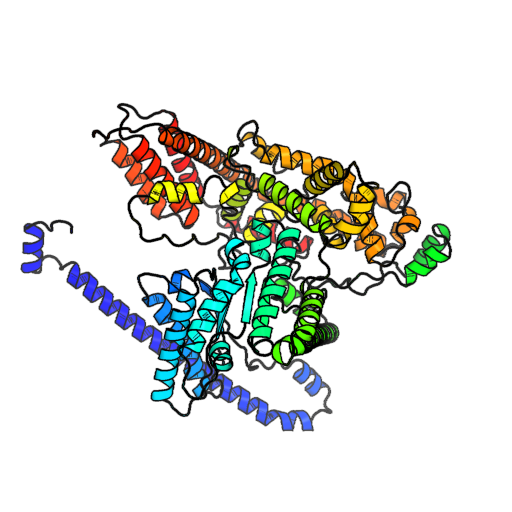2 10.133 1.00 88.06 668 ASN A O 1
ATOM 5468 N N . GLN A 1 669 ? 10.975 26.939 9.226 1.00 87.19 669 GLN A N 1
ATOM 5469 C CA . GLN A 1 669 ? 11.504 27.946 10.154 1.00 87.19 669 GLN A CA 1
ATOM 5470 C C . GLN A 1 669 ? 11.087 27.664 11.604 1.00 87.19 669 GLN A C 1
ATOM 5472 O O . GLN A 1 669 ? 11.927 27.681 12.508 1.00 87.19 669 GLN A O 1
ATOM 5477 N N . LEU A 1 670 ? 9.814 27.324 11.825 1.00 86.31 670 LEU A N 1
ATOM 5478 C CA . LEU A 1 670 ? 9.303 26.945 13.140 1.00 86.31 670 LEU A CA 1
ATOM 5479 C C . LEU A 1 670 ? 10.004 25.692 13.688 1.00 86.31 670 LEU A C 1
ATOM 5481 O O . LEU A 1 670 ? 10.419 25.675 14.847 1.00 86.31 670 LEU A O 1
ATOM 5485 N N . ALA A 1 671 ? 10.151 24.651 12.868 1.00 85.19 671 ALA A N 1
ATOM 5486 C CA . ALA A 1 671 ? 10.770 23.389 13.258 1.00 85.19 671 ALA A CA 1
ATOM 5487 C C . ALA A 1 671 ? 12.246 23.572 13.640 1.00 85.19 671 ALA A C 1
ATOM 5489 O O . ALA A 1 671 ? 12.680 23.063 14.675 1.00 85.19 671 ALA A O 1
ATOM 5490 N N . LEU A 1 672 ? 12.999 24.358 12.863 1.00 83.44 672 LEU A N 1
ATOM 5491 C CA . LEU A 1 672 ? 14.381 24.717 13.182 1.00 83.44 672 LEU A CA 1
ATOM 5492 C C . LEU A 1 672 ? 14.482 25.503 14.491 1.00 83.44 672 LEU A C 1
ATOM 5494 O O . LEU A 1 672 ? 15.290 25.153 15.351 1.00 83.44 672 LEU A O 1
ATOM 5498 N N . ALA A 1 673 ? 13.644 26.529 14.674 1.00 82.19 673 ALA A N 1
ATOM 5499 C CA . ALA A 1 673 ? 13.651 27.341 15.888 1.00 82.19 673 ALA A CA 1
ATOM 5500 C C . ALA A 1 673 ? 13.378 26.490 17.139 1.00 82.19 673 ALA A C 1
ATOM 5502 O O . ALA A 1 673 ? 14.074 26.618 18.146 1.00 82.19 673 ALA A O 1
ATOM 5503 N N . ILE A 1 674 ? 12.406 25.576 17.063 1.00 79.69 674 ILE A N 1
ATOM 5504 C CA . ILE A 1 674 ? 12.101 24.635 18.146 1.00 79.69 674 ILE A CA 1
ATOM 5505 C C . ILE A 1 674 ? 13.274 23.682 18.391 1.00 79.69 674 ILE A C 1
ATOM 5507 O O . ILE A 1 674 ? 13.647 23.485 19.544 1.00 79.69 674 ILE A O 1
ATOM 5511 N N . SER A 1 675 ? 13.869 23.113 17.339 1.00 77.75 675 SER A N 1
ATOM 5512 C CA . SER A 1 675 ? 14.997 22.177 17.447 1.00 77.75 675 SER A CA 1
ATOM 5513 C C . SER A 1 675 ? 16.209 22.811 18.138 1.00 77.75 675 SER A C 1
ATOM 5515 O O . SER A 1 675 ? 16.758 22.232 19.076 1.00 77.75 675 SER A O 1
ATOM 5517 N N . VAL A 1 676 ? 16.573 24.043 17.763 1.00 77.88 676 VAL A N 1
ATOM 5518 C CA . VAL A 1 676 ? 17.659 24.799 18.414 1.00 77.88 676 VAL A CA 1
ATOM 5519 C C . VAL A 1 676 ? 17.346 25.044 19.891 1.00 77.88 676 VAL A C 1
ATOM 5521 O O . VAL A 1 676 ? 18.182 24.794 20.758 1.00 77.88 676 VAL A O 1
ATOM 5524 N N . LEU A 1 677 ? 16.123 25.481 20.203 1.00 73.69 677 LEU A N 1
ATOM 5525 C CA . LEU A 1 677 ? 15.708 25.719 21.585 1.00 73.69 677 LEU A CA 1
ATOM 5526 C C . LEU A 1 677 ? 15.653 24.432 22.419 1.00 73.69 677 LEU A C 1
ATOM 5528 O O . LEU A 1 677 ? 15.869 24.494 23.626 1.00 73.69 677 LEU A O 1
ATOM 5532 N N . LEU A 1 678 ? 15.324 23.282 21.823 1.00 71.69 678 LEU A N 1
ATOM 5533 C CA . LEU A 1 678 ? 15.338 21.982 22.501 1.00 71.69 678 LEU A CA 1
ATOM 5534 C C . LEU A 1 678 ? 16.767 21.543 22.835 1.00 71.69 678 LEU A C 1
ATOM 5536 O O . LEU A 1 678 ? 17.001 21.099 23.957 1.00 71.69 678 LEU A O 1
ATOM 5540 N N . LYS A 1 679 ? 17.717 21.719 21.906 1.00 70.50 679 LYS A N 1
ATOM 5541 C CA . LYS A 1 679 ? 19.136 21.390 22.122 1.00 70.50 679 LYS A CA 1
ATOM 5542 C C . LYS A 1 679 ? 19.760 22.252 23.225 1.00 70.50 679 LYS A C 1
ATOM 5544 O O . LYS A 1 679 ? 20.371 21.712 24.137 1.00 70.50 679 LYS A O 1
ATOM 5549 N N . ASN A 1 680 ? 19.503 23.561 23.224 1.00 64.88 680 ASN A N 1
ATOM 5550 C CA . ASN A 1 680 ? 20.095 24.496 24.193 1.00 64.88 680 ASN A CA 1
ATOM 5551 C C . ASN A 1 680 ? 19.604 24.314 25.644 1.00 64.88 680 ASN A C 1
ATOM 5553 O O . ASN A 1 680 ? 20.207 24.852 26.568 1.00 64.88 680 ASN A O 1
ATOM 5557 N N . ARG A 1 681 ? 18.498 23.592 25.872 1.00 58.75 681 ARG A N 1
ATOM 5558 C CA . ARG A 1 681 ? 17.933 23.383 27.217 1.00 58.75 681 ARG A CA 1
ATOM 5559 C C . ARG A 1 681 ? 18.563 22.207 27.967 1.00 58.75 681 ARG A C 1
ATOM 5561 O O . ARG A 1 681 ? 18.357 22.092 29.171 1.00 58.75 681 ARG A O 1
ATOM 5568 N N . ILE A 1 682 ? 19.297 21.339 27.270 1.00 51.28 682 ILE A N 1
ATOM 5569 C CA . ILE A 1 682 ? 19.981 20.186 27.874 1.00 51.28 682 ILE A CA 1
ATOM 5570 C C . ILE A 1 682 ? 21.184 20.647 28.728 1.00 51.28 682 ILE A C 1
ATOM 5572 O O . ILE A 1 682 ? 21.551 19.947 29.666 1.00 51.28 682 ILE A O 1
ATOM 5576 N N . ASP A 1 683 ? 21.679 21.876 28.520 1.00 39.31 683 ASP A N 1
ATOM 5577 C CA . ASP A 1 683 ? 22.899 22.398 29.157 1.00 39.31 683 ASP A CA 1
ATOM 5578 C C . ASP A 1 683 ? 22.682 23.480 30.243 1.00 39.31 683 ASP A C 1
ATOM 5580 O O . ASP A 1 683 ? 23.652 24.048 30.742 1.00 39.31 683 ASP A O 1
ATOM 5584 N N . GLY A 1 684 ? 21.445 23.800 30.660 1.00 36.91 684 GLY A N 1
ATOM 5585 C CA . GLY A 1 684 ? 21.228 24.919 31.594 1.00 36.91 684 GLY A CA 1
ATOM 5586 C C . GLY A 1 684 ? 19.979 24.853 32.474 1.00 36.91 684 GLY A C 1
ATOM 5587 O O . GLY A 1 684 ? 18.849 24.943 31.993 1.00 36.91 684 GLY A O 1
ATOM 5588 N N . ASN A 1 685 ? 20.191 24.804 33.795 1.00 34.38 685 ASN A N 1
ATOM 5589 C CA . ASN A 1 685 ? 19.176 25.089 34.813 1.00 34.38 685 ASN A CA 1
ATOM 5590 C C . ASN A 1 685 ? 18.873 26.595 34.829 1.00 34.38 685 ASN A C 1
ATOM 5592 O O . ASN A 1 685 ? 19.661 27.375 35.357 1.00 34.38 685 ASN A O 1
ATOM 5596 N N . VAL A 1 686 ? 17.726 27.010 34.285 1.00 35.56 686 VAL A N 1
ATOM 5597 C CA . VAL A 1 686 ? 17.264 28.405 34.374 1.00 35.56 686 VAL A CA 1
ATOM 5598 C C . VAL A 1 686 ? 16.043 28.493 35.287 1.00 35.56 686 VAL A C 1
ATOM 5600 O O . VAL A 1 686 ? 14.990 27.912 35.014 1.00 35.56 686 VAL A O 1
ATOM 5603 N N . THR A 1 687 ? 16.208 29.227 36.385 1.00 32.69 687 THR A N 1
ATOM 5604 C CA . THR A 1 687 ? 15.191 29.556 37.389 1.00 32.69 687 THR A CA 1
ATOM 5605 C C . THR A 1 687 ? 14.203 30.599 36.856 1.00 32.69 687 THR A C 1
ATOM 5607 O O . THR A 1 687 ? 14.577 31.551 36.177 1.00 32.69 687 THR A O 1
ATOM 5610 N N . LEU A 1 688 ? 12.923 30.404 37.177 1.00 32.62 688 LEU A N 1
ATOM 5611 C CA . LEU A 1 688 ? 11.779 31.182 36.690 1.00 32.62 688 LEU A CA 1
ATOM 5612 C C . LEU A 1 688 ? 11.576 32.464 37.512 1.00 32.62 688 LEU A C 1
ATOM 5614 O O . LEU A 1 688 ? 11.492 32.383 38.737 1.00 32.62 688 LEU A O 1
ATOM 5618 N N . ASN A 1 689 ? 11.376 33.615 36.860 1.00 34.72 689 ASN A N 1
ATOM 5619 C CA . ASN A 1 689 ? 10.826 34.806 37.515 1.00 34.72 689 ASN A CA 1
ATOM 5620 C C . ASN A 1 689 ? 9.762 35.492 36.638 1.00 34.72 689 ASN A C 1
ATOM 5622 O O . ASN A 1 689 ? 9.831 35.467 35.411 1.00 34.72 689 ASN A O 1
ATOM 5626 N N . ARG A 1 690 ? 8.722 36.042 37.274 1.00 39.78 690 ARG A N 1
ATOM 5627 C CA . ARG A 1 690 ? 7.473 36.481 36.625 1.00 39.78 690 ARG A CA 1
ATOM 5628 C C . ARG A 1 690 ? 7.482 37.974 36.299 1.00 39.78 690 ARG A C 1
ATOM 5630 O O . ARG A 1 690 ? 7.634 38.767 37.214 1.00 39.78 690 ARG A O 1
ATOM 5637 N N . ASN A 1 691 ? 7.206 38.312 35.036 1.00 40.38 691 ASN A N 1
ATOM 5638 C CA . ASN A 1 691 ? 6.424 39.480 34.590 1.00 40.38 691 ASN A CA 1
ATOM 5639 C C . ASN A 1 691 ? 6.082 39.294 33.095 1.00 40.38 691 ASN A C 1
ATOM 5641 O O . ASN A 1 691 ? 6.980 39.343 32.261 1.00 40.38 691 ASN A O 1
ATOM 5645 N N . PHE A 1 692 ? 4.820 38.975 32.745 1.00 48.44 692 PHE A N 1
ATOM 5646 C CA . PHE A 1 692 ? 4.478 38.439 31.406 1.00 48.44 692 PHE A CA 1
ATOM 5647 C C . PHE A 1 692 ? 3.044 38.743 30.894 1.00 48.44 692 PHE A C 1
ATOM 5649 O O . PHE A 1 692 ? 2.450 37.934 30.174 1.00 48.44 692 PHE A O 1
ATOM 5656 N N . ASP A 1 693 ? 2.456 39.893 31.231 1.00 49.44 693 ASP A N 1
ATOM 5657 C CA . ASP A 1 693 ? 1.001 40.103 31.066 1.00 49.44 693 ASP A CA 1
ATOM 5658 C C . ASP A 1 693 ? 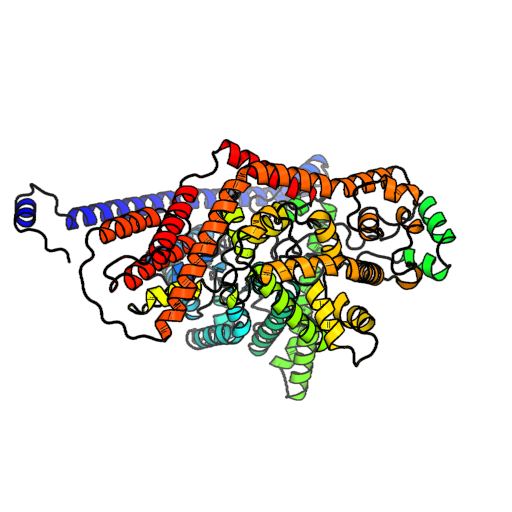0.535 40.450 29.635 1.00 49.44 693 ASP A C 1
ATOM 5660 O O . ASP A 1 693 ? -0.535 40.006 29.209 1.00 49.44 693 ASP A O 1
ATOM 5664 N N . ASN A 1 694 ? 1.338 41.157 28.827 1.00 51.91 694 ASN A N 1
ATOM 5665 C CA . ASN A 1 694 ? 0.959 41.475 27.437 1.00 51.91 694 ASN A CA 1
ATOM 5666 C C . ASN A 1 694 ? 1.107 40.284 26.478 1.00 51.91 694 ASN A C 1
ATOM 5668 O O . ASN A 1 694 ? 0.369 40.172 25.500 1.00 51.91 694 ASN A O 1
ATOM 5672 N N . LEU A 1 695 ? 2.004 39.347 26.785 1.00 55.75 695 LEU A N 1
ATOM 5673 C CA . LEU A 1 695 ? 2.258 38.172 25.953 1.00 55.75 695 LEU A CA 1
ATOM 5674 C C . LEU A 1 695 ? 1.278 37.038 26.213 1.00 55.75 695 LEU A C 1
ATOM 5676 O O . LEU A 1 695 ? 0.910 36.325 25.279 1.00 55.75 695 LEU A O 1
ATOM 5680 N N . GLN A 1 696 ? 0.775 36.907 27.443 1.00 61.06 696 GLN A N 1
ATOM 5681 C CA . GLN A 1 696 ? -0.311 35.972 27.734 1.00 61.06 696 GLN A CA 1
ATOM 5682 C C . GLN A 1 696 ? -1.520 36.176 26.812 1.00 61.06 696 GLN A C 1
ATOM 5684 O O . GLN A 1 696 ? -2.158 35.193 26.433 1.00 61.06 696 GLN A O 1
ATOM 5689 N N . ARG A 1 697 ? -1.816 37.416 26.396 1.00 62.69 697 ARG A N 1
ATOM 5690 C CA . ARG A 1 697 ? -2.893 37.717 25.437 1.00 62.69 697 ARG A CA 1
ATOM 5691 C C . ARG A 1 697 ? -2.626 37.132 24.048 1.00 62.69 697 ARG A C 1
ATOM 5693 O O . ARG A 1 697 ? -3.473 36.402 23.550 1.00 62.69 697 ARG A O 1
ATOM 5700 N N . THR A 1 698 ? -1.447 37.334 23.462 1.00 66.25 698 THR A N 1
ATOM 5701 C CA . THR A 1 698 ? -1.092 36.727 22.162 1.00 66.25 698 THR A CA 1
ATOM 5702 C C . THR A 1 698 ? -1.062 35.196 22.237 1.00 66.25 698 THR A C 1
ATOM 5704 O O . THR A 1 698 ? -1.620 34.510 21.381 1.00 66.25 698 THR A O 1
ATOM 5707 N N . PHE A 1 699 ? -0.485 34.632 23.305 1.00 68.56 699 PHE A N 1
ATOM 5708 C CA . PHE A 1 699 ? -0.445 33.182 23.526 1.00 68.56 699 PHE A CA 1
ATOM 5709 C C . PHE A 1 699 ? -1.846 32.578 23.719 1.00 68.56 699 PHE A C 1
ATOM 5711 O O . PHE A 1 699 ? -2.117 31.481 23.226 1.00 68.56 699 PHE A O 1
ATOM 5718 N N . SER A 1 700 ? -2.741 33.268 24.429 1.00 68.50 700 SER A N 1
ATOM 5719 C CA . SER A 1 700 ? -4.129 32.829 24.625 1.00 68.50 700 SER A CA 1
ATOM 5720 C C . SER A 1 700 ? -4.956 32.958 23.350 1.00 68.50 700 SER A C 1
ATOM 5722 O O . SER A 1 700 ? -5.653 32.006 23.011 1.00 68.50 700 SER A O 1
ATOM 5724 N N . GLN A 1 701 ? -4.818 34.052 22.598 1.00 75.12 701 GLN A N 1
ATOM 5725 C CA . GLN A 1 701 ? -5.472 34.231 21.298 1.00 75.12 701 GLN A CA 1
ATOM 5726 C C . GLN A 1 701 ? -5.062 33.136 20.308 1.00 75.12 701 GLN A C 1
ATOM 5728 O O . GLN A 1 701 ? -5.927 32.482 19.731 1.00 75.12 701 GLN A O 1
ATOM 5733 N N . LEU A 1 702 ? -3.761 32.851 20.178 1.00 73.25 702 LEU A N 1
ATOM 5734 C CA . LEU A 1 702 ? -3.276 31.761 19.325 1.00 73.25 702 LEU A CA 1
ATOM 5735 C C . LEU A 1 702 ? -3.792 30.397 19.795 1.00 73.25 702 LEU A C 1
ATOM 5737 O O . LEU A 1 702 ? -4.218 29.592 18.971 1.00 73.25 702 LEU A O 1
ATOM 5741 N N . ARG A 1 703 ? -3.811 30.126 21.108 1.00 72.44 703 ARG A N 1
ATOM 5742 C CA . ARG A 1 703 ? -4.370 28.872 21.645 1.00 72.44 703 ARG A CA 1
ATOM 5743 C C . ARG A 1 703 ? -5.851 28.705 21.323 1.00 72.44 703 ARG A C 1
ATOM 5745 O O . ARG A 1 703 ? -6.248 27.590 21.004 1.00 72.44 703 ARG A O 1
ATOM 5752 N N . VAL A 1 704 ? -6.645 29.772 21.402 1.00 75.00 704 VAL A N 1
ATOM 5753 C CA . VAL A 1 704 ? -8.068 29.747 21.032 1.00 75.00 704 VAL A CA 1
ATOM 5754 C C . VAL A 1 704 ? -8.213 29.490 19.531 1.00 75.00 704 VAL A C 1
ATOM 5756 O O . VAL A 1 704 ? -8.899 28.550 19.146 1.00 75.00 704 VAL A O 1
ATOM 5759 N N . SER A 1 705 ? -7.482 30.216 18.682 1.00 74.12 705 SER A N 1
ATOM 5760 C CA . SER A 1 705 ? -7.496 30.000 17.227 1.00 74.12 705 SER A CA 1
ATOM 5761 C C . SER A 1 705 ? -7.084 28.577 16.828 1.00 74.12 705 SER A C 1
ATOM 5763 O O . SER A 1 705 ? -7.663 27.996 15.913 1.00 74.12 705 SER A O 1
ATOM 5765 N N . LEU A 1 706 ? -6.128 27.978 17.546 1.00 74.19 706 LEU A N 1
ATOM 5766 C CA . LEU A 1 706 ? -5.675 26.603 17.324 1.00 74.19 706 LEU A CA 1
ATOM 5767 C C . LEU A 1 706 ? -6.741 25.553 17.662 1.00 74.19 706 LEU A C 1
ATOM 5769 O O . LEU A 1 706 ? -6.736 24.487 17.051 1.00 74.19 706 LEU A O 1
ATOM 5773 N N . GLN A 1 707 ? -7.667 25.821 18.590 1.00 68.12 707 GLN A N 1
ATOM 5774 C CA . GLN A 1 707 ? -8.739 24.871 18.929 1.00 68.12 707 GLN A CA 1
ATOM 5775 C C . GLN A 1 707 ? -9.679 24.600 17.748 1.00 68.12 707 GLN A C 1
ATOM 5777 O O . GLN A 1 707 ? -10.260 23.519 17.675 1.00 68.12 707 GLN A O 1
ATOM 5782 N N . HIS A 1 708 ? -9.768 25.536 16.802 1.00 67.69 708 HIS A N 1
ATOM 5783 C CA . HIS A 1 708 ? -10.603 25.432 15.607 1.00 67.69 708 HIS A CA 1
ATOM 5784 C C . HIS A 1 708 ? -9.928 24.708 14.430 1.00 67.69 708 HIS A C 1
ATOM 5786 O O . HIS A 1 708 ? -10.542 24.555 13.378 1.00 67.69 708 HIS A O 1
ATOM 5792 N N . LEU A 1 709 ? -8.682 24.239 14.579 1.00 67.88 709 LEU A N 1
ATOM 5793 C CA . LEU A 1 709 ? -8.043 23.411 13.556 1.00 67.88 709 LEU A CA 1
ATOM 5794 C C . LEU A 1 709 ? -8.645 22.000 13.529 1.00 67.88 709 LEU A C 1
ATOM 5796 O O . LEU A 1 709 ? -8.706 21.315 14.554 1.00 67.88 709 LEU A O 1
ATOM 5800 N N . ASN A 1 710 ? -9.000 21.551 12.323 1.00 64.81 710 ASN A N 1
ATOM 5801 C CA . ASN A 1 710 ? -9.571 20.224 12.075 1.00 64.81 710 ASN A CA 1
ATOM 5802 C C . ASN A 1 710 ? -8.544 19.080 12.192 1.00 64.81 710 ASN A C 1
ATOM 5804 O O . ASN A 1 710 ? -8.917 17.948 12.487 1.00 64.81 710 ASN A O 1
ATOM 5808 N N . ASP A 1 711 ? -7.258 19.350 11.948 1.00 70.00 711 ASP A N 1
ATOM 5809 C CA . ASP A 1 711 ? -6.193 18.342 12.025 1.00 70.00 711 ASP A CA 1
ATOM 5810 C C . ASP A 1 711 ? -5.615 18.265 13.441 1.00 70.00 711 ASP A C 1
ATOM 5812 O O . ASP A 1 711 ? -4.964 19.200 13.909 1.00 70.00 711 ASP A O 1
ATOM 5816 N N . GLU A 1 712 ? -5.826 17.125 14.098 1.00 66.81 712 GLU A N 1
ATOM 5817 C CA . GLU A 1 712 ? -5.363 16.879 15.463 1.00 66.81 712 GLU A CA 1
ATOM 5818 C C . GLU A 1 712 ? -3.835 16.941 15.601 1.00 66.81 712 GLU A C 1
ATOM 5820 O O . GLU A 1 712 ? -3.348 17.488 16.585 1.00 66.81 712 GLU A O 1
ATOM 5825 N N . ASN A 1 713 ? -3.068 16.424 14.637 1.00 68.94 713 ASN A N 1
ATOM 5826 C CA . ASN A 1 713 ? -1.610 16.337 14.746 1.00 68.94 713 ASN A CA 1
ATOM 5827 C C . ASN A 1 713 ? -0.961 17.710 14.603 1.00 68.94 713 ASN A C 1
ATOM 5829 O O . ASN A 1 713 ? -0.156 18.090 15.453 1.00 68.94 713 ASN A O 1
ATOM 5833 N N . LEU A 1 714 ? -1.331 18.479 13.572 1.00 75.25 714 LEU A N 1
ATOM 5834 C CA . LEU A 1 714 ? -0.823 19.843 13.416 1.00 75.25 714 LEU A CA 1
ATOM 5835 C C . LEU A 1 714 ? -1.283 20.711 14.581 1.00 75.25 714 LEU A C 1
ATOM 5837 O O . LEU A 1 714 ? -0.490 21.475 15.122 1.00 75.25 714 LEU A O 1
ATOM 5841 N N . ARG A 1 715 ? -2.538 20.564 15.016 1.00 74.94 715 ARG A N 1
ATOM 5842 C CA . ARG A 1 715 ? -3.047 21.287 16.179 1.00 74.94 715 ARG A CA 1
ATOM 5843 C C . ARG A 1 715 ? -2.239 20.968 17.428 1.00 74.94 715 ARG A C 1
ATOM 5845 O O . ARG A 1 715 ? -1.824 21.888 18.125 1.00 74.94 715 ARG A O 1
ATOM 5852 N N . GLN A 1 716 ? -1.998 19.691 17.717 1.00 72.00 716 GLN A N 1
ATOM 5853 C CA . GLN A 1 716 ? -1.208 19.274 18.874 1.00 72.00 716 GLN A CA 1
ATOM 5854 C C . GLN A 1 716 ? 0.237 19.760 18.782 1.00 72.00 716 GLN A C 1
ATOM 5856 O O . GLN A 1 716 ? 0.759 20.250 19.784 1.00 72.00 716 GLN A O 1
ATOM 5861 N N . PHE A 1 717 ? 0.852 19.684 17.602 1.00 77.12 717 PHE A N 1
ATOM 5862 C CA . PHE A 1 717 ? 2.196 20.194 17.357 1.00 77.12 717 PHE A CA 1
ATOM 5863 C C . PHE A 1 717 ? 2.277 21.705 17.588 1.00 77.12 717 PHE A C 1
ATOM 5865 O O . PHE A 1 717 ? 3.082 22.151 18.398 1.00 77.12 717 PHE A O 1
ATOM 5872 N N . LEU A 1 718 ? 1.407 22.494 16.954 1.00 78.62 718 LEU A N 1
ATOM 5873 C CA . LEU A 1 718 ? 1.396 23.951 17.090 1.00 78.62 718 LEU A CA 1
ATOM 5874 C C . LEU A 1 718 ? 1.035 24.387 18.516 1.00 78.62 718 LEU A C 1
ATOM 5876 O O . LEU A 1 718 ? 1.654 25.303 19.049 1.00 78.62 718 LEU A O 1
ATOM 5880 N N . LEU A 1 719 ? 0.095 23.709 19.185 1.00 73.75 719 LEU A N 1
ATOM 5881 C CA . LEU A 1 719 ? -0.200 23.963 20.600 1.00 73.75 719 LEU A CA 1
ATOM 5882 C C . LEU A 1 719 ? 1.015 23.675 21.485 1.00 73.75 719 LEU A C 1
ATOM 5884 O O . LEU A 1 719 ? 1.296 24.461 22.390 1.00 73.75 719 LEU A O 1
ATOM 5888 N N . ALA A 1 720 ? 1.731 22.577 21.233 1.00 73.19 720 ALA A N 1
ATOM 5889 C CA . ALA A 1 720 ? 2.947 22.238 21.962 1.00 73.19 720 ALA A CA 1
ATOM 5890 C C . ALA A 1 720 ? 4.074 23.240 21.665 1.00 73.19 720 ALA A C 1
ATOM 5892 O O . ALA A 1 720 ? 4.749 23.672 22.594 1.00 73.19 720 ALA A O 1
ATOM 5893 N N . ALA A 1 721 ? 4.219 23.688 20.418 1.00 78.19 721 ALA A N 1
ATOM 5894 C CA . ALA A 1 721 ? 5.179 24.709 20.010 1.00 78.19 721 ALA A CA 1
ATOM 5895 C C . ALA A 1 721 ? 4.908 26.039 20.719 1.00 78.19 721 ALA A C 1
ATOM 5897 O O . ALA A 1 721 ? 5.789 26.588 21.370 1.00 78.19 721 ALA A O 1
ATOM 5898 N N . VAL A 1 722 ? 3.665 26.519 20.683 1.00 78.25 722 VAL A N 1
ATOM 5899 C CA . VAL A 1 722 ? 3.230 27.749 21.360 1.00 78.25 722 VAL A CA 1
ATOM 5900 C C . VAL A 1 722 ? 3.403 27.633 22.879 1.00 78.25 722 VAL A C 1
ATOM 5902 O O . VAL A 1 722 ? 3.847 28.577 23.528 1.00 78.25 722 VAL A O 1
ATOM 5905 N N . GLN A 1 723 ? 3.090 26.476 23.471 1.00 73.50 723 GLN A N 1
ATOM 5906 C CA . GLN A 1 723 ? 3.356 26.209 24.890 1.00 73.50 723 GLN A CA 1
ATOM 5907 C C . GLN A 1 723 ? 4.852 26.272 25.208 1.00 73.50 723 GLN A C 1
ATOM 5909 O O . GLN A 1 723 ? 5.233 26.927 26.174 1.00 73.50 723 GLN A O 1
ATOM 5914 N N . TYR A 1 724 ? 5.682 25.633 24.387 1.00 73.88 724 TYR A N 1
ATOM 5915 C CA . TYR A 1 724 ? 7.123 25.566 24.578 1.00 73.88 724 TYR A CA 1
ATOM 5916 C C . TYR A 1 724 ? 7.790 26.934 24.438 1.00 73.88 724 TYR A C 1
ATOM 5918 O O . TYR A 1 724 ? 8.512 27.353 25.340 1.00 73.88 724 TYR A O 1
ATOM 5926 N N . LEU A 1 725 ? 7.476 27.667 23.369 1.00 74.06 725 LEU A N 1
ATOM 5927 C CA . LEU A 1 725 ? 7.958 29.028 23.129 1.00 74.06 725 LEU A CA 1
ATOM 5928 C C . LEU A 1 725 ? 7.579 29.964 24.282 1.00 74.06 725 LEU A C 1
ATOM 5930 O O . LEU A 1 725 ? 8.418 30.734 24.737 1.00 74.06 725 LEU A O 1
ATOM 5934 N N . GLY A 1 726 ? 6.358 29.834 24.813 1.00 69.19 726 GLY A N 1
ATOM 5935 C CA . GLY A 1 726 ? 5.915 30.594 25.983 1.00 69.19 726 GLY A CA 1
ATOM 5936 C C . GLY A 1 726 ? 6.669 30.246 27.268 1.00 69.19 726 GLY A C 1
ATOM 5937 O O . GLY A 1 726 ? 6.906 31.129 28.084 1.00 69.19 726 GLY A O 1
ATOM 5938 N N . THR A 1 727 ? 7.074 28.986 27.464 1.00 69.69 727 THR A N 1
ATOM 5939 C CA . THR A 1 727 ? 7.924 28.602 28.608 1.00 69.69 727 THR A CA 1
ATOM 5940 C C . THR A 1 727 ? 9.381 29.019 28.431 1.00 69.69 727 THR A C 1
ATOM 5942 O O . THR A 1 727 ? 10.010 29.431 29.398 1.00 69.69 727 THR A O 1
ATOM 5945 N N . ALA A 1 728 ? 9.915 28.955 27.209 1.00 64.56 728 ALA A N 1
ATOM 5946 C CA . ALA A 1 728 ? 11.282 29.368 26.900 1.00 64.56 728 ALA A CA 1
ATOM 5947 C C . ALA A 1 728 ? 11.474 30.884 27.069 1.00 64.56 728 ALA A C 1
ATOM 5949 O O . ALA A 1 728 ? 12.568 31.337 27.384 1.00 64.56 728 ALA A O 1
ATOM 5950 N N . SER A 1 729 ? 10.406 31.668 26.906 1.00 61.44 729 SER A N 1
ATOM 5951 C CA . SER A 1 729 ? 10.441 33.116 27.092 1.00 61.44 729 SER A CA 1
ATOM 5952 C C . SER A 1 729 ? 10.283 33.578 28.551 1.00 61.44 729 SER A C 1
ATOM 5954 O O . SER A 1 729 ? 10.549 34.739 28.829 1.00 61.44 729 SER A O 1
ATOM 5956 N N . GLN A 1 730 ? 9.892 32.709 29.497 1.00 57.12 730 GLN A N 1
ATOM 5957 C CA . GLN A 1 730 ? 9.584 33.052 30.907 1.00 57.12 730 GLN A CA 1
ATOM 5958 C C . GLN A 1 730 ? 10.806 33.353 31.810 1.00 57.12 730 GLN A C 1
ATOM 5960 O O . GLN A 1 730 ? 10.745 33.188 33.026 1.00 57.12 730 GLN A O 1
ATOM 5965 N N . GLY A 1 731 ? 11.909 33.826 31.233 1.00 53.12 731 GLY A N 1
ATOM 5966 C CA . GLY A 1 731 ? 13.113 34.236 31.968 1.00 53.12 731 GLY A CA 1
ATOM 5967 C C . GLY A 1 731 ? 13.932 35.339 31.292 1.00 53.12 731 GLY A C 1
ATOM 5968 O O . GLY A 1 731 ? 14.952 35.744 31.836 1.00 53.12 731 GLY A O 1
ATOM 5969 N N . ALA A 1 732 ? 13.501 35.838 30.129 1.00 51.94 732 ALA A N 1
ATOM 5970 C CA . ALA A 1 732 ? 14.176 36.914 29.411 1.00 51.94 732 ALA A CA 1
ATOM 5971 C C . ALA A 1 732 ? 13.373 38.216 29.565 1.00 51.94 732 ALA A C 1
ATOM 5973 O O . ALA A 1 732 ? 12.164 38.219 29.337 1.00 51.94 732 ALA A O 1
ATOM 5974 N N . GLY A 1 733 ? 14.033 39.312 29.962 1.00 48.69 733 GLY A N 1
ATOM 5975 C CA . GLY A 1 733 ? 13.401 40.636 30.090 1.00 48.69 733 GLY A CA 1
ATOM 5976 C C . GLY A 1 733 ? 12.832 41.172 28.768 1.00 48.69 733 GLY A C 1
ATOM 5977 O O . GLY A 1 733 ? 11.883 41.949 28.777 1.00 48.69 733 GLY A O 1
ATOM 5978 N N . GLU A 1 734 ? 13.350 40.682 27.638 1.00 54.19 734 GLU A N 1
ATOM 5979 C CA . GLU A 1 734 ? 12.829 40.901 26.289 1.00 54.19 734 GLU A CA 1
ATOM 5980 C C . GLU A 1 734 ? 12.702 39.565 25.545 1.00 54.19 734 GLU A C 1
ATOM 5982 O O . GLU A 1 734 ? 13.473 38.628 25.764 1.00 54.19 734 GLU A O 1
ATOM 5987 N N . LEU A 1 735 ? 11.722 39.463 24.644 1.00 58.41 735 LEU A N 1
ATOM 5988 C CA . LEU A 1 735 ? 11.539 38.275 23.813 1.00 58.41 735 LEU A CA 1
ATOM 5989 C C . LEU A 1 735 ? 12.708 38.110 22.835 1.00 58.41 735 LEU A C 1
ATOM 5991 O O . LEU A 1 735 ? 12.910 38.990 21.995 1.00 58.41 735 LEU A O 1
ATOM 5995 N N . PRO A 1 736 ? 13.398 36.954 22.827 1.00 67.75 736 PRO A N 1
ATOM 5996 C CA . PRO A 1 736 ? 14.370 36.667 21.786 1.00 67.75 736 PRO A CA 1
ATOM 5997 C C . PRO A 1 736 ? 13.710 36.775 20.407 1.00 67.75 736 PRO A C 1
ATOM 5999 O O . PRO A 1 736 ? 12.630 36.218 20.181 1.00 67.75 736 PRO A O 1
ATOM 6002 N N . VAL A 1 737 ? 14.373 37.446 19.463 1.00 69.56 737 VAL A N 1
ATOM 6003 C CA . VAL A 1 737 ? 13.878 37.651 18.086 1.00 69.56 737 VAL A CA 1
ATOM 6004 C C . VAL A 1 737 ? 13.448 36.327 17.436 1.00 69.56 737 VAL A C 1
ATOM 6006 O O . VAL A 1 737 ? 12.428 36.268 16.749 1.00 69.56 737 VAL A O 1
ATOM 6009 N N . ASN A 1 738 ? 14.163 35.240 17.738 1.00 68.25 738 ASN A N 1
ATOM 6010 C CA . ASN A 1 738 ? 13.864 33.889 17.258 1.00 68.25 738 ASN A CA 1
ATOM 6011 C C . ASN A 1 738 ? 12.501 33.361 17.745 1.00 68.25 738 ASN A C 1
ATOM 6013 O O . ASN A 1 738 ? 11.799 32.694 16.989 1.00 68.25 738 ASN A O 1
ATOM 6017 N N . VAL A 1 739 ? 12.087 33.697 18.973 1.00 71.06 739 VAL A N 1
ATOM 6018 C CA . VAL A 1 739 ? 10.776 33.313 19.525 1.00 71.06 739 VAL A CA 1
ATOM 6019 C C . VAL A 1 739 ? 9.660 34.116 18.858 1.00 71.06 739 VAL A C 1
ATOM 6021 O O . VAL A 1 739 ? 8.640 33.544 18.479 1.00 71.06 739 VAL A O 1
ATOM 6024 N N . MET A 1 740 ? 9.854 35.424 18.645 1.00 71.19 740 MET A N 1
ATOM 6025 C CA . MET A 1 740 ? 8.872 36.245 17.922 1.00 71.19 740 MET A CA 1
ATOM 6026 C C . MET A 1 740 ? 8.692 35.790 16.474 1.00 71.19 740 MET A C 1
ATOM 6028 O O . MET A 1 740 ? 7.564 35.734 15.985 1.00 71.19 740 MET A O 1
ATOM 6032 N N . ARG A 1 741 ? 9.787 35.438 15.792 1.00 79.12 741 ARG A N 1
ATOM 6033 C CA . ARG A 1 741 ? 9.746 34.891 14.432 1.00 79.12 741 ARG A CA 1
ATOM 6034 C C . ARG A 1 741 ? 8.967 33.574 14.391 1.00 79.12 741 ARG A C 1
ATOM 6036 O O . ARG A 1 741 ? 8.020 33.474 13.622 1.00 79.12 741 ARG A O 1
ATOM 6043 N N . ALA A 1 742 ? 9.261 32.647 15.303 1.00 80.00 742 ALA A N 1
ATOM 6044 C CA . ALA A 1 742 ? 8.545 31.376 15.405 1.00 80.00 742 ALA A CA 1
ATOM 6045 C C . ALA A 1 742 ? 7.038 31.554 15.689 1.00 80.00 742 ALA A C 1
ATOM 6047 O O . ALA A 1 742 ? 6.211 30.850 15.114 1.00 80.00 742 ALA A O 1
ATOM 6048 N N . LEU A 1 743 ? 6.649 32.519 16.532 1.00 78.31 743 LEU A N 1
ATOM 6049 C CA . LEU A 1 743 ? 5.232 32.832 16.770 1.00 78.31 743 LEU A CA 1
ATOM 6050 C C . LEU A 1 743 ? 4.539 33.399 15.525 1.00 78.31 743 LEU A C 1
ATOM 6052 O O . LEU A 1 743 ? 3.402 33.017 15.243 1.00 78.31 743 LEU A O 1
ATOM 6056 N N . ARG A 1 744 ? 5.223 34.254 14.754 1.00 83.25 744 ARG A N 1
ATOM 6057 C CA . ARG A 1 744 ? 4.718 34.735 13.458 1.00 83.25 744 ARG A CA 1
ATOM 6058 C C . ARG A 1 744 ? 4.552 33.592 12.459 1.00 83.25 744 ARG A C 1
ATOM 6060 O O . ARG A 1 744 ? 3.591 33.600 11.698 1.00 83.25 744 ARG A O 1
ATOM 6067 N N . ASP A 1 745 ? 5.436 32.599 12.475 1.00 84.56 745 ASP A N 1
ATOM 6068 C CA . ASP A 1 745 ? 5.322 31.427 11.602 1.00 84.56 745 ASP A CA 1
ATOM 6069 C C . ASP A 1 745 ? 4.120 30.542 11.984 1.00 84.56 745 ASP A C 1
ATOM 6071 O O . ASP A 1 745 ? 3.383 30.096 11.103 1.00 84.56 745 ASP A O 1
ATOM 6075 N N . VAL A 1 746 ? 3.828 30.373 13.283 1.00 81.88 746 VAL A N 1
ATOM 6076 C CA . VAL A 1 746 ? 2.583 29.724 13.749 1.00 81.88 746 VAL A CA 1
ATOM 6077 C C . VAL A 1 746 ? 1.347 30.486 13.258 1.00 81.88 746 VAL A C 1
ATOM 6079 O O . VAL A 1 746 ? 0.401 29.876 12.755 1.00 81.88 746 VAL A O 1
ATOM 6082 N N . GLU A 1 747 ? 1.348 31.814 13.386 1.00 81.00 747 GLU A N 1
ATOM 6083 C CA . GLU A 1 747 ? 0.246 32.670 12.937 1.00 81.00 747 GLU A CA 1
ATOM 6084 C C . GLU A 1 747 ? 0.042 32.594 11.416 1.00 81.00 747 GLU A C 1
ATOM 6086 O O . GLU A 1 747 ? -1.091 32.494 10.944 1.00 81.00 747 GLU A O 1
ATOM 6091 N N . ARG A 1 748 ? 1.129 32.567 10.635 1.00 82.62 748 ARG A N 1
ATOM 6092 C CA . ARG A 1 748 ? 1.081 32.393 9.177 1.00 82.62 748 ARG A CA 1
ATOM 6093 C C . ARG A 1 748 ? 0.461 31.058 8.787 1.00 82.62 748 ARG A C 1
ATOM 6095 O O . ARG A 1 748 ? -0.448 31.050 7.959 1.00 82.62 748 ARG A O 1
ATOM 6102 N N . ILE A 1 749 ? 0.893 29.954 9.404 1.00 81.88 749 ILE A N 1
ATOM 6103 C CA . ILE A 1 749 ? 0.313 28.625 9.153 1.00 81.88 749 ILE A CA 1
ATOM 6104 C C . ILE A 1 749 ? -1.192 28.649 9.443 1.00 81.88 749 ILE A C 1
ATOM 6106 O O . ILE A 1 749 ? -1.984 28.227 8.602 1.00 81.88 749 ILE A O 1
ATOM 6110 N N . LEU A 1 750 ? -1.595 29.201 10.592 1.00 80.31 750 LEU A N 1
ATOM 6111 C CA . LEU A 1 750 ? -3.001 29.342 10.978 1.00 80.31 750 LEU A CA 1
ATOM 6112 C C . LEU A 1 750 ? -3.817 30.147 9.967 1.00 80.31 750 LEU A C 1
ATOM 6114 O O . LEU A 1 750 ? -4.900 29.718 9.572 1.00 80.31 750 LEU A O 1
ATOM 6118 N N . LYS A 1 751 ? -3.299 31.298 9.532 1.00 80.62 751 LYS A N 1
ATOM 6119 C CA . LYS A 1 751 ? -3.986 32.177 8.583 1.00 80.62 751 LYS A CA 1
ATOM 6120 C C . LYS A 1 751 ? -4.230 31.483 7.242 1.00 80.62 751 LYS A C 1
ATOM 6122 O O . LYS A 1 751 ? -5.297 31.651 6.663 1.00 80.62 751 LYS A O 1
ATOM 6127 N N . ILE A 1 752 ? -3.273 30.687 6.766 1.00 79.75 752 ILE A N 1
ATOM 6128 C CA . ILE A 1 752 ? -3.413 29.932 5.512 1.00 79.75 752 ILE A CA 1
ATOM 6129 C C . ILE A 1 752 ? -4.427 28.796 5.673 1.00 79.75 752 ILE A C 1
ATOM 6131 O O . ILE A 1 752 ? -5.263 28.595 4.798 1.00 79.75 752 ILE A O 1
ATOM 6135 N N . GLU A 1 753 ? -4.396 28.087 6.803 1.00 75.38 753 GLU A N 1
ATOM 6136 C CA . GLU A 1 753 ? -5.357 27.018 7.110 1.00 75.38 753 GLU A CA 1
ATOM 6137 C C . GLU A 1 753 ? -6.798 27.534 7.237 1.00 75.38 753 GLU A C 1
ATOM 6139 O O . GLU A 1 753 ? -7.747 26.827 6.905 1.00 75.38 753 GLU A O 1
ATOM 6144 N N . GLN A 1 754 ? -6.972 28.788 7.657 1.00 71.06 754 GLN A N 1
ATOM 6145 C CA . GLN A 1 754 ? -8.268 29.470 7.688 1.00 71.06 754 GLN A CA 1
ATOM 6146 C C . GLN A 1 754 ? -8.721 29.998 6.318 1.00 71.06 754 GLN A C 1
ATOM 6148 O O . GLN A 1 754 ? -9.873 30.403 6.179 1.00 71.06 754 GLN A O 1
ATOM 6153 N N . GLN A 1 755 ? -7.850 29.984 5.304 1.00 71.12 755 GLN A N 1
ATOM 6154 C CA . GLN A 1 755 ? -8.145 30.402 3.930 1.00 71.12 755 GLN A CA 1
ATOM 6155 C C . GLN A 1 755 ? -8.169 29.188 2.984 1.00 71.12 755 GLN A C 1
ATOM 6157 O O . GLN A 1 755 ? -7.286 29.053 2.118 1.00 71.12 755 GLN A O 1
ATOM 6162 N N . PRO A 1 756 ? -9.168 28.290 3.112 1.00 73.56 756 PRO A N 1
ATOM 6163 C CA . PRO A 1 756 ? -9.279 27.132 2.239 1.00 73.56 756 PRO A CA 1
ATOM 6164 C C . PRO A 1 756 ? -9.444 27.565 0.780 1.00 73.56 756 PRO A C 1
ATOM 6166 O O . PRO A 1 756 ? -9.815 28.699 0.472 1.00 73.56 756 PRO A O 1
ATOM 6169 N N . LEU A 1 757 ? -9.155 26.646 -0.140 1.00 83.50 757 LEU A N 1
ATOM 6170 C CA . LEU A 1 757 ? -9.567 26.806 -1.534 1.00 83.50 757 LEU A CA 1
ATOM 6171 C C . LEU A 1 757 ? -11.082 27.047 -1.587 1.00 83.50 757 LEU A C 1
ATOM 6173 O O . LEU A 1 757 ? -11.839 26.399 -0.856 1.00 83.50 757 LEU A O 1
ATOM 6177 N N . SER A 1 758 ? -11.522 27.959 -2.451 1.00 87.75 758 SER A N 1
ATOM 6178 C CA . SER A 1 758 ? -12.943 28.167 -2.733 1.00 87.75 758 SER A CA 1
ATOM 6179 C C . SER A 1 758 ? -13.575 26.881 -3.273 1.00 87.75 758 SER A C 1
ATOM 6181 O O . SER A 1 758 ? -12.881 26.025 -3.822 1.00 87.75 758 SER A O 1
ATOM 6183 N N . SER A 1 759 ? -14.899 26.728 -3.160 1.00 85.94 759 SER A N 1
ATOM 6184 C CA . SER A 1 759 ? -15.581 25.516 -3.651 1.00 85.94 759 SER A CA 1
ATOM 6185 C C . SER A 1 759 ? -15.266 25.230 -5.125 1.00 85.94 759 SER A C 1
ATOM 6187 O O . SER A 1 759 ? -14.984 24.092 -5.485 1.00 85.94 759 SER A O 1
ATOM 6189 N N . ALA A 1 760 ? -15.225 26.271 -5.963 1.00 89.50 760 ALA A N 1
ATOM 6190 C CA . ALA A 1 760 ? -14.895 26.140 -7.379 1.00 89.50 760 ALA A CA 1
ATOM 6191 C C . ALA A 1 760 ? -13.447 25.666 -7.611 1.00 89.50 760 ALA A C 1
ATOM 6193 O O . ALA A 1 760 ? -13.197 24.837 -8.486 1.00 89.50 760 ALA A O 1
ATOM 6194 N N . GLU A 1 761 ? -12.484 26.157 -6.827 1.00 91.31 761 GLU A N 1
ATOM 6195 C CA . GLU A 1 761 ? -11.094 25.690 -6.888 1.00 91.31 761 GLU A CA 1
ATOM 6196 C C . GLU A 1 761 ? -10.957 24.252 -6.381 1.00 91.31 761 GLU A C 1
ATOM 6198 O O . GLU A 1 761 ? -10.220 23.466 -6.972 1.00 91.31 761 GLU A O 1
ATOM 6203 N N . GLN A 1 762 ? -11.692 23.879 -5.329 1.00 89.44 762 GLN A N 1
ATOM 6204 C CA . GLN A 1 762 ? -11.734 22.500 -4.841 1.00 89.44 762 GLN A CA 1
ATOM 6205 C C . GLN A 1 762 ? -12.284 21.551 -5.909 1.00 89.44 762 GLN A C 1
ATOM 6207 O O . GLN A 1 762 ? -11.717 20.480 -6.118 1.00 89.44 762 GLN A O 1
ATOM 6212 N N . ASP A 1 763 ? -13.341 21.936 -6.623 1.00 90.19 763 ASP A N 1
ATOM 6213 C CA . ASP A 1 763 ? -13.915 21.117 -7.692 1.00 90.19 763 ASP A CA 1
ATOM 6214 C C . ASP A 1 763 ? -12.974 20.988 -8.894 1.00 90.19 763 ASP A C 1
ATOM 6216 O O . ASP A 1 763 ? -12.796 19.883 -9.416 1.00 90.19 763 ASP A O 1
ATOM 6220 N N . LYS A 1 764 ? -12.279 22.068 -9.278 1.00 93.81 764 LYS A N 1
ATOM 6221 C CA . LYS A 1 764 ? -11.204 22.010 -10.284 1.00 93.81 764 LYS A CA 1
ATOM 6222 C C . LYS A 1 764 ? -10.075 21.081 -9.846 1.00 93.81 764 LYS A C 1
ATOM 6224 O O . LYS A 1 764 ? -9.667 20.208 -10.608 1.00 93.81 764 LYS A O 1
ATOM 6229 N N . PHE A 1 765 ? -9.611 21.205 -8.605 1.00 92.44 765 PHE A N 1
ATOM 6230 C CA . PHE A 1 765 ? -8.551 20.353 -8.072 1.00 92.44 765 PHE A CA 1
ATOM 6231 C C . PHE A 1 765 ? -8.985 18.875 -8.052 1.00 92.44 765 PHE A C 1
ATOM 6233 O O . PHE A 1 765 ? -8.249 18.001 -8.523 1.00 92.44 765 PHE A O 1
ATOM 6240 N N . ARG A 1 766 ? -10.216 18.583 -7.607 1.00 89.94 766 ARG A N 1
ATOM 6241 C CA . ARG A 1 766 ? -10.803 17.236 -7.683 1.00 89.94 766 ARG A CA 1
ATOM 6242 C C . ARG A 1 766 ? -10.785 16.708 -9.112 1.00 89.94 766 ARG A C 1
ATOM 6244 O O . ARG A 1 766 ? -10.333 15.588 -9.343 1.00 89.94 766 ARG A O 1
ATOM 6251 N N . PHE A 1 767 ? -11.246 17.515 -10.063 1.00 92.06 767 PHE A N 1
ATOM 6252 C CA . PHE A 1 767 ? -11.269 17.157 -11.473 1.00 92.06 767 PHE A CA 1
ATOM 6253 C C . PHE A 1 767 ? -9.864 16.825 -11.997 1.00 92.06 767 PHE A C 1
ATOM 6255 O O . PHE A 1 767 ? -9.684 15.745 -12.558 1.00 92.06 767 PHE A O 1
ATOM 6262 N N . TYR A 1 768 ? -8.859 17.672 -11.761 1.00 94.31 768 TYR A N 1
ATOM 6263 C CA . TYR A 1 768 ? -7.491 17.454 -12.252 1.00 94.31 768 TYR A CA 1
ATOM 6264 C C . TYR A 1 768 ? -6.846 16.185 -11.683 1.00 94.31 768 TYR A C 1
ATOM 6266 O O . TYR A 1 768 ? -6.272 15.398 -12.439 1.00 94.31 768 TYR A O 1
ATOM 6274 N N . ILE A 1 769 ? -6.998 15.923 -10.380 1.00 90.06 769 ILE A N 1
ATOM 6275 C CA . ILE A 1 769 ? -6.519 14.669 -9.772 1.00 90.06 769 ILE A CA 1
ATOM 6276 C C . ILE A 1 769 ? -7.205 13.463 -10.422 1.00 90.06 769 ILE A C 1
ATOM 6278 O O . ILE A 1 769 ? -6.532 12.492 -10.768 1.00 90.06 769 ILE A O 1
ATOM 6282 N N . LEU A 1 770 ? -8.526 13.515 -10.624 1.00 88.44 770 LEU A N 1
ATOM 6283 C CA . LEU A 1 770 ? -9.268 12.419 -11.252 1.00 88.44 770 LEU A CA 1
ATOM 6284 C C . LEU A 1 770 ? -8.831 12.180 -12.703 1.00 88.44 770 LEU A C 1
ATOM 6286 O O . LEU A 1 770 ? -8.835 11.033 -13.149 1.00 88.44 770 LEU A O 1
ATOM 6290 N N . GLN A 1 771 ? -8.421 13.219 -13.440 1.00 92.25 771 GLN A N 1
ATOM 6291 C CA . GLN A 1 771 ? -7.849 13.047 -14.778 1.00 92.25 771 GLN A CA 1
ATOM 6292 C C . GLN A 1 771 ? -6.504 12.315 -14.734 1.00 92.25 771 GLN A C 1
ATOM 6294 O O . GLN A 1 771 ? -6.307 11.378 -15.508 1.00 92.25 771 GLN A O 1
ATOM 6299 N N . ILE A 1 772 ? -5.605 12.685 -13.814 1.00 92.12 772 ILE A N 1
ATOM 6300 C CA . ILE A 1 772 ? -4.327 11.978 -13.616 1.00 92.12 772 ILE A CA 1
ATOM 6301 C C . ILE A 1 772 ? -4.584 10.513 -13.253 1.00 92.12 772 ILE A C 1
ATOM 6303 O O . ILE A 1 772 ? -3.978 9.616 -13.839 1.00 92.12 772 ILE A O 1
ATOM 6307 N N . ALA A 1 773 ? -5.510 10.270 -12.325 1.00 86.25 773 ALA A N 1
ATOM 6308 C CA . ALA A 1 773 ? -5.872 8.933 -11.882 1.00 86.25 773 ALA A CA 1
ATOM 6309 C C . ALA A 1 773 ? -6.371 8.083 -13.070 1.00 86.25 773 ALA A C 1
ATOM 6311 O O . ALA A 1 773 ? -5.780 7.048 -13.378 1.00 86.25 773 ALA A O 1
ATOM 6312 N N . ARG A 1 774 ? -7.355 8.577 -13.839 1.00 85.94 774 ARG A N 1
ATOM 6313 C CA . ARG A 1 774 ? -7.877 7.898 -15.043 1.00 85.94 774 ARG A CA 1
ATOM 6314 C C . ARG A 1 774 ? -6.790 7.573 -16.063 1.00 85.94 774 ARG A C 1
ATOM 6316 O O . ARG A 1 774 ? -6.780 6.473 -16.607 1.00 85.94 774 ARG A O 1
ATOM 6323 N N . LEU A 1 775 ? -5.885 8.516 -16.319 1.00 90.38 775 LEU A N 1
ATOM 6324 C CA . LEU A 1 775 ? -4.786 8.351 -17.272 1.00 90.38 775 LEU A CA 1
ATOM 6325 C C . LEU A 1 775 ? -3.814 7.241 -16.867 1.00 90.38 775 LEU A C 1
ATOM 6327 O O . LEU A 1 775 ? -3.361 6.484 -17.722 1.00 90.38 775 LEU A O 1
ATOM 6331 N N . ALA A 1 776 ? -3.521 7.128 -15.575 1.00 85.06 776 ALA A N 1
ATOM 6332 C CA . ALA A 1 776 ? -2.658 6.083 -15.039 1.00 85.06 776 ALA A CA 1
ATOM 6333 C C . ALA A 1 776 ? -3.390 4.759 -14.754 1.00 85.06 776 ALA A C 1
ATOM 6335 O O . ALA A 1 776 ? -2.767 3.770 -14.368 1.00 85.06 776 ALA A O 1
ATOM 6336 N N . GLY A 1 777 ? -4.713 4.727 -14.935 1.00 77.62 777 GLY A N 1
ATOM 6337 C CA . GLY A 1 777 ? -5.555 3.594 -14.573 1.00 77.62 777 GLY A CA 1
ATOM 6338 C C . GLY A 1 777 ? -5.795 3.461 -13.064 1.00 77.62 777 GLY A C 1
ATOM 6339 O O . GLY A 1 777 ? -6.247 2.413 -12.618 1.00 77.62 777 GLY A O 1
ATOM 6340 N N . GLU A 1 778 ? -5.520 4.481 -12.260 1.00 75.06 778 GLU A N 1
ATOM 6341 C CA . GLU A 1 778 ? -5.912 4.521 -10.851 1.00 75.06 778 GLU A CA 1
ATOM 6342 C C . GLU A 1 778 ? -7.320 5.146 -10.744 1.00 75.06 778 GLU A C 1
ATOM 6344 O O . GLU A 1 778 ? -7.593 6.179 -11.340 1.00 75.06 778 GLU A O 1
ATOM 6349 N N . ASN A 1 779 ? -8.263 4.553 -10.013 1.00 52.09 779 ASN A N 1
ATOM 6350 C CA . ASN A 1 779 ? -9.620 5.115 -9.829 1.00 52.09 779 ASN A CA 1
ATOM 6351 C C . ASN A 1 779 ? -9.952 5.380 -8.343 1.00 52.09 779 ASN A C 1
ATOM 6353 O O . ASN A 1 779 ? -11.111 5.321 -7.927 1.00 52.09 779 ASN A O 1
ATOM 6357 N N . GLY A 1 780 ? -8.904 5.601 -7.538 1.00 46.91 780 GLY A N 1
ATOM 6358 C CA . GLY A 1 780 ? -8.949 5.666 -6.072 1.00 46.91 780 GLY A CA 1
ATOM 6359 C C . GLY A 1 780 ? -9.420 6.987 -5.484 1.00 46.91 780 GLY A C 1
ATOM 6360 O O . GLY A 1 780 ? -8.884 8.036 -5.899 1.00 46.91 780 GLY A O 1
#

Solvent-accessible surface area (backbone atoms only — not comparable to full-atom values): 41720 Å² total; per-residue (Å²): 137,78,89,76,54,70,68,57,56,50,31,37,76,70,69,79,35,83,49,67,67,58,52,52,48,54,48,49,52,52,50,50,54,49,50,53,50,52,50,51,56,49,49,54,52,50,49,50,52,42,49,50,51,42,51,53,52,51,54,50,61,68,41,45,64,61,52,59,77,44,56,86,39,68,68,55,45,53,54,55,71,65,58,67,71,89,75,60,90,63,70,48,65,55,75,49,52,40,63,48,64,69,37,92,65,50,63,67,42,54,52,47,47,50,53,55,50,49,55,15,51,52,23,21,79,48,77,41,17,58,35,46,44,36,40,34,30,34,67,48,76,56,53,66,50,53,52,55,48,49,52,52,49,49,55,52,50,52,56,47,38,73,78,40,71,87,50,65,68,66,61,61,18,46,25,46,25,31,45,50,68,76,47,50,75,44,45,65,64,44,48,50,54,49,49,55,47,17,58,73,71,42,58,95,92,48,55,46,54,57,42,38,44,53,42,32,44,39,44,35,38,33,42,18,44,27,14,68,64,38,31,36,71,43,27,53,51,50,50,24,52,41,47,32,53,51,53,52,52,28,27,70,58,74,31,59,94,56,40,47,67,36,43,35,30,35,47,57,58,50,17,62,22,29,27,80,55,89,56,39,70,34,62,45,44,49,89,49,74,67,25,50,50,45,38,59,75,73,33,56,73,69,60,42,56,44,45,78,71,16,30,33,58,60,40,42,63,65,57,52,44,67,50,65,40,79,44,71,39,43,51,49,52,53,66,72,41,55,73,64,62,38,50,53,50,53,50,52,53,51,50,40,30,53,52,45,53,51,52,52,51,62,30,31,48,33,55,69,72,54,65,76,78,40,30,59,52,18,52,52,47,41,35,47,77,47,58,39,82,88,49,73,68,39,55,56,37,39,52,38,29,30,50,35,26,37,30,29,38,22,6,43,67,89,45,36,56,22,56,46,56,56,26,51,48,45,38,68,73,46,70,77,92,55,101,62,81,41,56,51,81,70,81,80,82,71,94,65,84,82,66,50,44,62,56,48,44,48,64,56,44,31,18,43,80,63,51,70,66,52,31,46,70,25,41,46,46,19,29,22,65,57,50,14,49,40,66,69,53,50,22,44,39,45,16,53,48,56,46,32,64,76,31,69,92,48,78,61,35,69,55,49,41,61,73,58,41,53,79,79,48,67,45,65,58,51,52,51,46,43,44,53,33,43,47,88,80,35,77,72,46,57,82,52,54,79,51,48,66,88,84,38,56,15,62,54,48,48,51,53,23,58,65,41,37,71,77,47,49,42,57,43,46,42,50,49,37,40,60,22,69,40,69,39,76,74,51,38,54,98,70,32,50,44,61,64,49,38,52,24,32,38,47,79,55,30,60,54,44,39,84,60,50,75,63,52,57,55,63,81,52,48,79,62,25,91,49,53,70,70,50,50,53,50,33,41,54,61,30,42,43,34,59,53,38,51,52,39,33,51,60,44,44,74,76,41,45,71,63,44,47,54,43,41,33,29,48,46,54,32,51,50,52,50,50,54,56,57,60,64,54,78,78,55,95,78,79,78,60,91,85,64,75,77,55,51,51,57,56,47,53,52,53,58,61,42,68,74,48,89,51,64,53,62,34,50,43,52,52,27,47,55,51,46,52,55,59,73,44,44,67,48,98,60,79,54,67,66,54,57,51,35,53,51,23,53,51,50,45,51,55,53,70,72,55,66,74,50,71,70,55,39,51,50,46,52,50,38,54,50,51,42,27,56,72,74,71,42,73,122

Radius of gyration: 30.49 Å; Cα contacts (8 Å, |Δi|>4): 988; chains: 1; bounding box: 77×77×87 Å